Protein 5L22 (pdb70)

B-factor: mean 130.04, std 51.18, range [44.3, 351.81]

InterPro domains:
  IPR003439 ABC transporter-like, ATP-binding domain [PF00005] (349-496)
  IPR003439 ABC transporter-like, ATP-binding domain [PS50893] (332-563)
  IPR003593 AAA+ ATPase domain [SM00382] (358-544)
  IPR010128 ATPase, type I secretion system, PrtD-like [TIGR01842] (15-558)
  IPR011527 ABC transporter type 1, transmembrane domain [PF00664] (22-283)
  IPR011527 ABC transporter type 1, transmembrane domain [PS50929] (23-300)
  IPR017871 ABC transporter-like, conserved site [PS00211] (469-483)
  IPR027417 P-loop containing nucleoside triphosphate hydrolase [G3DSA:3.40.50.300] (331-564)
  IPR027417 P-loop containing nucleoside triphosphate hydrolase [SSF52540] (325-556)
  IPR036640 ABC transporter type 1, transmembrane domain superfamily [G3DSA:1.20.1560.10] (11-314)
  IPR036640 ABC transporter type 1, transmembrane domain superfamily [SSF90123] (11-312)
  IPR039421 Type 1 protein exporter [PTHR24221] (59-552)
  IPR047957 Alkaline protease secretion ATP-binding protein AprD-like, 6TM domain [cd18586] (19-308)

Foldseek 3Di:
DCLCVLLVVDPCLVVLLVLLLVLLVLVCLVLVLLVQVLVCVVVVVPPPPNVVSVVVSVVSVVVSVVSVVVSLVVLLVSLVSSCVVVVVLLVVLQVLVCQLPVVDGDCLLVVLSVLQSCLSNPPLNSLVSNQVNLVVLLVVLPVLHPVQCVLVVVLCVVLVVLLVVLCVQQVVLLLLLLVLVVVLVVLCVVVVVVVPVCVVVVCPVVVVVVSCVSNVSNVVSVVSNCVSLVVSLVVLQVSLVVSLVVSLVVLVVCVVPVSHDPSVSNSSSVSSSSNSVSSSVCSNPVVSVVSSVSSSVVSSVSSVSPPAFQAKKWWAQFWFAGNVRPDTLAGGDGDIFGFLAFEEEDEDPSQCVLVVVCVQLPSTDTPDTFIDGVNHTPPVDDPVVLQLQFFEQHPLRFFAWFFLQCRLQVNDPRDVVLLVVLLVLLVLQVVQVPAPVRRRHTAHGRRVVDQPQNSLSSSSSSRCGNNHQEYEYECSCVRHDPSSVVSNLSNVVVSSVVSRNYYYHDDPVVNLVRRQWYWYGDSNYTPDIHGSVVVVVVVD/DLVVLVVVDPCVVVVLVLLLVLLVLLLCVLVVLLVVVVCVVVVPDCVVVVVVVVVNVVSVVVSCVSVVVQLVVLLVSLVVSCVVCVVVLVVCLLLCCQQCVLLRDCLLVVLSVLQSCVSNDPLVSLVSNQVCLVVLLCVQCVQDPVLNVLLVVLLVPLVVLLVVLCVQQLVLLLLLVVLVVSLVVLCVVVVVVVVVCVVVVCPVVVVVVSCVRVVSNCVSVVSNCVSLVVSLVVLQVSLVVSLVVLLVVLVVVVVPPHPSPSSSNSSSSSSSSSSVSSSSCSNPVSSVSVSVSSVVVSVVSSVPPPAFQAKKWWAQFWFDGNPGPDTLAGGEGDIQDFLAFEEEDEDPSLQPVVVVCVLLPSTATPDTAIDGNHRCRPPDDCVVQVLQFFEQAPLLFAAWFFLQCRLQVNDPRDVPQLCVLLVLLVLNVVQVVPVVRRGDGQHGRRPVHDPQSSLSSSSSSRCGNNHQEGEYHCSPVNHDPVSVVSNLSNVVVSSVVSHRYYYHDDDDSVLVSRQKYWYGGSNYGPDIGGSVVVVVVVD

Solvent-accessible surface area: 44554 Å² total; per-residue (Å²): 136,51,66,56,112,31,52,132,167,17,117,48,69,108,110,4,14,106,39,0,26,101,0,1,75,39,21,21,3,22,9,88,2,10,58,24,4,27,107,10,34,111,74,65,56,19,133,74,43,4,101,99,35,11,49,65,2,39,98,59,0,127,36,2,13,123,52,18,25,72,5,4,105,41,5,17,98,16,4,59,124,12,1,71,92,8,5,98,70,1,0,14,6,2,0,25,30,9,13,50,27,43,55,129,28,23,1,38,14,1,47,2,0,32,34,24,0,19,17,32,4,0,69,16,13,14,13,60,39,26,49,83,82,18,93,59,6,67,23,63,0,53,125,70,26,97,121,4,0,58,33,0,81,110,6,54,66,65,0,50,39,30,24,90,95,0,53,142,53,0,90,117,42,13,101,75,2,14,98,20,16,23,136,0,18,30,12,0,32,56,5,13,95,17,4,27,0,1,5,1,6,4,1,57,46,45,1,36,142,59,0,52,81,59,4,46,118,1,24,60,6,3,52,69,1,4,30,77,2,7,105,12,8,5,69,0,35,14,35,74,13,25,1,39,7,46,0,7,3,61,0,4,97,18,13,58,134,169,84,6,73,84,0,4,14,5,2,0,10,50,5,0,4,55,2,0,11,15,13,13,65,24,1,30,17,37,27,44,28,10,19,0,94,12,1,67,76,58,4,14,98,16,6,106,84,97,146,115,5,162,0,38,1,27,4,30,98,0,17,0,39,27,30,87,27,207,88,43,40,0,93,97,0,90,10,117,0,86,65,24,29,0,0,0,1,18,31,54,15,49,1,11,22,16,8,0,0,53,1,4,15,25,4,34,103,35,80,117,33,54,9,14,2,38,36,45,58,24,178,143,38,77,122,35,156,15,0,134,62,1,0,0,0,0,27,76,7,8,0,5,27,3,22,0,10,29,0,0,3,11,13,25,159,97,57,81,133,90,7,83,98,3,0,124,22,0,19,0,31,90,15,0,94,163,12,92,107,24,43,112,16,125,0,3,24,33,0,124,83,18,38,4,2,31,50,1,19,0,0,4,0,0,0,4,24,30,56,1,94,5,0,0,0,1,21,1,5,5,30,9,20,107,108,0,50,67,11,3,40,82,0,0,58,69,1,64,144,102,159,2,1,0,0,0,3,6,84,48,139,144,9,18,108,18,0,51,30,0,0,13,0,78,111,6,48,35,119,22,52,19,113,8,83,66,1,70,123,145,98,182,104,28,39,152,58,42,135,154,35,164,47,97,123,88,11,13,94,56,0,51,96,0,0,89,21,22,18,28,18,1,76,11,3,41,19,8,42,102,10,78,131,80,68,51,61,47,90,43,6,86,94,55,15,53,105,6,36,105,55,3,134,37,0,12,123,58,8,20,46,10,3,97,46,9,17,98,23,1,38,136,12,4,82,61,3,4,92,76,0,0,17,8,1,1,50,24,8,17,77,13,38,50,119,23,12,2,31,6,1,46,3,0,32,35,10,2,23,30,35,2,7,43,24,15,13,10,56,46,18,54,83,62,4,87,46,5,38,17,42,2,108,112,31,11,112,114,0,9,77,33,0,100,120,4,43,63,55,2,51,46,24,24,98,98,0,50,143,42,0,87,124,50,19,103,62,6,26,83,19,9,18,122,0,22,16,5,1,32,39,8,14,100,11,5,29,0,0,18,7,5,9,0,44,50,35,0,35,140,58,0,50,70,33,0,42,116,0,16,57,1,12,50,78,1,9,43,86,14,16,97,14,7,11,66,1,50,21,32,55,38,22,2,34,6,58,0,10,5,62,0,0,66,10,28,75,133,185,76,145,0,108,5,32,7,2,0,0,8,49,4,0,5,55,0,1,13,13,12,19,66,21,2,42,16,30,44,41,33,6,20,6,123,15,3,55,64,46,0,22,98,10,14,124,119,123,162,126,9,145,0,33,0,47,4,29,90,0,23,0,35,32,30,110,30,203,86,45,41,0,93,99,0,85,12,97,0,74,63,17,22,0,0,2,0,15,21,64,29,41,6,9,26,16,7,0,0,54,1,6,9,14,4,36,37,31,89,122,28,42,16,44,12,40,34,75,30,96,106,143,50,76,44,30,138,15,0,114,49,1,0,0,0,0,31,81,10,4,1,10,30,4,33,0,5,24,1,0,5,16,16,23,153,99,59,88,127,93,6,58,102,6,0,138,29,0,10,0,36,91,24,0,99,175,23,103,106,10,42,97,14,144,1,2,29,29,0,112,76,22,40,4,4,30,48,2,18,1,0,5,0,0,0,3,28,28,110,2,62,4,0,0,0,1,28,2,7,8,20,11,22,124,122,0,38,70,12,3,37,77,0,0,57,59,5,79,137,122,149,6,0,0,0,2,0,7,102,57,147,120,12,19,106,29,1,66,32,0,0,26,0,78,105,4,55,32,133,34,54,25,130,8,94,84,15,51,136,161,89,194

Nearest PDB structures (foldseek):
  5l22-assembly1_A  TM=9.875E-01  e=7.783E-76  Aquifex aeolicus VF5
  5x7k-assembly1_A  TM=9.427E-01  e=2.397E-24  Serratia marcescens
  8jxq-assembly1_A  TM=7.006E-01  e=6.001E-23  Homo sapiens
  8jy4-assembly1_A  TM=6.703E-01  e=1.143E-22  Homo sapiens
  6baa-assembly1_E  TM=7.047E-01  e=1.145E-20  Cricetus cricetus

Radius of gyration: 36.22 Å; Cα contacts (8 Å, |Δi|>4): 1840; chains: 2; bounding box: 99×59×105 Å

Secondary structure (DSSP, 8-state):
--HHHHTT--THHHHHHHHHHHHHHTTHHHHHHHHHHHHHTTT--HHHHHHHHHHHHHHHHHHHHHHHHHHHHHHHHHHHHHHHHHHHHHHHHHHHHHH-STT-SSHHHHHHHHHHHHHHSHHHHHHTTGGGHHHHHHHHHHH-HHHHHHHHHHHHHHHHHHHHHHHTTTTHHHHHHHHHHHHHHHHHHHHTTHHHHHHHT-HHHHHHHHHHHHHHHHHHHHHHHHHHHHHHHHHHHHHHHHHHHHHHHHHHHHHSSSS-TTHHHHHHHHHHHHSHHHHHHHTTHHHHHHHHHHHHHHHHHGGG-----S-EEEEEEEE--TT-SS-SEEEEEEEE-TT--EEEE-STTSSHHHHHHHHTTSS--SEEEEEESB--SS-S-HHHHTTTEEEE-TT----SEEHHHHHTTTSS--HHHHHHHHHHHTHHHHHHHTTTGGG-EE-TTSTTS-HHHHHHHHHHHHHTT--SEEEEESTTTT--HHHHHHHHHHHHHHHHTT-EEEEE---TTHHHH-SEEEEEETTEEEEEEEHHHHHHH--/-HHHHHHHT-THHHHHHHHHHHHHHHTTHHHHHHHHHHHHHTTT-TTTHHHHHHHHHHHHHHHHHHHHHHHHHHHHHHHHHHHHHHHHHHHHHHHHHHHH-SSS--SHHHHHHHHHHHHHHSHHHHHHHTGGG-HHHHHHHHHH-HHHHHHHHHHHHHHHHHHHHHHHTTHHHHHHHHHHHHHHHHHHHHHHHTHHHHHHTTTHHHHHHHHHHHHHHHHHHHHHHHHHHHHHHHHHHHHHHHHHHHHHHHHHHTTTTTTS-TTHHHHHHHHHHHHSHHHHHHHHTHHHHHHHHHHHHHHHHHGGG-----S-EEEEEEEE--TT--S-SEEEEEEEEPTT-EEEEE--SSS-HHHHHHHHHTSSPEEEEEEEETTEETTSS-TTTGGGGEEEE-TT----SEEHHHHHTTTS---HHHHHHHHHHHSTHHHHHHSTTTTTPEEPGGGTTS-HHHHHHHHHHHHTTT--SEEEEESTTTT--HHHHHHHHHHHHHHHHTT-EEEEE---GGGGGGGSEEEEEETTEEEEEEEHHHHHHHT-

Organism: Aquifex aeolicus (strain VF5) (NCBI:txid224324)

Sequence (1079 aa):
VLRSYLAKYKKTLIIVGLFSLFINILFLLPSIYMLAVYDIVVPSTSVPTLLVITALAVVLYFALGLLQSVRAKVMQIISLKLDSELNKEVFTSSFEYAIRNPSKASAQPINDLYQLKQFLTSPVLFAIFDLPWVPIYFGVLFVFHVYYGVMAILSMAVIVALAILNEYITKKKLKESNELLVRSTNFLNRALLNAEVVEALGMRNNLYKKWMNFYSKHLSAFEEATDRNNFLSNLTRIFRIMAQSLMLGLGGYLAIKHEITTGMIVAGSILLGRILGPIDTIVNGWRQIGNTKVAYTRLNEFLKFLPEPKGEIELSNVVVVPPEGKTPVLRNINMRILPGEFVAIIGPSGSGKSSLVRTILGIWLPVHGTVEIDGADLKQWDRDYFGKFVGYLPQDIELFEGTVAENIARFGELDSEKIIEAAKLSGAHDVIIKLPDGYDTYIGPGGITLSGGQRQRIALARALYGNPRIVILDEPDSNLDEQGEQALYNALIELKKRKVTTIIVSHRIRLLNLVDKIAIMQDGTLKAFGKADIIIQKLLLRSYLAKYKKTLIIVGLFSLFINILFLLPSIYMLAVYDIVVPSTSVPTLLVITALAVVLYFALGLLQSVRAKVMQIISLKLDSELNKEVFTSSFEYAIRNPSKASAQPINDLYQLKQFLTSPVLFAIFDLPWVPIYFGVLFVFHVYYGVMAILSMAVIVALAILNEYITKKKLKESNELLVRSTNFLNRALLNAEVVEALGMRNNLYKKWMNFYSKHLSAFEEATDRNNFLSNLTRIFRIMAQSLMLGLGGYLAIKHEITTGMIVAGSILLGRILGPIDTIVNGWRQIGNTKVAYTRLNEFLKFLPEPKGEIELSNVVVVPPEGKTPVLRNINMRILPGEFVAIIGPSGSGKSSLVRTILGIWLPVHGTVEIDGADLKQWDRDYFGKFVGYLPQDIELFEGTVAENIARFGELDSEKIIEAAKLSGAHDVIIKLPDGYDTYIGPGGITLSGGQRQRIALARALYGNPRIVILDEPDSNLDEQGEQALYNALIELKKRKVTTIIVSHRIRLLNLVDKIAIMQDGTLKAFGKADIIIQKLL

CATH classification: 3.40.50.300

Structure (mmCIF, N/CA/C/O backbone):
data_5L22
#
_entry.id   5L22
#
_cell.length_a   118.672
_cell.length_b   97.938
_cell.length_c   179.823
_cell.angle_alpha   90.00
_cell.angle_beta   100.47
_cell.angle_gamma   90.00
#
_symmetry.space_group_name_H-M   'C 1 2 1'
#
loop_
_entity.id
_entity.type
_entity.pdbx_description
1 polymer 'ABC transporter (HlyB subfamily)'
2 non-polymer "ADENOSINE-5'-DIPHOSPHATE"
3 non-polymer 'MAGNESIUM ION'
#
loop_
_atom_site.group_PDB
_atom_site.id
_atom_site.type_symbol
_atom_site.label_atom_id
_atom_site.label_alt_id
_atom_site.label_comp_id
_atom_site.label_asym_id
_atom_site.label_entity_id
_atom_site.label_seq_id
_atom_site.pdbx_PDB_ins_code
_atom_site.Cartn_x
_atom_site.Cartn_y
_atom_site.Cartn_z
_atom_site.occupancy
_atom_site.B_iso_or_equiv
_atom_site.auth_seq_id
_atom_site.auth_comp_id
_atom_site.auth_asym_id
_atom_site.auth_atom_id
_atom_site.pdbx_PDB_model_num
ATOM 1 N N . VAL A 1 10 ? 34.861 8.937 51.558 1.00 214.91 10 VAL B N 1
ATOM 2 C CA . VAL A 1 10 ? 34.830 9.814 52.722 1.00 216.03 10 VAL B CA 1
ATOM 3 C C . VAL A 1 10 ? 33.761 10.890 52.561 1.00 231.89 10 VAL B C 1
ATOM 4 O O . VAL A 1 10 ? 32.743 10.860 53.251 1.00 228.88 10 VAL B O 1
ATOM 8 N N . LEU A 1 11 ? 33.985 11.823 51.637 1.00 243.55 11 LEU B N 1
ATOM 9 C CA . LEU A 1 11 ? 33.086 12.963 51.440 1.00 241.36 11 LEU B CA 1
ATOM 10 C C . LEU A 1 11 ? 31.644 12.547 51.149 1.00 235.55 11 LEU B C 1
ATOM 11 O O . LEU A 1 11 ? 30.735 13.376 51.174 1.00 237.90 11 LEU B O 1
ATOM 16 N N . ARG A 1 12 ? 31.453 11.264 50.860 1.00 229.29 12 ARG B N 1
ATOM 17 C CA . ARG A 1 12 ? 30.151 10.708 50.513 1.00 215.91 12 ARG B CA 1
ATOM 18 C C . ARG A 1 12 ? 29.038 11.149 51.462 1.00 191.78 12 ARG B C 1
ATOM 19 O O . ARG A 1 12 ? 27.925 11.442 51.028 1.00 172.62 12 ARG B O 1
ATOM 27 N N . SER A 1 13 ? 29.348 11.204 52.754 1.00 198.13 13 SER B N 1
ATOM 28 C CA . SER A 1 13 ? 28.376 11.613 53.765 1.00 195.76 13 SER B CA 1
ATOM 29 C C . SER A 1 13 ? 28.549 13.079 54.150 1.00 187.23 13 SER B C 1
ATOM 30 O O . SER A 1 13 ? 27.582 13.756 54.500 1.00 182.53 13 SER B O 1
ATOM 33 N N . TYR A 1 14 ? 29.785 13.564 54.080 1.00 180.61 14 TYR B N 1
ATOM 34 C CA . TYR A 1 14 ? 30.118 14.896 54.573 1.00 169.02 14 TYR B CA 1
ATOM 35 C C . TYR A 1 14 ? 29.492 16.022 53.751 1.00 149.16 14 TYR B C 1
ATOM 36 O O . TYR A 1 14 ? 29.305 17.127 54.257 1.00 160.90 14 TYR B O 1
ATOM 45 N N . LEU A 1 15 ? 29.165 15.750 52.491 1.00 130.76 15 LEU B N 1
ATOM 46 C CA . LEU A 1 15 ? 28.572 16.773 51.635 1.00 139.82 15 LEU B CA 1
ATOM 47 C C . LEU A 1 15 ? 27.128 17.062 52.044 1.00 160.06 15 LEU B C 1
ATOM 48 O O . LEU A 1 15 ? 26.602 18.142 51.771 1.00 166.84 15 LEU B O 1
ATOM 53 N N . ALA A 1 16 ? 26.496 16.092 52.699 1.00 155.20 16 ALA B N 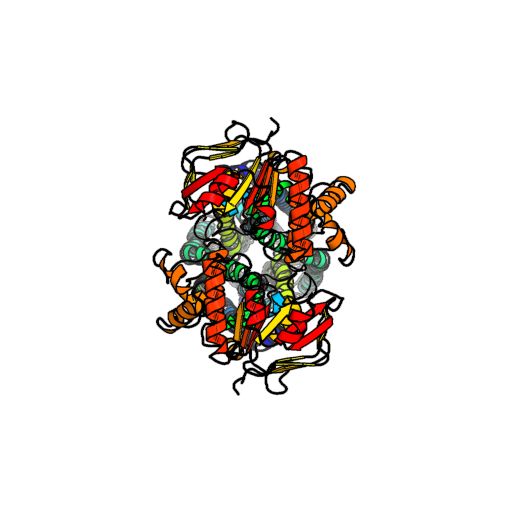1
ATOM 54 C CA . ALA A 1 16 ? 25.162 16.277 53.263 1.00 145.62 16 ALA B CA 1
ATOM 55 C C . ALA A 1 16 ? 25.264 16.675 54.734 1.00 145.50 16 ALA B C 1
ATOM 56 O O . ALA A 1 16 ? 24.322 17.222 55.309 1.00 154.95 16 ALA B O 1
ATOM 58 N N . LYS A 1 17 ? 26.418 16.397 55.333 1.00 149.52 17 LYS B N 1
ATOM 59 C CA . LYS A 1 17 ? 26.649 16.663 56.748 1.00 149.41 17 LYS B CA 1
ATOM 60 C C . LYS A 1 17 ? 26.951 18.139 57.005 1.00 167.75 17 LYS B C 1
ATOM 61 O O . LYS A 1 17 ? 26.891 18.602 58.144 1.00 159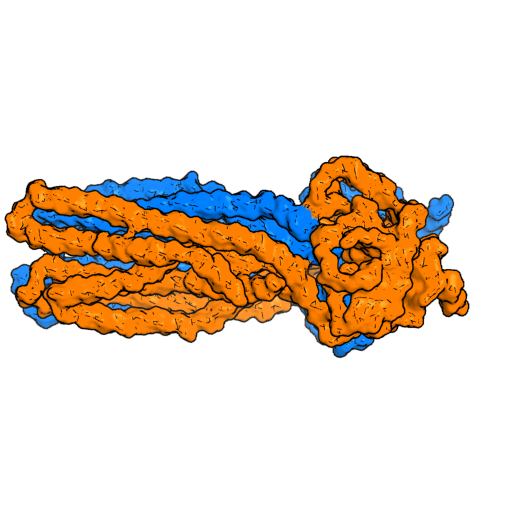.43 17 LYS B O 1
ATOM 67 N N . TYR A 1 18 ? 27.277 18.872 55.943 1.00 188.66 18 TYR B N 1
ATOM 68 C CA . TYR A 1 18 ? 27.570 20.299 56.055 1.00 202.18 18 TYR B CA 1
ATOM 69 C C . TYR A 1 18 ? 26.349 21.090 56.516 1.00 195.15 18 TYR B C 1
ATOM 70 O O . TYR A 1 18 ? 26.482 22.150 57.129 1.00 206.96 18 TYR B O 1
ATOM 79 N N . LYS A 1 19 ? 25.164 20.570 56.216 1.00 180.20 19 LYS B N 1
ATOM 80 C CA . LYS A 1 19 ? 23.918 21.240 56.568 1.00 166.00 19 LYS B CA 1
ATOM 81 C C . LYS A 1 19 ? 23.484 20.852 57.979 1.00 174.27 19 LYS B C 1
ATOM 82 O O . LYS A 1 19 ? 22.948 19.763 58.196 1.00 173.72 19 LYS B O 1
ATOM 88 N N . LYS A 1 20 ? 23.715 21.750 58.932 1.00 174.21 20 LYS B N 1
ATOM 89 C CA . LYS A 1 20 ? 23.428 21.477 60.337 1.00 166.43 20 LYS B CA 1
ATOM 90 C C . LYS A 1 20 ? 22.029 21.938 60.735 1.00 158.79 20 LYS B C 1
ATOM 91 O O . LYS A 1 20 ? 21.679 21.933 61.915 1.00 150.80 20 LYS B O 1
ATOM 97 N N . THR A 1 21 ? 21.230 22.335 59.749 1.00 151.33 21 THR B N 1
ATOM 98 C CA . THR A 1 21 ? 19.870 22.789 60.011 1.00 142.73 21 THR B CA 1
ATOM 99 C C . THR A 1 21 ? 18.960 21.621 60.381 1.00 158.08 21 THR B C 1
ATOM 100 O O . THR A 1 21 ? 17.820 21.826 60.797 1.00 154.26 21 THR B O 1
ATOM 104 N N . LEU A 1 22 ? 19.463 20.399 60.231 1.00 156.83 22 LEU B N 1
ATOM 105 C CA . LEU A 1 22 ? 18.690 19.209 60.571 1.00 160.54 22 LEU B CA 1
ATOM 106 C C . LEU A 1 22 ? 18.290 19.239 62.042 1.00 155.83 22 LEU B C 1
ATOM 107 O O . LEU A 1 22 ? 17.236 18.725 62.419 1.00 152.77 22 LEU B O 1
ATOM 112 N N . ILE A 1 23 ? 19.135 19.846 62.870 1.00 163.42 23 ILE B N 1
ATOM 113 C CA . ILE A 1 23 ? 18.793 20.080 64.266 1.00 159.06 23 ILE B CA 1
ATOM 114 C C . ILE A 1 23 ? 17.810 21.238 64.341 1.00 140.27 23 ILE B C 1
ATOM 115 O O . ILE A 1 23 ? 16.889 21.233 65.156 1.00 129.75 23 ILE B O 1
ATOM 120 N N . ILE A 1 24 ? 18.012 22.232 63.483 1.00 147.35 24 ILE B N 1
ATOM 121 C CA . ILE A 1 24 ? 17.122 23.381 63.434 1.00 148.25 24 ILE B CA 1
ATOM 122 C C . ILE A 1 24 ? 15.753 22.941 62.930 1.00 137.93 24 ILE B C 1
ATOM 123 O O . ILE A 1 24 ? 14.746 23.555 63.263 1.00 158.19 24 ILE B O 1
ATOM 128 N N . VAL A 1 25 ? 15.722 21.875 62.132 1.00 129.08 25 VAL B N 1
ATOM 129 C CA . VAL A 1 25 ? 14.461 21.279 61.698 1.00 110.50 25 VAL B CA 1
ATOM 130 C C . VAL A 1 25 ? 14.021 20.209 62.698 1.00 125.40 25 VAL B C 1
ATOM 131 O O . VAL A 1 25 ? 12.830 19.944 62.853 1.00 136.06 25 VAL B O 1
ATOM 135 N N . GLY A 1 26 ? 14.991 19.595 63.371 1.00 131.38 26 GLY B N 1
ATOM 136 C CA . GLY A 1 26 ? 14.703 18.621 64.412 1.00 134.42 26 GLY B CA 1
ATOM 137 C C . GLY A 1 26 ? 14.019 19.280 65.592 1.00 134.96 26 GLY B C 1
ATOM 138 O O . GLY A 1 26 ? 12.943 18.854 66.013 1.00 137.06 26 GLY B O 1
ATOM 139 N N . LEU A 1 27 ? 14.658 20.317 66.128 1.00 151.41 27 LEU B N 1
ATOM 140 C CA . LEU A 1 27 ? 14.040 21.185 67.123 1.00 159.39 27 LEU B CA 1
ATOM 141 C C . LEU A 1 27 ? 12.676 21.631 66.633 1.00 154.12 27 LEU B C 1
ATOM 142 O O . LEU A 1 27 ? 11.721 21.738 67.397 1.00 144.94 27 LEU B O 1
ATOM 147 N N . PHE A 1 28 ? 12.608 21.898 65.337 1.00 147.25 28 PHE B N 1
ATOM 148 C CA . PHE A 1 28 ? 11.417 22.457 64.729 1.00 146.09 28 PHE B CA 1
ATOM 149 C C . PHE A 1 28 ? 10.319 21.413 64.602 1.00 132.31 28 PHE B C 1
ATOM 150 O O . PHE A 1 28 ? 9.158 21.697 64.882 1.00 126.65 28 PHE B O 1
ATOM 158 N N . SER A 1 29 ? 10.694 20.207 64.184 1.00 140.28 29 SER B N 1
ATOM 159 C CA . SER A 1 29 ? 9.745 19.108 64.054 1.00 149.19 29 SER B CA 1
ATOM 160 C C . SER A 1 29 ? 9.005 18.884 65.364 1.00 153.25 29 SER B C 1
ATOM 161 O O . SER A 1 29 ? 7.817 18.570 65.373 1.00 165.87 29 SER B O 1
ATOM 164 N N . LEU A 1 30 ? 9.723 19.057 66.468 1.00 152.75 30 LEU B N 1
ATOM 165 C CA . LEU A 1 30 ? 9.148 18.908 67.796 1.00 149.87 30 LEU B CA 1
ATOM 166 C C . LEU A 1 30 ? 7.974 19.860 67.987 1.00 138.95 30 LEU B C 1
ATOM 167 O O . LEU A 1 30 ? 6.875 19.437 68.347 1.00 125.22 30 LEU B O 1
ATOM 172 N N . PHE A 1 31 ? 8.211 21.144 67.731 1.00 155.10 31 PHE B N 1
ATOM 173 C CA . PHE A 1 31 ? 7.183 22.169 67.897 1.00 167.55 31 PHE B CA 1
ATOM 174 C C . PHE A 1 31 ? 5.943 21.866 67.064 1.00 165.41 31 PHE B C 1
ATOM 175 O O . PHE A 1 31 ? 4.825 22.179 67.470 1.00 164.90 31 PHE B O 1
ATOM 183 N N . ILE A 1 32 ? 6.144 21.258 65.900 1.00 157.34 32 ILE B N 1
ATOM 184 C CA . ILE A 1 32 ? 5.025 20.835 65.067 1.00 158.40 32 ILE B CA 1
ATOM 185 C C . ILE A 1 32 ? 4.225 19.778 65.805 1.00 159.89 32 ILE B C 1
ATOM 186 O O . ILE A 1 32 ? 3.005 19.875 65.940 1.00 170.40 32 ILE B O 1
ATOM 191 N N . ASN A 1 33 ? 4.940 18.767 66.285 1.00 157.37 33 ASN B N 1
ATOM 192 C CA . ASN A 1 33 ? 4.328 17.603 66.903 1.00 164.35 33 ASN B CA 1
ATOM 193 C C . ASN A 1 33 ? 3.554 17.937 68.176 1.00 163.53 33 ASN B C 1
ATOM 194 O O . ASN A 1 33 ? 2.666 17.193 68.578 1.00 171.78 33 ASN B O 1
ATOM 199 N N . ILE A 1 34 ? 3.883 19.054 68.811 1.00 157.70 34 ILE B N 1
ATOM 200 C CA . ILE A 1 34 ? 3.158 19.464 70.005 1.00 161.43 34 ILE B CA 1
ATOM 201 C C . ILE A 1 34 ? 1.779 20.012 69.630 1.00 153.32 34 ILE B C 1
ATOM 202 O O . ILE A 1 34 ? 0.791 19.737 70.310 1.00 148.59 34 ILE B O 1
ATOM 207 N N . LEU A 1 35 ? 1.717 20.778 68.544 1.00 150.27 35 LEU B N 1
ATOM 208 C CA . LEU A 1 35 ? 0.463 21.383 68.100 1.00 154.95 35 LEU B CA 1
ATOM 209 C C . LEU A 1 35 ? -0.488 20.343 67.511 1.00 160.61 35 LEU B C 1
ATOM 210 O O . LEU A 1 35 ? -1.692 20.582 67.398 1.00 174.60 35 LEU B O 1
ATOM 215 N N . PHE A 1 36 ? 0.062 19.193 67.133 1.00 154.14 36 PHE B N 1
ATOM 216 C CA . PHE A 1 36 ? -0.731 18.078 66.630 1.00 156.03 36 PHE B CA 1
ATOM 217 C C . PHE A 1 36 ? -1.720 17.557 67.679 1.00 152.23 36 PHE B C 1
ATOM 218 O O . PHE A 1 36 ? -2.640 16.809 67.351 1.00 155.55 36 PHE B O 1
ATOM 226 N N . LEU A 1 37 ? -1.506 17.919 68.941 1.00 150.32 37 LEU B N 1
ATOM 227 C CA . LEU A 1 37 ? -2.386 17.480 70.021 1.00 168.04 37 LEU B CA 1
ATOM 228 C C . LEU A 1 37 ? -3.712 18.234 69.991 1.00 180.40 37 LEU B C 1
ATOM 229 O O . LEU A 1 37 ? -4.679 17.833 70.638 1.00 187.18 37 LEU B O 1
ATOM 234 N N . LEU A 1 38 ? -3.747 19.320 69.226 1.00 173.67 38 LEU B N 1
ATOM 235 C CA . LEU A 1 38 ? -4.910 20.200 69.173 1.00 166.13 38 LEU B CA 1
ATOM 236 C C . LEU A 1 38 ? -6.212 19.485 68.797 1.00 170.20 38 LEU B C 1
ATOM 237 O O . LEU A 1 38 ? -7.225 19.676 69.466 1.00 180.30 38 LEU B O 1
ATOM 242 N N . PRO A 1 39 ? -6.200 18.673 67.724 1.00 162.56 39 PRO B N 1
ATOM 243 C CA . PRO A 1 39 ? -7.407 17.896 67.418 1.00 162.24 39 PRO B CA 1
ATOM 244 C C . PRO A 1 39 ? -7.844 17.002 68.576 1.00 177.14 39 PRO B C 1
ATOM 245 O O . PRO A 1 39 ? -9.024 16.666 68.677 1.00 192.54 39 PRO B O 1
ATOM 249 N N . SER A 1 40 ? -6.900 16.632 69.435 1.00 184.24 40 SER B N 1
ATOM 250 C CA . SER A 1 40 ? -7.202 15.816 70.606 1.00 189.72 40 SER B CA 1
ATOM 251 C C . SER A 1 40 ? -7.498 16.707 71.810 1.00 192.87 40 SER B C 1
ATOM 252 O O . SER A 1 40 ? -8.246 16.323 72.709 1.00 187.76 40 SER B O 1
ATOM 255 N N . ILE A 1 41 ? -6.904 17.896 71.823 1.00 188.39 41 ILE B N 1
ATOM 256 C CA . ILE A 1 41 ? -7.216 18.891 72.841 1.00 186.88 41 ILE B CA 1
ATOM 257 C C . ILE A 1 41 ? -8.619 19.429 72.594 1.00 189.39 41 ILE B C 1
ATOM 258 O O . ILE A 1 41 ? -9.392 19.628 73.528 1.00 200.76 41 ILE B O 1
ATOM 263 N N . TYR A 1 42 ? -8.939 19.660 71.325 1.00 192.69 42 TYR B N 1
ATOM 264 C CA . TYR A 1 42 ? -10.264 20.127 70.933 1.00 199.19 42 TYR B CA 1
ATOM 265 C C . TYR A 1 42 ? -11.293 19.000 71.042 1.00 196.93 42 TYR B C 1
ATOM 266 O O . TYR A 1 42 ? -12.485 19.217 70.829 1.00 200.09 42 TYR B O 1
ATOM 275 N N . MET A 1 43 ? -10.828 17.798 71.368 1.00 207.87 43 MET B N 1
ATOM 276 C CA . MET A 1 43 ? -11.726 16.675 71.615 1.00 218.06 43 MET B CA 1
ATOM 277 C C . MET A 1 43 ? -12.173 16.665 73.070 1.00 227.72 43 MET B C 1
ATOM 278 O O . MET A 1 43 ? -13.367 16.595 73.362 1.00 248.57 43 MET B O 1
ATOM 283 N N . LEU A 1 44 ? -11.209 16.735 73.982 1.00 215.73 44 LEU B N 1
ATOM 284 C CA . LEU A 1 44 ? -11.506 16.743 75.409 1.00 202.78 44 LEU B CA 1
ATOM 285 C C . LEU A 1 44 ? -12.071 18.088 75.850 1.00 200.59 44 LEU B C 1
ATOM 286 O O . LEU A 1 44 ? -12.909 18.151 76.750 1.00 207.15 44 LEU B O 1
ATOM 291 N N . ALA A 1 45 ? -11.608 19.160 75.217 1.00 199.07 45 ALA B N 1
ATOM 292 C CA . ALA A 1 45 ? -12.042 20.502 75.582 1.00 196.98 45 ALA B CA 1
ATOM 293 C C . ALA A 1 45 ? -13.530 20.691 75.303 1.00 204.19 45 ALA B C 1
ATOM 294 O O . ALA A 1 45 ? -14.191 21.465 75.984 1.00 228.43 45 ALA B O 1
ATOM 296 N N . VAL A 1 46 ? -14.056 19.975 74.313 1.00 202.82 46 VAL B N 1
ATOM 297 C CA . VAL A 1 46 ? -15.469 20.090 73.959 1.00 213.50 46 VAL B CA 1
ATOM 298 C C . VAL A 1 46 ? -16.349 19.312 74.937 1.00 232.97 46 VAL B C 1
ATOM 299 O O . VAL A 1 46 ? -17.339 19.840 75.437 1.00 243.00 46 VAL B O 1
ATOM 303 N N . TYR A 1 47 ? -15.994 18.060 75.206 1.00 238.28 47 TYR B N 1
ATOM 304 C CA . TYR A 1 47 ? -16.771 17.241 76.131 1.00 239.14 47 TYR B CA 1
ATOM 305 C C . TYR A 1 47 ? -16.626 17.739 77.573 1.00 225.99 47 TYR B C 1
ATOM 306 O O . TYR A 1 47 ? -17.327 17.272 78.471 1.00 233.06 47 TYR B O 1
ATOM 315 N N . ASP A 1 48 ? -15.714 18.686 77.782 1.00 228.51 48 ASP B N 1
ATOM 316 C CA . ASP A 1 48 ? -15.673 19.458 79.018 1.00 237.42 48 ASP B CA 1
ATOM 317 C C . ASP A 1 48 ? -16.389 20.788 78.782 1.00 252.35 48 ASP B C 1
ATOM 318 O O . ASP A 1 48 ? -16.176 21.761 79.508 1.00 257.38 48 ASP B O 1
ATOM 323 N N . ILE A 1 49 ? -17.226 20.822 77.744 1.00 265.38 49 ILE B N 1
ATOM 324 C CA . ILE A 1 49 ? -18.076 21.978 77.464 1.00 273.14 49 ILE B CA 1
ATOM 325 C C . ILE A 1 49 ? -19.503 21.529 77.128 1.00 273.57 49 ILE B C 1
ATOM 326 O O . ILE A 1 49 ? -20.456 22.275 77.347 1.00 288.90 49 ILE B O 1
ATOM 331 N N . VAL A 1 50 ? -19.647 20.305 76.627 1.00 273.67 50 VAL B N 1
ATOM 332 C CA . VAL A 1 50 ? -20.963 19.743 76.331 1.00 250.62 50 VAL B CA 1
ATOM 333 C C . VAL A 1 50 ? -21.756 19.479 77.609 1.00 271.52 50 VAL B C 1
ATOM 334 O O . VAL A 1 50 ? -22.916 19.876 77.723 1.00 272.89 50 VAL B O 1
ATOM 338 N N . VAL A 1 51 ? -21.134 18.777 78.552 1.00 270.28 51 VAL B N 1
ATOM 339 C CA . VAL A 1 51 ? -21.761 18.503 79.842 1.00 285.76 51 VAL B CA 1
ATOM 340 C C . VAL A 1 51 ? -22.089 19.800 80.609 1.00 304.26 51 VAL B C 1
ATOM 341 O O . VAL A 1 51 ? -23.200 19.940 81.122 1.00 314.24 51 VAL B O 1
ATOM 345 N N . PRO A 1 52 ? -21.133 20.749 80.700 1.00 300.98 52 PRO B N 1
ATOM 346 C CA . PRO A 1 52 ? -21.455 22.018 81.374 1.00 310.43 52 PRO B CA 1
ATOM 347 C C . PRO A 1 52 ? -22.348 22.945 80.538 1.00 311.39 52 PRO B C 1
ATOM 348 O O . PRO A 1 52 ? -22.840 23.951 81.054 1.00 323.72 52 PRO B O 1
ATOM 352 N N . SER A 1 53 ? -22.507 22.620 79.256 1.00 302.64 53 SER B N 1
ATOM 353 C CA . SER A 1 53 ? -23.549 23.197 78.394 1.00 302.59 53 SER B CA 1
ATOM 354 C C . SER A 1 53 ? -23.334 24.658 78.027 1.00 304.25 53 SER B C 1
ATOM 355 O O . SER A 1 53 ? -24.265 25.347 77.606 1.00 309.23 53 SER B O 1
ATOM 358 N N . THR A 1 54 ? -22.110 25.131 78.189 1.00 298.32 54 THR B N 1
ATOM 359 C CA . THR A 1 54 ? -21.768 26.488 77.811 1.00 310.09 54 THR B CA 1
ATOM 360 C C . THR A 1 54 ? -21.454 26.522 76.303 1.00 310.83 54 THR B C 1
ATOM 361 O O . THR A 1 54 ? -20.299 26.639 75.901 1.00 307.55 54 THR B O 1
ATOM 365 N N . SER A 1 55 ? -22.484 26.402 75.465 1.00 313.74 55 SER B N 1
ATOM 366 C CA . SER A 1 55 ? -22.280 26.328 74.013 1.00 303.82 55 SER B CA 1
ATOM 367 C C . SER A 1 55 ? -21.921 27.670 73.379 1.00 294.90 55 SER B C 1
ATOM 368 O O . SER A 1 55 ? -21.015 27.750 72.548 1.00 297.14 55 SER B O 1
ATOM 371 N N . VAL A 1 56 ? -22.640 28.719 73.762 1.00 295.48 56 VAL B N 1
ATOM 372 C CA . VAL A 1 56 ? -22.542 30.001 73.072 1.00 289.43 56 VAL B CA 1
ATOM 373 C C . VAL A 1 56 ? -21.144 30.652 73.138 1.00 294.07 56 VAL B C 1
ATOM 374 O O . VAL A 1 56 ? -20.638 31.096 72.106 1.00 275.95 56 VAL B O 1
ATOM 378 N N . PRO A 1 57 ? -20.519 30.715 74.334 1.00 306.65 57 PRO B N 1
ATOM 379 C CA . PRO A 1 57 ? -19.249 31.438 74.464 1.00 316.22 57 PRO B CA 1
ATOM 380 C C . PRO A 1 57 ? -17.979 30.561 74.465 1.00 318.32 57 PRO B C 1
ATOM 381 O O . PRO A 1 57 ? -17.125 30.814 73.619 1.00 311.67 57 PRO B O 1
ATOM 385 N N . THR A 1 58 ? -17.842 29.570 75.352 1.00 228.46 58 THR B N 1
ATOM 386 C CA . THR A 1 58 ? -16.536 28.917 75.531 1.00 231.58 58 THR B CA 1
ATOM 387 C C . THR A 1 58 ? -16.126 28.068 74.316 1.00 229.44 58 THR B C 1
ATOM 388 O O . THR A 1 58 ? -14.958 28.079 73.936 1.00 233.50 58 THR B O 1
ATOM 392 N N . LEU A 1 59 ? -17.071 27.359 73.698 1.00 217.59 59 LEU B N 1
ATOM 393 C CA . LEU A 1 59 ? -16.765 26.551 72.513 1.00 205.71 59 LEU B CA 1
ATOM 394 C C . LEU A 1 59 ? -16.115 27.396 71.435 1.00 200.90 59 LEU B C 1
ATOM 395 O O . LEU A 1 59 ? -15.115 27.001 70.835 1.00 206.79 59 LEU B O 1
ATOM 400 N N . LEU A 1 60 ? -16.690 28.567 71.198 1.00 194.36 60 LEU B N 1
ATOM 401 C CA . LEU A 1 60 ? -16.273 29.402 70.084 1.00 184.68 60 LEU B CA 1
ATOM 402 C C . LEU A 1 60 ? -14.896 30.016 70.332 1.00 188.31 60 LEU B C 1
ATOM 403 O O . LEU A 1 60 ? -14.145 30.260 69.388 1.00 196.11 60 LEU B O 1
ATOM 408 N N . VAL A 1 61 ? -14.563 30.261 71.596 1.00 180.10 61 VAL B N 1
ATOM 409 C CA . VAL A 1 61 ? -13.213 30.683 71.954 1.00 176.76 61 VAL B CA 1
ATOM 410 C C . VAL A 1 61 ? -12.250 29.522 71.740 1.00 171.06 61 VAL B C 1
ATOM 411 O O . VAL A 1 61 ? -11.150 29.702 71.218 1.00 164.13 61 VAL B O 1
ATOM 415 N N . ILE A 1 62 ? -12.669 28.332 72.160 1.00 169.15 62 ILE B N 1
ATOM 416 C CA . ILE A 1 62 ? -11.878 27.127 71.953 1.00 171.62 62 ILE B CA 1
ATOM 417 C C . ILE A 1 62 ? -11.894 26.747 70.470 1.00 168.62 62 ILE B C 1
ATOM 418 O O . ILE A 1 62 ? -10.962 26.111 69.974 1.00 165.75 62 ILE B O 1
ATOM 423 N N . THR A 1 63 ? -12.953 27.141 69.767 1.00 171.94 63 THR B N 1
ATOM 424 C CA . THR A 1 63 ? -13.010 26.981 68.316 1.00 165.78 63 THR B CA 1
ATOM 425 C C . THR A 1 63 ? -12.020 27.940 67.668 1.00 164.03 63 THR B C 1
ATOM 426 O O . THR A 1 63 ? -11.212 27.543 66.830 1.00 159.54 63 THR B O 1
ATOM 430 N N . ALA A 1 64 ? -12.098 29.209 68.060 1.00 161.71 64 ALA B N 1
ATOM 431 C CA . ALA A 1 64 ? -11.144 30.213 67.609 1.00 164.93 64 ALA B CA 1
ATOM 432 C C . ALA A 1 64 ? -9.735 29.783 67.986 1.00 160.22 64 ALA B C 1
ATOM 433 O O . ALA A 1 64 ? -8.802 29.926 67.200 1.00 150.57 64 ALA B O 1
ATOM 435 N N . LEU A 1 65 ? -9.593 29.252 69.196 1.00 167.01 65 LEU B N 1
ATOM 436 C CA . LEU A 1 65 ? -8.326 28.700 69.652 1.00 178.44 65 LEU B CA 1
ATOM 437 C C . LEU A 1 65 ? -7.876 27.586 68.720 1.00 185.24 65 LEU B C 1
ATOM 438 O O . LEU A 1 65 ? -6.708 27.511 68.348 1.00 177.50 65 LEU B O 1
ATOM 443 N N . ALA A 1 66 ? -8.816 26.726 68.343 1.00 184.17 66 ALA B N 1
ATOM 444 C CA . ALA A 1 66 ? -8.513 25.601 67.469 1.00 169.99 66 ALA B CA 1
ATOM 445 C C . ALA A 1 66 ? -8.127 26.073 66.070 1.00 157.53 66 ALA B C 1
ATOM 446 O O . ALA A 1 66 ? -7.078 25.697 65.551 1.00 163.60 66 ALA B O 1
ATOM 448 N N . VAL A 1 67 ? -8.973 26.900 65.466 1.00 152.18 67 VAL B N 1
ATOM 449 C CA . VAL A 1 67 ? -8.720 27.400 64.118 1.00 155.34 67 VAL B CA 1
ATOM 450 C C . VAL A 1 67 ? -7.424 28.209 64.063 1.00 167.03 67 VAL B C 1
ATOM 451 O O . VAL A 1 67 ? -6.603 28.011 63.168 1.00 168.12 67 VAL B O 1
ATOM 455 N N . VAL A 1 68 ? -7.246 29.118 65.017 1.00 157.40 68 VAL B N 1
ATOM 456 C CA . VAL A 1 68 ? -6.041 29.942 65.071 1.00 150.72 68 VAL B CA 1
ATOM 457 C C . VAL A 1 68 ? -4.798 29.078 65.260 1.00 149.62 68 VAL B C 1
ATOM 458 O O . VAL A 1 68 ? -3.804 29.254 64.555 1.00 146.59 68 VAL B O 1
ATOM 462 N N . LEU A 1 69 ? -4.852 28.156 66.216 1.00 150.67 69 LEU B N 1
ATOM 463 C CA . LEU A 1 69 ? -3.721 27.272 66.469 1.00 154.05 69 LEU B CA 1
ATOM 464 C C . LEU A 1 69 ? -3.457 26.377 65.263 1.00 158.54 69 LEU B C 1
ATOM 465 O O . LEU A 1 69 ? -2.313 26.020 65.000 1.00 168.70 69 LEU B O 1
ATOM 470 N N . TYR A 1 70 ? -4.511 26.022 64.532 1.00 150.17 70 TYR B N 1
ATOM 471 C CA . TYR A 1 70 ? -4.359 25.206 63.330 1.00 132.33 70 TYR B CA 1
ATOM 472 C C . TYR A 1 70 ? -3.608 25.971 62.244 1.00 137.86 70 TYR B C 1
ATOM 473 O O . TYR A 1 70 ? -2.799 25.396 61.516 1.00 140.09 70 TYR B O 1
ATOM 482 N N . PHE A 1 71 ? -3.883 27.266 62.133 1.00 146.53 71 PHE B N 1
ATOM 483 C CA . PHE A 1 71 ? -3.135 28.120 61.221 1.00 156.05 71 PHE B CA 1
ATOM 484 C C . PHE A 1 71 ? -1.690 28.222 61.688 1.00 142.50 71 PHE B C 1
ATOM 485 O O . PHE A 1 71 ? -0.767 28.264 60.877 1.00 121.37 71 PHE B O 1
ATOM 493 N N . ALA A 1 72 ? -1.501 28.258 63.003 1.00 146.13 72 ALA B N 1
ATOM 494 C CA . ALA A 1 72 ? -0.165 28.229 63.583 1.00 134.76 72 ALA B CA 1
ATOM 495 C C . ALA A 1 72 ? 0.425 26.831 63.429 1.00 132.77 72 ALA B C 1
ATOM 496 O O . ALA A 1 72 ? 1.630 26.672 63.243 1.00 136.47 72 ALA B O 1
ATOM 498 N N . LEU A 1 73 ? -0.440 25.824 63.502 1.00 130.38 73 LEU B N 1
ATOM 499 C CA . LEU A 1 73 ? -0.034 24.438 63.306 1.00 142.86 73 LEU B CA 1
ATOM 500 C C . LEU A 1 73 ? 0.461 24.267 61.877 1.00 145.25 73 LEU B C 1
ATOM 501 O O . LEU A 1 73 ? 1.562 23.770 61.642 1.00 145.47 73 LEU B O 1
ATOM 506 N N . GLY A 1 74 ? -0.363 24.698 60.928 1.00 143.01 74 GLY B N 1
ATOM 507 C CA . GLY A 1 74 ? -0.021 24.619 59.521 1.00 134.09 74 GLY B CA 1
ATOM 508 C C . GLY A 1 74 ? 1.179 25.477 59.173 1.00 128.16 74 GLY B C 1
ATOM 509 O O . GLY A 1 74 ? 1.995 25.095 58.337 1.00 123.42 74 GLY B O 1
ATOM 510 N N . LEU A 1 75 ? 1.289 26.641 59.807 1.00 150.21 75 LEU B N 1
ATOM 511 C CA . LEU A 1 75 ? 2.425 27.525 59.569 1.00 157.01 75 LEU B CA 1
ATOM 512 C C . LEU A 1 75 ? 3.729 26.876 60.026 1.00 151.19 75 LEU B C 1
ATOM 513 O O . LEU A 1 75 ? 4.715 26.868 59.290 1.00 142.39 75 LEU B O 1
ATOM 518 N N . LEU A 1 76 ? 3.729 26.325 61.237 1.00 147.05 76 LEU B N 1
ATOM 519 C CA . LEU A 1 76 ? 4.906 25.642 61.760 1.00 152.41 76 LEU B CA 1
ATOM 520 C C . LEU A 1 76 ? 5.161 24.335 61.032 1.00 162.01 76 LEU B C 1
ATOM 521 O O . LEU A 1 76 ? 6.146 23.670 61.288 1.00 165.41 76 LEU B O 1
ATOM 526 N N . GLN A 1 77 ? 4.262 23.949 60.137 1.00 159.54 77 GLN B N 1
ATOM 527 C CA . GLN A 1 77 ? 4.420 22.700 59.406 1.00 153.60 77 GLN B CA 1
ATOM 528 C C . GLN A 1 77 ? 4.735 22.968 57.927 1.00 156.33 77 GLN B C 1
ATOM 529 O O . GLN A 1 77 ? 5.340 22.128 57.257 1.00 159.84 77 GLN B O 1
ATOM 535 N N . SER A 1 78 ? 4.354 24.143 57.425 1.00 169.72 78 SER B N 1
ATOM 536 C CA . SER A 1 78 ? 4.573 24.485 56.018 1.00 175.07 78 SER B CA 1
ATOM 537 C C . SER A 1 78 ? 6.011 24.919 55.741 1.00 169.86 78 SER B C 1
ATOM 538 O O . SER A 1 78 ? 6.556 24.635 54.674 1.00 175.35 78 SER B O 1
ATOM 541 N N . VAL A 1 79 ? 6.619 25.608 56.700 1.00 162.93 79 VAL B N 1
ATOM 542 C CA . VAL A 1 79 ? 7.967 26.137 56.519 1.00 145.37 79 VAL B CA 1
ATOM 543 C C . VAL A 1 79 ? 9.024 25.037 56.650 1.00 144.26 79 VAL B C 1
ATOM 544 O O . VAL A 1 79 ? 10.135 25.184 56.147 1.00 161.71 79 VAL B O 1
ATOM 548 N N . ARG A 1 80 ? 8.681 23.937 57.319 1.00 134.66 80 ARG B N 1
ATOM 549 C CA . ARG A 1 80 ? 9.579 22.784 57.389 1.00 136.04 80 ARG B CA 1
ATOM 550 C C . ARG A 1 80 ? 9.897 22.258 55.993 1.00 133.14 80 ARG B C 1
ATOM 551 O O . ARG A 1 80 ? 11.012 21.808 55.725 1.00 132.90 80 ARG B O 1
ATOM 559 N N . ALA A 1 81 ? 8.903 22.314 55.112 1.00 134.70 81 ALA B N 1
ATOM 560 C CA . ALA A 1 81 ? 9.038 21.801 53.754 1.00 141.70 81 ALA B CA 1
ATOM 561 C C . ALA A 1 81 ? 10.050 22.611 52.949 1.00 158.06 81 ALA B C 1
ATOM 562 O O . ALA A 1 81 ? 10.907 22.046 52.271 1.00 169.26 81 ALA B O 1
ATOM 564 N N . LYS A 1 82 ? 9.952 23.934 53.036 1.00 172.60 82 LYS B N 1
ATOM 565 C CA . LYS A 1 82 ? 10.800 24.816 52.239 1.00 165.89 82 LYS B CA 1
ATOM 566 C C . LYS A 1 82 ? 12.248 24.831 52.725 1.00 158.83 82 LYS B C 1
ATOM 567 O O . LYS A 1 82 ? 13.123 25.373 52.050 1.00 166.46 82 LYS B O 1
ATOM 573 N N . VAL A 1 83 ? 12.502 24.238 53.888 1.00 143.44 83 VAL B N 1
ATOM 574 C CA . VAL A 1 83 ? 13.872 24.077 54.366 1.00 143.61 83 VAL B CA 1
ATOM 575 C C . VAL A 1 83 ? 14.529 22.896 53.652 1.00 130.38 83 VAL B C 1
ATOM 576 O O . VAL A 1 83 ? 15.625 23.023 53.107 1.00 122.37 83 VAL B O 1
ATOM 580 N N . MET A 1 84 ? 13.850 21.752 53.660 1.00 119.20 84 MET B N 1
ATOM 581 C CA . MET A 1 84 ? 14.347 20.553 52.994 1.00 117.91 84 MET B CA 1
ATOM 582 C C . MET A 1 84 ? 14.582 20.813 51.508 1.00 129.19 84 MET B C 1
ATOM 583 O O . MET A 1 84 ? 15.474 20.222 50.897 1.00 158.05 84 MET B O 1
ATOM 588 N N . GLN A 1 85 ? 13.775 21.698 50.933 1.00 118.53 85 GLN B N 1
ATOM 589 C CA . GLN A 1 85 ? 13.934 22.095 49.540 1.00 130.66 85 GLN B CA 1
ATOM 590 C C . GLN A 1 85 ? 15.264 22.809 49.333 1.00 145.54 85 GLN B C 1
ATOM 591 O O . GLN A 1 85 ? 15.983 22.538 48.372 1.00 153.73 85 GLN B O 1
ATOM 597 N N . ILE A 1 86 ? 15.585 23.723 50.242 1.00 154.12 86 ILE B N 1
ATOM 598 C CA . ILE A 1 86 ? 16.846 24.451 50.179 1.00 151.13 86 ILE B CA 1
ATOM 599 C C . ILE A 1 86 ? 18.007 23.513 50.499 1.00 156.09 86 ILE B C 1
ATOM 600 O O . ILE A 1 86 ? 19.092 23.645 49.933 1.00 163.81 86 ILE B O 1
ATOM 605 N N . ILE A 1 87 ? 17.775 22.572 51.410 1.00 148.57 87 ILE B N 1
ATOM 606 C CA . ILE A 1 87 ? 18.770 21.552 51.720 1.00 136.81 87 ILE B CA 1
ATOM 607 C C . ILE A 1 87 ? 19.083 20.740 50.466 1.00 136.49 87 ILE B C 1
ATOM 608 O O . ILE A 1 87 ? 20.225 20.338 50.252 1.00 142.13 87 ILE B O 1
ATOM 613 N N . SER A 1 88 ? 18.066 20.504 49.642 1.00 121.79 88 SER B N 1
ATOM 614 C CA . SER A 1 88 ? 18.235 19.735 48.413 1.00 118.09 88 SER B CA 1
ATOM 615 C C . SER A 1 88 ? 18.968 20.532 47.338 1.00 131.47 88 SER B C 1
ATOM 616 O O . SER A 1 88 ? 19.580 19.951 46.441 1.00 147.60 88 SER B O 1
ATOM 619 N N . LEU A 1 89 ? 18.897 21.857 47.420 1.00 123.83 89 LEU B N 1
ATOM 620 C CA . LEU A 1 89 ? 19.571 22.714 46.448 1.00 130.42 89 LEU B CA 1
ATOM 621 C C . LEU A 1 89 ? 21.048 22.887 46.787 1.00 137.14 89 LEU B C 1
ATOM 622 O O . LEU A 1 89 ? 21.906 22.733 45.919 1.00 141.37 89 LEU B O 1
ATOM 627 N N . LYS A 1 90 ? 21.344 23.214 48.043 1.00 154.65 90 LYS B N 1
ATOM 628 C CA . LYS A 1 90 ? 22.729 23.276 48.499 1.00 159.40 90 LYS B CA 1
ATOM 629 C C . LYS A 1 90 ? 23.383 21.913 48.302 1.00 165.95 90 LYS B C 1
ATOM 630 O O . LYS A 1 90 ? 24.590 21.814 48.076 1.00 169.33 90 LYS B O 1
ATOM 636 N N . LEU A 1 91 ? 22.570 20.866 48.384 1.00 157.18 91 LEU B N 1
ATOM 637 C CA . LEU A 1 91 ? 23.020 19.517 48.078 1.00 133.94 91 LEU B CA 1
ATOM 638 C C . LEU A 1 91 ? 23.290 19.404 46.581 1.00 137.76 91 LEU B C 1
ATOM 639 O O . LEU A 1 91 ? 24.335 18.905 46.164 1.00 150.77 91 LEU B O 1
ATOM 644 N N . ASP A 1 92 ? 22.345 19.888 45.781 1.00 134.67 92 ASP B N 1
ATOM 645 C CA . ASP A 1 92 ? 22.435 19.805 44.326 1.00 128.19 92 ASP B CA 1
ATOM 646 C C . ASP A 1 92 ? 23.618 20.590 43.779 1.00 120.42 92 ASP B C 1
ATOM 647 O O . ASP A 1 92 ? 24.502 20.027 43.137 1.00 122.03 92 ASP B O 1
ATOM 652 N N . SER A 1 93 ? 23.617 21.894 44.039 1.00 117.69 93 SER B N 1
ATOM 653 C CA . SER A 1 93 ? 24.598 22.810 43.465 1.00 112.31 93 SER B CA 1
ATOM 654 C C . SER A 1 93 ? 26.034 22.355 43.698 1.00 136.87 93 SER B C 1
ATOM 655 O O . SER A 1 93 ? 26.863 22.410 42.790 1.00 162.75 93 SER B O 1
ATOM 658 N N . GLU A 1 94 ? 26.326 21.903 44.912 1.00 128.66 94 GLU B N 1
ATOM 659 C CA . GLU A 1 94 ? 27.673 21.462 45.246 1.00 138.66 94 GLU B CA 1
ATOM 660 C C . GLU A 1 94 ? 28.021 20.156 44.540 1.00 132.00 94 GLU B C 1
ATOM 661 O O . GLU A 1 94 ? 29.162 19.954 44.121 1.00 134.16 94 GLU B O 1
ATOM 667 N N . LEU A 1 95 ? 27.035 19.275 44.403 1.00 119.16 95 LEU B N 1
ATOM 668 C CA . LEU A 1 95 ? 27.249 17.975 43.774 1.00 117.10 95 LEU B CA 1
ATOM 669 C C . LEU A 1 95 ? 27.052 18.016 42.263 1.00 122.96 95 LEU B C 1
ATOM 670 O O . LEU A 1 95 ? 27.598 17.183 41.543 1.00 125.03 95 LEU B O 1
ATOM 675 N N . ASN A 1 96 ? 26.272 18.981 41.788 1.00 123.31 96 ASN B N 1
ATOM 676 C CA . ASN A 1 96 ? 25.927 19.062 40.373 1.00 112.59 96 ASN B CA 1
ATOM 677 C C . ASN A 1 96 ? 27.152 19.086 39.463 1.00 116.23 96 ASN B C 1
ATOM 678 O O . ASN A 1 96 ? 27.249 18.298 38.524 1.00 103.18 96 ASN B O 1
ATOM 683 N N . LYS A 1 97 ? 28.090 19.983 39.749 1.00 139.35 97 LYS B N 1
ATOM 684 C CA . LYS A 1 97 ? 29.273 20.126 38.912 1.00 141.84 97 LYS B CA 1
ATOM 685 C C . LYS A 1 97 ? 30.193 18.918 39.049 1.00 132.22 97 LYS B C 1
ATOM 686 O O . LYS A 1 97 ? 30.687 18.392 38.053 1.00 104.80 97 LYS B O 1
ATOM 692 N N . GLU A 1 98 ? 30.414 18.480 40.285 1.00 154.88 98 GLU B N 1
ATOM 693 C CA . GLU A 1 98 ? 31.336 17.383 40.556 1.00 160.77 98 GLU B CA 1
ATOM 694 C C . GLU A 1 98 ? 30.881 16.079 39.907 1.00 140.20 98 GLU B C 1
ATOM 695 O O . GLU A 1 98 ? 31.704 15.230 39.566 1.00 144.05 98 GLU B O 1
ATOM 701 N N . VAL A 1 99 ? 29.572 15.922 39.736 1.00 116.99 99 VAL B N 1
ATOM 702 C CA . VAL A 1 99 ? 29.031 14.721 39.107 1.00 93.93 99 VAL B CA 1
ATOM 703 C C . VAL A 1 99 ? 29.318 14.721 37.608 1.00 88.10 99 VAL B C 1
ATOM 704 O O . VAL A 1 99 ? 29.682 13.693 37.037 1.00 112.34 99 VAL B O 1
ATOM 708 N N . PHE A 1 100 ? 29.152 15.879 36.979 1.00 67.84 100 PHE B N 1
ATOM 709 C CA . PHE A 1 100 ? 29.313 16.005 35.534 1.00 66.29 100 PHE B CA 1
ATOM 710 C C . PHE A 1 100 ? 30.782 15.973 35.112 1.00 89.59 100 PHE B C 1
ATOM 711 O O . PHE A 1 100 ? 31.112 15.487 34.031 1.00 87.36 100 PHE B O 1
ATOM 719 N N . THR A 1 101 ? 31.660 16.495 35.963 1.00 90.89 101 THR B N 1
ATOM 720 C CA . THR A 1 101 ? 33.086 16.539 35.660 1.00 100.12 101 THR B CA 1
ATOM 721 C C . THR A 1 101 ? 33.746 15.192 35.932 1.00 103.15 101 THR B C 1
ATOM 722 O O . THR A 1 101 ? 34.551 14.710 35.135 1.00 90.80 101 THR B O 1
ATOM 726 N N . SER A 1 102 ? 33.400 14.588 37.063 1.00 104.22 102 SER B N 1
ATOM 727 C CA . SER A 1 102 ? 34.002 13.324 37.467 1.00 116.92 102 SER B CA 1
ATOM 728 C C . SER A 1 102 ? 33.624 12.182 36.522 1.00 125.89 102 SER B C 1
ATOM 729 O O . SER A 1 102 ? 34.354 11.197 36.412 1.00 148.55 102 SER B O 1
ATOM 732 N N . SER A 1 103 ? 32.491 12.323 35.839 1.00 113.54 103 SER B N 1
ATOM 733 C CA . SER A 1 103 ? 31.970 11.260 34.980 1.00 111.97 103 SER B CA 1
ATOM 734 C C . SER A 1 103 ? 32.844 11.014 33.753 1.00 100.84 103 SER B C 1
ATOM 735 O O . SER A 1 103 ? 33.045 9.870 33.347 1.00 104.09 103 SER B O 1
ATOM 738 N N . PHE A 1 104 ? 33.353 12.087 33.159 1.00 87.54 104 PHE B N 1
ATOM 739 C CA . PHE A 1 104 ? 34.203 11.970 31.980 1.00 98.70 104 PHE B CA 1
ATOM 740 C C . PHE A 1 104 ? 35.536 11.314 32.326 1.00 102.38 104 PHE B C 1
ATOM 741 O O . PHE A 1 104 ? 36.021 10.449 31.595 1.00 83.99 104 PHE B O 1
ATOM 749 N N . GLU A 1 105 ? 36.124 11.727 33.443 1.00 126.79 105 GLU B N 1
ATOM 750 C CA . GLU A 1 105 ? 37.376 11.142 33.910 1.00 135.78 105 GLU B CA 1
ATOM 751 C C . GLU A 1 105 ? 37.138 9.694 34.327 1.00 117.49 105 GLU B C 1
ATOM 752 O O . GLU A 1 105 ? 38.003 8.836 34.156 1.00 121.16 105 GLU B O 1
ATOM 758 N N . TYR A 1 106 ? 35.949 9.431 34.858 1.00 102.93 106 TYR B N 1
ATOM 759 C CA . TYR A 1 106 ? 35.588 8.104 35.345 1.00 95.27 106 TYR B CA 1
ATOM 760 C C . TYR A 1 106 ? 35.274 7.131 34.209 1.00 91.86 106 TYR B C 1
ATOM 761 O O . TYR A 1 106 ? 35.652 5.961 34.263 1.00 123.41 106 TYR B O 1
ATOM 770 N N . ALA A 1 107 ? 34.585 7.621 33.183 1.00 82.12 107 ALA B N 1
ATOM 771 C CA . ALA A 1 107 ? 34.154 6.779 32.069 1.00 85.86 107 ALA B CA 1
ATOM 772 C C . ALA A 1 107 ? 35.315 6.335 31.178 1.00 92.19 107 ALA B C 1
ATOM 773 O O . ALA A 1 107 ? 35.112 5.590 30.218 1.00 92.09 107 ALA B O 1
ATOM 775 N N . ILE A 1 108 ? 36.522 6.799 31.488 1.00 88.81 108 ILE B N 1
ATOM 776 C CA . ILE A 1 108 ? 37.717 6.356 30.781 1.00 98.68 108 ILE B CA 1
ATOM 777 C C . ILE A 1 108 ? 38.402 5.242 31.567 1.00 104.60 108 ILE B C 1
ATOM 778 O O . ILE A 1 108 ? 38.920 4.295 30.982 1.00 132.02 108 ILE B O 1
ATOM 783 N N . ARG A 1 109 ? 38.406 5.363 32.890 1.00 93.32 109 ARG B N 1
ATOM 784 C CA . ARG A 1 109 ? 38.976 4.333 33.753 1.00 104.05 109 ARG B CA 1
ATOM 785 C C . ARG A 1 109 ? 38.048 3.127 33.822 1.00 94.73 109 ARG B C 1
ATOM 786 O O . ARG A 1 109 ? 38.490 2.000 34.045 1.00 109.50 109 ARG B O 1
ATOM 794 N N . ASN A 1 110 ? 36.755 3.383 33.640 1.00 75.88 110 ASN B N 1
ATOM 795 C CA . ASN A 1 110 ? 35.736 2.341 33.694 1.00 72.14 110 ASN B CA 1
ATOM 796 C C . ASN A 1 110 ? 34.716 2.505 32.569 1.00 72.89 110 ASN B C 1
ATOM 797 O O . ASN A 1 110 ? 33.554 2.817 32.824 1.00 82.25 110 ASN B O 1
ATOM 802 N N . PRO A 1 111 ? 35.152 2.295 31.316 1.00 90.37 111 PRO B N 1
ATOM 803 C CA . PRO A 1 111 ? 34.281 2.478 30.150 1.00 98.26 111 PRO B CA 1
ATOM 804 C C . PRO A 1 111 ? 33.121 1.490 30.114 1.00 112.69 111 PRO B C 1
ATOM 805 O O . PRO A 1 111 ? 32.092 1.779 29.503 1.00 115.89 111 PRO B O 1
ATOM 809 N N . SER A 1 112 ? 33.289 0.341 30.759 1.00 126.06 112 SER B N 1
ATOM 810 C CA . SER A 1 112 ? 32.231 -0.659 30.821 1.00 124.43 112 SER B CA 1
ATOM 811 C C . SER A 1 112 ? 30.996 -0.089 31.507 1.00 115.89 112 SER B C 1
ATOM 812 O O . SER A 1 112 ? 29.888 -0.179 30.981 1.00 114.19 112 SER B O 1
ATOM 815 N N . LYS A 1 113 ? 31.205 0.499 32.682 1.00 128.42 113 LYS B N 1
ATOM 816 C CA . LYS A 1 113 ? 30.125 1.101 33.459 1.00 131.63 113 LYS B CA 1
ATOM 817 C C . LYS A 1 113 ? 30.237 2.623 33.444 1.00 121.33 113 LYS B C 1
ATOM 818 O O . LYS A 1 113 ? 31.059 3.199 34.155 1.00 130.87 113 LYS B O 1
ATOM 824 N N . ALA A 1 114 ? 29.408 3.267 32.630 1.00 102.88 114 ALA B N 1
ATOM 825 C CA . ALA A 1 114 ? 29.420 4.722 32.521 1.00 92.31 114 ALA B CA 1
ATOM 826 C C . ALA A 1 114 ? 28.120 5.235 31.917 1.00 99.44 114 ALA B C 1
ATOM 827 O O . ALA A 1 114 ? 27.766 4.883 30.792 1.00 107.37 114 ALA B O 1
ATOM 829 N N . SER A 1 115 ? 27.414 6.071 32.670 1.00 92.56 115 SER B N 1
ATOM 830 C CA . SER A 1 115 ? 26.147 6.628 32.212 1.00 92.01 115 SER B CA 1
ATOM 831 C C . SER A 1 115 ? 25.764 7.858 33.026 1.00 102.15 115 SER B C 1
ATOM 832 O O . SER A 1 115 ? 26.521 8.307 33.888 1.00 107.56 115 SER B O 1
ATOM 835 N N . ALA A 1 116 ? 24.582 8.394 32.744 1.00 92.75 116 ALA B N 1
ATOM 836 C CA . ALA A 1 116 ? 24.080 9.579 33.428 1.00 93.97 116 ALA B CA 1
ATOM 837 C C . ALA A 1 116 ? 23.302 9.204 34.684 1.00 109.78 116 ALA B C 1
ATOM 838 O O . ALA A 1 116 ? 22.536 10.010 35.211 1.00 132.16 116 ALA B O 1
ATOM 840 N N . GLN A 1 117 ? 23.497 7.979 35.159 1.00 99.22 117 GLN B N 1
ATOM 841 C CA . GLN A 1 117 ? 22.756 7.484 36.312 1.00 99.09 117 GLN B CA 1
ATOM 842 C C . GLN A 1 117 ? 23.028 8.298 37.584 1.00 106.86 117 GLN B C 1
ATOM 843 O O . GLN A 1 117 ? 22.120 8.491 38.393 1.00 120.52 117 GLN B O 1
ATOM 849 N N . PRO A 1 118 ? 24.274 8.775 37.772 1.00 90.55 118 PRO B N 1
ATOM 850 C CA . PRO A 1 118 ? 24.542 9.633 38.934 1.00 92.14 118 PRO B CA 1
ATOM 851 C C . PRO A 1 118 ? 23.668 10.889 38.986 1.00 86.91 118 PRO B C 1
ATOM 852 O O . PRO A 1 118 ? 23.376 11.384 40.074 1.00 92.96 118 PRO B O 1
ATOM 856 N N . ILE A 1 119 ? 23.259 11.391 37.825 1.00 69.81 119 ILE B N 1
ATOM 857 C CA . ILE A 1 119 ? 22.351 12.531 37.763 1.00 85.04 119 ILE B CA 1
ATOM 858 C C . ILE A 1 119 ? 20.949 12.113 38.198 1.00 116.31 119 ILE B C 1
ATOM 859 O O . ILE A 1 119 ? 20.328 12.769 39.035 1.00 119.66 119 ILE B O 1
ATOM 864 N N . ASN A 1 120 ? 20.456 11.018 37.627 1.00 102.78 120 ASN B N 1
ATOM 865 C CA . ASN A 1 120 ? 19.130 10.507 37.962 1.00 99.14 120 ASN B CA 1
ATOM 866 C C . ASN A 1 120 ? 19.034 10.102 39.430 1.00 101.92 120 ASN B C 1
ATOM 867 O O . ASN A 1 120 ? 17.963 10.180 40.035 1.00 92.40 120 ASN B O 1
ATOM 872 N N . ASP A 1 121 ? 20.154 9.670 39.998 1.00 100.69 121 ASP B N 1
ATOM 873 C CA . ASP A 1 121 ? 20.197 9.311 41.410 1.00 107.40 121 ASP B CA 1
ATOM 874 C C . ASP A 1 121 ? 20.295 10.559 42.278 1.00 104.81 121 ASP B C 1
ATOM 875 O O . ASP A 1 121 ? 19.697 10.627 43.351 1.00 105.18 121 ASP B O 1
ATOM 880 N N . LEU A 1 122 ? 21.048 11.546 41.808 1.00 102.26 122 LEU B N 1
ATOM 881 C CA . LEU A 1 122 ? 21.099 12.837 42.475 1.00 99.10 122 LEU B CA 1
ATOM 882 C C . LEU A 1 122 ? 19.704 13.447 42.446 1.00 108.08 122 LEU B C 1
ATOM 883 O O . LEU A 1 122 ? 19.250 14.042 43.423 1.00 117.95 122 LEU B O 1
ATOM 888 N N . TYR A 1 123 ? 19.027 13.275 41.315 1.00 111.29 123 TYR B N 1
ATOM 889 C CA . TYR A 1 123 ? 17.643 13.701 41.165 1.00 104.07 123 TYR B CA 1
ATOM 890 C C . TYR A 1 123 ? 16.745 12.924 42.116 1.00 93.35 123 TYR B C 1
ATOM 891 O O . TYR A 1 123 ? 15.777 13.461 42.653 1.00 105.57 123 TYR B O 1
ATOM 900 N N . GLN A 1 124 ? 17.079 11.658 42.328 1.00 93.24 124 GLN B N 1
ATOM 901 C CA . GLN A 1 124 ? 16.277 10.797 43.184 1.00 111.09 124 GLN B CA 1
ATOM 902 C C . GLN A 1 124 ? 16.395 11.220 44.647 1.00 107.08 124 GLN B C 1
ATOM 903 O O . GLN A 1 124 ? 15.436 11.102 45.409 1.00 102.57 124 GLN B O 1
ATOM 909 N N . LEU A 1 125 ? 17.562 11.727 45.035 1.00 99.47 125 LEU B N 1
ATOM 910 C CA . LEU A 1 125 ? 17.772 12.179 46.407 1.00 80.77 125 LEU B CA 1
ATOM 911 C C . LEU A 1 125 ? 17.003 13.465 46.685 1.00 95.58 125 LEU B C 1
ATOM 912 O O . LEU A 1 125 ? 16.319 13.575 47.702 1.00 102.51 125 LEU B O 1
ATOM 917 N N . LYS A 1 126 ? 17.129 14.435 45.784 1.00 106.65 126 LYS B N 1
ATOM 918 C CA . LYS A 1 126 ? 16.413 15.701 45.909 1.00 107.65 126 LYS B CA 1
ATOM 919 C C . LYS A 1 126 ? 14.921 15.458 46.070 1.00 117.69 126 LYS B C 1
ATOM 920 O O . LYS A 1 126 ? 14.235 16.188 46.784 1.00 129.85 126 LYS B O 1
ATOM 926 N N . GLN A 1 127 ? 14.425 14.425 45.399 1.00 119.28 127 GLN B N 1
ATOM 927 C CA . GLN A 1 127 ? 13.027 14.043 45.522 1.00 118.15 127 GLN B CA 1
ATOM 928 C C . GLN A 1 127 ? 12.730 13.516 46.919 1.00 128.74 127 GLN B C 1
ATOM 929 O O . GLN A 1 127 ? 11.654 13.759 47.462 1.00 124.37 127 GLN B O 1
ATOM 935 N N . PHE A 1 128 ? 13.687 12.797 47.499 1.00 137.35 128 PHE B N 1
ATOM 936 C CA . PHE A 1 128 ? 13.499 12.222 48.826 1.00 130.15 128 PHE B CA 1
ATOM 937 C C . PHE A 1 128 ? 13.381 13.314 49.878 1.00 119.71 128 PHE B C 1
ATOM 938 O O . PHE A 1 128 ? 12.533 13.244 50.765 1.00 112.49 128 PHE B O 1
ATOM 946 N N . LEU A 1 129 ? 14.240 14.321 49.776 1.00 122.73 129 LEU B N 1
ATOM 947 C CA . LEU A 1 129 ? 14.241 15.421 50.728 1.00 127.90 129 LEU B CA 1
ATOM 948 C C . LEU A 1 129 ? 12.930 16.198 50.648 1.00 128.80 129 LEU B C 1
ATOM 949 O O . LEU A 1 129 ? 12.423 16.686 51.657 1.00 121.84 129 LEU B O 1
ATOM 954 N N . THR A 1 130 ? 12.382 16.296 49.441 1.00 142.97 130 THR B N 1
ATOM 955 C CA . THR A 1 130 ? 11.129 17.009 49.217 1.00 152.79 130 THR B CA 1
ATOM 956 C C . THR A 1 130 ? 9.913 16.120 49.470 1.00 148.81 130 THR B C 1
ATOM 957 O O . THR A 1 130 ? 8.811 16.620 49.692 1.00 156.66 130 THR B O 1
ATOM 961 N N . SER A 1 131 ? 10.115 14.806 49.432 1.00 146.30 131 SER B N 1
ATOM 962 C CA . SER A 1 131 ? 9.012 13.857 49.555 1.00 149.94 131 SER B CA 1
ATOM 963 C C . SER A 1 131 ? 8.327 13.950 50.917 1.00 150.47 131 SER B C 1
ATOM 964 O O . SER A 1 131 ? 8.965 14.299 51.911 1.00 152.12 131 SER B O 1
ATOM 967 N N . PRO A 1 132 ? 7.022 13.628 50.967 1.00 141.77 132 PRO B N 1
ATOM 968 C CA . PRO A 1 132 ? 6.273 13.664 52.228 1.00 129.86 132 PRO B CA 1
ATOM 969 C C . PRO A 1 132 ? 6.705 12.568 53.195 1.00 134.89 132 PRO B C 1
ATOM 970 O O . PRO A 1 132 ? 6.585 12.729 54.409 1.00 149.81 132 PRO B O 1
ATOM 974 N N . VAL A 1 133 ? 7.203 11.464 52.649 1.00 134.32 133 VAL B N 1
ATOM 975 C CA . VAL A 1 133 ? 7.624 10.326 53.456 1.00 137.12 133 VAL B CA 1
ATOM 976 C C . VAL A 1 133 ? 8.770 10.704 54.391 1.00 136.15 133 VAL B C 1
ATOM 977 O O . VAL A 1 133 ? 8.895 10.151 55.483 1.00 141.14 133 VAL B O 1
ATOM 981 N N . LEU A 1 134 ? 9.601 11.650 53.964 1.00 130.18 134 LEU B N 1
ATOM 982 C CA . LEU A 1 134 ? 10.759 12.056 54.751 1.00 138.84 134 LEU B CA 1
ATOM 983 C C . LEU A 1 134 ? 10.333 12.771 56.030 1.00 141.53 134 LEU B C 1
ATOM 984 O O . LEU A 1 134 ? 10.893 12.528 57.098 1.00 142.24 134 LEU B O 1
ATOM 989 N N . PHE A 1 135 ? 9.344 13.652 55.922 1.00 154.29 135 PHE B N 1
ATOM 990 C CA . PHE A 1 135 ? 8.853 14.380 57.087 1.00 152.71 135 PHE B CA 1
ATOM 991 C C . PHE A 1 135 ? 8.191 13.422 58.068 1.00 150.44 135 PHE B C 1
ATOM 992 O O . PHE A 1 135 ? 8.220 13.643 59.279 1.00 164.02 135 PHE B O 1
ATOM 1000 N N . ALA A 1 136 ? 7.597 12.358 57.538 1.00 135.30 136 ALA B N 1
ATOM 1001 C CA . ALA A 1 136 ? 6.969 11.339 58.371 1.00 125.42 136 ALA B CA 1
ATOM 1002 C C . ALA A 1 136 ? 8.010 10.650 59.245 1.00 127.12 136 ALA B C 1
ATOM 1003 O O . ALA A 1 136 ? 7.680 10.080 60.285 1.00 141.59 136 ALA B O 1
ATOM 1005 N N . ILE A 1 137 ? 9.267 10.704 58.816 1.00 121.76 137 ILE B N 1
ATOM 1006 C CA . ILE A 1 137 ? 10.368 10.175 59.609 1.00 126.38 137 ILE B CA 1
ATOM 1007 C C . ILE A 1 137 ? 10.769 11.198 60.668 1.00 132.08 137 ILE B C 1
ATOM 1008 O O . ILE A 1 137 ? 11.137 10.836 61.783 1.00 124.80 137 ILE B O 1
ATOM 1013 N N . PHE A 1 138 ? 10.691 12.477 60.311 1.00 134.45 138 PHE B N 1
ATOM 1014 C CA . PHE A 1 138 ? 11.083 13.555 61.216 1.00 149.40 138 PHE B CA 1
ATOM 1015 C C . PHE A 1 138 ? 10.079 13.754 62.350 1.00 158.16 138 PHE B C 1
ATOM 1016 O O . PHE A 1 138 ? 10.358 14.472 63.312 1.00 160.86 138 PHE B O 1
ATOM 1024 N N . ASP A 1 139 ? 8.917 13.119 62.234 1.00 161.14 139 ASP B N 1
ATOM 1025 C CA . ASP A 1 139 ? 7.884 13.212 63.262 1.00 163.33 139 ASP B CA 1
ATOM 1026 C C . ASP A 1 139 ? 8.023 12.093 64.291 1.00 171.59 139 ASP B C 1
ATOM 1027 O O . ASP A 1 139 ? 7.542 12.211 65.418 1.00 179.46 139 ASP B O 1
ATOM 1032 N N . LEU A 1 140 ? 8.687 11.011 63.897 1.00 156.58 140 LEU B N 1
ATOM 1033 C CA . LEU A 1 140 ? 8.840 9.840 64.755 1.00 153.18 140 LEU B CA 1
ATOM 1034 C C . LEU A 1 140 ? 9.692 10.064 66.013 1.00 156.89 140 LEU B C 1
ATOM 1035 O O . LEU A 1 140 ? 9.355 9.548 67.077 1.00 152.38 140 LEU B O 1
ATOM 1040 N N . PRO A 1 141 ? 10.800 10.823 65.908 1.00 160.57 141 PRO B N 1
ATOM 1041 C CA . PRO A 1 141 ? 11.629 10.942 67.116 1.00 166.95 141 PRO B CA 1
ATOM 1042 C C . PRO A 1 141 ? 10.985 11.751 68.241 1.00 171.47 141 PRO B C 1
ATOM 1043 O O . PRO A 1 141 ? 11.585 11.881 69.310 1.00 179.88 141 PRO B O 1
ATOM 1047 N N . TRP A 1 142 ? 9.787 12.279 68.003 1.00 163.11 142 TRP B N 1
ATOM 1048 C CA . TRP A 1 142 ? 9.057 13.026 69.021 1.00 158.59 142 TRP B CA 1
ATOM 1049 C C . TRP A 1 142 ? 7.697 12.388 69.294 1.00 161.79 142 TRP B C 1
ATOM 1050 O O . TRP A 1 142 ? 6.726 13.079 69.603 1.00 167.87 142 TRP B O 1
ATOM 1061 N N . VAL A 1 143 ? 7.638 11.066 69.171 1.00 162.07 143 VAL B N 1
ATOM 1062 C CA . VAL A 1 143 ? 6.435 10.301 69.492 1.00 165.10 143 VAL B CA 1
ATOM 1063 C C . VAL A 1 143 ? 6.270 10.023 70.996 1.00 167.71 143 VAL B C 1
ATOM 1064 O O . VAL A 1 143 ? 5.140 9.969 71.484 1.00 160.17 143 VAL B O 1
ATOM 1068 N N . PRO A 1 144 ? 7.383 9.826 71.734 1.00 167.69 144 PRO B N 1
ATOM 1069 C CA . PRO A 1 144 ? 7.270 9.594 73.181 1.00 165.93 144 PRO B CA 1
ATOM 1070 C C . PRO A 1 144 ? 6.418 10.629 73.920 1.00 181.21 144 PRO B C 1
ATOM 1071 O O . PRO A 1 144 ? 5.939 10.346 75.018 1.00 202.73 144 PRO B O 1
ATOM 1075 N N . ILE A 1 145 ? 6.237 11.805 73.327 1.00 176.41 145 ILE B N 1
ATOM 1076 C CA . ILE A 1 145 ? 5.336 12.810 73.882 1.00 169.98 145 ILE B CA 1
ATOM 1077 C C . ILE A 1 145 ? 3.901 12.298 73.837 1.00 157.98 145 ILE B C 1
ATOM 1078 O O . ILE A 1 145 ? 3.158 12.415 74.809 1.00 147.46 145 ILE B O 1
ATOM 1083 N N . TYR A 1 146 ? 3.518 11.729 72.700 1.00 170.98 146 TYR B N 1
ATOM 1084 C CA . TYR A 1 146 ? 2.186 11.160 72.538 1.00 180.56 146 TYR B CA 1
ATOM 1085 C C . TYR A 1 146 ? 2.034 9.918 73.394 1.00 207.21 146 TYR B C 1
ATOM 1086 O O . TYR A 1 146 ? 0.969 9.654 73.952 1.00 195.66 146 TYR B O 1
ATOM 1095 N N . PHE A 1 147 ? 3.116 9.157 73.487 1.00 241.34 147 PHE B N 1
ATOM 1096 C CA . PHE A 1 147 ? 3.145 7.951 74.293 1.00 246.32 147 PHE B CA 1
ATOM 1097 C C . PHE A 1 147 ? 2.844 8.260 75.758 1.00 241.91 147 PHE B C 1
ATOM 1098 O O . PHE A 1 147 ? 2.340 7.409 76.491 1.00 259.27 147 PHE B O 1
ATOM 1106 N N . GLY A 1 148 ? 3.149 9.487 76.170 1.00 212.90 148 GLY B N 1
ATOM 1107 C CA . GLY A 1 148 ? 2.952 9.911 77.544 1.00 194.13 148 GLY B CA 1
ATOM 1108 C C . GLY A 1 148 ? 1.562 10.458 77.817 1.00 188.29 148 GLY B C 1
ATOM 1109 O O . GLY A 1 148 ? 0.890 10.010 78.745 1.00 198.00 148 GLY B O 1
ATOM 1110 N N . VAL A 1 149 ? 1.135 11.425 77.008 1.00 182.98 149 VAL B N 1
ATOM 1111 C CA . VAL A 1 149 ? -0.160 12.081 77.190 1.00 168.93 149 VAL B CA 1
ATOM 1112 C C . VAL A 1 149 ? -1.303 11.066 77.208 1.00 172.52 149 VAL B C 1
ATOM 1113 O O . VAL A 1 149 ? -2.324 11.283 77.860 1.00 167.45 149 VAL B O 1
ATOM 1117 N N . LEU A 1 150 ? -1.125 9.964 76.488 1.00 188.65 150 LEU B N 1
ATOM 1118 C CA . LEU A 1 150 ? -2.118 8.897 76.462 1.00 197.68 150 LEU B CA 1
ATOM 1119 C C . LEU A 1 150 ? -2.051 8.061 77.734 1.00 196.09 150 LEU B C 1
ATOM 1120 O O . LEU A 1 150 ? -3.050 7.469 78.146 1.00 197.67 150 LEU B O 1
ATOM 1125 N N . PHE A 1 151 ? -0.877 8.022 78.357 1.00 202.64 151 PHE B N 1
ATOM 1126 C CA . PHE A 1 151 ? -0.667 7.189 79.535 1.00 205.81 151 PHE B CA 1
ATOM 1127 C C . PHE A 1 151 ? -0.964 7.944 80.830 1.00 214.88 151 PHE B C 1
ATOM 1128 O O . PHE A 1 151 ? -1.450 7.353 81.795 1.00 223.51 151 PHE B O 1
ATOM 1136 N N . VAL A 1 152 ? -0.677 9.242 80.853 1.00 212.47 152 VAL B N 1
ATOM 1137 C CA . VAL A 1 152 ? -0.913 10.050 82.046 1.00 215.94 152 VAL B CA 1
ATOM 1138 C C . VAL A 1 152 ? -2.390 10.051 82.429 1.00 220.00 152 VAL B C 1
ATOM 1139 O O . VAL A 1 152 ? -2.736 10.190 83.603 1.00 233.41 152 VAL B O 1
ATOM 1143 N N . PHE A 1 153 ? -3.257 9.887 81.436 1.00 229.45 153 PHE B N 1
ATOM 1144 C CA . PHE A 1 153 ? -4.689 9.838 81.689 1.00 232.11 153 PHE B CA 1
ATOM 1145 C C . PHE A 1 153 ? -5.076 8.484 82.274 1.00 231.44 153 PHE B C 1
ATOM 1146 O O . PHE A 1 153 ? -5.880 8.409 83.203 1.00 251.05 153 PHE B O 1
ATOM 1154 N N . HIS A 1 154 ? -4.501 7.417 81.727 1.00 210.26 154 HIS B N 1
ATOM 1155 C CA . HIS A 1 154 ? -4.779 6.069 82.213 1.00 203.07 154 HIS B CA 1
ATOM 1156 C C . HIS A 1 154 ? -3.701 5.076 81.785 1.00 202.45 154 HIS B C 1
ATOM 1157 O O . HIS A 1 154 ? -3.062 5.248 80.748 1.00 209.99 154 HIS B O 1
ATOM 1164 N N . VAL A 1 155 ? -3.518 4.033 82.589 1.00 198.84 155 VAL B N 1
ATOM 1165 C CA . VAL A 1 155 ? -2.482 3.035 82.344 1.00 191.27 155 VAL B CA 1
ATOM 1166 C C . VAL A 1 155 ? -2.933 1.937 81.381 1.00 196.81 155 VAL B C 1
ATOM 1167 O O . VAL A 1 155 ? -2.125 1.403 80.633 1.00 192.00 155 VAL B O 1
ATOM 1171 N N . TYR A 1 156 ? -4.215 1.590 81.405 1.00 199.47 156 TYR B N 1
ATOM 1172 C CA . TYR A 1 156 ? -4.717 0.521 80.547 1.00 203.46 156 TYR B CA 1
ATOM 1173 C C . TYR A 1 156 ? -4.709 0.921 79.074 1.00 182.64 156 TYR B C 1
ATOM 1174 O O . TYR A 1 156 ? -4.710 0.059 78.194 1.00 181.71 156 TYR B O 1
ATOM 1183 N N . TYR A 1 157 ? -4.702 2.224 78.805 1.00 169.88 157 TYR B N 1
ATOM 1184 C CA . TYR A 1 157 ? -4.692 2.704 77.427 1.00 170.62 157 TYR B CA 1
ATOM 1185 C C . TYR A 1 157 ? -3.372 2.370 76.743 1.00 182.40 157 TYR B C 1
ATOM 1186 O O . TYR A 1 157 ? -3.309 1.465 75.915 1.00 192.61 157 TYR B O 1
ATOM 1195 N N . GLY A 1 158 ? -2.312 3.090 77.096 1.00 179.41 158 GLY B N 1
ATOM 1196 C CA . GLY A 1 158 ? -1.050 2.955 76.394 1.00 168.50 158 GLY B CA 1
ATOM 1197 C C . GLY A 1 158 ? -0.417 1.578 76.474 1.00 161.83 158 GLY B C 1
ATOM 1198 O O . GLY A 1 158 ? 0.583 1.327 75.805 1.00 179.37 158 GLY B O 1
ATOM 1199 N N . VAL A 1 159 ? -0.973 0.686 77.289 1.00 156.69 159 VAL B N 1
ATOM 1200 C CA . VAL A 1 159 ? -0.571 -0.713 77.232 1.00 157.98 159 VAL B CA 1
ATOM 1201 C C . VAL A 1 159 ? -0.835 -1.194 75.813 1.00 171.38 159 VAL B C 1
ATOM 1202 O O . VAL A 1 159 ? -0.023 -1.907 75.228 1.00 158.90 159 VAL B O 1
ATOM 1206 N N . MET A 1 160 ? -1.975 -0.788 75.263 1.00 185.36 160 MET B N 1
ATOM 1207 C CA . MET A 1 160 ? -2.266 -1.034 73.859 1.00 187.47 160 MET B CA 1
ATOM 1208 C C . MET A 1 160 ? -1.245 -0.319 72.983 1.00 178.34 160 MET B C 1
ATOM 1209 O O . MET A 1 160 ? -0.772 -0.878 72.000 1.00 172.32 160 MET B O 1
ATOM 1214 N N . ALA A 1 161 ? -0.904 0.915 73.346 1.00 173.36 161 ALA B N 1
ATOM 1215 C CA . ALA A 1 161 ? 0.057 1.699 72.572 1.00 161.00 161 ALA B CA 1
ATOM 1216 C C . ALA A 1 161 ? 1.420 1.014 72.510 1.00 145.84 161 ALA B C 1
ATOM 1217 O O . ALA A 1 161 ? 2.049 0.983 71.455 1.00 152.22 161 ALA B O 1
ATOM 1219 N N . ILE A 1 162 ? 1.878 0.473 73.636 1.00 153.55 162 ILE B N 1
ATOM 1220 C CA . ILE A 1 162 ? 3.120 -0.294 73.653 1.00 166.90 162 ILE B CA 1
ATOM 1221 C C . ILE A 1 162 ? 2.940 -1.596 72.881 1.00 170.04 162 ILE B C 1
ATOM 1222 O O . ILE A 1 162 ? 3.729 -1.919 71.993 1.00 181.25 162 ILE B O 1
ATOM 1227 N N . LEU A 1 163 ? 1.896 -2.339 73.234 1.00 170.15 163 LEU B N 1
ATOM 1228 C CA . LEU A 1 163 ? 1.668 -3.665 72.673 1.00 166.20 163 LEU B CA 1
ATOM 1229 C C . LEU A 1 163 ? 1.217 -3.612 71.213 1.00 169.85 163 LEU B C 1
ATOM 1230 O O . LEU A 1 163 ? 1.316 -4.609 70.500 1.00 169.91 163 LEU B O 1
ATOM 1235 N N . SER A 1 164 ? 0.720 -2.460 70.769 1.00 175.55 164 SER B N 1
ATOM 1236 C CA . SER A 1 164 ? 0.376 -2.276 69.360 1.00 188.43 164 SER B CA 1
ATOM 1237 C C . SER A 1 164 ? 1.613 -1.845 68.581 1.00 182.97 164 SER B C 1
ATOM 1238 O O . SER A 1 164 ? 1.801 -2.238 67.430 1.00 181.57 164 SER B O 1
ATOM 1241 N N . MET A 1 165 ? 2.454 -1.033 69.216 1.00 177.91 165 MET B N 1
ATOM 1242 C CA . MET A 1 165 ? 3.720 -0.621 68.619 1.00 165.63 165 MET B CA 1
ATOM 1243 C C . MET A 1 165 ? 4.608 -1.832 68.376 1.00 151.85 165 MET B C 1
ATOM 1244 O O . MET A 1 165 ? 5.252 -1.943 67.335 1.00 159.21 165 MET B O 1
ATOM 1249 N N . ALA A 1 166 ? 4.632 -2.742 69.344 1.00 154.24 166 ALA B N 1
ATOM 1250 C CA . ALA A 1 166 ? 5.405 -3.970 69.222 1.00 158.60 166 ALA B CA 1
ATOM 1251 C C . ALA A 1 166 ? 4.877 -4.839 68.081 1.00 161.37 166 ALA B C 1
ATOM 1252 O O . ALA A 1 166 ? 5.573 -5.734 67.604 1.00 163.69 166 ALA B O 1
ATOM 1254 N N . VAL A 1 167 ? 3.645 -4.568 67.652 1.00 159.22 167 VAL B N 1
ATOM 1255 C CA . VAL A 1 167 ? 3.032 -5.283 66.536 1.00 154.45 167 VAL B CA 1
ATOM 1256 C C . VAL A 1 167 ? 3.178 -4.489 65.237 1.00 152.81 167 VAL B C 1
ATOM 1257 O O . VAL A 1 167 ? 3.404 -5.067 64.175 1.00 141.74 167 VAL B O 1
ATOM 1261 N N . ILE A 1 168 ? 3.043 -3.169 65.323 1.00 160.52 168 ILE B N 1
ATOM 1262 C CA . ILE A 1 168 ? 3.176 -2.311 64.149 1.00 160.07 168 ILE B CA 1
ATOM 1263 C C . ILE A 1 168 ? 4.632 -2.217 63.706 1.00 151.30 168 ILE B C 1
ATOM 1264 O O . ILE A 1 168 ? 4.937 -2.364 62.522 1.00 142.40 168 ILE B O 1
ATOM 1269 N N . VAL A 1 169 ? 5.526 -1.960 64.655 1.00 150.92 169 VAL B N 1
ATOM 1270 C CA . VAL A 1 169 ? 6.953 -1.908 64.361 1.00 148.77 169 VAL B CA 1
ATOM 1271 C C . VAL A 1 169 ? 7.424 -3.249 63.805 1.00 149.65 169 VAL B C 1
ATOM 1272 O O . VAL A 1 169 ? 8.315 -3.299 62.961 1.00 154.09 169 VAL B O 1
ATOM 1276 N N . ALA A 1 170 ? 6.820 -4.332 64.284 1.00 154.81 170 ALA B N 1
ATOM 1277 C CA . ALA A 1 170 ? 7.155 -5.668 63.806 1.00 145.44 170 ALA B CA 1
ATOM 1278 C C . ALA A 1 170 ? 6.849 -5.813 62.318 1.00 146.90 170 ALA B C 1
ATOM 1279 O O . ALA A 1 170 ? 7.676 -6.311 61.554 1.00 130.18 170 ALA B O 1
ATOM 1281 N N . LEU A 1 171 ? 5.660 -5.379 61.910 1.00 147.32 171 LEU B N 1
ATOM 1282 C CA . LEU A 1 171 ? 5.255 -5.465 60.510 1.00 143.11 171 LEU B CA 1
ATOM 1283 C C . LEU A 1 171 ? 6.152 -4.606 59.624 1.00 149.18 171 LEU B C 1
ATOM 1284 O O . LEU A 1 171 ? 6.469 -4.985 58.496 1.00 151.25 171 LEU B O 1
ATOM 1289 N N . ALA A 1 172 ? 6.559 -3.450 60.139 1.00 161.32 172 ALA B N 1
ATOM 1290 C CA . ALA A 1 172 ? 7.412 -2.534 59.389 1.00 158.70 172 ALA B CA 1
ATOM 1291 C C . ALA A 1 172 ? 8.800 -3.130 59.184 1.00 157.58 172 ALA B C 1
ATOM 1292 O O . ALA A 1 172 ? 9.421 -2.935 58.139 1.00 159.84 172 ALA B O 1
ATOM 1294 N N . ILE A 1 173 ? 9.281 -3.855 60.188 1.00 158.94 173 ILE B N 1
ATOM 1295 C CA . ILE A 1 173 ? 10.568 -4.531 60.095 1.00 150.65 173 ILE B CA 1
ATOM 1296 C C . ILE A 1 173 ? 10.477 -5.696 59.116 1.00 153.41 173 ILE B C 1
ATOM 1297 O O . ILE A 1 173 ? 11.389 -5.923 58.322 1.00 169.74 173 ILE B O 1
ATOM 1302 N N . LEU A 1 174 ? 9.373 -6.435 59.183 1.00 154.54 174 LEU B N 1
ATOM 1303 C CA . LEU A 1 174 ? 9.151 -7.566 58.291 1.00 154.99 174 LEU B CA 1
ATOM 1304 C C . LEU A 1 174 ? 9.135 -7.121 56.833 1.00 160.24 174 LEU B C 1
ATOM 1305 O O . LEU A 1 174 ? 9.624 -7.834 55.959 1.00 167.13 174 LEU B O 1
ATOM 1310 N N . ASN A 1 175 ? 8.577 -5.942 56.580 1.00 152.70 175 ASN B N 1
ATOM 1311 C CA . ASN A 1 175 ? 8.469 -5.415 55.223 1.00 157.52 175 ASN B CA 1
ATOM 1312 C C . ASN A 1 175 ? 9.830 -5.234 54.563 1.00 162.93 175 ASN B C 1
ATOM 1313 O O . ASN A 1 175 ? 9.950 -5.304 53.339 1.00 166.26 175 ASN B O 1
ATOM 1318 N N . GLU A 1 176 ? 10.854 -5.004 55.377 1.00 163.72 176 GLU B N 1
ATOM 1319 C CA . GLU A 1 176 ? 12.199 -4.788 54.862 1.00 166.22 176 GLU B CA 1
ATOM 1320 C C . GLU A 1 176 ? 12.834 -6.091 54.387 1.00 172.44 176 GLU B C 1
ATOM 1321 O O . GLU A 1 176 ? 13.213 -6.223 53.224 1.00 191.96 176 GLU B O 1
ATOM 1327 N N . TYR A 1 177 ? 12.929 -7.054 55.296 1.00 160.02 177 TYR B N 1
ATOM 1328 C CA . TYR A 1 177 ? 13.745 -8.244 55.082 1.00 164.02 177 TYR B CA 1
ATOM 1329 C C . TYR A 1 177 ? 13.215 -9.174 53.989 1.00 174.56 177 TYR B C 1
ATOM 1330 O O . TYR A 1 177 ? 13.917 -10.095 53.570 1.00 189.53 177 TYR B O 1
ATOM 1339 N N . ILE A 1 178 ? 11.988 -8.936 53.530 1.00 151.42 178 ILE B N 1
ATOM 1340 C CA . ILE A 1 178 ? 11.413 -9.726 52.440 1.00 146.40 178 ILE B CA 1
ATOM 1341 C C . ILE A 1 178 ? 11.350 -8.928 51.136 1.00 148.98 178 ILE B C 1
ATOM 1342 O O . ILE A 1 178 ? 10.859 -9.426 50.123 1.00 148.92 178 ILE B O 1
ATOM 1347 N N . THR A 1 179 ? 11.841 -7.692 51.170 1.00 143.37 179 THR B N 1
ATOM 1348 C CA . THR A 1 179 ? 11.881 -6.842 49.982 1.00 136.21 179 THR B CA 1
ATOM 1349 C C . THR A 1 179 ? 13.198 -6.073 49.862 1.00 144.26 179 THR B C 1
ATOM 1350 O O . THR A 1 179 ? 13.435 -5.388 48.867 1.00 149.68 179 THR B O 1
ATOM 1354 N N . LYS A 1 180 ? 14.052 -6.186 50.875 1.00 165.21 180 LYS B N 1
ATOM 1355 C CA . LYS A 1 180 ? 15.363 -5.547 50.846 1.00 165.85 180 LYS B CA 1
ATOM 1356 C C . LYS A 1 180 ? 16.253 -6.217 49.802 1.00 166.45 180 LYS B C 1
ATOM 1357 O O . LYS A 1 180 ? 17.085 -5.569 49.166 1.00 149.73 180 LYS B O 1
ATOM 1363 N N . LYS A 1 181 ? 16.055 -7.519 49.628 1.00 180.39 181 LYS B N 1
ATOM 1364 C CA . LYS A 1 181 ? 16.874 -8.319 48.724 1.00 170.09 181 LYS B CA 1
ATOM 1365 C C . LYS A 1 181 ? 16.337 -8.298 47.294 1.00 155.65 181 LYS B C 1
ATOM 1366 O O . LYS A 1 181 ? 17.059 -8.629 46.354 1.00 166.30 181 LYS B O 1
ATOM 1372 N N . LYS A 1 182 ? 15.076 -7.906 47.134 1.00 134.43 182 LYS B N 1
ATOM 1373 C CA . LYS A 1 182 ? 14.439 -7.892 45.820 1.00 110.40 182 LYS B CA 1
ATOM 1374 C C . LYS A 1 182 ? 14.505 -6.510 45.171 1.00 120.99 182 LYS B C 1
ATOM 1375 O O . LYS A 1 182 ? 14.831 -6.393 43.990 1.00 128.56 182 LYS B O 1
ATOM 1381 N N . LEU A 1 183 ? 14.193 -5.467 45.937 1.00 126.71 183 LEU B N 1
ATOM 1382 C CA . LEU A 1 183 ? 14.165 -4.108 45.399 1.00 124.22 183 LEU B CA 1
ATOM 1383 C C . LEU A 1 183 ? 15.546 -3.644 44.956 1.00 126.77 183 LEU B C 1
ATOM 1384 O O . LEU A 1 183 ? 15.702 -3.097 43.864 1.00 128.38 183 LEU B O 1
ATOM 1389 N N . LYS A 1 184 ? 16.544 -3.856 45.809 1.00 143.12 184 LYS B N 1
ATOM 1390 C CA . LYS A 1 184 ? 17.916 -3.481 45.486 1.00 147.58 184 LYS B CA 1
ATOM 1391 C C . LYS A 1 184 ? 18.360 -4.165 44.199 1.00 140.62 184 LYS B C 1
ATOM 1392 O O . LYS A 1 184 ? 19.201 -3.646 43.465 1.00 141.33 184 LYS B O 1
ATOM 1398 N N . GLU A 1 185 ? 17.780 -5.330 43.932 1.00 137.31 185 GLU B N 1
ATOM 1399 C CA . GLU A 1 185 ? 18.063 -6.075 42.713 1.00 126.56 185 GLU B CA 1
ATOM 1400 C C . GLU A 1 185 ? 17.198 -5.569 41.562 1.00 103.04 185 GLU B C 1
ATOM 1401 O O . GLU A 1 185 ? 17.679 -5.394 40.443 1.00 99.47 185 GLU B O 1
ATOM 1407 N N . SER A 1 186 ? 15.922 -5.327 41.846 1.00 100.63 186 SER B N 1
ATOM 1408 C CA . SER A 1 186 ? 14.977 -4.890 40.824 1.00 97.71 186 SER B CA 1
ATOM 1409 C C . SER A 1 186 ? 15.327 -3.508 40.286 1.00 97.65 186 SER B C 1
ATOM 1410 O O . SER A 1 186 ? 15.131 -3.226 39.104 1.00 120.37 186 SER B O 1
ATOM 1413 N N . ASN A 1 187 ? 15.838 -2.647 41.160 1.00 96.88 187 ASN B N 1
ATOM 1414 C CA . ASN A 1 187 ? 16.240 -1.304 40.764 1.00 98.16 187 ASN B CA 1
ATOM 1415 C C . ASN A 1 187 ? 17.471 -1.360 39.868 1.00 91.79 187 ASN B C 1
ATOM 1416 O O . ASN A 1 187 ? 17.531 -0.684 38.842 1.00 84.15 187 ASN B O 1
ATOM 1421 N N . GLU A 1 188 ? 18.443 -2.181 40.254 1.00 93.61 188 GLU B N 1
ATOM 1422 C CA . GLU A 1 188 ? 19.693 -2.295 39.511 1.00 90.58 188 GLU B CA 1
ATOM 1423 C C . GLU A 1 188 ? 19.492 -2.883 38.119 1.00 93.59 188 GLU B C 1
ATOM 1424 O O . GLU A 1 188 ? 19.953 -2.313 37.130 1.00 92.37 188 GLU B O 1
ATOM 1430 N N . LEU A 1 189 ? 18.808 -4.019 38.039 1.00 97.33 189 LEU B N 1
ATOM 1431 C CA . LEU A 1 189 ? 18.618 -4.692 36.759 1.00 98.81 189 LEU B CA 1
ATOM 1432 C C . LEU A 1 189 ? 17.827 -3.830 35.779 1.00 107.25 189 LEU B C 1
ATOM 1433 O O . LEU A 1 189 ? 17.920 -4.019 34.566 1.00 109.70 189 LEU B O 1
ATOM 1438 N N . LEU A 1 190 ? 17.051 -2.888 36.303 1.00 105.21 190 LEU B N 1
ATOM 1439 C CA . LEU A 1 190 ? 16.331 -1.949 35.451 1.00 90.22 190 LEU B CA 1
ATOM 1440 C C . LEU A 1 190 ? 17.325 -1.027 34.759 1.00 103.25 190 LEU B C 1
ATOM 1441 O O . LEU A 1 190 ? 17.148 -0.667 33.596 1.00 110.14 190 LEU B O 1
ATOM 1446 N N . VAL A 1 191 ? 18.373 -0.650 35.485 1.00 105.69 191 VAL B N 1
ATOM 1447 C CA . VAL A 1 191 ? 19.410 0.216 34.940 1.00 93.59 191 VAL B CA 1
ATOM 1448 C C . VAL A 1 191 ? 20.213 -0.530 33.879 1.00 99.67 191 VAL B C 1
ATOM 1449 O O . VAL A 1 191 ? 20.558 0.038 32.844 1.00 100.48 191 VAL B O 1
ATOM 1453 N N . ARG A 1 192 ? 20.505 -1.801 34.142 1.00 100.84 192 ARG B N 1
ATOM 1454 C CA . ARG A 1 192 ? 21.220 -2.637 33.181 1.00 94.80 192 ARG B CA 1
ATOM 1455 C C . ARG A 1 192 ? 20.435 -2.771 31.879 1.00 88.89 192 ARG B C 1
ATOM 1456 O O . ARG A 1 192 ? 21.012 -2.763 30.792 1.00 102.89 192 ARG B O 1
ATOM 1464 N N . SER A 1 193 ? 19.117 -2.893 31.999 1.00 73.40 193 SER B N 1
ATOM 1465 C CA . SER A 1 193 ? 18.245 -2.990 30.833 1.00 80.47 193 SER B CA 1
ATOM 1466 C C . SER A 1 193 ? 18.199 -1.664 30.084 1.00 92.65 193 SER B C 1
ATOM 1467 O O . SER A 1 193 ? 18.139 -1.639 28.855 1.00 96.37 193 SER B O 1
ATOM 1470 N N . THR A 1 194 ? 18.221 -0.566 30.835 1.00 103.88 194 THR B N 1
ATOM 1471 C CA . THR A 1 194 ? 18.246 0.769 30.249 1.00 106.57 194 THR B CA 1
ATOM 1472 C C . THR A 1 194 ? 19.526 0.991 29.446 1.00 107.60 194 THR B C 1
ATOM 1473 O O . THR A 1 194 ? 19.481 1.431 28.295 1.00 100.51 194 THR B O 1
ATOM 1477 N N . ASN A 1 195 ? 20.666 0.694 30.063 1.00 96.28 195 ASN B N 1
ATOM 1478 C CA . ASN A 1 195 ? 21.958 0.873 29.412 1.00 89.34 195 ASN B CA 1
ATOM 1479 C C . ASN A 1 195 ? 22.102 0.005 28.169 1.00 98.48 195 ASN B C 1
ATOM 1480 O O . ASN A 1 195 ? 22.529 0.483 27.117 1.00 104.81 195 ASN B O 1
ATOM 1485 N N . PHE A 1 196 ? 21.750 -1.271 28.299 1.00 74.48 196 PHE B N 1
ATOM 1486 C CA . PHE A 1 196 ? 21.847 -2.215 27.190 1.00 68.50 196 PHE B CA 1
ATOM 1487 C C . PHE A 1 196 ? 21.107 -1.694 25.961 1.00 79.78 196 PHE B C 1
ATOM 1488 O O . PHE A 1 196 ? 21.611 -1.776 24.840 1.00 83.83 196 PHE B O 1
ATOM 1496 N N . LEU A 1 197 ? 19.913 -1.152 26.181 1.00 72.35 197 LEU B N 1
ATOM 1497 C CA . LEU A 1 197 ? 19.112 -0.601 25.094 1.00 81.10 197 LEU B CA 1
ATOM 1498 C C . LEU A 1 197 ? 19.760 0.659 24.535 1.00 88.34 197 LEU B C 1
ATOM 1499 O O . LEU A 1 197 ? 19.768 0.875 23.325 1.00 93.48 197 LEU B O 1
ATOM 1504 N N . ASN A 1 198 ? 20.307 1.488 25.420 1.00 76.77 198 ASN B N 1
ATOM 1505 C CA . ASN A 1 198 ? 20.985 2.710 24.998 1.00 86.65 198 ASN B CA 1
ATOM 1506 C C . ASN A 1 198 ? 22.172 2.424 24.085 1.00 75.00 198 ASN B C 1
ATOM 1507 O O . ASN A 1 198 ? 22.300 3.027 23.017 1.00 87.49 198 ASN B O 1
ATOM 1512 N N . ARG A 1 199 ? 23.038 1.508 24.509 1.00 63.37 199 ARG B N 1
ATOM 1513 C CA . ARG A 1 199 ? 24.196 1.125 23.707 1.00 77.95 199 ARG B CA 1
ATOM 1514 C C . ARG A 1 199 ? 23.769 0.523 22.372 1.00 79.15 199 ARG B C 1
ATOM 1515 O O . ARG A 1 199 ? 24.361 0.811 21.331 1.00 77.82 199 ARG B O 1
ATOM 1523 N N . ALA A 1 200 ? 22.738 -0.313 22.411 1.00 55.06 200 ALA B N 1
ATOM 1524 C CA . ALA A 1 200 ? 22.258 -0.991 21.214 1.00 58.64 200 ALA B CA 1
ATOM 1525 C C . ALA A 1 200 ? 21.649 0.003 20.234 1.00 70.55 200 ALA B C 1
ATOM 1526 O O . ALA A 1 200 ? 21.836 -0.111 19.021 1.00 90.34 200 ALA B O 1
ATOM 1528 N N . LEU A 1 201 ? 20.929 0.983 20.768 1.00 62.69 201 LEU B N 1
ATOM 1529 C CA . LEU A 1 201 ? 20.222 1.953 19.942 1.00 66.79 201 LEU B CA 1
ATOM 1530 C C . LEU A 1 201 ? 21.177 2.793 19.105 1.00 91.69 201 LEU B C 1
ATOM 1531 O O . LEU A 1 201 ? 20.776 3.379 18.101 1.00 98.22 201 LEU B O 1
ATOM 1536 N N . LEU A 1 202 ? 22.437 2.858 19.520 1.00 84.93 202 LEU B N 1
ATOM 1537 C CA . LEU A 1 202 ? 23.455 3.519 18.716 1.00 70.01 202 LEU B CA 1
ATOM 1538 C C . LEU A 1 202 ? 23.616 2.786 17.391 1.00 79.95 202 LEU B C 1
ATOM 1539 O O . LEU A 1 202 ? 23.797 3.404 16.342 1.00 82.37 202 LEU B O 1
ATOM 1544 N N . ASN A 1 203 ? 23.539 1.460 17.455 1.00 91.52 203 ASN B N 1
ATOM 1545 C CA . ASN A 1 203 ? 23.727 0.611 16.286 1.00 79.58 203 ASN B CA 1
ATOM 1546 C C . ASN A 1 203 ? 22.401 0.269 15.616 1.00 65.22 203 ASN B C 1
ATOM 1547 O O . ASN A 1 203 ? 22.286 -0.750 14.936 1.00 78.46 203 ASN B O 1
ATOM 1552 N N . ALA A 1 204 ? 21.406 1.130 15.804 1.00 58.40 204 ALA B N 1
ATOM 1553 C CA . ALA A 1 204 ? 20.066 0.888 15.277 1.00 49.05 204 ALA B CA 1
ATOM 1554 C C . ALA A 1 204 ? 20.075 0.676 13.768 1.00 48.75 204 ALA B C 1
ATOM 1555 O O . ALA A 1 204 ? 19.216 -0.022 13.231 1.00 65.05 204 ALA B O 1
ATOM 1557 N N . GLU A 1 205 ? 21.053 1.264 13.089 1.00 77.93 205 GLU B N 1
ATOM 1558 C CA . GLU A 1 205 ? 21.109 1.204 11.634 1.00 76.06 205 GLU B CA 1
ATOM 1559 C C . GLU A 1 205 ? 21.261 -0.233 11.126 1.00 71.84 205 GLU B C 1
ATOM 1560 O O . GLU A 1 205 ? 20.517 -0.663 10.245 1.00 62.95 205 GLU B O 1
ATOM 1566 N N . VAL A 1 206 ? 22.212 -0.976 11.682 1.00 58.99 206 VAL B N 1
ATOM 1567 C CA . VAL A 1 206 ? 22.455 -2.343 11.234 1.00 52.15 206 VAL B CA 1
ATOM 1568 C C . VAL A 1 206 ? 21.348 -3.267 11.729 1.00 75.05 206 VAL B C 1
ATOM 1569 O O . VAL A 1 206 ? 20.942 -4.191 11.022 1.00 93.52 206 VAL B O 1
ATOM 1573 N N . VAL A 1 207 ? 20.876 -3.013 12.946 1.00 54.64 207 VAL B N 1
ATOM 1574 C CA . VAL A 1 207 ? 19.778 -3.771 13.537 1.00 49.85 207 VAL B CA 1
ATOM 1575 C C . VAL A 1 207 ? 18.592 -3.831 12.583 1.00 84.00 207 VAL B C 1
ATOM 1576 O O . VAL A 1 207 ? 17.951 -4.871 12.431 1.00 103.21 207 VAL B O 1
ATOM 1580 N N . GLU A 1 208 ? 18.311 -2.699 11.948 1.00 52.26 208 GLU B N 1
ATOM 1581 C CA . GLU A 1 208 ? 17.226 -2.598 10.983 1.00 54.68 208 GLU B CA 1
ATOM 1582 C C . GLU A 1 208 ? 17.632 -3.226 9.656 1.00 60.70 208 GLU B C 1
ATOM 1583 O O . GLU A 1 208 ? 16.816 -3.849 8.976 1.00 94.38 208 GLU B O 1
ATOM 1589 N N . ALA A 1 209 ? 18.898 -3.056 9.294 1.00 68.59 209 ALA B N 1
ATOM 1590 C CA . ALA A 1 209 ? 19.412 -3.587 8.039 1.00 76.64 209 ALA B CA 1
ATOM 1591 C C . ALA A 1 209 ? 19.343 -5.111 8.022 1.00 70.67 209 ALA B C 1
ATOM 1592 O O . ALA A 1 209 ? 18.765 -5.706 7.112 1.00 66.21 209 ALA B O 1
ATOM 1594 N N . LEU A 1 210 ? 19.926 -5.731 9.044 1.00 80.85 210 LEU B N 1
ATOM 1595 C CA . LEU A 1 210 ? 20.006 -7.186 9.136 1.00 88.84 210 LEU B CA 1
ATOM 1596 C C . LEU A 1 210 ? 18.853 -7.772 9.957 1.00 79.50 210 LEU B C 1
ATOM 1597 O O . LEU A 1 210 ? 18.828 -8.970 10.240 1.00 83.98 210 LEU B O 1
ATOM 1602 N N . GLY A 1 211 ? 17.901 -6.919 10.332 1.00 87.63 211 GLY B N 1
ATOM 1603 C CA . GLY A 1 211 ? 16.700 -7.347 11.030 1.00 93.33 211 GLY B CA 1
ATOM 1604 C C . GLY A 1 211 ? 16.952 -8.173 12.277 1.00 91.29 211 GLY B C 1
ATOM 1605 O O . GLY A 1 211 ? 16.157 -9.055 12.611 1.00 61.16 211 GLY B O 1
ATOM 1606 N N . MET A 1 212 ? 18.049 -7.888 12.969 1.00 58.07 212 MET B N 1
ATOM 1607 C CA . MET A 1 212 ? 18.435 -8.673 14.135 1.00 83.67 212 MET B CA 1
ATOM 1608 C C . MET A 1 212 ? 17.849 -8.104 15.425 1.00 84.66 212 MET B C 1
ATOM 1609 O O . MET A 1 212 ? 18.467 -8.182 16.486 1.00 79.46 212 MET B O 1
ATOM 1614 N N . ARG A 1 213 ? 16.647 -7.547 15.339 1.00 85.55 213 ARG B N 1
ATOM 1615 C CA . ARG A 1 213 ? 16.021 -6.937 16.505 1.00 86.22 213 ARG B CA 1
ATOM 1616 C C . ARG A 1 213 ? 15.502 -8.010 17.453 1.00 92.74 213 ARG B C 1
ATOM 1617 O O . ARG A 1 213 ? 15.634 -7.893 18.671 1.00 90.16 213 ARG B O 1
ATOM 1625 N N . ASN A 1 214 ? 14.918 -9.060 16.886 1.00 101.88 214 ASN B N 1
ATOM 1626 C CA . ASN A 1 214 ? 14.392 -10.163 17.679 1.00 102.42 214 ASN B CA 1
ATOM 1627 C C . ASN A 1 214 ? 15.517 -10.966 18.317 1.00 106.55 214 ASN B C 1
ATOM 1628 O O . ASN A 1 214 ? 15.370 -11.498 19.416 1.00 104.40 214 ASN B O 1
ATOM 1633 N N . ASN A 1 215 ? 16.644 -11.045 17.619 1.00 111.26 215 ASN B N 1
ATOM 1634 C CA . ASN A 1 215 ? 17.806 -11.750 18.133 1.00 91.10 215 ASN B CA 1
ATOM 1635 C C . ASN A 1 215 ? 18.377 -11.044 19.356 1.00 88.05 215 ASN B C 1
ATOM 1636 O O . ASN A 1 215 ? 18.810 -11.689 20.312 1.00 82.65 215 ASN B O 1
ATOM 1641 N N . LEU A 1 216 ? 18.372 -9.715 19.316 1.00 75.16 216 LEU B N 1
ATOM 1642 C CA . LEU A 1 216 ? 18.844 -8.907 20.434 1.00 90.71 216 LEU B CA 1
ATOM 1643 C C . LEU A 1 216 ? 17.853 -8.952 21.591 1.00 92.76 216 LEU B C 1
ATOM 1644 O O . LEU A 1 216 ? 18.236 -8.801 22.752 1.00 87.62 216 LEU B O 1
ATOM 1649 N N . TYR A 1 217 ? 16.579 -9.154 21.271 1.00 93.93 217 TYR B N 1
ATOM 1650 C CA . TYR A 1 217 ? 15.541 -9.212 22.292 1.00 93.34 217 TYR B CA 1
ATOM 1651 C C . TYR A 1 217 ? 15.789 -10.366 23.255 1.00 96.95 217 TYR B C 1
ATOM 1652 O O . TYR A 1 217 ? 15.605 -10.221 24.462 1.00 81.09 217 TYR B O 1
ATOM 1661 N N . LYS A 1 218 ? 16.204 -11.511 22.720 1.00 107.00 218 LYS B N 1
ATOM 1662 C CA . LYS A 1 218 ? 16.577 -12.642 23.560 1.00 104.11 218 LYS B CA 1
ATOM 1663 C C . LYS A 1 218 ? 17.692 -12.225 24.511 1.00 104.37 218 LYS B C 1
ATOM 1664 O O . LYS A 1 218 ? 17.614 -12.453 25.719 1.00 98.53 218 LYS B O 1
ATOM 1670 N N . LYS A 1 219 ? 18.725 -11.604 23.949 1.00 101.53 219 LYS B N 1
ATOM 1671 C CA . LYS A 1 219 ? 19.879 -11.154 24.716 1.00 92.42 219 LYS B CA 1
ATOM 1672 C C . LYS A 1 219 ? 19.464 -10.154 25.790 1.00 95.42 219 LYS B C 1
ATOM 1673 O O . LYS A 1 219 ? 19.993 -10.164 26.902 1.00 103.70 219 LYS B O 1
ATOM 1679 N N . TRP A 1 220 ? 18.515 -9.289 25.447 1.00 87.45 220 TRP B N 1
ATOM 1680 C CA . TRP A 1 220 ? 18.036 -8.267 26.369 1.00 84.80 220 TRP B CA 1
ATOM 1681 C C . TRP A 1 220 ? 17.229 -8.883 27.509 1.00 94.12 220 TRP B C 1
ATOM 1682 O O . TRP A 1 220 ? 17.180 -8.337 28.611 1.00 87.62 220 TRP B O 1
ATOM 1693 N N . MET A 1 221 ? 16.609 -10.029 27.244 1.00 90.09 221 MET B N 1
ATOM 1694 C CA . MET A 1 221 ? 15.709 -10.652 28.208 1.00 104.98 221 MET B CA 1
ATOM 1695 C C . MET A 1 221 ? 16.462 -11.278 29.379 1.00 104.14 221 MET B C 1
ATOM 1696 O O . MET A 1 221 ? 15.867 -11.587 30.411 1.00 86.92 221 MET B O 1
ATOM 1701 N N . ASN A 1 222 ? 17.767 -11.473 29.218 1.00 119.94 222 ASN B N 1
ATOM 1702 C CA . ASN A 1 222 ? 18.586 -12.035 30.286 1.00 128.75 222 ASN B CA 1
ATOM 1703 C C . ASN A 1 222 ? 18.717 -11.072 31.462 1.00 110.75 222 ASN B C 1
ATOM 1704 O O . ASN A 1 222 ? 19.088 -11.476 32.563 1.00 102.78 222 ASN B O 1
ATOM 1709 N N . PHE A 1 223 ? 18.416 -9.799 31.217 1.00 103.90 223 PHE B N 1
ATOM 1710 C CA . PHE A 1 223 ? 18.475 -8.771 32.252 1.00 99.95 223 PHE B CA 1
ATOM 1711 C C . PHE A 1 223 ? 17.080 -8.341 32.706 1.00 102.77 223 PHE B C 1
ATOM 1712 O O . PHE A 1 223 ? 16.842 -8.128 33.896 1.00 114.42 223 PHE B O 1
ATOM 1720 N N . TYR A 1 224 ? 16.163 -8.215 31.752 1.00 83.87 224 TYR B N 1
ATOM 1721 C CA . TYR A 1 224 ? 14.839 -7.668 32.029 1.00 79.82 224 TYR B CA 1
ATOM 1722 C C . TYR A 1 224 ? 13.924 -8.672 32.728 1.00 107.61 224 TYR B C 1
ATOM 1723 O O . TYR A 1 224 ? 13.186 -8.311 33.644 1.00 127.34 224 TYR B O 1
ATOM 1732 N N . SER A 1 225 ? 13.964 -9.927 32.292 1.00 118.43 225 SER B N 1
ATOM 1733 C CA . SER A 1 225 ? 13.141 -10.966 32.904 1.00 106.82 225 SER B CA 1
ATOM 1734 C C . SER A 1 225 ? 13.548 -11.184 34.356 1.00 103.65 225 SER B C 1
ATOM 1735 O O . SER A 1 225 ? 12.728 -11.573 35.188 1.00 105.60 225 SER B O 1
ATOM 1738 N N . LYS A 1 226 ? 14.819 -10.930 34.654 1.00 120.31 226 LYS B N 1
ATOM 1739 C CA . LYS A 1 226 ? 15.324 -11.036 36.017 1.00 128.25 226 LYS B CA 1
ATOM 1740 C C . LYS A 1 226 ? 14.934 -9.808 36.833 1.00 126.38 226 LYS B C 1
ATOM 1741 O O . LYS A 1 226 ? 14.854 -9.868 38.059 1.00 133.51 226 LYS B O 1
ATOM 1747 N N . HIS A 1 227 ? 14.695 -8.696 36.146 1.00 111.63 227 HIS B N 1
ATOM 1748 C CA . HIS A 1 227 ? 14.242 -7.478 36.806 1.00 104.71 227 HIS B CA 1
ATOM 1749 C C . HIS A 1 227 ? 12.787 -7.607 37.243 1.00 110.30 227 HIS B C 1
ATOM 1750 O O . HIS A 1 227 ? 12.447 -7.302 38.388 1.00 120.37 227 HIS B O 1
ATOM 1757 N N . LEU A 1 228 ? 11.932 -8.057 36.329 1.00 106.11 228 LEU B N 1
ATOM 1758 C CA . LEU A 1 228 ? 10.512 -8.220 36.622 1.00 109.91 228 LEU B CA 1
ATOM 1759 C C . LEU A 1 228 ? 10.300 -9.195 37.772 1.00 120.47 228 LEU B C 1
ATOM 1760 O O . LEU A 1 228 ? 9.535 -8.919 38.694 1.00 136.41 228 LEU B O 1
ATOM 1765 N N . SER A 1 229 ? 10.986 -10.332 37.713 1.00 117.05 229 SER B N 1
ATOM 1766 C CA . SER A 1 229 ? 10.861 -11.360 38.739 1.00 123.37 229 SER B CA 1
ATOM 1767 C C . SER A 1 229 ? 11.173 -10.801 40.125 1.00 127.89 229 SER B C 1
ATOM 1768 O O . SER A 1 229 ? 10.686 -11.313 41.134 1.00 133.27 229 SER B O 1
ATOM 1771 N N . ALA A 1 230 ? 11.981 -9.746 40.163 1.00 127.56 230 ALA B N 1
ATOM 1772 C CA . ALA A 1 230 ? 12.329 -9.082 41.414 1.00 126.59 230 ALA B CA 1
ATOM 1773 C C . ALA A 1 230 ? 11.338 -7.964 41.727 1.00 112.22 230 ALA B C 1
ATOM 1774 O O . ALA A 1 230 ? 11.021 -7.709 42.889 1.00 107.12 230 ALA B O 1
ATOM 1776 N N . PHE A 1 231 ? 10.853 -7.300 40.683 1.00 98.74 231 PHE B N 1
ATOM 1777 C CA . PHE A 1 231 ? 9.897 -6.210 40.841 1.00 93.27 231 PHE B CA 1
ATOM 1778 C C . PHE A 1 231 ? 8.538 -6.734 41.295 1.00 101.00 231 PHE B C 1
ATOM 1779 O O . PHE A 1 231 ? 7.863 -6.106 42.110 1.00 110.84 231 PHE B O 1
ATOM 1787 N N . GLU A 1 232 ? 8.145 -7.885 40.761 1.00 104.74 232 GLU B N 1
ATOM 1788 C CA . GLU A 1 232 ? 6.864 -8.496 41.097 1.00 115.29 232 GLU B CA 1
ATOM 1789 C C . GLU A 1 232 ? 6.799 -8.869 42.571 1.00 124.67 232 GLU B C 1
ATOM 1790 O O . GLU A 1 232 ? 5.856 -8.502 43.271 1.00 142.12 232 GLU B O 1
ATOM 1796 N N . GLU A 1 233 ? 7.805 -9.600 43.037 1.00 122.41 233 GLU B N 1
ATOM 1797 C CA . GLU A 1 233 ? 7.859 -10.021 44.431 1.00 132.13 233 GLU B CA 1
ATOM 1798 C C . GLU A 1 233 ? 7.966 -8.816 45.360 1.00 120.71 233 GLU B C 1
ATOM 1799 O O . GLU A 1 233 ? 7.339 -8.776 46.417 1.00 123.29 233 GLU B O 1
ATOM 1805 N N . ALA A 1 234 ? 8.764 -7.835 44.955 1.00 103.02 234 ALA B N 1
ATOM 1806 C CA . ALA A 1 234 ? 8.983 -6.638 45.757 1.00 107.70 234 ALA B CA 1
ATOM 1807 C C . ALA A 1 234 ? 7.682 -5.884 46.011 1.00 118.18 234 ALA B C 1
ATOM 1808 O O . ALA A 1 234 ? 7.307 -5.649 47.159 1.00 137.60 234 ALA B O 1
ATOM 1810 N N . THR A 1 235 ? 6.999 -5.508 44.935 1.00 127.21 235 THR B N 1
ATOM 1811 C CA . THR A 1 235 ? 5.767 -4.734 45.040 1.00 133.23 235 THR B CA 1
ATOM 1812 C C . THR A 1 235 ? 4.653 -5.544 45.696 1.00 139.93 235 THR B C 1
ATOM 1813 O O . THR A 1 235 ? 3.869 -5.008 46.479 1.00 149.28 235 THR B O 1
ATOM 1817 N N . ASP A 1 236 ? 4.587 -6.833 45.376 1.00 145.07 236 ASP B N 1
ATOM 1818 C CA . ASP A 1 236 ? 3.560 -7.709 45.931 1.00 146.16 236 ASP B CA 1
ATOM 1819 C C . ASP A 1 236 ? 3.711 -7.838 47.442 1.00 147.27 236 ASP B C 1
ATOM 1820 O O . ASP A 1 236 ? 2.753 -7.637 48.189 1.00 150.39 236 ASP B O 1
ATOM 1825 N N . ARG A 1 237 ? 4.916 -8.178 47.886 1.00 129.80 237 ARG B N 1
ATOM 1826 C CA . ARG A 1 237 ? 5.191 -8.316 49.309 1.00 113.47 237 ARG B CA 1
ATOM 1827 C C . ARG A 1 237 ? 5.054 -6.975 50.025 1.00 121.25 237 ARG B C 1
ATOM 1828 O O . ARG A 1 237 ? 4.557 -6.913 51.149 1.00 139.42 237 ARG B O 1
ATOM 1836 N N . ASN A 1 238 ? 5.498 -5.905 49.372 1.00 124.15 238 ASN B N 1
ATOM 1837 C CA . ASN A 1 238 ? 5.382 -4.566 49.940 1.00 128.21 238 ASN B CA 1
ATOM 1838 C C . ASN A 1 238 ? 3.921 -4.152 50.066 1.00 132.19 238 ASN B C 1
ATOM 1839 O O . ASN A 1 238 ? 3.509 -3.605 51.088 1.00 141.62 238 ASN B O 1
ATOM 1844 N N . ASN A 1 239 ? 3.145 -4.425 49.020 1.00 131.52 239 ASN B N 1
ATOM 1845 C CA . ASN A 1 239 ? 1.716 -4.133 49.018 1.00 130.98 239 ASN B CA 1
ATOM 1846 C C . ASN A 1 239 ? 0.965 -4.986 50.032 1.00 138.10 239 ASN B C 1
ATOM 1847 O O . ASN A 1 239 ? 0.034 -4.518 50.667 1.00 131.86 239 ASN B O 1
ATOM 1852 N N . PHE A 1 240 ? 1.366 -6.245 50.165 1.00 149.05 240 PHE B N 1
ATOM 1853 C CA . PHE A 1 240 ? 0.758 -7.147 51.138 1.00 140.48 240 PHE B CA 1
ATOM 1854 C C . PHE A 1 240 ? 0.837 -6.575 52.552 1.00 146.81 240 PHE B C 1
ATOM 1855 O O . PHE A 1 240 ? -0.135 -6.623 53.306 1.00 154.85 240 PHE B O 1
ATOM 1863 N N . LEU A 1 241 ? 1.996 -6.023 52.898 1.00 126.56 241 LEU B N 1
ATOM 1864 C CA . LEU A 1 241 ? 2.246 -5.546 54.254 1.00 122.33 241 LEU B CA 1
ATOM 1865 C C . LEU A 1 241 ? 1.969 -4.049 54.417 1.00 115.68 241 LEU B C 1
ATOM 1866 O O . LEU A 1 241 ? 1.704 -3.587 55.526 1.00 131.85 241 LEU B O 1
ATOM 1871 N N . SER A 1 242 ? 2.027 -3.291 53.325 1.00 110.12 242 SER B N 1
ATOM 1872 C CA . SER A 1 242 ? 1.662 -1.877 53.379 1.00 135.67 242 SER B CA 1
ATOM 1873 C C . SER A 1 242 ? 0.179 -1.767 53.690 1.00 148.86 242 SER B C 1
ATOM 1874 O O . SER A 1 242 ? -0.286 -0.760 54.232 1.00 147.03 242 SER B O 1
ATOM 1877 N N . ASN A 1 243 ? -0.552 -2.819 53.337 1.00 178.23 243 ASN B N 1
ATOM 1878 C CA . ASN A 1 243 ? -1.976 -2.904 53.615 1.00 174.53 243 ASN B CA 1
ATOM 1879 C C . ASN A 1 243 ? -2.239 -3.328 55.050 1.00 162.92 243 ASN B C 1
ATOM 1880 O O . ASN A 1 243 ? -3.182 -2.863 55.676 1.00 173.63 243 ASN B O 1
ATOM 1885 N N . LEU A 1 244 ? -1.400 -4.213 55.573 1.00 147.95 244 LEU B N 1
ATOM 1886 C CA . LEU A 1 244 ? -1.557 -4.669 56.948 1.00 149.10 244 LEU B CA 1
ATOM 1887 C C . LEU A 1 244 ? -1.272 -3.548 57.944 1.00 153.70 244 LEU B C 1
ATOM 1888 O O . LEU A 1 244 ? -1.823 -3.537 59.041 1.00 153.86 244 LEU B O 1
ATOM 1893 N N . THR A 1 245 ? -0.424 -2.599 57.560 1.00 157.42 245 THR B N 1
ATOM 1894 C CA . THR A 1 245 ? -0.076 -1.493 58.449 1.00 168.90 245 THR B CA 1
ATOM 1895 C C . THR A 1 245 ? -1.110 -0.366 58.409 1.00 173.12 245 THR B C 1
ATOM 1896 O O . THR A 1 245 ? -1.299 0.334 59.403 1.00 172.15 245 THR B O 1
ATOM 1900 N N . ARG A 1 246 ? -1.778 -0.187 57.271 1.00 183.22 246 ARG B N 1
ATOM 1901 C CA . ARG A 1 246 ? -2.789 0.863 57.144 1.00 187.66 246 ARG B CA 1
ATOM 1902 C C . ARG A 1 246 ? -4.114 0.425 57.764 1.00 185.12 246 ARG B C 1
ATOM 1903 O O . ARG A 1 246 ? -4.856 1.248 58.300 1.00 186.56 246 ARG B O 1
ATOM 1911 N N . ILE A 1 247 ? -4.405 -0.871 57.690 1.00 171.61 247 ILE B N 1
ATOM 1912 C CA . ILE A 1 247 ? -5.650 -1.403 58.234 1.00 153.29 247 ILE B CA 1
ATOM 1913 C C . ILE A 1 247 ? -5.519 -1.670 59.732 1.00 153.87 247 ILE B C 1
ATOM 1914 O O . ILE A 1 247 ? -6.482 -1.507 60.481 1.00 164.60 247 ILE B O 1
ATOM 1919 N N . PHE A 1 248 ? -4.334 -2.081 60.170 1.00 143.60 248 PHE B N 1
ATOM 1920 C CA . PHE A 1 248 ? -4.095 -2.283 61.594 1.00 136.17 248 PHE B CA 1
ATOM 1921 C C . PHE A 1 248 ? -4.189 -0.944 62.320 1.00 139.84 248 PHE B C 1
ATOM 1922 O O . PHE A 1 248 ? -4.447 -0.897 63.521 1.00 140.74 248 PHE B O 1
ATOM 1930 N N . ARG A 1 249 ? -3.983 0.144 61.581 1.00 149.32 249 ARG B N 1
ATOM 1931 C CA . ARG A 1 249 ? -4.170 1.482 62.130 1.00 152.34 249 ARG B CA 1
ATOM 1932 C C . ARG A 1 249 ? -5.642 1.697 62.464 1.00 154.04 249 ARG B C 1
ATOM 1933 O O . ARG A 1 249 ? -5.973 2.419 63.400 1.00 171.58 249 ARG B O 1
ATOM 1941 N N . ILE A 1 250 ? -6.520 1.060 61.695 1.00 140.77 250 ILE B N 1
ATOM 1942 C CA . ILE A 1 250 ? -7.959 1.195 61.896 1.00 151.06 250 ILE B CA 1
ATOM 1943 C C . ILE A 1 250 ? -8.451 0.251 62.991 1.00 159.57 250 ILE B C 1
ATOM 1944 O O . ILE A 1 250 ? -9.255 0.642 63.838 1.00 160.53 250 ILE B O 1
ATOM 1949 N N . MET A 1 251 ? -7.975 -0.991 62.966 1.00 160.31 251 MET B N 1
ATOM 1950 C CA . MET A 1 251 ? -8.401 -1.989 63.942 1.00 147.69 251 MET B CA 1
ATOM 1951 C C . MET A 1 251 ? -7.899 -1.633 65.336 1.00 156.08 251 MET B C 1
ATOM 1952 O O . MET A 1 251 ? -8.668 -1.620 66.297 1.00 163.21 251 MET B O 1
ATOM 1957 N N . ALA A 1 252 ? -6.604 -1.349 65.439 1.00 165.45 252 ALA B N 1
ATOM 1958 C CA . ALA A 1 252 ? -5.993 -1.001 66.716 1.00 173.17 252 ALA B CA 1
ATOM 1959 C C . ALA A 1 252 ? -6.660 0.233 67.316 1.00 171.89 252 ALA B C 1
ATOM 1960 O O . ALA A 1 252 ? -6.827 0.329 68.532 1.00 174.49 252 ALA B O 1
ATOM 1962 N N . GLN A 1 253 ? -7.037 1.175 66.457 1.00 160.75 253 GLN B N 1
ATOM 1963 C CA . GLN A 1 253 ? -7.781 2.355 66.887 1.00 164.53 253 GLN B CA 1
ATOM 1964 C C . GLN A 1 253 ? -9.162 1.965 67.402 1.00 178.45 253 GLN B C 1
ATOM 1965 O O . GLN A 1 253 ? -9.654 2.532 68.377 1.00 189.32 253 GLN B O 1
ATOM 1971 N N . SER A 1 254 ? -9.787 0.999 66.735 1.00 179.28 254 SER B N 1
ATOM 1972 C CA . SER A 1 254 ? -11.109 0.530 67.133 1.00 180.76 254 SER B CA 1
ATOM 1973 C C . SER A 1 254 ? -11.022 -0.325 68.392 1.00 169.88 254 SER B C 1
ATOM 1974 O O . SER A 1 254 ? -11.950 -0.346 69.201 1.00 166.72 254 SER B O 1
ATOM 1977 N N . LEU A 1 255 ? -9.905 -1.028 68.555 1.00 165.00 255 LEU B N 1
ATOM 1978 C CA . LEU A 1 255 ? -9.691 -1.855 69.738 1.00 162.45 255 LEU B CA 1
ATOM 1979 C C . LEU A 1 255 ? -9.425 -0.991 70.967 1.00 164.67 255 LEU B C 1
ATOM 1980 O O . LEU A 1 255 ? -9.631 -1.431 72.099 1.00 171.12 255 LEU B O 1
ATOM 1985 N N . MET A 1 256 ? -8.964 0.236 70.745 1.00 165.19 256 MET B N 1
ATOM 1986 C CA . MET A 1 256 ? -8.786 1.182 71.839 1.00 172.10 256 MET B CA 1
ATOM 1987 C C . MET A 1 256 ? -10.141 1.566 72.408 1.00 179.06 256 MET B C 1
ATOM 1988 O O . MET A 1 256 ? -10.274 1.772 73.610 1.00 197.51 256 MET B O 1
ATOM 1993 N N . LEU A 1 257 ? -11.143 1.658 71.539 1.00 181.70 257 LEU B N 1
ATOM 1994 C CA . LEU A 1 257 ? -12.512 1.901 71.976 1.00 183.52 257 LEU B CA 1
ATOM 1995 C C . LEU A 1 257 ? -13.050 0.664 72.683 1.00 179.75 257 LEU B C 1
ATOM 1996 O O . LEU A 1 257 ? -13.875 0.765 73.591 1.00 146.55 257 LEU B O 1
ATOM 2001 N N . GLY A 1 258 ? -12.577 -0.503 72.255 1.00 206.51 258 GLY B N 1
ATOM 2002 C CA . GLY A 1 258 ? -12.945 -1.758 72.882 1.00 221.54 258 GLY B CA 1
ATOM 2003 C C . GLY A 1 258 ? -12.554 -1.767 74.346 1.00 227.26 258 GLY B C 1
ATOM 2004 O O . GLY A 1 258 ? -13.347 -2.150 75.206 1.00 235.71 258 GLY B O 1
ATOM 2005 N N . LEU A 1 259 ? -11.324 -1.344 74.627 1.00 226.74 259 LEU B N 1
ATOM 2006 C CA . LEU A 1 259 ? -10.867 -1.162 76.000 1.00 217.22 259 LEU B CA 1
ATOM 2007 C C . LEU A 1 259 ? -11.181 0.254 76.474 1.00 209.69 259 LEU B C 1
ATOM 2008 O O . LEU A 1 259 ? -11.156 0.537 77.670 1.00 227.33 259 LEU B O 1
ATOM 2013 N N . GLY A 1 260 ? -11.472 1.141 75.527 1.00 193.18 260 GLY B N 1
ATOM 2014 C CA . GLY A 1 260 ? -11.910 2.489 75.845 1.00 183.46 260 GLY B CA 1
ATOM 2015 C C . GLY A 1 260 ? -13.396 2.535 76.140 1.00 183.57 260 GLY B C 1
ATOM 2016 O O . GLY A 1 260 ? -13.963 3.609 76.340 1.00 167.72 260 GLY B O 1
ATOM 2017 N N . GLY A 1 261 ? -14.027 1.364 76.146 1.00 193.56 261 GLY B N 1
ATOM 2018 C CA . GLY A 1 261 ? -15.414 1.221 76.553 1.00 203.08 261 GLY B CA 1
ATOM 2019 C C . GLY A 1 261 ? -15.514 0.195 77.665 1.00 211.25 261 GLY B C 1
ATOM 2020 O O . GLY A 1 261 ? -16.290 0.350 78.606 1.00 212.33 261 GLY B O 1
ATOM 2021 N N . TYR A 1 262 ? -14.713 -0.859 77.549 1.00 226.96 262 TYR B N 1
ATOM 2022 C CA . TYR A 1 262 ? -14.633 -1.895 78.571 1.00 240.05 262 TYR B CA 1
ATOM 2023 C C . TYR A 1 262 ? -14.132 -1.319 79.894 1.00 231.06 262 TYR B C 1
ATOM 2024 O O . TYR A 1 262 ? -14.380 -1.884 80.960 1.00 225.10 262 TYR B O 1
ATOM 2033 N N . LEU A 1 263 ? -13.431 -0.190 79.813 1.00 297.29 263 LEU B N 1
ATOM 2034 C CA . LEU A 1 263 ? -12.874 0.471 80.991 1.00 277.35 263 LEU B CA 1
ATOM 2035 C C . LEU A 1 263 ? -13.420 1.889 81.171 1.00 264.94 263 LEU B C 1
ATOM 2036 O O . LEU A 1 263 ? -12.997 2.609 82.076 1.00 271.10 263 LEU B O 1
ATOM 2041 N N . ALA A 1 264 ? -14.356 2.285 80.311 1.00 258.34 264 ALA B N 1
ATOM 2042 C CA . ALA A 1 264 ? -14.951 3.618 80.383 1.00 253.66 264 ALA B CA 1
ATOM 2043 C C . ALA A 1 264 ? -16.367 3.564 80.942 1.00 258.72 264 ALA B C 1
ATOM 2044 O O . ALA A 1 264 ? -16.890 4.572 81.418 1.00 275.58 264 ALA B O 1
ATOM 2046 N N . ILE A 1 265 ? -16.991 2.392 80.876 1.00 265.80 265 ILE B N 1
ATOM 2047 C CA . ILE A 1 265 ? -18.266 2.181 81.549 1.00 272.50 265 ILE B CA 1
ATOM 2048 C C . ILE A 1 265 ? -18.027 2.384 83.043 1.00 270.84 265 ILE B C 1
ATOM 2049 O O . ILE A 1 265 ? -18.916 2.824 83.773 1.00 276.01 265 ILE B O 1
ATOM 2054 N N . LYS A 1 266 ? -16.814 2.059 83.481 1.00 274.33 266 LYS B N 1
ATOM 2055 C CA . LYS A 1 266 ? -16.315 2.493 84.781 1.00 284.39 266 LYS B CA 1
ATOM 2056 C C . LYS A 1 266 ? -15.756 3.904 84.632 1.00 291.63 266 LYS B C 1
ATOM 2057 O O . LYS A 1 266 ? -15.105 4.213 83.633 1.00 294.56 266 LYS B O 1
ATOM 2063 N N . HIS A 1 267 ? -15.993 4.757 85.624 1.00 294.95 267 HIS B N 1
ATOM 2064 C CA . HIS A 1 267 ? -15.629 6.167 85.516 1.00 286.69 267 HIS B CA 1
ATOM 2065 C C . HIS A 1 267 ? -14.146 6.431 85.790 1.00 284.17 267 HIS B C 1
ATOM 2066 O O . HIS A 1 267 ? -13.788 7.478 86.329 1.00 285.87 267 HIS B O 1
ATOM 2073 N N . GLU A 1 268 ? -13.287 5.484 85.419 1.00 280.92 268 GLU B N 1
ATOM 2074 C CA . GLU A 1 268 ? -11.846 5.710 85.452 1.00 281.35 268 GLU B CA 1
ATOM 2075 C C . GLU A 1 268 ? -11.463 6.673 84.334 1.00 282.51 268 GLU B C 1
ATOM 2076 O O . GLU A 1 268 ? -10.423 7.332 84.391 1.00 283.43 268 GLU B O 1
ATOM 2082 N N . ILE A 1 269 ? -12.325 6.743 83.323 1.00 282.96 269 ILE B N 1
ATOM 2083 C CA . ILE A 1 269 ? -12.093 7.556 82.137 1.00 276.60 269 ILE B CA 1
ATOM 2084 C C . ILE A 1 269 ? -13.216 8.573 81.959 1.00 279.57 269 ILE B C 1
ATOM 2085 O O . ILE A 1 269 ? -14.390 8.254 82.155 1.00 285.98 269 ILE B O 1
ATOM 2090 N N . THR A 1 270 ? -12.851 9.796 81.590 1.00 279.84 270 THR B N 1
ATOM 2091 C CA . THR A 1 270 ? -13.833 10.843 81.334 1.00 277.27 270 THR B CA 1
ATOM 2092 C C . THR A 1 270 ? -14.686 10.465 80.127 1.00 270.12 270 THR B C 1
ATOM 2093 O O . THR A 1 270 ? -14.198 9.842 79.184 1.00 260.76 270 THR B O 1
ATOM 2097 N N . THR A 1 271 ? -15.959 10.848 80.161 1.00 271.06 271 THR B N 1
ATOM 2098 C CA . THR A 1 271 ? -16.910 10.474 79.117 1.00 270.10 271 THR B CA 1
ATOM 2099 C C . THR A 1 271 ? -16.444 10.869 77.716 1.00 264.34 271 THR B C 1
ATOM 2100 O O . THR A 1 271 ? -16.895 10.295 76.724 1.00 263.95 271 THR B O 1
ATOM 2104 N N . GLY A 1 272 ? -15.537 11.839 77.640 1.00 263.70 272 GLY B N 1
ATOM 2105 C CA . GLY A 1 272 ? -15.036 12.321 76.366 1.00 255.85 272 GLY B CA 1
ATOM 2106 C C . GLY A 1 272 ? -13.729 11.675 75.945 1.00 256.62 272 GLY B C 1
ATOM 2107 O O . GLY A 1 272 ? -13.397 11.643 74.761 1.00 245.04 272 GLY B O 1
ATOM 2108 N N . MET A 1 273 ? -12.986 11.157 76.917 1.00 261.22 273 MET B N 1
ATOM 2109 C CA . MET A 1 273 ? -11.690 10.541 76.651 1.00 260.53 273 MET B CA 1
ATOM 2110 C C . MET A 1 273 ? -11.854 9.172 75.981 1.00 258.18 273 MET B C 1
ATOM 2111 O O . MET A 1 273 ? -10.879 8.574 75.526 1.00 273.86 273 MET B O 1
ATOM 2116 N N . ILE A 1 274 ? -13.093 8.690 75.909 1.00 250.95 274 ILE B N 1
ATOM 2117 C CA . ILE A 1 274 ? -13.399 7.426 75.243 1.00 235.18 274 ILE B CA 1
ATOM 2118 C C . ILE A 1 274 ? -12.856 7.402 73.817 1.00 229.43 274 ILE B C 1
ATOM 2119 O O . ILE A 1 274 ? -12.376 6.372 73.342 1.00 227.42 274 ILE B O 1
ATOM 2124 N N . VAL A 1 275 ? -12.938 8.545 73.144 1.00 230.08 275 VAL B N 1
ATOM 2125 C CA . VAL A 1 275 ? -12.555 8.651 71.741 1.00 221.21 275 VAL B CA 1
ATOM 2126 C C . VAL A 1 275 ? -11.144 9.205 71.574 1.00 218.83 275 VAL B C 1
ATOM 2127 O O . VAL A 1 275 ? -10.391 8.748 70.714 1.00 209.02 275 VAL B O 1
ATOM 2131 N N . ALA A 1 276 ? -10.797 10.194 72.392 1.00 226.62 276 ALA B N 1
ATOM 2132 C CA . ALA A 1 276 ? -9.512 10.877 72.275 1.00 214.94 276 ALA B CA 1
ATOM 2133 C C . ALA A 1 276 ? -8.345 9.900 72.380 1.00 212.72 276 ALA B C 1
ATOM 2134 O O . ALA A 1 276 ? -7.292 10.115 71.783 1.00 208.90 276 ALA B O 1
ATOM 2136 N N . GLY A 1 277 ? -8.542 8.825 73.136 1.00 224.67 277 GLY B N 1
ATOM 2137 C CA . GLY A 1 277 ? -7.513 7.816 73.311 1.00 229.43 277 GLY B CA 1
ATOM 2138 C C . GLY A 1 277 ? -7.189 7.090 72.021 1.00 229.17 277 GLY B C 1
ATOM 2139 O O . GLY A 1 277 ? -6.030 6.771 71.751 1.00 223.24 277 GLY B O 1
ATOM 2140 N N . SER A 1 278 ? -8.216 6.826 71.220 1.00 234.51 278 SER B N 1
ATOM 2141 C CA . SER A 1 278 ? -8.039 6.122 69.956 1.00 224.69 278 SER B CA 1
ATOM 2142 C C . SER A 1 278 ? -7.313 6.999 68.943 1.00 214.84 278 SER B C 1
ATOM 2143 O O . SER A 1 278 ? -6.500 6.509 68.162 1.00 219.88 278 SER B O 1
ATOM 2146 N N . ILE A 1 279 ? -7.612 8.293 68.962 1.00 225.74 279 ILE B N 1
ATOM 2147 C CA . ILE A 1 279 ? -7.001 9.238 68.031 1.00 193.90 279 ILE B CA 1
ATOM 2148 C C . ILE A 1 279 ? -5.482 9.235 68.160 1.00 192.01 279 ILE B C 1
ATOM 2149 O O . ILE A 1 279 ? -4.766 9.201 67.159 1.00 210.32 279 ILE B O 1
ATOM 2154 N N . LEU A 1 280 ? -4.999 9.273 69.398 1.00 195.83 280 LEU B N 1
ATOM 2155 C CA . LEU A 1 280 ? -3.567 9.339 69.660 1.00 194.75 280 LEU B CA 1
ATOM 2156 C C . LEU A 1 280 ? -2.846 8.090 69.164 1.00 210.96 280 LEU B C 1
ATOM 2157 O O . LEU A 1 280 ? -1.656 8.135 68.857 1.00 216.08 280 LEU B O 1
ATOM 2162 N N . LEU A 1 281 ? -3.568 6.978 69.083 1.00 200.76 281 LEU B N 1
ATOM 2163 C CA . LEU A 1 281 ? -2.986 5.739 68.588 1.00 199.07 281 LEU B CA 1
ATOM 2164 C C . LEU A 1 281 ? -2.757 5.819 67.083 1.00 216.91 281 LEU B C 1
ATOM 2165 O O . LEU A 1 281 ? -1.769 5.297 66.568 1.00 208.00 281 LEU B O 1
ATOM 2170 N N . GLY A 1 282 ? -3.677 6.475 66.382 1.00 238.75 282 GLY B N 1
ATOM 2171 C CA . GLY A 1 282 ? -3.567 6.643 64.945 1.00 237.97 282 GLY B CA 1
ATOM 2172 C C . GLY A 1 282 ? -2.399 7.518 64.543 1.00 233.68 282 GLY B C 1
ATOM 2173 O O . GLY A 1 282 ? -2.041 7.586 63.367 1.00 243.95 282 GLY B O 1
ATOM 2174 N N . ARG A 1 283 ? -1.812 8.196 65.522 1.00 223.35 283 ARG B N 1
ATOM 2175 C CA . ARG A 1 283 ? -0.682 9.073 65.268 1.00 213.21 283 ARG B CA 1
ATOM 2176 C C . ARG A 1 283 ? 0.627 8.465 65.760 1.00 216.26 283 ARG B C 1
ATOM 2177 O O . ARG A 1 283 ? 1.695 8.772 65.236 1.00 225.59 283 ARG B O 1
ATOM 2185 N N . ILE A 1 284 ? 0.542 7.614 66.776 1.00 224.99 284 ILE B N 1
ATOM 2186 C CA . ILE A 1 284 ? 1.700 6.848 67.215 1.00 219.83 284 ILE B CA 1
ATOM 2187 C C . ILE A 1 284 ? 2.031 5.825 66.133 1.00 209.55 284 ILE B C 1
ATOM 2188 O O . ILE A 1 284 ? 3.199 5.550 65.859 1.00 206.83 284 ILE B O 1
ATOM 2193 N N . LEU A 1 285 ? 0.986 5.275 65.520 1.00 209.27 285 LEU B N 1
ATOM 2194 C CA . LEU A 1 285 ? 1.130 4.298 64.447 1.00 202.50 285 LEU B CA 1
ATOM 2195 C C . LEU A 1 285 ? 0.957 4.968 63.081 1.00 199.83 285 LEU B C 1
ATOM 2196 O O . LEU A 1 285 ? 0.985 4.304 62.044 1.00 206.43 285 LEU B O 1
ATOM 2201 N N . GLY A 1 286 ? 0.787 6.286 63.094 1.00 192.66 286 GLY B N 1
ATOM 2202 C CA . GLY A 1 286 ? 0.545 7.052 61.884 1.00 188.38 286 GLY B CA 1
ATOM 2203 C C . GLY A 1 286 ? 1.715 7.093 60.916 1.00 174.90 286 GLY B C 1
ATOM 2204 O O . GLY A 1 286 ? 1.579 6.672 59.768 1.00 152.59 286 GLY B O 1
ATOM 2205 N N . PRO A 1 287 ? 2.870 7.612 61.364 1.00 156.50 287 PRO B N 1
ATOM 2206 C CA . PRO A 1 287 ? 4.023 7.720 60.463 1.00 152.32 287 PRO B CA 1
ATOM 2207 C C . PRO A 1 287 ? 4.476 6.372 59.908 1.00 196.88 287 PRO B C 1
ATOM 2208 O O . PRO A 1 287 ? 4.837 6.289 58.735 1.00 191.20 287 PRO B O 1
ATOM 2212 N N . ILE A 1 288 ? 4.449 5.335 60.738 1.00 167.74 288 ILE B N 1
ATOM 2213 C CA . ILE A 1 288 ? 4.852 4.003 60.303 1.00 164.21 288 ILE B CA 1
ATOM 2214 C C . ILE A 1 288 ? 3.944 3.511 59.176 1.00 171.40 288 ILE B C 1
ATOM 2215 O O . ILE A 1 288 ? 4.407 2.863 58.240 1.00 143.18 288 ILE B O 1
ATOM 2220 N N . ASP A 1 289 ? 2.654 3.824 59.265 1.00 172.09 289 ASP B N 1
ATOM 2221 C CA . ASP A 1 289 ? 1.706 3.464 58.214 1.00 173.56 289 ASP B CA 1
ATOM 2222 C C . ASP A 1 289 ? 2.086 4.146 56.905 1.00 175.60 289 ASP B C 1
ATOM 2223 O O . ASP A 1 289 ? 2.216 3.493 55.870 1.00 172.76 289 ASP B O 1
ATOM 2228 N N . THR A 1 290 ? 2.272 5.460 56.960 1.00 180.36 290 THR B N 1
ATOM 2229 C CA . THR A 1 290 ? 2.608 6.236 55.775 1.00 169.38 290 THR B CA 1
ATOM 2230 C C . THR A 1 290 ? 3.976 5.836 55.231 1.00 153.60 290 THR B C 1
ATOM 2231 O O . THR A 1 290 ? 4.217 5.900 54.025 1.00 158.56 290 THR B O 1
ATOM 2235 N N . ILE A 1 291 ? 4.867 5.420 56.125 1.00 144.70 291 ILE B N 1
ATOM 2236 C CA . ILE A 1 291 ? 6.200 4.983 55.728 1.00 139.08 291 ILE B CA 1
ATOM 2237 C C . ILE A 1 291 ? 6.129 3.736 54.854 1.00 131.63 291 ILE B C 1
ATOM 2238 O O . ILE A 1 291 ? 6.700 3.702 53.766 1.00 127.99 291 ILE B O 1
ATOM 2243 N N . VAL A 1 292 ? 5.434 2.710 55.335 1.00 148.44 292 VAL B N 1
ATOM 2244 C CA . VAL A 1 292 ? 5.346 1.450 54.606 1.00 150.35 292 VAL B CA 1
ATOM 2245 C C . VAL A 1 292 ? 4.536 1.615 53.318 1.00 156.21 292 VAL B C 1
ATOM 2246 O O . VAL A 1 292 ? 4.847 0.986 52.305 1.00 144.31 292 VAL B O 1
ATOM 2250 N N . ASN A 1 293 ? 3.503 2.455 53.357 1.00 165.00 293 ASN B N 1
ATOM 2251 C CA . ASN A 1 293 ? 2.706 2.748 52.166 1.00 162.90 293 ASN B CA 1
ATOM 2252 C C . ASN A 1 293 ? 3.586 3.248 51.029 1.00 158.16 293 ASN B C 1
ATOM 2253 O O . ASN A 1 293 ? 3.497 2.766 49.899 1.00 169.04 293 ASN B O 1
ATOM 2258 N N . GLY A 1 294 ? 4.436 4.221 51.343 1.00 140.95 294 GLY B N 1
ATOM 2259 C CA . GLY A 1 294 ? 5.416 4.727 50.402 1.00 141.57 294 GLY B CA 1
ATOM 2260 C C . GLY A 1 294 ? 6.820 4.352 50.835 1.00 147.08 294 GLY B C 1
ATOM 2261 O O . GLY A 1 294 ? 7.667 5.220 51.041 1.00 145.96 294 GLY B O 1
ATOM 2262 N N . TRP A 1 295 ? 7.063 3.054 50.986 1.00 142.01 295 TRP B N 1
ATOM 2263 C CA . TRP A 1 295 ? 8.376 2.566 51.391 1.00 145.49 295 TRP B CA 1
ATOM 2264 C C . TRP A 1 295 ? 9.313 2.447 50.193 1.00 145.63 295 TRP B C 1
ATOM 2265 O O . TRP A 1 295 ? 10.527 2.320 50.353 1.00 157.78 295 TRP B O 1
ATOM 2276 N N . ARG A 1 296 ? 8.743 2.493 48.994 1.00 149.10 296 ARG B N 1
ATOM 2277 C CA . ARG A 1 296 ? 9.520 2.345 47.772 1.00 150.78 296 ARG B CA 1
ATOM 2278 C C . ARG A 1 296 ? 10.376 3.585 47.560 1.00 150.53 296 ARG B C 1
ATOM 2279 O O . ARG A 1 296 ? 11.497 3.499 47.058 1.00 164.46 296 ARG B O 1
ATOM 2287 N N . GLN A 1 297 ? 9.834 4.739 47.941 1.00 145.79 297 GLN B N 1
ATOM 2288 C CA . GLN A 1 297 ? 10.590 5.983 47.912 1.00 143.86 297 GLN B CA 1
ATOM 2289 C C . GLN A 1 297 ? 11.820 5.807 48.788 1.00 145.22 297 GLN B C 1
ATOM 2290 O O . GLN A 1 297 ? 12.936 6.099 48.369 1.00 160.11 297 GLN B O 1
ATOM 2296 N N . ILE A 1 298 ? 11.612 5.299 49.998 1.00 139.97 298 ILE B N 1
ATOM 2297 C CA . ILE A 1 298 ? 12.719 5.026 50.904 1.00 114.93 298 ILE B CA 1
ATOM 2298 C C . ILE A 1 298 ? 13.620 3.957 50.295 1.00 112.29 298 ILE B C 1
ATOM 2299 O O . ILE A 1 298 ? 14.831 3.959 50.503 1.00 128.45 298 ILE B O 1
ATOM 2304 N N . GLY A 1 299 ? 13.024 3.051 49.529 1.00 110.64 299 GLY B N 1
ATOM 2305 C CA . GLY A 1 299 ? 13.780 2.004 48.870 1.00 125.62 299 GLY B CA 1
ATOM 2306 C C . GLY A 1 299 ? 14.672 2.566 47.780 1.00 132.48 299 GLY B C 1
ATOM 2307 O O . GLY A 1 299 ? 15.896 2.517 47.882 1.00 104.24 299 GLY B O 1
ATOM 2308 N N . ASN A 1 300 ? 14.052 3.118 46.742 1.00 126.81 300 ASN B N 1
ATOM 2309 C CA . ASN A 1 300 ? 14.782 3.588 45.570 1.00 121.50 300 ASN B CA 1
ATOM 2310 C C . ASN A 1 300 ? 15.688 4.783 45.847 1.00 129.61 300 ASN B C 1
ATOM 2311 O O . ASN A 1 300 ? 16.680 4.980 45.146 1.00 134.18 300 ASN B O 1
ATOM 2316 N N . THR A 1 301 ? 15.352 5.584 46.855 1.00 131.95 301 THR B N 1
ATOM 2317 C CA . THR A 1 301 ? 16.183 6.734 47.202 1.00 133.60 301 THR B CA 1
ATOM 2318 C C . THR A 1 301 ? 17.392 6.303 48.028 1.00 130.33 301 THR B C 1
ATOM 2319 O O . THR A 1 301 ? 18.401 7.007 48.067 1.00 138.52 301 THR B O 1
ATOM 2323 N N . LYS A 1 302 ? 17.287 5.154 48.691 1.00 119.93 302 LYS B N 1
ATOM 2324 C CA . LYS A 1 302 ? 18.428 4.577 49.400 1.00 122.71 302 LYS B CA 1
ATOM 2325 C C . LYS A 1 302 ? 19.277 3.742 48.448 1.00 128.30 302 LYS B C 1
ATOM 2326 O O . LYS A 1 302 ? 20.489 3.623 48.627 1.00 115.16 302 LYS B O 1
ATOM 2332 N N . VAL A 1 303 ? 18.636 3.155 47.443 1.00 143.51 303 VAL B N 1
ATOM 2333 C CA . VAL A 1 303 ? 19.363 2.468 46.384 1.00 130.97 303 VAL B CA 1
ATOM 2334 C C . VAL A 1 303 ? 20.072 3.501 45.519 1.00 133.08 303 VAL B C 1
ATOM 2335 O O . VAL A 1 303 ? 21.247 3.346 45.191 1.00 138.25 303 VAL B O 1
ATOM 2339 N N . ALA A 1 304 ? 19.346 4.552 45.151 1.00 131.99 304 ALA B N 1
ATOM 2340 C CA . ALA A 1 304 ? 19.912 5.634 44.357 1.00 123.69 304 ALA B CA 1
ATOM 2341 C C . ALA A 1 304 ? 21.009 6.349 45.139 1.00 108.74 304 ALA B C 1
ATOM 2342 O O . ALA A 1 304 ? 21.972 6.846 44.557 1.00 103.38 304 ALA B O 1
ATOM 2344 N N . TYR A 1 305 ? 20.860 6.397 46.460 1.00 102.93 305 TYR B N 1
ATOM 2345 C CA . TYR A 1 305 ? 21.872 7.003 47.318 1.00 102.85 305 TYR B CA 1
ATOM 2346 C C . TYR A 1 305 ? 23.213 6.298 47.171 1.00 114.97 305 TYR B C 1
ATOM 2347 O O . TYR A 1 305 ? 24.205 6.913 46.785 1.00 127.97 305 TYR B O 1
ATOM 2356 N N . THR A 1 306 ? 23.230 5.005 47.481 1.00 113.32 306 THR B N 1
ATOM 2357 C CA . THR A 1 306 ? 24.455 4.212 47.449 1.00 118.23 306 THR B CA 1
ATOM 2358 C C . THR A 1 306 ? 25.091 4.186 46.062 1.00 122.92 306 THR B C 1
ATOM 2359 O O . THR A 1 306 ? 26.304 4.025 45.931 1.00 119.27 306 THR B O 1
ATOM 2363 N N . ARG A 1 307 ? 24.269 4.351 45.031 1.00 125.13 307 ARG B N 1
ATOM 2364 C CA . ARG A 1 307 ? 24.744 4.303 43.652 1.00 112.41 307 ARG B CA 1
ATOM 2365 C C . ARG A 1 307 ? 25.495 5.583 43.306 1.00 121.12 307 ARG B C 1
ATOM 2366 O O . ARG A 1 307 ? 26.602 5.540 42.771 1.00 120.48 307 ARG B O 1
ATOM 2374 N N . LEU A 1 308 ? 24.883 6.722 43.617 1.00 128.96 308 LEU B N 1
ATOM 2375 C CA . LEU A 1 308 ? 25.538 8.015 43.462 1.00 116.02 308 LEU B CA 1
ATOM 2376 C C . LEU A 1 308 ? 26.718 8.125 44.428 1.00 109.80 308 LEU B C 1
ATOM 2377 O O . LEU A 1 308 ? 27.635 8.919 44.220 1.00 119.19 308 LEU B O 1
ATOM 2382 N N . ASN A 1 309 ? 26.688 7.308 45.476 1.00 107.93 309 ASN B N 1
ATOM 2383 C CA . ASN A 1 309 ? 27.722 7.304 46.507 1.00 124.20 309 ASN B CA 1
ATOM 2384 C C . ASN A 1 309 ? 29.092 6.920 45.960 1.00 137.39 309 ASN B C 1
ATOM 2385 O O . ASN A 1 309 ? 30.051 7.685 46.058 1.00 132.56 309 ASN B O 1
ATOM 2390 N N . GLU A 1 310 ? 29.171 5.726 45.383 1.00 161.16 310 GLU B N 1
ATOM 2391 C CA . GLU A 1 310 ? 30.430 5.182 44.889 1.00 165.99 310 GLU B CA 1
ATOM 2392 C C . GLU A 1 310 ? 31.057 6.052 43.806 1.00 153.42 310 GLU B C 1
ATOM 2393 O O . GLU A 1 310 ? 32.277 6.216 43.759 1.00 158.53 310 GLU B O 1
ATOM 2399 N N . PHE A 1 311 ? 30.217 6.606 42.941 1.00 101.19 311 PHE B N 1
ATOM 2400 C CA . PHE A 1 311 ? 30.688 7.378 41.797 1.00 95.00 311 PHE B CA 1
ATOM 2401 C C . PHE A 1 311 ? 31.552 8.574 42.209 1.00 110.63 311 PHE B C 1
ATOM 2402 O O . PHE A 1 311 ? 32.414 9.015 41.447 1.00 127.00 311 PHE B O 1
ATOM 2410 N N . LEU A 1 312 ? 31.336 9.078 43.421 1.00 104.74 312 LEU B N 1
ATOM 2411 C CA . LEU A 1 312 ? 32.021 10.281 43.890 1.00 104.54 312 LEU B CA 1
ATOM 2412 C C . LEU A 1 312 ? 33.338 9.984 44.607 1.00 117.57 312 LEU B C 1
ATOM 2413 O O . LEU A 1 312 ? 33.948 10.884 45.187 1.00 131.94 312 LEU B O 1
ATOM 2418 N N . LYS A 1 313 ? 33.775 8.730 44.569 1.00 125.31 313 LYS B N 1
ATOM 2419 C CA . LYS A 1 313 ? 35.043 8.351 45.187 1.00 135.77 313 LYS B CA 1
ATOM 2420 C C . LYS A 1 313 ? 36.229 8.630 44.266 1.00 131.04 313 LYS B C 1
ATOM 2421 O O . LYS A 1 313 ? 37.382 8.579 44.697 1.00 140.53 313 LYS B O 1
ATOM 2427 N N . PHE A 1 314 ? 35.946 8.929 43.003 1.00 126.03 314 PHE B N 1
ATOM 2428 C CA . PHE A 1 314 ? 36.996 9.244 42.040 1.00 134.94 314 PHE B CA 1
ATOM 2429 C C . PHE A 1 314 ? 37.514 10.672 42.208 1.00 145.75 314 PHE B C 1
ATOM 2430 O O . PHE A 1 314 ? 38.441 11.089 41.513 1.00 150.66 314 PHE B O 1
ATOM 2438 N N . LEU A 1 315 ? 36.919 11.411 43.139 1.00 152.32 315 LEU B N 1
ATOM 2439 C CA . LEU A 1 315 ? 37.358 12.770 43.432 1.00 159.60 315 LEU B CA 1
ATOM 2440 C C . LEU A 1 315 ? 38.585 12.754 44.339 1.00 156.85 315 LEU B C 1
ATOM 2441 O O . LEU A 1 315 ? 39.523 11.988 44.117 1.00 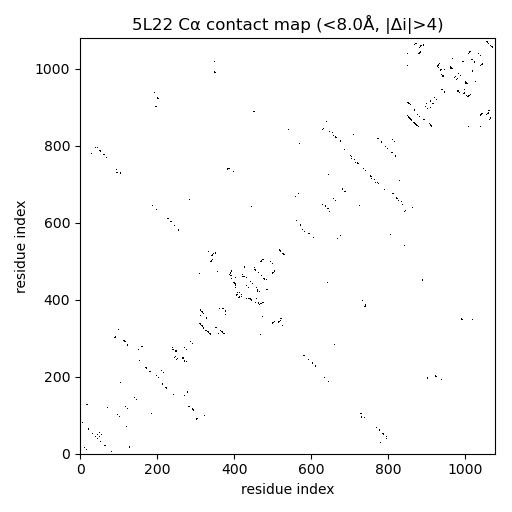149.32 315 LEU B O 1
ATOM 2446 N N . PRO A 1 326 ? 54.539 25.430 33.253 1.00 157.14 326 PRO B N 1
ATOM 2447 C CA . PRO A 1 326 ? 55.238 26.053 32.122 1.00 153.60 326 PRO B CA 1
ATOM 2448 C C . PRO A 1 326 ? 54.410 26.008 30.843 1.00 163.55 326 PRO B C 1
ATOM 2449 O O . PRO A 1 326 ? 53.236 25.639 30.890 1.00 170.43 326 PRO B O 1
ATOM 2453 N N . GLU A 1 327 ? 55.019 26.388 29.723 1.00 162.00 327 GLU B N 1
ATOM 2454 C CA . GLU A 1 327 ? 54.394 26.240 28.413 1.00 161.69 327 GLU B CA 1
ATOM 2455 C C . GLU A 1 327 ? 55.122 25.163 27.617 1.00 155.47 327 GLU B C 1
ATOM 2456 O O . GLU A 1 327 ? 56.351 25.100 27.643 1.00 156.18 327 GLU B O 1
ATOM 2462 N N . PRO A 1 328 ? 54.368 24.312 26.903 1.00 160.14 328 PRO B N 1
ATOM 2463 C CA . PRO A 1 328 ? 55.013 23.246 26.131 1.00 158.79 328 PRO B CA 1
ATOM 2464 C C . PRO A 1 328 ? 55.839 23.798 24.978 1.00 157.25 328 PRO B C 1
ATOM 2465 O O . PRO A 1 328 ? 55.513 24.854 24.434 1.00 156.40 328 PRO B O 1
ATOM 2469 N N . LYS A 1 329 ? 56.898 23.081 24.620 1.00 139.40 329 LYS B N 1
ATOM 2470 C CA . LYS A 1 329 ? 57.792 23.497 23.548 1.00 123.69 329 LYS B CA 1
ATOM 2471 C C . LYS A 1 329 ? 57.784 22.453 22.436 1.00 115.69 329 LYS B C 1
ATOM 2472 O O . LYS A 1 329 ? 57.984 22.784 21.267 1.00 122.48 329 LYS B O 1
ATOM 2478 N N . GLY A 1 330 ? 57.545 21.196 22.805 1.00 105.33 330 GLY B N 1
ATOM 2479 C CA . GLY A 1 330 ? 57.295 20.146 21.831 1.00 101.89 330 GLY B CA 1
ATOM 2480 C C . GLY A 1 330 ? 57.958 18.807 22.110 1.00 94.78 330 GLY B C 1
ATOM 2481 O O . GLY A 1 330 ? 57.685 17.823 21.420 1.00 71.63 330 GLY B O 1
ATOM 2482 N N . GLU A 1 331 ? 58.827 18.753 23.112 1.00 91.11 331 GLU B N 1
ATOM 2483 C CA . GLU A 1 331 ? 59.530 17.512 23.417 1.00 100.18 331 GLU B CA 1
ATOM 2484 C C . GLU A 1 331 ? 58.591 16.515 24.086 1.00 97.73 331 GLU B C 1
ATOM 2485 O O . GLU A 1 331 ? 57.919 16.838 25.065 1.00 107.99 331 GLU B O 1
ATOM 2491 N N . ILE A 1 332 ? 58.545 15.308 23.533 1.00 105.09 332 ILE B N 1
ATOM 2492 C CA . ILE A 1 332 ? 57.821 14.199 24.138 1.00 90.91 332 ILE B CA 1
ATOM 2493 C C . ILE A 1 332 ? 58.821 13.095 24.449 1.00 87.36 332 ILE B C 1
ATOM 2494 O O . ILE A 1 332 ? 59.814 12.935 23.738 1.00 92.08 332 ILE B O 1
ATOM 2499 N N . GLU A 1 333 ? 58.564 12.336 25.508 1.00 80.17 333 GLU B N 1
ATOM 2500 C CA . GLU A 1 333 ? 59.450 11.244 25.887 1.00 85.71 333 GLU B CA 1
ATOM 2501 C C . GLU A 1 333 ? 58.696 10.123 26.592 1.00 105.50 333 GLU B C 1
ATOM 2502 O O . GLU A 1 333 ? 57.790 10.366 27.389 1.00 115.15 333 GLU B O 1
ATOM 2508 N N . LEU A 1 334 ? 59.091 8.894 26.279 1.00 103.78 334 LEU B N 1
ATOM 2509 C CA . LEU A 1 334 ? 58.557 7.703 26.921 1.00 103.67 334 LEU B CA 1
ATOM 2510 C C . LEU A 1 334 ? 59.725 6.856 27.403 1.00 106.63 334 LEU B C 1
ATOM 2511 O O . LEU A 1 334 ? 60.629 6.542 26.629 1.00 116.78 334 LEU B O 1
ATOM 2516 N N . SER A 1 335 ? 59.705 6.498 28.683 1.00 98.86 335 SER B N 1
ATOM 2517 C CA . SER A 1 335 ? 60.797 5.746 29.289 1.00 105.46 335 SER B CA 1
ATOM 2518 C C . SER A 1 335 ? 60.282 4.545 30.076 1.00 103.28 335 SER B C 1
ATOM 2519 O O . SER A 1 335 ? 59.572 4.701 31.069 1.00 105.27 335 SER B O 1
ATOM 2522 N N . ASN A 1 336 ? 60.651 3.350 29.620 1.00 110.02 336 ASN B N 1
ATOM 2523 C CA . ASN A 1 336 ? 60.280 2.105 30.286 1.00 122.15 336 ASN B CA 1
ATOM 2524 C C . ASN A 1 336 ? 58.772 1.984 30.443 1.00 111.01 336 ASN B C 1
ATOM 2525 O O . ASN A 1 336 ? 58.279 1.489 31.456 1.00 112.74 336 ASN B O 1
ATOM 2530 N N . VAL A 1 337 ? 58.045 2.433 29.427 1.00 100.59 337 VAL B N 1
ATOM 2531 C CA . VAL A 1 337 ? 56.597 2.543 29.512 1.00 98.51 337 VAL B CA 1
ATOM 2532 C C . VAL A 1 337 ? 55.887 1.225 29.212 1.00 101.10 337 VAL B C 1
ATOM 2533 O O . VAL A 1 337 ? 56.079 0.627 28.152 1.00 105.37 337 VAL B O 1
ATOM 2537 N N . VAL A 1 338 ? 55.071 0.788 30.168 1.00 91.80 338 VAL B N 1
ATOM 2538 C CA . VAL A 1 338 ? 54.144 -0.321 29.974 1.00 90.21 338 VAL B CA 1
ATOM 2539 C C . VAL A 1 338 ? 52.740 0.192 30.255 1.00 98.88 338 VAL B C 1
ATOM 2540 O O . VAL A 1 338 ? 52.493 0.782 31.308 1.00 122.95 338 VAL B O 1
ATOM 2544 N N . VAL A 1 339 ? 51.832 -0.020 29.308 1.00 67.70 339 VAL B N 1
ATOM 2545 C CA . VAL A 1 339 ? 50.457 0.446 29.447 1.00 82.88 339 VAL B CA 1
ATOM 2546 C C . VAL A 1 339 ? 49.477 -0.717 29.456 1.00 84.43 339 VAL B C 1
ATOM 2547 O O . VAL A 1 339 ? 49.544 -1.609 28.610 1.00 92.67 339 VAL B O 1
ATOM 2551 N N . VAL A 1 340 ? 48.569 -0.691 30.425 1.00 93.47 340 VAL B N 1
ATOM 2552 C CA . VAL A 1 340 ? 47.454 -1.626 30.475 1.00 100.06 340 VAL B CA 1
ATOM 2553 C C . VAL A 1 340 ? 46.173 -0.826 30.300 1.00 93.69 340 VAL B C 1
ATOM 2554 O O . VAL A 1 340 ? 45.893 0.069 31.100 1.00 110.09 340 VAL B O 1
ATOM 2558 N N . PRO A 1 341 ? 45.388 -1.136 29.255 1.00 84.70 341 PRO B N 1
ATOM 2559 C CA . PRO A 1 341 ? 44.186 -0.326 29.046 1.00 91.99 341 PRO B CA 1
ATOM 2560 C C . PRO A 1 341 ? 43.180 -0.506 30.180 1.00 115.84 341 PRO B C 1
ATOM 2561 O O . PRO A 1 341 ? 43.178 -1.563 30.811 1.00 121.79 341 PRO B O 1
ATOM 2565 N N . PRO A 1 342 ? 42.355 0.519 30.450 1.00 113.46 342 PRO B N 1
ATOM 2566 C CA . PRO A 1 342 ? 41.332 0.417 31.496 1.00 108.44 342 PRO B CA 1
ATOM 2567 C C . PRO A 1 342 ? 40.469 -0.830 31.326 1.00 122.42 342 PRO B C 1
ATOM 2568 O O . PRO A 1 342 ? 39.881 -1.021 30.261 1.00 122.10 342 PRO B O 1
ATOM 2572 N N . GLU A 1 343 ? 40.413 -1.664 32.360 1.00 120.44 343 GLU B N 1
ATOM 2573 C CA . GLU A 1 343 ? 39.686 -2.929 32.303 1.00 122.66 343 GLU B CA 1
ATOM 2574 C C . GLU A 1 343 ? 40.271 -3.824 31.216 1.00 129.62 343 GLU B C 1
ATOM 2575 O O . GLU A 1 343 ? 39.538 -4.369 30.388 1.00 135.58 343 GLU B O 1
ATOM 2581 N N . GLY A 1 344 ? 41.593 -3.973 31.231 1.00 134.58 344 GLY B N 1
ATOM 2582 C CA . GLY A 1 344 ? 42.308 -4.638 30.154 1.00 139.92 344 GLY B CA 1
ATOM 2583 C C . GLY A 1 344 ? 43.021 -5.922 30.537 1.00 134.67 344 GLY B C 1
ATOM 2584 O O . GLY A 1 344 ? 43.281 -6.763 29.676 1.00 145.78 344 GLY B O 1
ATOM 2585 N N . LYS A 1 345 ? 43.350 -6.063 31.818 1.00 108.69 345 LYS B N 1
ATOM 2586 C CA . LYS A 1 345 ? 44.066 -7.235 32.329 1.00 116.61 345 LYS B CA 1
ATOM 2587 C C . LYS A 1 345 ? 45.456 -7.389 31.698 1.00 105.41 345 LYS B C 1
ATOM 2588 O O . LYS A 1 345 ? 46.467 -7.336 32.398 1.00 93.29 345 LYS B O 1
ATOM 2594 N N . THR A 1 346 ? 45.500 -7.584 30.382 1.00 104.68 346 THR B N 1
ATOM 2595 C CA . THR A 1 346 ? 46.759 -7.776 29.665 1.00 95.57 346 THR B CA 1
ATOM 2596 C C . THR A 1 346 ? 47.384 -6.437 29.256 1.00 95.55 346 THR B C 1
ATOM 2597 O O . THR A 1 346 ? 46.665 -5.487 28.945 1.00 98.13 346 THR B O 1
ATOM 2601 N N . PRO A 1 347 ? 48.729 -6.358 29.254 1.00 97.33 347 PRO B N 1
ATOM 2602 C CA . PRO A 1 347 ? 49.395 -5.136 28.786 1.00 95.32 347 PRO B CA 1
ATOM 2603 C C . PRO A 1 347 ? 49.302 -4.962 27.271 1.00 99.81 347 PRO B C 1
ATOM 2604 O O . PRO A 1 347 ? 49.531 -5.919 26.531 1.00 115.26 347 PRO B O 1
ATOM 2608 N N . VAL A 1 348 ? 48.976 -3.751 26.826 1.00 83.93 348 VAL B N 1
ATOM 2609 C CA . VAL A 1 348 ? 48.811 -3.469 25.402 1.00 67.53 348 VAL B CA 1
ATOM 2610 C C . VAL A 1 348 ? 50.056 -2.777 24.840 1.00 78.61 348 VAL B C 1
ATOM 2611 O O . VAL A 1 348 ? 50.305 -2.812 23.634 1.00 71.32 348 VAL B O 1
ATOM 2615 N N . LEU A 1 349 ? 50.822 -2.136 25.720 1.00 89.41 349 LEU B N 1
ATOM 2616 C CA . LEU A 1 349 ? 52.127 -1.586 25.360 1.00 102.91 349 LEU B CA 1
ATOM 2617 C C . LEU A 1 349 ? 53.184 -2.138 26.304 1.00 109.16 349 LEU B C 1
ATOM 2618 O O . LEU A 1 349 ? 52.996 -2.126 27.519 1.00 115.64 349 LEU B O 1
ATOM 2623 N N . ARG A 1 350 ? 54.293 -2.617 25.743 1.00 94.50 350 ARG B N 1
ATOM 2624 C CA . ARG A 1 350 ? 55.295 -3.336 26.522 1.00 99.89 350 ARG B CA 1
ATOM 2625 C C . ARG A 1 350 ? 56.697 -2.767 26.320 1.00 104.91 350 ARG B C 1
ATOM 2626 O O . ARG A 1 350 ? 57.315 -2.957 25.272 1.00 96.10 350 ARG B O 1
ATOM 2634 N N . ASN A 1 351 ? 57.181 -2.059 27.337 1.00 115.93 351 ASN B N 1
ATOM 2635 C CA . ASN A 1 351 ? 58.543 -1.537 27.360 1.00 123.35 351 ASN B CA 1
ATOM 2636 C C . ASN A 1 351 ? 58.812 -0.547 26.232 1.00 117.69 351 ASN B C 1
ATOM 2637 O O . ASN A 1 351 ? 59.788 -0.681 25.495 1.00 111.61 351 ASN B O 1
ATOM 2642 N N . ILE A 1 352 ? 57.940 0.447 26.102 1.00 121.72 352 ILE B N 1
ATOM 2643 C CA . ILE A 1 352 ? 58.104 1.473 25.083 1.00 100.19 352 ILE B CA 1
ATOM 2644 C C . ILE A 1 352 ? 59.139 2.508 25.519 1.00 112.07 352 ILE B C 1
ATOM 2645 O O . ILE A 1 352 ? 58.995 3.143 26.565 1.00 106.58 352 ILE B O 1
ATOM 2650 N N . ASN A 1 353 ? 60.179 2.661 24.704 1.00 116.68 353 ASN B N 1
ATOM 2651 C CA . ASN A 1 353 ? 61.202 3.684 24.905 1.00 112.86 353 ASN B CA 1
ATOM 2652 C C . ASN A 1 353 ? 61.332 4.570 23.672 1.00 98.17 353 ASN B C 1
ATOM 2653 O O . ASN A 1 353 ? 61.802 4.122 22.626 1.00 102.26 353 ASN B O 1
ATOM 2658 N N . MET A 1 354 ? 60.919 5.826 23.800 1.00 96.97 354 MET B N 1
ATOM 2659 C CA . MET A 1 354 ? 60.914 6.745 22.668 1.00 114.41 354 MET B CA 1
ATOM 2660 C C . MET A 1 354 ? 61.068 8.190 23.127 1.00 112.95 354 MET B C 1
ATOM 2661 O O . MET A 1 354 ? 60.572 8.569 24.187 1.00 102.83 354 MET B O 1
ATOM 2666 N N . ARG A 1 355 ? 61.765 8.987 22.321 1.00 99.77 355 ARG B N 1
ATOM 2667 C CA . ARG A 1 355 ? 61.945 10.404 22.608 1.00 106.21 355 ARG B CA 1
ATOM 2668 C C . ARG A 1 355 ? 61.741 11.238 21.351 1.00 98.97 355 ARG B C 1
ATOM 2669 O O . ARG A 1 355 ? 62.635 11.346 20.511 1.00 84.17 355 ARG B O 1
ATOM 2677 N N . ILE A 1 356 ? 60.553 11.819 21.226 1.00 106.82 356 ILE B N 1
ATOM 2678 C CA . ILE A 1 356 ? 60.238 12.686 20.101 1.00 90.73 356 ILE B CA 1
ATOM 2679 C C . ILE A 1 356 ? 60.641 14.116 20.434 1.00 97.63 356 ILE B C 1
ATOM 2680 O O . ILE A 1 356 ? 60.099 14.730 21.354 1.00 106.76 356 ILE B O 1
ATOM 2685 N N . LEU A 1 357 ? 61.598 14.638 19.678 1.00 85.53 357 LEU B N 1
ATOM 2686 C CA . LEU A 1 357 ? 62.105 15.984 19.898 1.00 106.68 357 LEU B CA 1
ATOM 2687 C C . LEU A 1 357 ? 61.063 17.018 19.474 1.00 106.11 357 LEU B C 1
ATOM 2688 O O . LEU A 1 357 ? 60.084 16.678 18.812 1.00 110.47 357 LEU B O 1
ATOM 2693 N N . PRO A 1 358 ? 61.257 18.284 19.875 1.00 106.83 358 PRO B N 1
ATOM 2694 C CA . PRO A 1 358 ? 60.316 19.341 19.488 1.00 106.90 358 PRO B CA 1
ATOM 2695 C C . PRO A 1 358 ? 60.265 19.577 17.982 1.00 105.11 358 PRO B C 1
ATOM 2696 O O . PRO A 1 358 ? 61.251 19.336 17.288 1.00 85.70 358 PRO B O 1
ATOM 2700 N N . GLY A 1 359 ? 59.120 20.045 17.493 1.00 99.47 359 GLY B N 1
ATOM 2701 C CA . GLY A 1 359 ? 58.945 20.367 16.087 1.00 95.60 359 GLY B CA 1
ATOM 2702 C C . GLY A 1 359 ? 59.176 19.199 15.146 1.00 94.48 359 GLY B C 1
ATOM 2703 O O . GLY A 1 359 ? 59.343 19.390 13.941 1.00 100.11 359 GLY B O 1
ATOM 2704 N N . GLU A 1 360 ? 59.175 17.988 15.693 1.00 87.60 360 GLU B N 1
ATOM 2705 C CA . GLU A 1 360 ? 59.480 16.795 14.911 1.00 73.42 360 GLU B CA 1
ATOM 2706 C C . GLU A 1 360 ? 58.204 16.139 14.395 1.00 76.16 360 GLU B C 1
ATOM 2707 O O . GLU A 1 360 ? 57.165 16.174 15.056 1.00 64.85 360 GLU B O 1
ATOM 2713 N N . PHE A 1 361 ? 58.289 15.555 13.204 1.00 90.89 361 PHE B N 1
ATOM 2714 C CA . PHE A 1 361 ? 57.183 14.798 12.630 1.00 73.08 361 PHE B CA 1
ATOM 2715 C C . PHE A 1 361 ? 57.380 13.314 12.916 1.00 77.61 361 PHE B C 1
ATOM 2716 O O . PHE A 1 361 ? 58.513 12.836 12.995 1.00 96.93 361 PHE B O 1
ATOM 2724 N N . VAL A 1 362 ? 56.278 12.591 13.087 1.00 82.36 362 VAL B N 1
ATOM 2725 C CA . VAL A 1 362 ? 56.345 11.170 13.405 1.00 59.40 362 VAL B CA 1
ATOM 2726 C C . VAL A 1 362 ? 55.204 10.402 12.751 1.00 84.02 362 VAL B C 1
ATOM 2727 O O . VAL A 1 362 ? 54.037 10.604 13.084 1.00 77.46 362 VAL B O 1
ATOM 2731 N N . ALA A 1 363 ? 55.552 9.519 11.819 1.00 78.31 363 ALA B N 1
ATOM 2732 C CA . ALA A 1 363 ? 54.581 8.600 11.245 1.00 67.56 363 ALA B CA 1
ATOM 2733 C C . ALA A 1 363 ? 54.629 7.301 12.030 1.00 67.52 363 ALA B C 1
ATOM 2734 O O . ALA A 1 363 ? 55.709 6.757 12.270 1.00 75.54 363 ALA B O 1
ATOM 2736 N N . ILE A 1 364 ? 53.461 6.818 12.437 1.00 61.17 364 ILE B N 1
ATOM 2737 C CA . ILE A 1 364 ? 53.359 5.571 13.182 1.00 71.63 364 ILE B CA 1
ATOM 2738 C C . ILE A 1 364 ? 52.663 4.527 12.315 1.00 69.49 364 ILE B C 1
ATOM 2739 O O . ILE A 1 364 ? 51.434 4.488 12.229 1.00 79.46 364 ILE B O 1
ATOM 2744 N N . ILE A 1 365 ? 53.471 3.689 11.669 1.00 54.06 365 ILE B N 1
ATOM 2745 C CA . ILE A 1 365 ? 52.974 2.661 10.763 1.00 75.85 365 ILE B CA 1
ATOM 2746 C C . ILE A 1 365 ? 52.977 1.302 11.451 1.00 90.12 365 ILE B C 1
ATOM 2747 O O . ILE A 1 365 ? 53.539 1.154 12.538 1.00 70.84 365 ILE B O 1
ATOM 2752 N N . GLY A 1 366 ? 52.333 0.321 10.823 1.00 108.03 366 GLY B N 1
ATOM 2753 C CA . GLY A 1 366 ? 52.281 -1.034 11.348 1.00 115.18 366 GLY B CA 1
ATOM 2754 C C . GLY A 1 366 ? 50.898 -1.643 11.217 1.00 114.18 366 GLY B C 1
ATOM 2755 O O . GLY A 1 366 ? 49.972 -0.986 10.743 1.00 141.38 366 GLY B O 1
ATOM 2756 N N . PRO A 1 367 ? 50.750 -2.912 11.630 1.00 68.03 367 PRO B N 1
ATOM 2757 C CA . PRO A 1 367 ? 49.460 -3.612 11.547 1.00 52.54 367 PRO B CA 1
ATOM 2758 C C . PRO A 1 367 ? 48.436 -3.099 12.564 1.00 73.82 367 PRO B C 1
ATOM 2759 O O . PRO A 1 367 ? 48.731 -2.151 13.289 1.00 108.55 367 PRO B O 1
ATOM 2763 N N . SER A 1 368 ? 47.257 -3.715 12.615 1.00 51.91 368 SER B N 1
ATOM 2764 C CA . SER A 1 368 ? 46.178 -3.235 13.482 1.00 54.53 368 SER B CA 1
ATOM 2765 C C . SER A 1 368 ? 46.310 -3.741 14.915 1.00 66.73 368 SER B C 1
ATOM 2766 O O . SER A 1 368 ? 45.841 -3.098 15.853 1.00 109.59 368 SER B O 1
ATOM 2769 N N . GLY A 1 369 ? 46.944 -4.894 15.083 1.00 69.01 369 GLY B N 1
ATOM 2770 C CA . GLY A 1 369 ? 47.176 -5.442 16.405 1.00 101.90 369 GLY B CA 1
ATOM 2771 C C . GLY A 1 369 ? 48.340 -4.770 17.107 1.00 123.04 369 GLY B C 1
ATOM 2772 O O . GLY A 1 369 ? 48.595 -5.031 18.284 1.00 149.92 369 GLY B O 1
ATOM 2773 N N . SER A 1 370 ? 49.044 -3.902 16.385 1.00 115.80 370 SER B N 1
ATOM 2774 C CA . SER A 1 370 ? 50.265 -3.282 16.890 1.00 100.90 370 SER B CA 1
ATOM 2775 C C . SER A 1 370 ? 50.045 -2.553 18.208 1.00 85.82 370 SER B C 1
ATOM 2776 O O . SER A 1 370 ? 50.798 -2.741 19.163 1.00 78.59 370 SER B O 1
ATOM 2779 N N . GLY A 1 371 ? 49.011 -1.722 18.254 1.00 115.56 371 GLY B N 1
ATOM 2780 C CA . GLY A 1 371 ? 48.745 -0.902 19.421 1.00 129.62 371 GLY B CA 1
ATOM 2781 C C . GLY A 1 371 ? 49.285 0.504 19.244 1.00 121.97 371 GLY B C 1
ATOM 2782 O O . GLY A 1 371 ? 49.885 1.071 20.156 1.00 114.67 371 GLY B O 1
ATOM 2783 N N . LYS A 1 372 ? 49.096 1.032 18.041 1.00 94.42 372 LYS B N 1
ATOM 2784 C CA . LYS A 1 372 ? 49.581 2.372 17.728 1.00 95.67 372 LYS B CA 1
ATOM 2785 C C . LYS A 1 372 ? 48.649 3.453 18.271 1.00 86.95 372 LYS B C 1
ATOM 2786 O O . LYS A 1 372 ? 49.107 4.520 18.685 1.00 97.52 372 LYS B O 1
ATOM 2792 N N . SER A 1 373 ? 47.322 3.219 18.288 1.00 79.67 373 SER B N 1
ATOM 2793 C CA . SER A 1 373 ? 46.368 4.145 18.890 1.00 71.69 373 SER B CA 1
ATOM 2794 C C . SER A 1 373 ? 46.582 4.175 20.400 1.00 79.39 373 SER B C 1
ATOM 2795 O O . SER A 1 373 ? 46.330 5.185 21.053 1.00 99.30 373 SER B O 1
ATOM 2798 N N . SER A 1 374 ? 47.049 3.059 20.950 1.00 82.52 374 SER B N 1
ATOM 2799 C CA . SER A 1 374 ? 47.348 2.978 22.375 1.00 76.56 374 SER B CA 1
ATOM 2800 C C . SER A 1 374 ? 48.552 3.850 22.708 1.00 91.33 374 SER B C 1
ATOM 2801 O O . SER A 1 374 ? 48.579 4.519 23.742 1.00 93.22 374 SER B O 1
ATOM 2804 N N . LEU A 1 375 ? 49.550 3.831 21.827 1.00 96.49 375 LEU B N 1
ATOM 2805 C CA . LEU A 1 375 ? 50.715 4.697 21.967 1.00 89.49 375 LEU B CA 1
ATOM 2806 C C . LEU A 1 375 ? 50.287 6.153 21.878 1.00 89.45 375 LEU B C 1
ATOM 2807 O O . LEU A 1 375 ? 50.854 7.020 22.536 1.00 89.43 375 LEU B O 1
ATOM 2812 N N . VAL A 1 376 ? 49.283 6.411 21.051 1.00 88.31 376 VAL B N 1
ATOM 2813 C CA . VAL A 1 376 ? 48.722 7.746 20.922 1.00 76.32 376 VAL B CA 1
ATOM 2814 C C . VAL A 1 376 ? 48.020 8.145 22.215 1.00 69.23 376 VAL B C 1
ATOM 2815 O O . VAL A 1 376 ? 48.272 9.215 22.766 1.00 79.39 376 VAL B O 1
ATOM 2819 N N . ARG A 1 377 ? 47.144 7.271 22.697 1.00 72.17 377 ARG B N 1
ATOM 2820 C CA . ARG A 1 377 ? 46.339 7.557 23.878 1.00 73.23 377 ARG B CA 1
ATOM 2821 C C . ARG A 1 377 ? 47.184 7.715 25.141 1.00 79.29 377 ARG B C 1
ATOM 2822 O O . ARG A 1 377 ? 46.787 8.423 26.065 1.00 80.25 377 ARG B O 1
ATOM 2830 N N . THR A 1 378 ? 48.342 7.060 25.184 1.00 87.55 378 THR B N 1
ATOM 2831 C CA . THR A 1 378 ? 49.192 7.112 26.371 1.00 100.73 378 THR B CA 1
ATOM 2832 C C . THR A 1 378 ? 50.137 8.312 26.315 1.00 108.10 378 THR B C 1
ATOM 2833 O O . THR A 1 378 ? 50.535 8.842 27.350 1.00 107.16 378 THR B O 1
ATOM 2837 N N . ILE A 1 379 ? 50.497 8.732 25.107 1.00 97.96 379 ILE B N 1
ATOM 2838 C CA . ILE A 1 379 ? 51.305 9.933 24.936 1.00 92.53 379 ILE B CA 1
ATOM 2839 C C . ILE A 1 379 ? 50.506 11.160 25.377 1.00 92.92 379 ILE B C 1
ATOM 2840 O O . ILE A 1 379 ? 51.039 12.060 26.025 1.00 81.20 379 ILE B O 1
ATOM 2845 N N . LEU A 1 380 ? 49.228 11.189 25.014 1.00 98.71 380 LEU B N 1
ATOM 2846 C CA . LEU A 1 380 ? 48.332 12.267 25.419 1.00 81.53 380 LEU B CA 1
ATOM 2847 C C . LEU A 1 380 ? 48.105 12.275 26.928 1.00 88.63 380 LEU B C 1
ATOM 2848 O O . LEU A 1 380 ? 48.177 13.323 27.569 1.00 107.63 380 LEU B O 1
ATOM 2853 N N . GLY A 1 381 ? 47.829 11.098 27.483 1.00 89.34 381 GLY B N 1
ATOM 2854 C CA . GLY A 1 381 ? 47.581 10.947 28.907 1.00 91.74 381 GLY B CA 1
ATOM 2855 C C . GLY A 1 381 ? 46.188 10.420 29.209 1.00 98.22 381 GLY B C 1
ATOM 2856 O O . GLY A 1 381 ? 45.756 10.410 30.363 1.00 102.89 381 GLY B O 1
ATOM 2857 N N . ILE A 1 382 ? 45.483 9.984 28.169 1.00 93.65 382 ILE B N 1
ATOM 2858 C CA . ILE A 1 382 ? 44.159 9.398 28.335 1.00 71.63 382 ILE B CA 1
ATOM 2859 C C . ILE A 1 382 ? 44.287 8.113 29.144 1.00 85.49 382 ILE B C 1
ATOM 2860 O O . ILE A 1 382 ? 43.561 7.902 30.116 1.00 102.57 382 ILE B O 1
ATOM 2865 N N . TRP A 1 383 ? 45.220 7.261 28.728 1.00 83.85 383 TRP B N 1
ATOM 2866 C CA . TRP A 1 383 ? 45.554 6.048 29.465 1.00 81.07 383 TRP B CA 1
ATOM 2867 C C . TRP A 1 383 ? 46.807 6.268 30.301 1.00 88.31 383 TRP B C 1
ATOM 2868 O O . TRP A 1 383 ? 47.766 6.891 29.843 1.00 89.96 383 TRP B O 1
ATOM 2879 N N . LEU A 1 384 ? 46.795 5.753 31.526 1.00 96.19 384 LEU B N 1
ATOM 2880 C CA . LEU A 1 384 ? 47.950 5.858 32.409 1.00 107.42 384 LEU B CA 1
ATOM 2881 C C . LEU A 1 384 ? 48.843 4.625 32.288 1.00 109.31 384 LEU B C 1
ATOM 2882 O O . LEU A 1 384 ? 48.343 3.500 32.255 1.00 116.36 384 LEU B O 1
ATOM 2887 N N . PRO A 1 385 ? 50.170 4.832 32.216 1.00 96.04 385 PRO B N 1
ATOM 2888 C CA . PRO A 1 385 ? 51.089 3.691 32.167 1.00 106.86 385 PRO B CA 1
ATOM 2889 C C . PRO A 1 385 ? 51.277 3.056 33.539 1.00 117.66 385 PRO B C 1
ATOM 2890 O O . PRO A 1 385 ? 51.458 3.774 34.525 1.00 106.17 385 PRO B O 1
ATOM 2894 N N . VAL A 1 386 ? 51.232 1.730 33.601 1.00 124.70 386 VAL B N 1
ATOM 2895 C CA . VAL A 1 386 ? 51.393 1.026 34.868 1.00 128.17 386 VAL B CA 1
ATOM 2896 C C . VAL A 1 386 ? 52.864 0.987 35.278 1.00 135.77 386 VAL B C 1
ATOM 2897 O O . VAL A 1 386 ? 53.182 0.893 36.463 1.00 147.89 386 VAL B O 1
ATOM 2901 N N . HIS A 1 387 ? 53.752 1.059 34.289 1.00 126.88 387 HIS B N 1
ATOM 2902 C CA . HIS A 1 387 ? 55.187 1.178 34.538 1.00 128.27 387 HIS B CA 1
ATOM 2903 C C . HIS A 1 387 ? 55.770 2.290 33.677 1.00 122.14 387 HIS B C 1
ATOM 2904 O O . HIS A 1 387 ? 55.219 2.629 32.631 1.00 107.87 387 HIS B O 1
ATOM 2911 N N . GLY A 1 388 ? 56.887 2.856 34.123 1.00 122.06 388 GLY B N 1
ATOM 2912 C CA . GLY A 1 388 ? 57.553 3.915 33.386 1.00 121.25 388 GLY B CA 1
ATOM 2913 C C . GLY A 1 388 ? 56.881 5.261 33.568 1.00 124.06 388 GLY B C 1
ATOM 2914 O O . GLY A 1 388 ? 56.016 5.421 34.430 1.00 122.65 388 GLY B O 1
ATOM 2915 N N . THR A 1 389 ? 57.285 6.231 32.752 1.00 135.02 389 THR B N 1
ATOM 2916 C CA . THR A 1 389 ? 56.735 7.580 32.823 1.00 134.14 389 THR B CA 1
ATOM 2917 C C . THR A 1 389 ? 56.640 8.223 31.442 1.00 124.38 389 THR B C 1
ATOM 2918 O O . THR A 1 389 ? 57.417 7.905 30.540 1.00 132.17 389 THR B O 1
ATOM 2922 N N . VAL A 1 390 ? 55.672 9.124 31.293 1.00 106.66 390 VAL B N 1
ATOM 2923 C CA . VAL A 1 390 ? 55.509 9.914 30.078 1.00 89.60 390 VAL B CA 1
ATOM 2924 C C . VAL A 1 390 ? 55.918 11.355 30.359 1.00 108.06 390 VAL B C 1
ATOM 2925 O O . VAL A 1 390 ? 55.271 12.042 31.148 1.00 130.15 390 VAL B O 1
ATOM 2929 N N . GLU A 1 391 ? 56.992 11.809 29.717 1.00 109.06 391 GLU B N 1
ATOM 2930 C CA . GLU A 1 391 ? 57.509 13.156 29.948 1.00 113.06 391 GLU B CA 1
ATOM 2931 C C . GLU A 1 391 ? 57.260 14.071 28.753 1.00 116.27 391 GLU B C 1
ATOM 2932 O O . GLU A 1 391 ? 57.678 13.775 27.632 1.00 120.65 391 GLU B O 1
ATOM 2938 N N . ILE A 1 392 ? 56.570 15.179 29.010 1.00 119.84 392 ILE B N 1
ATOM 2939 C CA . ILE A 1 392 ? 56.395 16.243 28.026 1.00 117.97 392 ILE B CA 1
ATOM 2940 C C . ILE A 1 392 ? 57.307 17.406 28.403 1.00 121.88 392 ILE B C 1
ATOM 2941 O O . ILE A 1 392 ? 57.216 17.939 29.509 1.00 111.33 392 ILE B O 1
ATOM 2946 N N . ASP A 1 393 ? 58.175 17.796 27.473 1.00 126.66 393 ASP B N 1
ATOM 2947 C CA . ASP A 1 393 ? 59.186 18.823 27.720 1.00 120.74 393 ASP B CA 1
ATOM 2948 C C . ASP A 1 393 ? 60.084 18.435 28.893 1.00 140.70 393 ASP B C 1
ATOM 2949 O O . ASP A 1 393 ? 60.506 19.290 29.672 1.00 138.11 393 ASP B O 1
ATOM 2954 N N . GLY A 1 394 ? 60.370 17.142 29.015 1.00 176.85 394 GLY B N 1
ATOM 2955 C CA . GLY A 1 394 ? 61.218 16.643 30.084 1.00 184.10 394 GLY B CA 1
ATOM 2956 C C . GLY A 1 394 ? 60.459 16.466 31.386 1.00 179.29 394 GLY B C 1
ATOM 2957 O O . GLY A 1 394 ? 60.703 15.518 32.133 1.00 197.90 394 GLY B O 1
ATOM 2958 N N . ALA A 1 395 ? 59.539 17.385 31.659 1.00 140.72 395 ALA B N 1
ATOM 2959 C CA . ALA A 1 395 ? 58.724 17.326 32.865 1.00 134.82 395 ALA B CA 1
ATOM 2960 C C . ALA A 1 395 ? 57.769 16.142 32.812 1.00 162.98 395 ALA B C 1
ATOM 2961 O O . ALA A 1 395 ? 57.105 15.912 31.800 1.00 156.31 395 ALA B O 1
ATOM 2963 N N . ASP A 1 396 ? 57.707 15.393 33.908 1.00 168.43 396 ASP B N 1
ATOM 2964 C CA . ASP A 1 396 ? 56.805 14.254 34.007 1.00 163.39 396 ASP B CA 1
ATOM 2965 C C . ASP A 1 396 ? 55.359 14.700 33.842 1.00 140.28 396 ASP B C 1
ATOM 2966 O O . ASP A 1 396 ? 54.909 15.628 34.513 1.00 132.56 396 ASP B O 1
ATOM 2971 N N . LEU A 1 397 ? 54.639 14.038 32.942 1.00 138.33 397 LEU B N 1
ATOM 2972 C CA . LEU A 1 397 ? 53.218 14.304 32.750 1.00 118.20 397 LEU B CA 1
ATOM 2973 C C . LEU A 1 397 ? 52.467 13.926 34.022 1.00 126.46 397 LEU B C 1
ATOM 2974 O O . LEU A 1 397 ? 53.060 13.368 34.945 1.00 135.75 397 LEU B O 1
ATOM 2979 N N . LYS A 1 398 ? 51.174 14.247 34.058 1.00 129.55 398 LYS B N 1
ATOM 2980 C CA . LYS A 1 398 ? 50.298 14.024 35.215 1.00 143.50 398 LYS B CA 1
ATOM 2981 C C . LYS A 1 398 ? 50.486 15.137 36.248 1.00 145.67 398 LYS B C 1
ATOM 2982 O O . LYS A 1 398 ? 49.758 15.199 37.239 1.00 147.52 398 LYS B O 1
ATOM 2988 N N . GLN A 1 399 ? 51.461 16.011 36.009 1.00 146.32 399 GLN B N 1
ATOM 2989 C CA . GLN A 1 399 ? 51.645 17.209 36.822 1.00 152.37 399 GLN B CA 1
ATOM 2990 C C . GLN A 1 399 ? 51.036 18.414 36.110 1.00 152.19 399 GLN B C 1
ATOM 2991 O O . GLN A 1 399 ? 50.803 19.458 36.719 1.00 162.60 399 GLN B O 1
ATOM 2997 N N . TRP A 1 400 ? 50.786 18.258 34.813 1.00 141.74 400 TRP B N 1
ATOM 2998 C CA . TRP A 1 400 ? 50.088 19.273 34.031 1.00 132.42 400 TRP B CA 1
ATOM 2999 C C . TRP A 1 400 ? 48.606 19.286 34.382 1.00 129.75 400 TRP B C 1
ATOM 3000 O O . TRP A 1 400 ? 48.019 18.240 34.659 1.00 130.68 400 TRP B O 1
ATOM 3011 N N . ASP A 1 401 ? 48.004 20.471 34.371 1.00 140.25 401 ASP B N 1
ATOM 3012 C CA . ASP A 1 401 ? 46.568 20.592 34.586 1.00 150.24 401 ASP B CA 1
ATOM 3013 C C . ASP A 1 401 ? 45.833 20.174 33.317 1.00 141.24 401 ASP B C 1
ATOM 3014 O O . ASP A 1 401 ? 46.146 20.643 32.224 1.00 144.63 401 ASP B O 1
ATOM 3019 N N . ARG A 1 402 ? 44.860 19.284 33.474 1.00 143.34 402 ARG B N 1
ATOM 3020 C CA . ARG A 1 402 ? 44.143 18.710 32.340 1.00 151.43 402 ARG B CA 1
ATOM 3021 C C . ARG A 1 402 ? 43.383 19.760 31.531 1.00 135.00 402 ARG B C 1
ATOM 3022 O O . ARG A 1 402 ? 43.220 19.621 30.319 1.00 104.00 402 ARG B O 1
ATOM 3030 N N . ASP A 1 403 ? 42.926 20.812 32.205 1.00 154.84 403 ASP B N 1
ATOM 3031 C CA . ASP A 1 403 ? 42.086 21.826 31.573 1.00 161.09 403 ASP B CA 1
ATOM 3032 C C . ASP A 1 403 ? 42.899 22.850 30.780 1.00 160.44 403 ASP B C 1
ATOM 3033 O O . ASP A 1 403 ? 42.455 23.324 29.734 1.00 146.91 403 ASP B O 1
ATOM 3038 N N . TYR A 1 404 ? 44.083 23.192 31.282 1.00 183.08 404 TYR B N 1
ATOM 3039 C CA . TYR A 1 404 ? 44.949 24.164 30.618 1.00 189.67 404 TYR B CA 1
ATOM 3040 C C . TYR A 1 404 ? 45.803 23.508 29.535 1.00 165.39 404 TYR B C 1
ATOM 3041 O O . TYR A 1 404 ? 46.071 24.108 28.494 1.00 171.53 404 TYR B O 1
ATOM 3050 N N . PHE A 1 405 ? 46.221 22.272 29.789 1.00 124.78 405 PHE B N 1
ATOM 3051 C CA . PHE A 1 405 ? 47.091 21.539 28.874 1.00 111.40 405 PHE B CA 1
ATOM 3052 C C . PHE A 1 405 ? 46.407 21.261 27.535 1.00 100.79 405 PHE B C 1
ATOM 3053 O O . PHE A 1 405 ? 47.069 21.006 26.528 1.00 98.05 405 PHE B O 1
ATOM 3061 N N . GLY A 1 406 ? 45.080 21.324 27.529 1.00 89.49 406 GLY B N 1
ATOM 3062 C CA . GLY A 1 406 ? 44.304 21.023 26.341 1.00 72.50 406 GLY B CA 1
ATOM 3063 C C . GLY A 1 406 ? 44.402 22.078 25.257 1.00 96.87 406 GLY B C 1
ATOM 3064 O O . GLY A 1 406 ? 44.292 21.770 24.071 1.00 88.56 406 GLY B O 1
ATOM 3065 N N . LYS A 1 407 ? 44.603 23.327 25.663 1.00 102.40 407 LYS B N 1
ATOM 3066 C CA . LYS A 1 407 ? 44.661 24.439 24.719 1.00 75.26 407 LYS B CA 1
ATOM 3067 C C . LYS A 1 407 ? 45.947 24.431 23.895 1.00 105.72 407 LYS B C 1
ATOM 3068 O O . LYS A 1 407 ? 46.050 25.140 22.892 1.00 112.29 407 LYS B O 1
ATOM 3074 N N . PHE A 1 408 ? 46.918 23.625 24.318 1.00 87.79 408 PHE B N 1
ATOM 3075 C CA . PHE A 1 408 ? 48.221 23.560 23.658 1.00 85.07 408 PHE B CA 1
ATOM 3076 C C . PHE A 1 408 ? 48.395 22.286 22.837 1.00 91.56 408 PHE B C 1
ATOM 3077 O O . PHE A 1 408 ? 49.393 22.131 22.130 1.00 101.50 408 PHE B O 1
ATOM 3085 N N . VAL A 1 409 ? 47.429 21.376 22.936 1.00 88.87 409 VAL B N 1
ATOM 3086 C CA . VAL A 1 409 ? 47.476 20.123 22.190 1.00 89.28 409 VAL B CA 1
ATOM 3087 C C . VAL A 1 409 ? 46.310 19.990 21.219 1.00 80.32 409 VAL B C 1
ATOM 3088 O O . VAL A 1 409 ? 45.220 20.510 21.459 1.00 70.59 409 VAL B O 1
ATOM 3092 N N . GLY A 1 410 ? 46.560 19.279 20.124 1.00 90.86 410 GLY B N 1
ATOM 3093 C CA . GLY A 1 410 ? 45.539 18.967 19.142 1.00 102.03 410 GLY B CA 1
ATOM 3094 C C . GLY A 1 410 ? 45.357 17.465 19.052 1.00 96.31 410 GLY B C 1
ATOM 3095 O O . GLY A 1 410 ? 46.328 16.716 19.165 1.00 124.48 410 GLY B O 1
ATOM 3096 N N . TYR A 1 411 ? 44.119 17.023 18.857 1.00 66.22 411 TYR B N 1
ATOM 3097 C CA . TYR A 1 411 ? 43.831 15.597 18.773 1.00 59.21 411 TYR B CA 1
ATOM 3098 C C . TYR A 1 411 ? 42.694 15.306 17.798 1.00 78.76 411 TYR B C 1
ATOM 3099 O O . TYR A 1 411 ? 41.634 15.932 17.853 1.00 58.39 411 TYR B O 1
ATOM 3108 N N . LEU A 1 412 ? 42.939 14.356 16.897 1.00 88.20 412 LEU B N 1
ATOM 3109 C CA . LEU A 1 412 ? 41.914 13.841 15.998 1.00 73.98 412 LEU B CA 1
ATOM 3110 C C . LEU A 1 412 ? 41.903 12.316 16.107 1.00 73.78 412 LEU B C 1
ATOM 3111 O O . LEU A 1 412 ? 42.695 11.639 15.450 1.00 101.93 412 LEU B O 1
ATOM 3116 N N . PRO A 1 413 ? 41.011 11.766 16.951 1.00 74.49 413 PRO B N 1
ATOM 3117 C CA . PRO A 1 413 ? 41.023 10.321 17.209 1.00 81.57 413 PRO B CA 1
ATOM 3118 C C . PRO A 1 413 ? 40.621 9.484 16.002 1.00 78.28 413 PRO B C 1
ATOM 3119 O O . PRO A 1 413 ? 40.302 10.021 14.941 1.00 86.43 413 PRO B O 1
ATOM 3123 N N . GLN A 1 414 ? 40.632 8.167 16.184 1.00 52.22 414 GLN B N 1
ATOM 3124 C CA . GLN A 1 414 ? 40.253 7.237 15.127 1.00 62.04 414 GLN B CA 1
ATOM 3125 C C . GLN A 1 414 ? 38.745 7.282 14.886 1.00 56.55 414 GLN B C 1
ATOM 3126 O O . GLN A 1 414 ? 38.282 7.104 13.757 1.00 50.68 414 GLN B O 1
ATOM 3132 N N . ASP A 1 415 ? 37.991 7.533 15.956 1.00 51.70 415 ASP B N 1
ATOM 3133 C CA . ASP A 1 415 ? 36.529 7.573 15.900 1.00 54.96 415 ASP B CA 1
ATOM 3134 C C . ASP A 1 415 ? 36.009 9.012 15.852 1.00 80.83 415 ASP B C 1
ATOM 3135 O O . ASP A 1 415 ? 34.808 9.245 15.993 1.00 114.72 415 ASP B O 1
ATOM 3140 N N . ILE A 1 416 ? 36.923 9.964 15.663 1.00 66.01 416 ILE B N 1
ATOM 3141 C CA . ILE A 1 416 ? 36.573 11.357 15.369 1.00 64.97 416 ILE B CA 1
ATOM 3142 C C . ILE A 1 416 ? 35.926 12.061 16.564 1.00 82.05 416 ILE B C 1
ATOM 3143 O O . ILE A 1 416 ? 36.460 13.050 17.067 1.00 92.03 416 ILE B O 1
ATOM 3148 N N . GLU A 1 417 ? 34.778 11.559 17.004 1.00 75.85 417 GLU B N 1
ATOM 3149 C CA . GLU A 1 417 ? 34.139 12.037 18.229 1.00 76.59 417 GLU B CA 1
ATOM 3150 C C . GLU A 1 417 ? 33.785 13.534 18.187 1.00 73.10 417 GLU B C 1
ATOM 3151 O O . GLU A 1 417 ? 34.369 14.337 18.916 1.00 67.27 417 GLU B O 1
ATOM 3157 N N . LEU A 1 418 ? 32.833 13.909 17.336 1.00 62.05 418 LEU B N 1
ATOM 3158 C CA . LEU A 1 418 ? 32.276 15.261 17.376 1.00 68.83 418 LEU B CA 1
ATOM 3159 C C . LEU A 1 418 ? 31.129 15.294 18.387 1.00 79.31 418 LEU B C 1
ATOM 3160 O O . LEU A 1 418 ? 30.644 14.247 18.815 1.00 95.05 418 LEU B O 1
ATOM 3165 N N . PHE A 1 419 ? 30.703 16.497 18.764 1.00 68.60 419 PHE B N 1
ATOM 3166 C CA . PHE A 1 419 ? 29.726 16.672 19.834 1.00 61.32 419 PHE B CA 1
ATOM 3167 C C . PHE A 1 419 ? 28.431 17.302 19.344 1.00 74.71 419 PHE B C 1
ATOM 3168 O O . PHE A 1 419 ? 28.355 17.814 18.228 1.00 68.25 419 PHE B O 1
ATOM 3176 N N . GLU A 1 420 ? 27.413 17.250 20.195 1.00 82.53 420 GLU B N 1
ATOM 3177 C CA . GLU A 1 420 ? 26.152 17.928 19.931 1.00 95.92 420 GLU B CA 1
ATOM 3178 C C . GLU A 1 420 ? 26.327 19.439 20.043 1.00 83.71 420 GLU B C 1
ATOM 3179 O O . GLU A 1 420 ? 26.642 19.961 21.113 1.00 96.82 420 GLU B O 1
ATOM 3185 N N . GLY A 1 421 ? 26.120 20.136 18.930 1.00 72.74 421 GLY B N 1
ATOM 3186 C CA . GLY A 1 421 ? 26.267 21.579 18.889 1.00 102.42 421 GLY B CA 1
ATOM 3187 C C . GLY A 1 421 ? 26.453 22.064 17.466 1.00 107.70 421 GLY B C 1
ATOM 3188 O O . GLY A 1 421 ? 26.256 21.306 16.517 1.00 98.94 421 GLY B O 1
ATOM 3189 N N . THR A 1 422 ? 26.831 23.330 17.318 1.00 113.10 422 THR B N 1
ATOM 3190 C CA . THR A 1 422 ? 27.072 23.906 16.002 1.00 99.25 422 THR B CA 1
ATOM 3191 C C . THR A 1 422 ? 28.531 23.678 15.612 1.00 92.68 422 THR B C 1
ATOM 3192 O O . THR A 1 422 ? 29.347 23.286 16.445 1.00 91.05 422 THR B O 1
ATOM 3196 N N . VAL A 1 423 ? 28.854 23.931 14.348 1.00 76.97 423 VAL B N 1
ATOM 3197 C CA . VAL A 1 423 ? 30.194 23.675 13.833 1.00 67.84 423 VAL B CA 1
ATOM 3198 C C . VAL A 1 423 ? 31.236 24.539 14.539 1.00 93.67 423 VAL B C 1
ATOM 3199 O O . VAL A 1 423 ? 32.312 24.060 14.899 1.00 78.44 423 VAL B O 1
ATOM 3203 N N . ALA A 1 424 ? 30.910 25.814 14.726 1.00 103.69 424 ALA B N 1
ATOM 3204 C CA . ALA A 1 424 ? 31.812 26.760 15.374 1.00 80.50 424 ALA B CA 1
ATOM 3205 C C . ALA A 1 424 ? 32.124 26.338 16.811 1.00 76.04 424 ALA B C 1
ATOM 3206 O O . ALA A 1 424 ? 33.273 26.398 17.252 1.00 86.06 424 ALA B O 1
ATOM 3208 N N . GLU A 1 425 ? 31.091 25.912 17.532 1.00 70.69 425 GLU B N 1
ATOM 3209 C CA . GLU A 1 425 ? 31.237 25.441 18.905 1.00 101.76 425 GLU B CA 1
ATOM 3210 C C . GLU A 1 425 ? 32.204 24.265 18.983 1.00 87.08 425 GLU B C 1
ATOM 3211 O O . GLU A 1 425 ? 33.093 24.237 19.835 1.00 75.02 425 GLU B O 1
ATOM 3217 N N . ASN A 1 426 ? 32.023 23.301 18.085 1.00 76.97 426 ASN B N 1
ATOM 3218 C CA . ASN A 1 426 ? 32.858 22.105 18.050 1.00 65.31 426 ASN B CA 1
ATOM 3219 C C . ASN A 1 426 ? 34.327 22.439 17.825 1.00 75.37 426 ASN B C 1
ATOM 3220 O O . ASN A 1 426 ? 35.190 22.020 18.596 1.00 92.25 426 ASN B O 1
ATOM 3225 N N . ILE A 1 427 ? 34.602 23.194 16.765 1.00 65.68 427 ILE B N 1
ATOM 3226 C CA . ILE A 1 427 ? 35.968 23.573 16.422 1.00 65.85 427 ILE B CA 1
ATOM 3227 C C . ILE A 1 427 ? 36.612 24.352 17.564 1.00 85.43 427 ILE B C 1
ATOM 3228 O O . ILE A 1 427 ? 37.811 24.221 17.815 1.00 67.51 427 ILE B O 1
ATOM 3233 N N . ALA A 1 428 ? 35.808 25.150 18.260 1.00 72.09 428 ALA B N 1
ATOM 3234 C CA . ALA A 1 428 ? 36.297 25.956 19.373 1.00 71.14 428 ALA B CA 1
ATOM 3235 C C . ALA A 1 428 ? 36.348 25.162 20.677 1.00 92.11 428 ALA B C 1
ATOM 3236 O O . ALA A 1 428 ? 36.548 25.738 21.747 1.00 72.90 428 ALA B O 1
ATOM 3238 N N . ARG A 1 429 ? 36.178 23.843 20.582 1.00 100.50 429 ARG B N 1
ATOM 3239 C CA . ARG A 1 429 ? 36.108 22.976 21.757 1.00 84.55 429 ARG B CA 1
ATOM 3240 C C . ARG A 1 429 ? 35.061 23.497 22.739 1.00 86.10 429 ARG B C 1
ATOM 3241 O O . ARG A 1 429 ? 35.207 23.358 23.953 1.00 79.05 429 ARG B O 1
ATOM 3249 N N . PHE A 1 430 ? 34.011 24.103 22.192 1.00 86.02 430 PHE B N 1
ATOM 3250 C CA . PHE A 1 430 ? 32.926 24.676 22.983 1.00 84.74 430 PHE B CA 1
ATOM 3251 C C . PHE A 1 430 ? 33.434 25.710 23.985 1.00 93.33 430 PHE B C 1
ATOM 3252 O O . PHE A 1 430 ? 32.844 25.906 25.048 1.00 78.31 430 PHE B O 1
ATOM 3260 N N . GLY A 1 431 ? 34.533 26.372 23.635 1.00 115.64 431 GLY B N 1
ATOM 3261 C CA . GLY A 1 431 ? 35.000 27.524 24.383 1.00 127.22 431 GLY B CA 1
ATOM 3262 C C . GLY A 1 431 ? 34.245 28.751 23.913 1.00 118.27 431 GLY B C 1
ATOM 3263 O O . GLY A 1 431 ? 33.174 28.632 23.316 1.00 103.35 431 GLY B O 1
ATOM 3264 N N . GLU A 1 432 ? 34.794 29.933 24.175 1.00 96.92 432 GLU B N 1
ATOM 3265 C CA . GLU A 1 432 ? 34.203 31.167 23.672 1.00 113.21 432 GLU B CA 1
ATOM 3266 C C . GLU A 1 432 ? 34.449 31.281 22.170 1.00 115.93 432 GLU B C 1
ATOM 3267 O O . GLU A 1 432 ? 35.578 31.128 21.705 1.00 104.98 432 GLU B O 1
ATOM 3273 N N . LEU A 1 433 ? 33.386 31.544 21.415 1.00 121.30 433 LEU B N 1
ATOM 3274 C CA . LEU A 1 433 ? 33.468 31.541 19.959 1.00 124.87 433 LEU B CA 1
ATOM 3275 C C . LEU A 1 433 ? 34.186 32.770 19.422 1.00 112.01 433 LEU B C 1
ATOM 3276 O O . LEU A 1 433 ? 33.613 33.856 19.342 1.00 92.59 433 LEU B O 1
ATOM 3281 N N . ASP A 1 434 ? 35.445 32.577 19.049 1.00 94.89 434 ASP B N 1
ATOM 3282 C CA . ASP A 1 434 ? 36.269 33.638 18.490 1.00 83.87 434 ASP B CA 1
ATOM 3283 C C . ASP A 1 434 ? 36.236 33.561 16.966 1.00 82.71 434 ASP B C 1
ATOM 3284 O O . ASP A 1 434 ? 36.956 32.768 16.363 1.00 80.78 434 ASP B O 1
ATOM 3289 N N . SER A 1 435 ? 35.409 34.403 16.352 1.00 100.26 435 SER B N 1
ATOM 3290 C CA . SER A 1 435 ? 35.201 34.387 14.904 1.00 104.63 435 SER B CA 1
ATOM 3291 C C . SER A 1 435 ? 36.502 34.423 14.103 1.00 128.58 435 SER B C 1
ATOM 3292 O O . SER A 1 435 ? 36.530 34.013 12.947 1.00 143.43 435 SER B O 1
ATOM 3295 N N . GLU A 1 436 ? 37.572 34.916 14.715 1.00 143.09 436 GLU B N 1
ATOM 3296 C CA . GLU A 1 436 ? 38.875 34.966 14.058 1.00 135.36 436 GLU B CA 1
ATOM 3297 C C . GLU A 1 436 ? 39.600 33.631 14.192 1.00 114.55 436 GLU B C 1
ATOM 3298 O O . GLU A 1 436 ? 39.985 33.020 13.196 1.00 118.54 436 GLU B O 1
ATOM 3304 N N . LYS A 1 437 ? 39.777 33.193 15.436 1.00 104.13 437 LYS B N 1
ATOM 3305 C CA . LYS A 1 437 ? 40.460 31.939 15.750 1.00 106.37 437 LYS B CA 1
ATOM 3306 C C . LYS A 1 437 ? 39.849 30.766 14.998 1.00 113.47 437 LYS B C 1
ATOM 3307 O O . LYS A 1 437 ? 40.560 29.877 14.533 1.00 90.06 437 LYS B O 1
ATOM 3313 N N . ILE A 1 438 ? 38.527 30.773 14.878 1.00 115.03 438 ILE B N 1
ATOM 3314 C CA . ILE A 1 438 ? 37.816 29.674 14.242 1.00 74.07 438 ILE B CA 1
ATOM 3315 C C . ILE A 1 438 ? 38.103 29.610 12.744 1.00 73.38 438 ILE B C 1
ATOM 3316 O O . ILE A 1 438 ? 38.298 28.527 12.197 1.00 108.42 438 ILE B O 1
ATOM 3321 N N . ILE A 1 439 ? 38.124 30.762 12.082 1.00 75.18 439 ILE B N 1
ATOM 3322 C CA . ILE A 1 439 ? 38.332 30.799 10.637 1.00 92.56 439 ILE B CA 1
ATOM 3323 C C . ILE A 1 439 ? 39.694 30.224 10.250 1.00 92.83 439 ILE B C 1
ATOM 3324 O O . ILE A 1 439 ? 39.784 29.379 9.359 1.00 100.52 439 ILE B O 1
ATOM 3329 N N . GLU A 1 440 ? 40.749 30.686 10.916 1.00 74.84 440 GLU B N 1
ATOM 3330 C CA . GLU A 1 440 ? 42.103 30.247 10.590 1.00 84.19 440 GLU B CA 1
ATOM 3331 C C . GLU A 1 440 ? 42.282 28.764 10.895 1.00 84.65 440 GLU B C 1
ATOM 3332 O O . GLU A 1 440 ? 43.039 28.073 10.215 1.00 88.53 440 GLU B O 1
ATOM 3338 N N . ALA A 1 441 ? 41.581 28.278 11.914 1.00 94.70 441 ALA B N 1
ATOM 3339 C CA . ALA A 1 441 ? 41.602 26.857 12.235 1.00 95.06 441 ALA B CA 1
ATOM 3340 C C . ALA A 1 441 ? 40.975 26.055 11.098 1.00 67.36 441 ALA B C 1
ATOM 3341 O O . ALA A 1 441 ? 41.450 24.974 10.753 1.00 98.04 441 ALA B O 1
ATOM 3343 N N . ALA A 1 442 ? 39.909 26.600 10.519 1.00 67.98 442 ALA B N 1
ATOM 3344 C CA . ALA A 1 442 ? 39.213 25.962 9.404 1.00 66.83 442 ALA B CA 1
ATOM 3345 C C . ALA A 1 442 ? 39.955 26.201 8.092 1.00 67.11 442 ALA B C 1
ATOM 3346 O O . ALA A 1 442 ? 39.868 25.396 7.164 1.00 93.21 442 ALA B O 1
ATOM 3348 N N . LYS A 1 443 ? 40.678 27.313 8.016 1.00 91.20 443 LYS B N 1
ATOM 3349 C CA . LYS A 1 443 ? 41.472 27.625 6.834 1.00 82.41 443 LYS B CA 1
ATOM 3350 C C . LYS A 1 443 ? 42.712 26.747 6.775 1.00 77.32 443 LYS B C 1
ATOM 3351 O O . LYS A 1 443 ? 43.158 26.367 5.694 1.00 67.76 443 LYS B O 1
ATOM 3357 N N . LEU A 1 444 ? 43.268 26.434 7.941 1.00 68.80 444 LEU B N 1
ATOM 3358 C CA . LEU A 1 444 ? 44.457 25.596 8.017 1.00 84.74 444 LEU B CA 1
ATOM 3359 C C . LEU A 1 444 ? 44.098 24.144 7.751 1.00 87.17 444 LEU B C 1
ATOM 3360 O O . LEU A 1 444 ? 44.710 23.484 6.913 1.00 88.37 444 LEU B O 1
ATOM 3365 N N . SER A 1 445 ? 43.094 23.654 8.471 1.00 79.62 445 SER B N 1
ATOM 3366 C CA . SER A 1 445 ? 42.638 22.279 8.318 1.00 72.13 445 SER B CA 1
ATOM 3367 C C . SER A 1 445 ? 41.998 22.052 6.952 1.00 69.18 445 SER B C 1
ATOM 3368 O O . SER A 1 445 ? 41.807 20.913 6.528 1.00 92.38 445 SER B O 1
ATOM 3371 N N . GLY A 1 446 ? 41.666 23.142 6.270 1.00 63.03 446 GLY B N 1
ATOM 3372 C CA . GLY A 1 446 ? 40.994 23.066 4.987 1.00 63.05 446 GLY B CA 1
ATOM 3373 C C . GLY A 1 446 ? 39.511 22.796 5.157 1.00 70.22 446 GLY B C 1
ATOM 3374 O O . GLY A 1 446 ? 38.770 22.703 4.177 1.00 66.16 446 GLY B O 1
ATOM 3375 N N . ALA A 1 447 ? 39.076 22.681 6.409 1.00 62.32 447 ALA B N 1
ATOM 3376 C CA . ALA A 1 447 ? 37.684 22.380 6.722 1.00 61.97 447 ALA B CA 1
ATOM 3377 C C . ALA A 1 447 ? 36.756 23.490 6.257 1.00 95.63 447 ALA B C 1
ATOM 3378 O O . ALA A 1 447 ? 35.553 23.280 6.104 1.00 88.14 447 ALA B O 1
ATOM 3380 N N . HIS A 1 448 ? 37.322 24.669 6.033 1.00 105.05 448 HIS B N 1
ATOM 3381 C CA . HIS A 1 448 ? 36.538 25.832 5.659 1.00 104.23 448 HIS B CA 1
ATOM 3382 C C . HIS A 1 448 ? 35.677 25.596 4.422 1.00 84.13 448 HIS B C 1
ATOM 3383 O O . HIS A 1 448 ? 34.503 25.961 4.402 1.00 77.27 448 HIS B O 1
ATOM 3390 N N . ASP A 1 449 ? 36.255 24.989 3.391 1.00 79.15 449 ASP B N 1
ATOM 3391 C CA . ASP A 1 449 ? 35.537 24.803 2.133 1.00 79.26 449 ASP B CA 1
ATOM 3392 C C . ASP A 1 449 ? 34.412 23.778 2.238 1.00 78.58 449 ASP B C 1
ATOM 3393 O O . ASP A 1 449 ? 33.544 23.721 1.369 1.00 71.13 449 ASP B O 1
ATOM 3398 N N . VAL A 1 450 ? 34.431 22.967 3.291 1.00 65.85 450 VAL B N 1
ATOM 3399 C CA . VAL A 1 450 ? 33.339 22.036 3.552 1.00 62.96 450 VAL B CA 1
ATOM 3400 C C . VAL A 1 450 ? 32.247 22.724 4.360 1.00 84.55 450 VAL B C 1
ATOM 3401 O O . VAL A 1 450 ? 31.057 22.570 4.083 1.00 93.25 450 VAL B O 1
ATOM 3405 N N . ILE A 1 451 ? 32.674 23.480 5.366 1.00 64.48 451 ILE B N 1
ATOM 3406 C CA . ILE A 1 451 ? 31.762 24.157 6.278 1.00 88.64 451 ILE B CA 1
ATOM 3407 C C . ILE A 1 451 ? 30.908 25.187 5.538 1.00 87.02 451 ILE B C 1
ATOM 3408 O O . ILE A 1 451 ? 29.804 25.508 5.971 1.00 78.27 451 ILE B O 1
ATOM 3413 N N . ILE A 1 452 ? 31.412 25.696 4.420 1.00 97.73 452 ILE B N 1
ATOM 3414 C CA . ILE A 1 452 ? 30.641 26.622 3.596 1.00 70.05 452 ILE B CA 1
ATOM 3415 C C . ILE A 1 452 ? 29.390 25.959 3.027 1.00 89.02 452 ILE B C 1
ATOM 3416 O O . ILE A 1 452 ? 28.304 26.530 3.078 1.00 84.61 452 ILE B O 1
ATOM 3421 N N . LYS A 1 453 ? 29.554 24.764 2.470 1.00 110.56 453 LYS B N 1
ATOM 3422 C CA . LYS A 1 453 ? 28.460 24.069 1.796 1.00 98.42 453 LYS B CA 1
ATOM 3423 C C . LYS A 1 453 ? 27.288 23.725 2.717 1.00 82.17 453 LYS B C 1
ATOM 3424 O O . LYS A 1 453 ? 26.159 23.576 2.250 1.00 68.53 453 LYS B O 1
ATOM 3430 N N . LEU A 1 454 ? 27.551 23.600 4.015 1.00 67.10 454 LEU B N 1
ATOM 3431 C CA . LEU A 1 454 ? 26.512 23.217 4.965 1.00 93.80 454 LEU B CA 1
ATOM 3432 C C . LEU A 1 454 ? 25.350 24.199 4.914 1.00 108.68 454 LEU B C 1
ATOM 3433 O O . LEU A 1 454 ? 25.560 25.400 4.737 1.00 118.00 454 LEU B O 1
ATOM 3438 N N . PRO A 1 455 ? 24.116 23.694 5.061 1.00 109.00 455 PRO B N 1
ATOM 3439 C CA . PRO A 1 455 ? 23.002 24.637 5.167 1.00 126.24 455 PRO B CA 1
ATOM 3440 C C . PRO A 1 455 ? 23.175 25.467 6.429 1.00 128.99 455 PRO B C 1
ATOM 3441 O O . PRO A 1 455 ? 23.084 24.923 7.529 1.00 151.88 455 PRO B O 1
ATOM 3445 N N . ASP A 1 456 ? 23.446 26.757 6.251 1.00 99.14 456 ASP B N 1
ATOM 3446 C CA . ASP A 1 456 ? 23.858 27.649 7.333 1.00 111.56 456 ASP B CA 1
ATOM 3447 C C . ASP A 1 456 ? 25.263 27.277 7.796 1.00 108.41 456 ASP B C 1
ATOM 3448 O O . ASP A 1 456 ? 25.446 26.783 8.908 1.00 113.71 456 ASP B O 1
ATOM 3453 N N . GLY A 1 457 ? 26.250 27.511 6.935 1.00 93.80 457 GLY B N 1
ATOM 3454 C CA . GLY A 1 457 ? 27.632 27.180 7.239 1.00 71.45 457 GLY B CA 1
ATOM 3455 C C . GLY A 1 457 ? 28.080 27.772 8.560 1.00 96.63 457 GLY B C 1
ATOM 3456 O O . GLY A 1 457 ? 27.576 28.812 8.977 1.00 130.79 457 GLY B O 1
ATOM 3457 N N . TYR A 1 458 ? 28.987 27.077 9.244 1.00 81.17 458 TYR B N 1
ATOM 3458 C CA . TYR A 1 458 ? 29.512 27.484 10.556 1.00 71.12 458 TYR B CA 1
ATOM 3459 C C . TYR A 1 458 ? 28.439 27.527 11.653 1.00 79.53 458 TYR B C 1
ATOM 3460 O O . TYR A 1 458 ? 28.742 27.269 12.818 1.00 80.51 458 TYR B O 1
ATOM 3469 N N . ASP A 1 459 ? 27.199 27.845 11.283 1.00 82.29 459 ASP B N 1
ATOM 3470 C CA . ASP A 1 459 ? 26.082 27.886 12.220 1.00 86.02 459 ASP B CA 1
ATOM 3471 C C . ASP A 1 459 ? 25.199 26.646 12.079 1.00 89.48 459 ASP B C 1
ATOM 3472 O O . ASP A 1 459 ? 24.155 26.546 12.726 1.00 101.07 459 ASP B O 1
ATOM 3477 N N . THR A 1 460 ? 25.619 25.702 11.238 1.00 83.52 460 THR B N 1
ATOM 3478 C CA . THR A 1 460 ? 24.860 24.472 11.032 1.00 70.62 460 THR B CA 1
ATOM 3479 C C . THR A 1 460 ? 24.868 23.619 12.293 1.00 86.82 460 THR B C 1
ATOM 3480 O O . THR A 1 460 ? 25.917 23.403 12.896 1.00 82.74 460 THR B O 1
ATOM 3484 N N . TYR A 1 461 ? 23.695 23.128 12.683 1.00 83.68 461 TYR B N 1
ATOM 3485 C CA . TYR A 1 461 ? 23.579 22.296 13.874 1.00 85.30 461 TYR B CA 1
ATOM 3486 C C . TYR A 1 461 ? 24.034 20.870 13.586 1.00 100.85 461 TYR B C 1
ATOM 3487 O O . TYR A 1 461 ? 23.559 20.236 12.643 1.00 113.54 461 TYR B O 1
ATOM 3496 N N . ILE A 1 462 ? 24.959 20.378 14.404 1.00 113.85 462 ILE B N 1
ATOM 3497 C CA . ILE A 1 462 ? 25.438 19.005 14.300 1.00 99.02 462 ILE B CA 1
ATOM 3498 C C . ILE A 1 462 ? 24.802 18.153 15.394 1.00 102.52 462 ILE B C 1
ATOM 3499 O O . ILE A 1 462 ? 24.894 18.480 16.578 1.00 86.04 462 ILE B O 1
ATOM 3504 N N . GLY A 1 463 ? 24.171 17.054 14.994 1.00 129.60 463 GLY B N 1
ATOM 3505 C CA . GLY A 1 463 ? 23.510 16.169 15.936 1.00 132.62 463 GLY B CA 1
ATOM 3506 C C . GLY A 1 463 ? 24.517 15.455 16.818 1.00 119.59 463 GLY B C 1
ATOM 3507 O O . GLY A 1 463 ? 25.717 15.530 16.566 1.00 119.88 463 GLY B O 1
ATOM 3508 N N . PRO A 1 464 ? 24.036 14.755 17.859 1.00 100.46 464 PRO B N 1
ATOM 3509 C CA . PRO A 1 464 ? 24.922 14.053 18.797 1.00 84.66 464 PRO B CA 1
ATOM 3510 C C . PRO A 1 464 ? 25.898 13.103 18.108 1.00 88.90 464 PRO B C 1
ATOM 3511 O O . PRO A 1 464 ? 25.469 12.255 17.329 1.00 88.96 464 PRO B O 1
ATOM 3515 N N . GLY A 1 465 ? 27.189 13.243 18.393 1.00 88.02 465 GLY B N 1
ATOM 3516 C CA . GLY A 1 465 ? 28.201 12.405 17.774 1.00 82.41 465 GLY B CA 1
ATOM 3517 C C . GLY A 1 465 ? 28.586 12.857 16.375 1.00 89.82 465 GLY B C 1
ATOM 3518 O O . GLY A 1 465 ? 29.713 12.625 15.933 1.00 110.49 465 GLY B O 1
ATOM 3519 N N . GLY A 1 466 ? 27.648 13.498 15.680 1.00 74.52 466 GLY B N 1
ATOM 3520 C CA . GLY A 1 466 ? 27.869 13.980 14.327 1.00 72.90 466 GLY B CA 1
ATOM 3521 C C . GLY A 1 466 ? 26.998 13.263 13.314 1.00 84.34 466 GLY B C 1
ATOM 3522 O O . GLY A 1 466 ? 27.253 13.319 12.112 1.00 94.73 466 GLY B O 1
ATOM 3523 N N . ILE A 1 467 ? 25.958 12.600 13.809 1.00 94.19 467 ILE B N 1
ATOM 3524 C CA . ILE A 1 467 ? 25.064 11.806 12.972 1.00 99.49 467 ILE B CA 1
ATOM 3525 C C . ILE A 1 467 ? 24.529 12.592 11.771 1.00 104.56 467 ILE B C 1
ATOM 3526 O O . ILE A 1 467 ? 24.283 12.019 10.709 1.00 123.34 467 ILE B O 1
ATOM 3531 N N . THR A 1 468 ? 24.360 13.900 11.936 1.00 69.33 468 THR B N 1
ATOM 3532 C CA . THR A 1 468 ? 23.792 14.738 10.884 1.00 86.49 468 THR B CA 1
ATOM 3533 C C . THR A 1 468 ? 24.810 15.094 9.802 1.00 91.38 468 THR B C 1
ATOM 3534 O O . THR A 1 468 ? 24.481 15.796 8.845 1.00 125.10 468 THR B O 1
ATOM 3538 N N . LEU A 1 469 ? 26.037 14.603 9.956 1.00 76.53 469 LEU B N 1
ATOM 3539 C CA . LEU A 1 469 ? 27.115 14.901 9.016 1.00 81.77 469 LEU B CA 1
ATOM 3540 C C . LEU A 1 469 ? 27.746 13.649 8.432 1.00 79.17 469 LEU B C 1
ATOM 3541 O O . LEU A 1 469 ? 27.814 12.606 9.081 1.00 103.25 469 LEU B O 1
ATOM 3546 N N . SER A 1 470 ? 28.217 13.776 7.198 1.00 56.05 470 SER B N 1
ATOM 3547 C CA . SER A 1 470 ? 29.020 12.741 6.570 1.00 55.07 470 SER B CA 1
ATOM 3548 C C . SER A 1 470 ? 30.306 12.518 7.356 1.00 81.27 470 SER B C 1
ATOM 3549 O O . SER A 1 470 ? 30.906 13.467 7.858 1.00 102.60 470 SER B O 1
ATOM 3552 N N . GLY A 1 471 ? 30.722 11.261 7.458 1.00 53.34 471 GLY B N 1
ATOM 3553 C CA . GLY A 1 471 ? 31.928 10.912 8.185 1.00 65.17 471 GLY B CA 1
ATOM 3554 C C . GLY A 1 471 ? 33.145 11.620 7.627 1.00 65.59 471 GLY B C 1
ATOM 3555 O O . GLY A 1 471 ? 34.053 11.996 8.370 1.00 72.04 471 GLY B O 1
ATOM 3556 N N . GLY A 1 472 ? 33.165 11.806 6.312 1.00 53.05 472 GLY B N 1
ATOM 3557 C CA . GLY A 1 472 ? 34.255 12.513 5.670 1.00 69.85 472 GLY B CA 1
ATOM 3558 C C . GLY A 1 472 ? 34.240 13.978 6.057 1.00 73.20 472 GLY B C 1
ATOM 3559 O O . GLY A 1 472 ? 35.280 14.566 6.349 1.00 105.26 472 GLY B O 1
ATOM 3560 N N . GLN A 1 473 ? 33.045 14.564 6.058 1.00 65.60 473 GLN B N 1
ATOM 3561 C CA . GLN A 1 473 ? 32.848 15.940 6.498 1.00 56.10 473 GLN B CA 1
ATOM 3562 C C . GLN A 1 473 ? 33.221 16.087 7.969 1.00 60.27 473 GLN B C 1
ATOM 3563 O O . GLN A 1 473 ? 33.896 17.040 8.358 1.00 100.39 473 GLN B O 1
ATOM 3569 N N . ARG A 1 474 ? 32.765 15.134 8.776 1.00 55.26 474 ARG B N 1
ATOM 3570 C CA . ARG A 1 474 ? 33.026 15.131 10.211 1.00 61.11 474 ARG B CA 1
ATOM 3571 C C . ARG A 1 474 ? 34.515 15.198 10.509 1.00 74.17 474 ARG B C 1
ATOM 3572 O O . ARG A 1 474 ? 34.941 15.892 11.431 1.00 93.94 474 ARG B O 1
ATOM 3580 N N . GLN A 1 475 ? 35.305 14.472 9.728 1.00 54.22 475 GLN B N 1
ATOM 3581 C CA . GLN A 1 475 ? 36.734 14.390 9.989 1.00 74.63 475 GLN B CA 1
ATOM 3582 C C . GLN A 1 475 ? 37.424 15.705 9.637 1.00 84.34 475 GLN B C 1
ATOM 3583 O O . GLN A 1 475 ? 38.362 16.119 10.319 1.00 98.36 475 GLN B O 1
ATOM 3589 N N . ARG A 1 476 ? 36.956 16.355 8.575 1.00 55.54 476 ARG B N 1
ATOM 3590 C CA . ARG A 1 476 ? 37.447 17.679 8.210 1.00 56.72 476 ARG B CA 1
ATOM 3591 C C . ARG A 1 476 ? 37.224 18.643 9.369 1.00 65.08 476 ARG B C 1
ATOM 3592 O O . ARG A 1 476 ? 38.145 19.327 9.808 1.00 64.65 476 ARG B O 1
ATOM 3600 N N . ILE A 1 477 ? 35.992 18.681 9.866 1.00 65.55 477 ILE B N 1
ATOM 3601 C CA . ILE A 1 477 ? 35.649 19.506 11.015 1.00 59.00 477 ILE B CA 1
ATOM 3602 C C . ILE A 1 477 ? 36.403 19.045 12.255 1.00 89.37 477 ILE B C 1
ATOM 3603 O O . ILE A 1 477 ? 36.767 19.854 13.104 1.00 59.78 477 ILE B O 1
ATOM 3608 N N . ALA A 1 478 ? 36.629 17.742 12.362 1.00 78.67 478 ALA B N 1
ATOM 3609 C CA . ALA A 1 478 ? 37.352 17.195 13.501 1.00 66.98 478 ALA B CA 1
ATOM 3610 C C . ALA A 1 478 ? 38.819 17.598 13.459 1.00 70.31 478 ALA B C 1
ATOM 3611 O O . ALA A 1 478 ? 39.490 17.635 14.489 1.00 57.95 478 ALA B O 1
ATOM 3613 N N . LEU A 1 479 ? 39.312 17.891 12.261 1.00 57.43 479 LEU B N 1
ATOM 3614 C CA . LEU A 1 479 ? 40.687 18.336 12.089 1.00 67.58 479 LEU B CA 1
ATOM 3615 C C . LEU A 1 479 ? 40.838 19.789 12.530 1.00 71.57 479 LEU B C 1
ATOM 3616 O O . LEU A 1 479 ? 41.782 20.132 13.242 1.00 65.27 479 LEU B O 1
ATOM 3621 N N . ALA A 1 480 ? 39.905 20.635 12.097 1.00 68.34 480 ALA B N 1
ATOM 3622 C CA . ALA A 1 480 ? 39.897 22.043 12.477 1.00 80.80 480 ALA B CA 1
ATOM 3623 C C . ALA A 1 480 ? 39.959 22.182 13.993 1.00 86.57 480 ALA B C 1
ATOM 3624 O O . ALA A 1 480 ? 40.691 23.019 14.522 1.00 91.42 480 ALA B O 1
ATOM 3626 N N . ARG A 1 481 ? 39.187 21.347 14.681 1.00 62.09 481 ARG B N 1
ATOM 3627 C CA . ARG A 1 481 ? 39.164 21.331 16.138 1.00 64.75 481 ARG B CA 1
ATOM 3628 C C . ARG A 1 481 ? 40.532 20.972 16.700 1.00 62.79 481 ARG B C 1
ATOM 3629 O O . ARG A 1 481 ? 40.941 21.486 17.741 1.00 81.45 481 ARG B O 1
ATOM 3637 N N . ALA A 1 482 ? 41.236 20.082 16.014 1.00 61.45 482 ALA B N 1
ATOM 3638 C CA . ALA A 1 482 ? 42.552 19.665 16.469 1.00 70.50 482 ALA B CA 1
ATOM 3639 C C . ALA A 1 482 ? 43.550 20.802 16.308 1.00 69.68 482 ALA B C 1
ATOM 3640 O O . ALA A 1 482 ? 44.396 21.015 17.172 1.00 71.22 482 ALA B O 1
ATOM 3642 N N . LEU A 1 483 ? 43.436 21.544 15.210 1.00 84.51 483 LEU B N 1
ATOM 3643 C CA . LEU A 1 483 ? 44.376 22.621 14.921 1.00 74.59 483 LEU B CA 1
ATOM 3644 C C . LEU A 1 483 ? 43.865 23.972 15.418 1.00 69.93 483 LEU B C 1
ATOM 3645 O O . LEU A 1 483 ? 44.371 25.019 15.020 1.00 76.67 483 LEU B O 1
ATOM 3650 N N . TYR A 1 484 ? 42.866 23.944 16.291 1.00 80.22 484 TYR B N 1
ATOM 3651 C CA . TYR A 1 484 ? 42.321 25.167 16.863 1.00 68.72 484 TYR B CA 1
ATOM 3652 C C . TYR A 1 484 ? 43.274 25.750 17.899 1.00 89.15 484 TYR B C 1
ATOM 3653 O O . TYR A 1 484 ? 43.770 25.034 18.770 1.00 87.50 484 TYR B O 1
ATOM 3662 N N . GLY A 1 485 ? 43.530 27.050 17.794 1.00 98.32 485 GLY B N 1
ATOM 3663 C CA . GLY A 1 485 ? 44.371 27.745 18.752 1.00 106.66 485 GLY B CA 1
ATOM 3664 C C . GLY A 1 485 ? 45.858 27.469 18.598 1.00 106.57 485 GLY B C 1
ATOM 3665 O O . GLY A 1 485 ? 46.636 27.752 19.509 1.00 95.58 485 GLY B O 1
ATOM 3666 N N . ASN A 1 486 ? 46.249 26.923 17.448 1.00 124.89 486 ASN B N 1
ATOM 3667 C CA . ASN A 1 486 ? 47.649 26.600 17.161 1.00 138.91 486 ASN B CA 1
ATOM 3668 C C . ASN A 1 486 ? 48.326 25.852 18.310 1.00 115.42 486 ASN B C 1
ATOM 3669 O O . ASN A 1 486 ? 49.083 26.443 19.082 1.00 115.29 486 ASN B O 1
ATOM 3674 N N . PRO A 1 487 ? 48.052 24.545 18.428 1.00 87.24 487 PRO B N 1
ATOM 3675 C CA . PRO A 1 487 ? 48.636 23.738 19.503 1.00 80.87 487 PRO B CA 1
ATOM 3676 C C . PRO A 1 487 ? 50.110 23.434 19.277 1.00 77.08 487 PRO B C 1
ATOM 3677 O O . PRO A 1 487 ? 50.561 23.413 18.131 1.00 75.81 487 PRO B O 1
ATOM 3681 N N . ARG A 1 488 ? 50.842 23.193 20.359 1.00 86.18 488 ARG B N 1
ATOM 3682 C CA . ARG A 1 488 ? 52.258 22.866 20.264 1.00 95.00 488 ARG B CA 1
ATOM 3683 C C . ARG A 1 488 ? 52.455 21.408 19.867 1.00 102.44 488 ARG B C 1
ATOM 3684 O O . ARG A 1 488 ? 53.402 21.078 19.155 1.00 93.11 488 ARG B O 1
ATOM 3692 N N . ILE A 1 489 ? 51.554 20.544 20.326 1.00 98.82 489 ILE B N 1
ATOM 3693 C CA . ILE A 1 489 ? 51.579 19.133 19.953 1.00 67.08 489 ILE B CA 1
ATOM 3694 C C . ILE A 1 489 ? 50.314 18.775 19.178 1.00 86.75 489 ILE B C 1
ATOM 3695 O O . ILE A 1 489 ? 49.214 19.203 19.529 1.00 108.70 489 ILE B O 1
ATOM 3700 N N . VAL A 1 490 ? 50.486 17.986 18.121 1.00 63.76 490 VAL B N 1
ATOM 3701 C CA . VAL A 1 490 ? 49.372 17.524 17.302 1.00 62.13 490 VAL B CA 1
ATOM 3702 C C . VAL A 1 490 ? 49.469 16.024 17.076 1.00 60.62 490 VAL B C 1
ATOM 3703 O O . VAL A 1 490 ? 50.460 15.526 16.543 1.00 96.88 490 VAL B O 1
ATOM 3707 N N . ILE A 1 491 ? 48.421 15.314 17.477 1.00 73.07 491 ILE B N 1
ATOM 3708 C CA . ILE A 1 491 ? 48.354 13.870 17.316 1.00 71.19 491 ILE B CA 1
ATOM 3709 C C . ILE A 1 491 ? 47.140 13.485 16.477 1.00 57.12 491 ILE B C 1
ATOM 3710 O O . ILE A 1 491 ? 46.020 13.439 16.979 1.00 56.96 491 ILE B O 1
ATOM 3715 N N . LEU A 1 492 ? 47.374 13.214 15.197 1.00 56.32 492 LEU B N 1
ATOM 3716 C CA . LEU A 1 492 ? 46.316 12.803 14.280 1.00 67.03 492 LEU B CA 1
ATOM 3717 C C . LEU A 1 492 ? 46.300 11.285 14.150 1.00 75.16 492 LEU B C 1
ATOM 3718 O O . LEU A 1 492 ? 47.242 10.691 13.627 1.00 98.74 492 LEU B O 1
ATOM 3723 N N . ASP A 1 493 ? 45.226 10.664 14.624 1.00 53.66 493 ASP B N 1
ATOM 3724 C CA . ASP A 1 493 ? 45.102 9.211 14.594 1.00 72.33 493 ASP B CA 1
ATOM 3725 C C . ASP A 1 493 ? 44.243 8.759 13.414 1.00 64.05 493 ASP B C 1
ATOM 3726 O O . ASP A 1 493 ? 43.017 8.708 13.509 1.00 59.51 493 ASP B O 1
ATOM 3731 N N . GLU A 1 494 ? 44.902 8.439 12.304 1.00 61.65 494 GLU B N 1
ATOM 3732 C CA . GLU A 1 494 ? 44.224 8.001 11.086 1.00 51.13 494 GLU B CA 1
ATOM 3733 C C . GLU A 1 494 ? 43.172 9.014 10.632 1.00 71.84 494 GLU B C 1
ATOM 3734 O O . GLU A 1 494 ? 41.979 8.709 10.599 1.00 82.08 494 GLU B O 1
ATOM 3740 N N . PRO A 1 495 ? 43.621 10.229 10.278 1.00 74.27 495 PRO B N 1
ATOM 3741 C CA . PRO A 1 495 ? 42.768 11.327 9.814 1.00 76.30 495 PRO B CA 1
ATOM 3742 C C . PRO A 1 495 ? 42.346 11.211 8.348 1.00 77.24 495 PRO B C 1
ATOM 3743 O O . PRO A 1 495 ? 41.699 12.128 7.843 1.00 86.99 495 PRO B O 1
ATOM 3747 N N . ASP A 1 496 ? 42.697 10.110 7.686 1.00 51.38 496 ASP B N 1
ATOM 3748 C CA . ASP A 1 496 ? 42.420 9.947 6.255 1.00 71.68 496 ASP B CA 1
ATOM 3749 C C . ASP A 1 496 ? 41.312 8.931 6.014 1.00 79.48 496 ASP B C 1
ATOM 3750 O O . ASP A 1 496 ? 40.806 8.799 4.899 1.00 92.61 496 ASP B O 1
ATOM 3755 N N . SER A 1 497 ? 40.943 8.210 7.063 1.00 61.76 497 SER B N 1
ATOM 3756 C CA . SER A 1 497 ? 39.797 7.325 7.002 1.00 50.03 497 SER B CA 1
ATOM 3757 C C . SER A 1 497 ? 38.546 8.144 6.742 1.00 105.10 497 SER B C 1
ATOM 3758 O O . SER A 1 497 ? 38.253 9.086 7.476 1.00 145.13 497 SER B O 1
ATOM 3761 N N . ASN A 1 498 ? 37.834 7.768 5.682 1.00 93.09 498 ASN B N 1
ATOM 3762 C CA . ASN A 1 498 ? 36.591 8.407 5.236 1.00 101.64 498 ASN B CA 1
ATOM 3763 C C . ASN A 1 498 ? 36.820 9.659 4.388 1.00 78.34 498 ASN B C 1
ATOM 3764 O O . ASN A 1 498 ? 35.894 10.130 3.729 1.00 68.29 498 ASN B O 1
ATOM 3769 N N . LEU A 1 499 ? 38.037 10.197 4.387 1.00 53.35 499 LEU B N 1
ATOM 3770 C CA . LEU A 1 499 ? 38.326 11.373 3.569 1.00 55.14 499 LEU B CA 1
ATOM 3771 C C . LEU A 1 499 ? 38.299 11.036 2.080 1.00 57.60 499 LEU B C 1
ATOM 3772 O O . LEU A 1 499 ? 38.604 9.912 1.677 1.00 82.64 499 LEU B O 1
ATOM 3777 N N . ASP A 1 500 ? 37.925 12.026 1.275 1.00 69.49 500 ASP B N 1
ATOM 3778 C CA . ASP A 1 500 ? 37.973 11.926 -0.182 1.00 70.42 500 ASP B CA 1
ATOM 3779 C C . ASP A 1 500 ? 39.254 12.575 -0.701 1.00 76.87 500 ASP B C 1
ATOM 3780 O O . ASP A 1 500 ? 40.128 12.946 0.083 1.00 85.34 500 ASP B O 1
ATOM 3785 N N . GLU A 1 501 ? 39.356 12.712 -2.020 1.00 78.71 501 GLU B N 1
ATOM 3786 C CA . GLU A 1 501 ? 40.525 13.318 -2.651 1.00 73.24 501 GLU B CA 1
ATOM 3787 C C . GLU A 1 501 ? 40.787 14.717 -2.106 1.00 82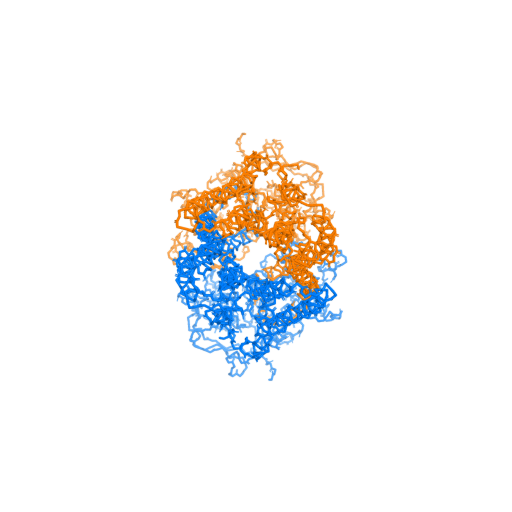.27 501 GLU B C 1
ATOM 3788 O O . GLU A 1 501 ? 41.906 15.039 -1.710 1.00 77.28 501 GLU B O 1
ATOM 3794 N N . GLN A 1 502 ? 39.749 15.545 -2.091 1.00 90.20 502 GLN B N 1
ATOM 3795 C CA . GLN A 1 502 ? 39.880 16.915 -1.621 1.00 59.07 502 GLN B CA 1
ATOM 3796 C C . GLN A 1 502 ? 40.252 16.951 -0.141 1.00 58.22 502 GLN B C 1
ATOM 3797 O O . GLN A 1 502 ? 41.191 17.641 0.254 1.00 71.46 502 GLN B O 1
ATOM 3803 N N . GLY A 1 503 ? 39.513 16.202 0.670 1.00 57.17 503 GLY B N 1
ATOM 3804 C CA . GLY A 1 503 ? 39.761 16.145 2.100 1.00 63.44 503 GLY B CA 1
ATOM 3805 C C . GLY A 1 503 ? 41.182 15.742 2.430 1.00 70.37 503 GLY B C 1
ATOM 3806 O O . GLY A 1 503 ? 41.771 16.231 3.392 1.00 56.16 503 GLY B O 1
ATOM 3807 N N . GLU A 1 504 ? 41.734 14.843 1.626 1.00 74.75 504 GLU B N 1
ATOM 3808 C CA . GLU A 1 504 ? 43.101 14.396 1.826 1.00 77.06 504 GLU B CA 1
ATOM 3809 C C . GLU A 1 504 ? 44.071 15.505 1.438 1.00 67.95 504 GLU B C 1
ATOM 3810 O O . GLU A 1 504 ? 45.056 15.744 2.136 1.00 66.67 504 GLU B O 1
ATOM 3816 N N . GLN A 1 505 ? 43.780 16.194 0.337 1.00 60.53 505 GLN B N 1
ATOM 3817 C CA . GLN A 1 505 ? 44.608 17.316 -0.094 1.00 75.52 505 GLN B CA 1
ATOM 3818 C C . GLN A 1 505 ? 44.639 18.380 0.996 1.00 71.45 505 GLN B C 1
ATOM 3819 O O . GLN A 1 505 ? 45.665 19.015 1.226 1.00 66.68 505 GLN B O 1
ATOM 3825 N N . ALA A 1 506 ? 43.509 18.555 1.674 1.00 59.11 506 ALA B N 1
ATOM 3826 C CA . ALA A 1 506 ? 43.399 19.522 2.757 1.00 59.70 506 ALA B CA 1
ATOM 3827 C C . ALA A 1 506 ? 44.284 19.118 3.931 1.00 72.45 506 ALA B C 1
ATOM 3828 O O . ALA A 1 506 ? 45.011 19.942 4.484 1.00 66.25 506 ALA B O 1
ATOM 3830 N N . LEU A 1 507 ? 44.208 17.844 4.308 1.00 83.73 507 LEU B N 1
ATOM 3831 C CA . LEU A 1 507 ? 45.027 17.312 5.389 1.00 72.17 507 LEU B CA 1
ATOM 3832 C C . LEU A 1 507 ? 46.504 17.429 5.046 1.00 71.24 507 LEU B C 1
ATOM 3833 O O . LEU A 1 507 ? 47.329 17.731 5.906 1.00 70.06 507 LEU B O 1
ATOM 3838 N N . TYR A 1 508 ? 46.834 17.176 3.785 1.00 57.87 508 TYR B N 1
ATOM 3839 C CA . TYR A 1 508 ? 48.217 17.242 3.334 1.00 58.50 508 TYR B CA 1
ATOM 3840 C C . TYR A 1 508 ? 48.751 18.656 3.494 1.00 81.94 508 TYR B C 1
ATOM 3841 O O . TYR A 1 508 ? 49.847 18.862 4.013 1.00 60.57 508 TYR B O 1
ATOM 3850 N N . ASN A 1 509 ? 47.961 19.631 3.061 1.00 96.74 509 ASN B N 1
ATOM 3851 C CA . ASN A 1 509 ? 48.355 21.027 3.164 1.00 62.52 509 ASN B CA 1
ATOM 3852 C C . ASN A 1 509 ? 48.549 21.451 4.616 1.00 62.79 509 ASN B C 1
ATOM 3853 O O . ASN A 1 509 ? 49.499 22.163 4.938 1.00 70.66 509 ASN B O 1
ATOM 3858 N N . ALA A 1 510 ? 47.654 21.003 5.491 1.00 61.82 510 ALA B N 1
ATOM 3859 C CA . ALA A 1 510 ? 47.734 21.338 6.908 1.00 62.16 510 ALA B CA 1
ATOM 3860 C C . ALA A 1 510 ? 49.046 20.844 7.512 1.00 69.37 510 ALA B C 1
ATOM 3861 O O . ALA A 1 510 ? 49.694 21.555 8.279 1.00 67.85 510 ALA B O 1
ATOM 3863 N N . LEU A 1 511 ? 49.432 19.625 7.154 1.00 62.89 511 LEU B N 1
ATOM 3864 C CA . LEU A 1 511 ? 50.673 19.030 7.637 1.00 74.74 511 LEU B CA 1
ATOM 3865 C C . LEU A 1 511 ? 51.893 19.825 7.177 1.00 87.33 511 LEU B C 1
ATOM 3866 O O . LEU A 1 511 ? 52.800 20.093 7.966 1.00 114.28 511 LEU B O 1
ATOM 3871 N N . ILE A 1 512 ? 51.908 20.195 5.900 1.00 76.37 512 ILE B N 1
ATOM 3872 C CA . ILE A 1 512 ? 52.990 21.001 5.344 1.00 65.85 512 ILE B CA 1
ATOM 3873 C C . ILE A 1 512 ? 53.155 22.304 6.117 1.00 73.83 512 ILE B C 1
ATOM 3874 O O . ILE A 1 512 ? 54.241 22.606 6.612 1.00 75.47 512 ILE B O 1
ATOM 3879 N N . GLU A 1 513 ? 52.075 23.077 6.200 1.00 77.67 513 GLU B N 1
ATOM 3880 C CA . GLU A 1 513 ? 52.096 24.342 6.922 1.00 85.25 513 GLU B CA 1
ATOM 3881 C C . GLU A 1 513 ? 52.493 24.111 8.373 1.00 88.40 513 GLU B C 1
ATOM 3882 O O . GLU A 1 513 ? 53.291 24.861 8.927 1.00 100.67 513 GLU B O 1
ATOM 3888 N N . LEU A 1 514 ? 51.946 23.061 8.977 1.00 81.99 514 LEU B N 1
ATOM 3889 C CA . LEU A 1 514 ? 52.271 22.718 10.358 1.00 93.82 514 LEU B CA 1
ATOM 3890 C C . LEU A 1 514 ? 53.753 22.423 10.561 1.00 105.86 514 LEU B C 1
ATOM 3891 O O . LEU A 1 514 ? 54.303 22.702 11.626 1.00 68.06 514 LEU B O 1
ATOM 3896 N N . LYS A 1 515 ? 54.391 21.837 9.553 1.00 94.44 515 LYS B N 1
ATOM 3897 C CA . LYS A 1 515 ? 55.804 21.498 9.659 1.00 100.46 515 LYS B CA 1
ATOM 3898 C C . LYS A 1 515 ? 56.671 22.748 9.576 1.00 104.71 515 LYS B C 1
ATOM 3899 O O . LYS A 1 515 ? 57.719 22.831 10.217 1.00 104.49 515 LYS B O 1
ATOM 3905 N N . LYS A 1 516 ? 56.231 23.717 8.780 1.00 104.73 516 LYS B N 1
ATOM 3906 C CA . LYS A 1 516 ? 56.946 24.979 8.649 1.00 92.24 516 LYS B CA 1
ATOM 3907 C C . LYS A 1 516 ? 56.741 25.847 9.889 1.00 74.40 516 LYS B C 1
ATOM 3908 O O . LYS A 1 516 ? 57.568 26.705 10.194 1.00 109.35 516 LYS B O 1
ATOM 3914 N N . ARG A 1 517 ? 55.644 25.617 10.607 1.00 92.70 517 ARG B N 1
ATOM 3915 C CA . ARG A 1 517 ? 55.418 26.288 11.884 1.00 91.86 517 ARG B CA 1
ATOM 3916 C C . ARG A 1 517 ? 56.209 25.618 13.005 1.00 103.22 517 ARG B C 1
ATOM 3917 O O . ARG A 1 517 ? 56.185 26.077 14.147 1.00 107.06 517 ARG B O 1
ATOM 3925 N N . LYS A 1 518 ? 56.899 24.530 12.671 1.00 93.16 518 LYS B N 1
ATOM 3926 C CA . LYS A 1 518 ? 57.693 23.772 13.637 1.00 93.19 518 LYS B CA 1
ATOM 3927 C C . LYS A 1 518 ? 56.833 23.244 14.786 1.00 92.40 518 LYS B C 1
ATOM 3928 O O . LYS A 1 518 ? 57.141 23.464 15.959 1.00 89.16 518 LYS B O 1
ATOM 3934 N N . VAL A 1 519 ? 55.755 22.550 14.432 1.00 80.12 519 VAL B N 1
ATOM 3935 C CA . VAL A 1 519 ? 54.873 21.915 15.406 1.00 75.46 519 VAL B CA 1
ATOM 3936 C C . VAL A 1 519 ? 55.167 20.423 15.491 1.00 75.15 519 VAL B C 1
ATOM 3937 O O . VAL A 1 519 ? 55.028 19.705 14.499 1.00 91.75 519 VAL B O 1
ATOM 3941 N N . THR A 1 520 ? 55.566 19.957 16.671 1.00 77.29 520 THR B N 1
ATOM 3942 C CA . THR A 1 520 ? 55.809 18.534 16.872 1.00 75.95 520 THR B CA 1
ATOM 3943 C C . THR A 1 520 ? 54.518 17.764 16.599 1.00 80.12 520 THR B C 1
ATOM 3944 O O . THR A 1 520 ? 53.519 17.937 17.297 1.00 65.00 520 THR B O 1
ATOM 3948 N N . THR A 1 521 ? 54.540 16.934 15.561 1.00 76.22 521 THR B N 1
ATOM 3949 C CA . THR A 1 521 ? 53.341 16.231 15.123 1.00 83.20 521 THR B CA 1
ATOM 3950 C C . THR A 1 521 ? 53.561 14.730 15.058 1.00 93.28 521 THR B C 1
ATOM 3951 O O . THR A 1 521 ? 54.641 14.262 14.698 1.00 103.82 521 THR B O 1
ATOM 3955 N N . ILE A 1 522 ? 52.522 13.984 15.419 1.00 78.82 522 ILE B N 1
ATOM 3956 C CA . ILE A 1 522 ? 52.510 12.541 15.256 1.00 58.50 522 ILE B CA 1
ATOM 3957 C C . ILE A 1 522 ? 51.283 12.157 14.446 1.00 57.11 522 ILE B C 1
ATOM 3958 O O . ILE A 1 522 ? 50.157 12.462 14.833 1.00 56.89 522 ILE B O 1
ATOM 3963 N N . ILE A 1 523 ? 51.512 11.503 13.313 1.00 66.41 523 ILE B N 1
ATOM 3964 C CA . ILE A 1 523 ? 50.434 11.071 12.435 1.00 62.90 523 ILE B CA 1
ATOM 3965 C C . ILE A 1 523 ? 50.425 9.546 12.373 1.00 58.15 523 ILE B C 1
ATOM 3966 O O . ILE A 1 523 ? 51.407 8.927 11.971 1.00 72.41 523 ILE B O 1
ATOM 3971 N N . VAL A 1 524 ? 49.321 8.944 12.804 1.00 59.01 524 VAL B N 1
ATOM 3972 C CA . VAL A 1 524 ? 49.117 7.516 12.601 1.00 53.22 524 VAL B CA 1
ATOM 3973 C C . VAL A 1 524 ? 48.518 7.320 11.220 1.00 52.20 524 VAL B C 1
ATOM 3974 O O . VAL A 1 524 ? 47.305 7.403 11.041 1.00 78.52 524 VAL B O 1
ATOM 3978 N N . SER A 1 525 ? 49.379 7.066 10.242 1.00 105.37 525 SER B N 1
ATOM 3979 C CA . SER A 1 525 ? 48.944 6.928 8.862 1.00 95.75 525 SER B CA 1
ATOM 3980 C C . SER A 1 525 ? 49.978 6.160 8.055 1.00 86.66 525 SER B C 1
ATOM 3981 O O . SER A 1 525 ? 51.176 6.243 8.326 1.00 89.09 525 SER B O 1
ATOM 3984 N N . HIS A 1 526 ? 49.500 5.409 7.069 1.00 94.18 526 HIS B N 1
ATOM 3985 C CA . HIS A 1 526 ? 50.371 4.636 6.192 1.00 108.21 526 HIS B CA 1
ATOM 3986 C C . HIS A 1 526 ? 50.312 5.160 4.758 1.00 121.86 526 HIS B C 1
ATOM 3987 O O . HIS A 1 526 ? 50.947 4.603 3.861 1.00 144.55 526 HIS B O 1
ATOM 3994 N N . ARG A 1 527 ? 49.553 6.233 4.546 1.00 105.84 527 ARG B N 1
ATOM 3995 C CA . ARG A 1 527 ? 49.439 6.833 3.220 1.00 105.58 527 ARG B CA 1
ATOM 3996 C C . ARG A 1 527 ? 50.794 7.416 2.827 1.00 101.40 527 ARG B C 1
ATOM 3997 O O . ARG A 1 527 ? 51.350 8.246 3.541 1.00 119.79 527 ARG B O 1
ATOM 4005 N N . ILE A 1 528 ? 51.318 6.974 1.689 1.00 101.43 528 ILE B N 1
ATOM 4006 C CA . ILE A 1 528 ? 52.703 7.251 1.314 1.00 99.14 528 ILE B CA 1
ATOM 4007 C C . ILE A 1 528 ? 52.961 8.700 0.893 1.00 93.89 528 ILE B C 1
ATOM 4008 O O . ILE A 1 528 ? 54.082 9.193 1.027 1.00 105.40 528 ILE B O 1
ATOM 4013 N N . ARG A 1 529 ? 51.939 9.379 0.381 1.00 110.16 529 ARG B N 1
ATOM 4014 C CA . ARG A 1 529 ? 52.103 10.758 -0.075 1.00 119.62 529 ARG B CA 1
ATOM 4015 C C . ARG A 1 529 ? 52.634 11.671 1.030 1.00 112.96 529 ARG B C 1
ATOM 4016 O O . ARG A 1 529 ? 53.387 12.606 0.754 1.00 118.20 529 ARG B O 1
ATOM 4024 N N . LEU A 1 530 ? 52.247 11.396 2.274 1.00 94.13 530 LEU B N 1
ATOM 4025 C CA . LEU A 1 530 ? 52.680 12.210 3.408 1.00 96.84 530 LEU B CA 1
ATOM 4026 C C . LEU A 1 530 ? 53.854 11.585 4.154 1.00 109.31 530 LEU B C 1
ATOM 4027 O O . LEU A 1 530 ? 54.365 12.176 5.102 1.00 107.99 530 LEU B O 1
ATOM 4032 N N . LEU A 1 531 ? 54.278 10.393 3.741 1.00 143.30 531 LEU B N 1
ATOM 4033 C CA . LEU A 1 531 ? 55.374 9.709 4.425 1.00 154.27 531 LEU B CA 1
ATOM 4034 C C . LEU A 1 531 ? 56.726 10.378 4.173 1.00 145.27 531 LEU B C 1
ATOM 4035 O O . LEU A 1 531 ? 57.690 10.120 4.893 1.00 162.06 531 LEU B O 1
ATOM 4040 N N . ASN A 1 532 ? 56.795 11.239 3.161 1.00 129.85 532 ASN B N 1
ATOM 4041 C CA . ASN A 1 532 ? 58.051 11.893 2.800 1.00 141.16 532 ASN B CA 1
ATOM 4042 C C . ASN A 1 532 ? 58.427 13.011 3.769 1.00 142.12 532 ASN B C 1
ATOM 4043 O O . ASN A 1 532 ? 59.607 13.229 4.047 1.00 165.61 532 ASN B O 1
ATOM 4048 N N . LEU A 1 533 ? 57.420 13.717 4.276 1.00 102.79 533 LEU B N 1
ATOM 4049 C CA . LEU A 1 533 ? 57.648 14.842 5.180 1.00 66.44 533 LEU B CA 1
ATOM 4050 C C . LEU A 1 533 ? 57.625 14.405 6.645 1.00 76.13 533 LEU B C 1
ATOM 4051 O O . LEU A 1 533 ? 57.357 15.205 7.540 1.00 72.74 533 LEU B O 1
ATOM 4056 N N . VAL A 1 534 ? 57.948 13.140 6.884 1.00 89.86 534 VAL B N 1
ATOM 4057 C CA . VAL A 1 534 ? 57.799 12.540 8.206 1.00 93.62 534 VAL B CA 1
ATOM 4058 C C . VAL A 1 534 ? 59.036 12.658 9.106 1.00 100.10 534 VAL B C 1
ATOM 4059 O O . VAL A 1 534 ? 58.911 12.632 10.327 1.00 126.09 534 VAL B O 1
ATOM 4063 N N . ASP A 1 535 ? 60.218 12.771 8.509 1.00 78.51 535 ASP B N 1
ATOM 4064 C CA . ASP A 1 535 ? 61.481 12.806 9.260 1.00 107.23 535 ASP B CA 1
ATOM 4065 C C . ASP A 1 535 ? 61.769 11.492 9.995 1.00 107.24 535 ASP B C 1
ATOM 4066 O O . ASP A 1 535 ? 62.827 10.897 9.802 1.00 122.56 535 ASP B O 1
ATOM 4071 N N . LYS A 1 536 ? 60.835 11.060 10.844 1.00 91.02 536 LYS B N 1
ATOM 4072 C CA . LYS A 1 536 ? 60.997 9.851 11.657 1.00 76.28 536 LYS B CA 1
ATOM 4073 C C . LYS A 1 536 ? 59.772 8.944 11.619 1.00 72.22 536 LYS B C 1
ATOM 4074 O O . LYS A 1 536 ? 58.666 9.383 11.927 1.00 64.45 536 LYS B O 1
ATOM 4080 N N . ILE A 1 537 ? 59.974 7.677 11.260 1.00 77.65 537 ILE B N 1
ATOM 4081 C CA . ILE A 1 537 ? 58.895 6.693 11.261 1.00 75.89 537 ILE B CA 1
ATOM 4082 C C . ILE A 1 537 ? 59.019 5.798 12.489 1.00 72.83 537 ILE B C 1
ATOM 4083 O O . ILE A 1 537 ? 60.125 5.459 12.906 1.00 60.02 537 ILE B O 1
ATOM 4088 N N . ALA A 1 538 ? 57.877 5.433 13.066 1.00 85.34 538 ALA B N 1
ATOM 4089 C CA . ALA A 1 538 ? 57.828 4.484 14.173 1.00 62.28 538 ALA B CA 1
ATOM 4090 C C . ALA A 1 538 ? 57.024 3.261 13.767 1.00 99.22 538 ALA B C 1
ATOM 4091 O O . ALA A 1 538 ? 55.864 3.380 13.376 1.00 100.43 538 ALA B O 1
ATOM 4093 N N . ILE A 1 539 ? 57.639 2.088 13.859 1.00 111.48 539 ILE B N 1
ATOM 4094 C CA . ILE A 1 539 ? 56.956 0.844 13.532 1.00 91.74 539 ILE B CA 1
ATOM 4095 C C . ILE A 1 539 ? 56.572 0.108 14.811 1.00 77.66 539 ILE B C 1
ATOM 4096 O O . ILE A 1 539 ? 57.407 -0.100 15.691 1.00 74.48 539 ILE B O 1
ATOM 4101 N N . MET A 1 540 ? 55.303 -0.279 14.900 1.00 65.42 540 MET B N 1
ATOM 4102 C CA . MET A 1 540 ? 54.789 -1.030 16.041 1.00 95.81 540 MET B CA 1
ATOM 4103 C C . MET A 1 540 ? 54.493 -2.473 15.637 1.00 103.81 540 MET B C 1
ATOM 4104 O O . MET A 1 540 ? 54.180 -2.746 14.479 1.00 92.10 540 MET B O 1
ATOM 4109 N N . GLN A 1 541 ? 54.593 -3.393 16.593 1.00 97.74 541 GLN B N 1
ATOM 4110 C CA . GLN A 1 541 ? 54.233 -4.787 16.350 1.00 91.96 541 GLN B CA 1
ATOM 4111 C C . GLN A 1 541 ? 54.072 -5.544 17.663 1.00 87.57 541 GLN B C 1
ATOM 4112 O O . GLN A 1 541 ? 54.995 -5.598 18.476 1.00 81.57 541 GLN B O 1
ATOM 4118 N N . ASP A 1 542 ? 52.890 -6.123 17.858 1.00 97.42 542 ASP B N 1
ATOM 4119 C CA . ASP A 1 542 ? 52.588 -6.915 19.049 1.00 101.15 542 ASP B CA 1
ATOM 4120 C C . ASP A 1 542 ? 52.801 -6.116 20.335 1.00 89.66 542 ASP B C 1
ATOM 4121 O O . ASP A 1 542 ? 53.361 -6.625 21.307 1.00 108.39 542 ASP B O 1
ATOM 4126 N N . GLY A 1 543 ? 52.354 -4.864 20.332 1.00 64.67 543 GLY B N 1
ATOM 4127 C CA . GLY A 1 543 ? 52.401 -4.028 21.519 1.00 64.97 543 GLY B CA 1
ATOM 4128 C C . GLY A 1 543 ? 53.797 -3.589 21.911 1.00 94.17 543 GLY B C 1
ATOM 4129 O O . GLY A 1 543 ? 54.023 -3.163 23.045 1.00 101.38 543 GLY B O 1
ATOM 4130 N N . THR A 1 544 ? 54.733 -3.690 20.974 1.00 84.11 544 THR B N 1
ATOM 4131 C CA . THR A 1 544 ? 56.111 -3.278 21.216 1.00 78.28 544 THR B CA 1
ATOM 4132 C C . THR A 1 544 ? 56.601 -2.391 20.082 1.00 84.13 544 THR B C 1
ATOM 4133 O O . THR A 1 544 ? 56.195 -2.554 18.931 1.00 85.99 544 THR B O 1
ATOM 4137 N N . LEU A 1 545 ? 57.467 -1.443 20.418 1.00 111.97 545 LEU B N 1
ATOM 4138 C CA . LEU A 1 545 ? 58.035 -0.536 19.431 1.00 91.00 545 LEU B CA 1
ATOM 4139 C C . LEU A 1 545 ? 59.148 -1.241 18.659 1.00 86.32 545 LEU B C 1
ATOM 4140 O O . LEU A 1 545 ? 60.289 -1.300 19.115 1.00 66.60 545 LEU B O 1
ATOM 4145 N N . LYS A 1 546 ? 58.812 -1.778 17.490 1.00 96.09 546 LYS B N 1
ATOM 4146 C CA . LYS A 1 546 ? 59.749 -2.596 16.723 1.00 77.36 546 LYS B CA 1
ATOM 4147 C C . LYS A 1 546 ? 60.892 -1.768 16.144 1.00 64.20 546 LYS B C 1
ATOM 4148 O O . LYS A 1 546 ? 62.041 -2.207 16.137 1.00 77.68 546 LYS B O 1
ATOM 4154 N N . ALA A 1 547 ? 60.574 -0.572 15.660 1.00 88.74 547 ALA B N 1
ATOM 4155 C CA . ALA A 1 547 ? 61.576 0.294 15.048 1.00 99.84 547 ALA B CA 1
ATOM 4156 C C . ALA A 1 547 ? 61.181 1.759 15.161 1.00 107.33 547 ALA B C 1
ATOM 4157 O O . ALA A 1 547 ? 60.002 2.104 15.081 1.00 122.10 547 ALA B O 1
ATOM 4159 N N . PHE A 1 548 ? 62.179 2.617 15.345 1.00 93.72 548 PHE B N 1
ATOM 4160 C CA . PHE A 1 548 ? 61.954 4.055 15.392 1.00 79.53 548 PHE B CA 1
ATOM 4161 C C . PHE A 1 548 ? 63.227 4.812 15.046 1.00 71.94 548 PHE B C 1
ATOM 4162 O O . PHE A 1 548 ? 64.138 4.927 15.865 1.00 95.70 548 PHE B O 1
ATOM 4170 N N . GLY A 1 549 ? 63.281 5.328 13.824 1.00 63.57 549 GLY B N 1
ATOM 4171 C CA . GLY A 1 549 ? 64.435 6.074 13.362 1.00 64.80 549 GLY B CA 1
ATOM 4172 C C . GLY A 1 549 ? 64.063 7.011 12.234 1.00 76.85 549 GLY B C 1
ATOM 4173 O O . GLY A 1 549 ? 62.882 7.237 11.970 1.00 77.10 549 GLY B O 1
ATOM 4174 N N . LYS A 1 550 ? 65.073 7.557 11.568 1.00 85.88 550 LYS B N 1
ATOM 4175 C CA . LYS A 1 550 ? 64.850 8.476 10.461 1.00 83.90 550 LYS B CA 1
ATOM 4176 C C . LYS A 1 550 ? 64.020 7.807 9.370 1.00 74.82 550 LYS B C 1
ATOM 4177 O O . LYS A 1 550 ? 64.212 6.629 9.070 1.00 71.05 550 LYS B O 1
ATOM 4183 N N . ALA A 1 551 ? 63.100 8.569 8.783 1.00 77.98 551 ALA B N 1
ATOM 4184 C CA . ALA A 1 551 ? 62.143 8.036 7.814 1.00 89.82 551 ALA B CA 1
ATOM 4185 C C . ALA A 1 551 ? 62.840 7.383 6.629 1.00 94.43 551 ALA B C 1
ATOM 4186 O O . ALA A 1 551 ? 62.462 6.294 6.197 1.00 94.07 551 ALA B O 1
ATOM 4188 N N . ASP A 1 552 ? 63.858 8.057 6.106 1.00 103.09 552 ASP B N 1
ATOM 4189 C CA . ASP A 1 552 ? 64.608 7.545 4.968 1.00 109.75 552 ASP B CA 1
ATOM 4190 C C . ASP A 1 552 ? 65.278 6.210 5.298 1.00 91.05 552 ASP B C 1
ATOM 4191 O O . ASP A 1 552 ? 65.473 5.376 4.416 1.00 85.60 552 ASP B O 1
ATOM 4196 N N . ILE A 1 553 ? 65.613 6.002 6.570 1.00 98.46 553 ILE B N 1
ATOM 4197 C CA . ILE A 1 553 ? 66.269 4.767 6.995 1.00 105.82 553 ILE B CA 1
ATOM 4198 C C . ILE A 1 553 ? 65.254 3.639 7.157 1.00 92.42 553 ILE B C 1
ATOM 4199 O O . ILE A 1 553 ? 65.535 2.493 6.814 1.00 84.37 553 ILE B O 1
ATOM 4204 N N . ILE A 1 554 ? 64.080 3.962 7.689 1.00 79.92 554 ILE B N 1
ATOM 4205 C CA . ILE A 1 554 ? 63.036 2.961 7.874 1.00 63.67 554 ILE B CA 1
ATOM 4206 C C . ILE A 1 554 ? 62.568 2.440 6.516 1.00 66.81 554 ILE B C 1
ATOM 4207 O O . ILE A 1 554 ? 62.426 1.234 6.324 1.00 83.80 554 ILE B O 1
ATOM 4212 N N . ILE A 1 555 ? 62.354 3.354 5.575 1.00 76.45 555 ILE B N 1
ATOM 4213 C CA . ILE A 1 555 ? 61.859 2.997 4.247 1.00 73.84 555 ILE B CA 1
ATOM 4214 C C . ILE A 1 555 ? 62.851 2.095 3.508 1.00 77.46 555 ILE B C 1
ATOM 4215 O O . ILE A 1 555 ? 62.452 1.280 2.674 1.00 103.84 555 ILE B O 1
ATOM 4220 N N . GLN A 1 556 ? 64.138 2.244 3.808 1.00 66.88 556 GLN B N 1
ATOM 4221 C CA . GLN A 1 556 ? 65.140 1.301 3.319 1.00 64.82 556 GLN B CA 1
ATOM 4222 C C . GLN A 1 556 ? 64.800 -0.099 3.820 1.00 80.57 556 GLN B C 1
ATOM 4223 O O . GLN A 1 556 ? 64.621 -1.030 3.034 1.00 87.08 556 GLN B O 1
ATOM 4229 N N . LYS A 1 557 ? 64.704 -0.225 5.141 1.00 82.10 557 LYS B N 1
ATOM 4230 C CA . LYS A 1 557 ? 64.451 -1.502 5.802 1.00 88.59 557 LYS B CA 1
ATOM 4231 C C . LYS A 1 557 ? 63.130 -2.138 5.363 1.00 103.03 557 LYS B C 1
ATOM 4232 O O . LYS A 1 557 ? 62.947 -3.349 5.494 1.00 120.70 557 LYS B O 1
ATOM 4238 N N . LEU A 1 558 ? 62.215 -1.321 4.843 1.00 93.42 558 LEU B N 1
ATOM 4239 C CA . LEU A 1 558 ? 60.918 -1.813 4.377 1.00 93.64 558 LEU B CA 1
ATOM 4240 C C . LEU A 1 558 ? 60.969 -2.271 2.918 1.00 94.49 558 LEU B C 1
ATOM 4241 O O . LEU A 1 558 ? 59.931 -2.524 2.305 1.00 104.37 558 LEU B O 1
ATOM 4246 N N . LEU A 1 559 ? 62.174 -2.371 2.365 1.00 85.79 559 LEU B N 1
ATOM 4247 C CA . LEU A 1 559 ? 62.364 -2.943 1.034 1.00 90.50 559 LEU B CA 1
ATOM 4248 C C . LEU A 1 559 ? 63.773 -3.506 0.902 1.00 101.69 559 LEU B C 1
ATOM 4249 O O . LEU A 1 559 ? 64.129 -4.466 1.586 1.00 64.35 559 LEU B O 1
ATOM 4254 N N . LEU B 1 11 ? -4.592 5.109 21.558 1.00 129.47 11 LEU A N 1
ATOM 4255 C CA . LEU B 1 11 ? -3.793 4.007 21.035 1.00 157.60 11 LEU A CA 1
ATOM 4256 C C . LEU B 1 11 ? -3.216 3.182 22.176 1.00 179.10 11 LEU A C 1
ATOM 4257 O O . LEU B 1 11 ? -3.369 1.961 22.213 1.00 181.90 11 LEU A O 1
ATOM 4262 N N . ARG B 1 12 ? -2.555 3.855 23.110 1.00 178.92 12 ARG A N 1
ATOM 4263 C CA . ARG B 1 12 ? -2.062 3.194 24.309 1.00 184.37 12 ARG A CA 1
ATOM 4264 C C . ARG B 1 12 ? -3.243 2.788 25.183 1.00 180.58 12 ARG A C 1
ATOM 4265 O O . ARG B 1 12 ? -3.196 1.774 25.880 1.00 166.11 12 ARG A O 1
ATOM 4273 N N . SER B 1 13 ? -4.306 3.584 25.131 1.00 185.48 13 SER A N 1
ATOM 4274 C CA . SER B 1 13 ? -5.487 3.339 25.949 1.00 185.77 13 SER A CA 1
ATOM 4275 C C . SER B 1 13 ? -6.260 2.112 25.476 1.00 181.43 13 SER A C 1
ATOM 4276 O O . SER B 1 13 ? -6.879 1.421 26.283 1.00 190.69 13 SER A O 1
ATOM 4279 N N . TYR B 1 14 ? -6.228 1.842 24.174 1.00 173.28 14 TYR A N 1
ATOM 4280 C CA . TYR B 1 14 ? -6.931 0.687 23.621 1.00 165.30 14 TYR A CA 1
ATOM 4281 C C . TYR B 1 14 ? -6.380 -0.621 24.187 1.00 157.61 14 TYR A C 1
ATOM 4282 O O . TYR B 1 14 ? -7.049 -1.653 24.146 1.00 170.09 14 TYR A O 1
ATOM 4291 N N . LEU B 1 15 ? -5.155 -0.570 24.704 1.00 150.15 15 LEU A N 1
ATOM 4292 C CA . LEU B 1 15 ? -4.546 -1.721 25.363 1.00 147.64 15 LEU A CA 1
ATOM 4293 C C . LEU B 1 15 ? -4.966 -1.784 26.829 1.00 162.37 15 LEU A C 1
ATOM 4294 O O . LEU B 1 15 ? -5.031 -2.862 27.422 1.00 166.55 15 LEU A O 1
ATOM 4299 N N . ALA B 1 16 ? -5.243 -0.620 27.409 1.00 170.19 16 ALA A N 1
ATOM 4300 C CA . ALA B 1 16 ? -5.770 -0.539 28.767 1.00 164.03 16 ALA A CA 1
ATOM 4301 C C . ALA B 1 16 ? -7.269 -0.831 28.762 1.00 170.32 16 ALA A C 1
ATOM 4302 O O . ALA B 1 16 ? -7.799 -1.437 29.694 1.00 162.04 16 ALA A O 1
ATOM 4304 N N . LYS B 1 17 ? -7.938 -0.393 27.700 1.00 172.24 17 LYS A N 1
ATOM 4305 C CA . LYS B 1 17 ? -9.373 -0.605 27.529 1.00 165.75 17 LYS A CA 1
ATOM 4306 C C . LYS B 1 17 ? -9.678 -2.076 27.279 1.00 173.94 17 LYS A C 1
ATOM 4307 O O . LYS B 1 17 ? -10.812 -2.524 27.454 1.00 173.48 17 LYS A O 1
ATOM 4313 N N . TYR B 1 18 ? -8.657 -2.817 26.859 1.00 184.53 18 TYR A N 1
ATOM 4314 C CA . TYR B 1 18 ? -8.767 -4.256 26.660 1.00 187.29 18 TYR A CA 1
ATOM 4315 C C . TYR B 1 18 ? -9.311 -4.905 27.928 1.00 184.10 18 TYR A C 1
ATOM 4316 O O . TYR B 1 18 ? -10.189 -5.766 27.876 1.00 184.31 18 TYR A O 1
ATOM 4325 N N . LYS B 1 19 ? -8.797 -4.463 29.071 1.00 187.61 19 LYS A N 1
ATOM 4326 C CA . LYS B 1 19 ? -9.225 -4.993 30.356 1.00 190.16 19 LYS A CA 1
ATOM 4327 C C . LYS B 1 19 ? -10.567 -4.400 30.778 1.00 190.23 19 LYS A C 1
ATOM 4328 O O . LYS B 1 19 ? -10.789 -3.196 30.657 1.00 199.55 19 LYS A O 1
ATOM 4334 N N . LYS B 1 20 ? -11.460 -5.265 31.251 1.00 177.14 20 LYS A N 1
ATOM 4335 C CA . LYS B 1 20 ? -12.753 -4.849 31.787 1.00 166.77 20 LYS A CA 1
ATOM 4336 C C . LYS B 1 20 ? -12.828 -5.181 33.271 1.00 152.84 20 LYS A C 1
ATOM 4337 O O . LYS B 1 20 ? -13.888 -5.091 33.890 1.00 141.14 20 LYS A O 1
ATOM 4343 N N . THR B 1 21 ? -11.689 -5.566 33.836 1.00 150.66 21 THR A N 1
ATOM 4344 C CA . THR B 1 21 ? -11.605 -5.889 35.251 1.00 146.39 21 THR A CA 1
ATOM 4345 C C . THR B 1 21 ? -11.853 -4.659 36.117 1.00 141.70 21 THR A C 1
ATOM 4346 O O . THR B 1 21 ? -12.095 -4.780 37.316 1.00 135.71 21 THR A O 1
ATOM 4350 N N . LEU B 1 22 ? -11.793 -3.477 35.510 1.00 157.98 22 LEU A N 1
ATOM 4351 C CA . LEU B 1 22 ? -12.012 -2.231 36.240 1.00 165.00 22 LEU A CA 1
ATOM 4352 C C . LEU B 1 22 ? -13.414 -2.182 36.841 1.00 162.54 22 LEU A C 1
ATOM 4353 O O . LEU B 1 22 ? -13.666 -1.429 37.781 1.00 171.84 22 LEU A O 1
ATOM 4358 N N . ILE B 1 23 ? -14.327 -2.975 36.287 1.00 137.91 23 ILE A N 1
ATOM 4359 C CA . ILE B 1 23 ? -15.661 -3.103 36.855 1.00 134.44 23 ILE A CA 1
ATOM 4360 C C . ILE B 1 23 ? -15.589 -3.977 38.104 1.00 149.61 23 ILE A C 1
ATOM 4361 O O . ILE B 1 23 ? -16.352 -3.780 39.049 1.00 145.68 23 ILE A O 1
ATOM 4366 N N . ILE B 1 24 ? -14.666 -4.936 38.106 1.00 144.97 24 ILE A N 1
ATOM 4367 C CA . ILE B 1 24 ? -14.421 -5.751 39.291 1.00 138.33 24 ILE A CA 1
ATOM 4368 C C . ILE B 1 24 ? -13.730 -4.888 40.341 1.00 128.82 24 ILE A C 1
ATOM 4369 O O . ILE B 1 24 ? -13.953 -5.052 41.540 1.00 142.81 24 ILE A O 1
ATOM 4374 N N . VAL B 1 25 ? -12.890 -3.967 39.881 1.00 117.01 25 VAL A N 1
ATOM 4375 C CA . VAL B 1 25 ? -12.308 -2.960 40.759 1.00 125.75 25 VAL A CA 1
ATOM 4376 C C . VAL B 1 25 ? -13.437 -2.096 41.302 1.00 131.67 25 VAL A C 1
ATOM 4377 O O . VAL B 1 25 ? -13.386 -1.622 42.434 1.00 152.31 25 VAL A O 1
ATOM 4381 N N . GLY B 1 26 ? -14.463 -1.906 40.477 1.00 134.28 26 GLY A N 1
ATOM 4382 C CA . GLY B 1 26 ? -15.628 -1.135 40.861 1.00 145.18 26 GLY A CA 1
ATOM 4383 C C . GLY B 1 26 ? -16.413 -1.795 41.978 1.00 146.75 26 GLY A C 1
ATOM 4384 O O . GLY B 1 26 ? -16.663 -1.177 43.012 1.00 152.19 26 GLY A O 1
ATOM 4385 N N . LEU B 1 27 ? -16.799 -3.051 41.769 1.00 140.92 27 LEU A N 1
ATOM 4386 C CA . LEU B 1 27 ? -17.590 -3.786 42.751 1.00 144.99 27 LEU A CA 1
ATOM 4387 C C . LEU B 1 27 ? -16.840 -3.949 44.069 1.00 156.97 27 LEU A C 1
ATOM 4388 O O . LEU B 1 27 ? -17.441 -3.908 45.143 1.00 174.98 27 LEU A O 1
ATOM 4393 N N . PHE B 1 28 ? -15.527 -4.135 43.985 1.00 149.73 28 PHE A N 1
ATOM 4394 C CA . PHE B 1 28 ? -14.707 -4.315 45.177 1.00 150.94 28 PHE A CA 1
ATOM 4395 C C . PHE B 1 28 ? -14.486 -2.993 45.900 1.00 152.61 28 PHE A C 1
ATOM 4396 O O . PHE B 1 28 ? -14.648 -2.912 47.115 1.00 165.41 28 PHE A O 1
ATOM 4404 N N . SER B 1 29 ? -14.120 -1.959 45.149 1.00 143.87 29 SER A N 1
ATOM 4405 C CA . SER B 1 29 ? -13.930 -0.635 45.727 1.00 148.95 29 SER A CA 1
ATOM 4406 C C . SER B 1 29 ? -15.230 -0.129 46.341 1.00 154.28 29 SER A C 1
ATOM 4407 O O . SER B 1 29 ? -15.210 0.650 47.290 1.00 157.10 29 SER A O 1
ATOM 4410 N N . LEU B 1 30 ? -16.358 -0.575 45.796 1.00 160.88 30 LEU A N 1
ATOM 4411 C CA . LEU B 1 30 ? -17.663 -0.227 46.348 1.00 179.51 30 LEU A CA 1
ATOM 4412 C C . LEU B 1 30 ? -17.823 -0.808 47.746 1.00 177.84 30 LEU A C 1
ATOM 4413 O O . LEU B 1 30 ? -18.231 -0.113 48.676 1.00 169.59 30 LEU A O 1
ATOM 4418 N N . PHE B 1 31 ? -17.499 -2.090 47.885 1.00 175.63 31 PHE A N 1
ATOM 4419 C CA . PHE B 1 31 ? -17.620 -2.777 49.163 1.00 162.44 31 PHE A CA 1
ATOM 4420 C C . PHE B 1 31 ? -16.657 -2.194 50.194 1.00 160.23 31 PHE A C 1
ATOM 4421 O O . PHE B 1 31 ? -16.941 -2.203 51.392 1.00 172.69 31 PHE A O 1
ATOM 4429 N N . ILE B 1 32 ? -15.519 -1.689 49.728 1.00 156.84 32 ILE A N 1
ATOM 4430 C CA . ILE B 1 32 ? -14.547 -1.058 50.613 1.00 150.88 32 ILE A CA 1
ATOM 4431 C C . ILE B 1 32 ? -15.155 0.182 51.261 1.00 158.11 32 ILE A C 1
ATOM 4432 O O . ILE B 1 32 ? -14.978 0.419 52.456 1.00 142.94 32 ILE A O 1
ATOM 4437 N N . ASN B 1 33 ? -15.865 0.972 50.460 1.00 169.92 33 ASN A N 1
ATOM 4438 C CA . ASN B 1 33 ? -16.499 2.193 50.947 1.00 187.50 33 ASN A CA 1
ATOM 4439 C C . ASN B 1 33 ? -17.602 1.886 51.954 1.00 188.45 33 ASN A C 1
ATOM 4440 O O . ASN B 1 33 ? -17.882 2.689 52.843 1.00 193.25 33 ASN A O 1
ATOM 4445 N N . ILE B 1 34 ? -18.225 0.720 51.808 1.00 183.46 34 ILE A N 1
ATOM 4446 C CA . ILE B 1 34 ? -19.232 0.267 52.758 1.00 160.86 34 ILE A CA 1
ATOM 4447 C C . ILE B 1 34 ? -18.552 -0.199 54.042 1.00 162.52 34 ILE A C 1
ATOM 4448 O O . ILE B 1 34 ? -19.041 0.056 55.143 1.00 169.93 34 ILE A O 1
ATOM 4453 N N . LEU B 1 35 ? -17.419 -0.877 53.889 1.00 161.81 35 LEU A N 1
ATOM 4454 C CA . LEU B 1 35 ? -16.676 -1.415 55.023 1.00 153.06 35 LEU A CA 1
ATOM 4455 C C . LEU B 1 35 ? -15.935 -0.324 55.794 1.00 166.23 35 LEU A C 1
ATOM 4456 O O . LEU B 1 35 ? -15.581 -0.511 56.958 1.00 166.52 35 LEU A O 1
ATOM 4461 N N . PHE B 1 36 ? -15.703 0.813 55.143 1.00 162.92 36 PHE A N 1
ATOM 4462 C CA . PHE B 1 36 ? -15.038 1.944 55.783 1.00 174.81 36 PHE A CA 1
ATOM 4463 C C . PHE B 1 36 ? -16.016 2.763 56.630 1.00 181.74 36 PHE A C 1
ATOM 4464 O O . PHE B 1 36 ? -15.659 3.818 57.156 1.00 192.06 36 PHE A O 1
ATOM 4472 N N . LEU B 1 37 ? -17.249 2.278 56.757 1.00 177.99 37 LEU A N 1
ATOM 4473 C CA . LEU B 1 37 ? -18.245 2.930 57.599 1.00 168.59 37 LEU A CA 1
ATOM 4474 C C . LEU B 1 37 ? -18.164 2.418 59.035 1.00 168.75 37 LEU A C 1
ATOM 4475 O O . LEU B 1 37 ? -18.677 3.049 59.960 1.00 184.50 37 LEU A O 1
ATOM 4480 N N . LEU B 1 38 ? -17.512 1.274 59.213 1.00 165.87 38 LEU A N 1
ATOM 4481 C CA . LEU B 1 38 ? -17.455 0.610 60.513 1.00 173.71 38 LEU A CA 1
ATOM 4482 C C . LEU B 1 38 ? -16.681 1.390 61.582 1.00 179.32 38 LEU A C 1
ATOM 4483 O O . LEU B 1 38 ? -17.086 1.396 62.742 1.00 197.98 38 LEU A O 1
ATOM 4488 N N . PRO B 1 39 ? -15.561 2.034 61.207 1.00 161.19 39 PRO A N 1
ATOM 4489 C CA . PRO B 1 39 ? -14.823 2.824 62.203 1.00 159.65 39 PRO A CA 1
ATOM 4490 C C . PRO B 1 39 ? -15.693 3.862 62.911 1.00 158.24 39 PRO A C 1
ATOM 4491 O O . PRO B 1 39 ? -15.477 4.139 64.092 1.00 163.74 39 PRO A O 1
ATOM 4495 N N . SER B 1 40 ? -16.668 4.412 62.195 1.00 166.63 40 SER A N 1
ATOM 4496 C CA . SER B 1 40 ? -17.571 5.411 62.757 1.00 172.48 40 SER A CA 1
ATOM 4497 C C . SER B 1 40 ? -18.856 4.764 63.272 1.00 174.45 40 SER A C 1
ATOM 4498 O O . SER B 1 40 ? -19.454 5.245 64.234 1.00 173.40 40 SER A O 1
ATOM 4501 N N . ILE B 1 41 ? -19.278 3.678 62.632 1.00 173.83 41 ILE A N 1
ATOM 4502 C CA . ILE B 1 41 ? -20.460 2.947 63.079 1.00 167.47 41 ILE A CA 1
ATOM 4503 C C . ILE B 1 41 ? -20.157 2.217 64.383 1.00 171.66 41 ILE A C 1
ATOM 4504 O O . ILE B 1 41 ? -21.000 2.153 65.276 1.00 201.64 41 ILE A O 1
ATOM 4509 N N . TYR B 1 42 ? -18.955 1.660 64.487 1.00 168.88 42 TYR A N 1
ATOM 4510 C CA . TYR B 1 42 ? -18.516 1.041 65.729 1.00 173.22 42 TYR A CA 1
ATOM 4511 C C . TYR B 1 42 ? -18.434 2.099 66.817 1.00 179.28 42 TYR A C 1
ATOM 4512 O O . TYR B 1 42 ? -18.690 1.824 67.986 1.00 198.94 42 TYR A O 1
ATOM 4521 N N . MET B 1 43 ? -18.073 3.314 66.417 1.00 178.03 43 MET A N 1
ATOM 4522 C CA . MET B 1 43 ? -18.042 4.447 67.331 1.00 184.08 43 MET A CA 1
ATOM 4523 C C . MET B 1 43 ? -19.445 4.741 67.849 1.00 201.82 43 MET A C 1
ATOM 4524 O O . MET B 1 43 ? -19.629 5.073 69.018 1.00 205.86 43 MET A O 1
ATOM 4529 N N . LEU B 1 44 ? -20.432 4.615 66.968 1.00 191.06 44 LEU A N 1
ATOM 4530 C CA . LEU B 1 44 ? -21.827 4.788 67.352 1.00 195.94 44 LEU A CA 1
ATOM 4531 C C . LEU B 1 44 ? -22.283 3.652 68.252 1.00 203.60 44 LEU A C 1
ATOM 4532 O O . LEU B 1 44 ? -22.990 3.872 69.235 1.00 206.62 44 LEU A O 1
ATOM 4537 N N . ALA B 1 45 ? -21.875 2.437 67.902 1.00 202.93 45 ALA A N 1
ATOM 4538 C CA . ALA B 1 45 ? -22.262 1.248 68.648 1.00 204.56 45 ALA A CA 1
ATOM 4539 C C . ALA B 1 45 ? -21.803 1.332 70.100 1.00 211.79 45 ALA A C 1
ATOM 4540 O O . ALA B 1 45 ? -22.390 0.701 70.977 1.00 221.65 45 ALA A O 1
ATOM 4542 N N . VAL B 1 46 ? -20.754 2.110 70.351 1.00 221.47 46 VAL A N 1
ATOM 4543 C CA . VAL B 1 46 ? -20.273 2.316 71.711 1.00 208.75 46 VAL A CA 1
ATOM 4544 C C . VAL B 1 46 ? -21.288 3.110 72.536 1.00 238.17 46 VAL A C 1
ATOM 4545 O O . VAL B 1 46 ? -21.617 2.725 73.654 1.00 257.90 46 VAL A O 1
ATOM 4549 N N . TYR B 1 47 ? -21.777 4.217 71.983 1.00 233.50 47 TYR A N 1
ATOM 4550 C CA . TYR B 1 47 ? -22.736 5.065 72.686 1.00 240.63 47 TYR A CA 1
ATOM 4551 C C . TYR B 1 47 ? -24.086 4.377 72.891 1.00 248.08 47 TYR A C 1
ATOM 4552 O O . TYR B 1 47 ? -24.898 4.845 73.681 1.00 233.54 47 TYR A O 1
ATOM 4561 N N . ASP B 1 48 ? -24.317 3.270 72.187 1.00 242.54 48 ASP A N 1
ATOM 4562 C CA . ASP B 1 48 ? -25.546 2.492 72.352 1.00 240.14 48 ASP A CA 1
ATOM 4563 C C . ASP B 1 48 ? -25.333 1.355 73.347 1.00 242.15 48 ASP A C 1
ATOM 4564 O O . ASP B 1 48 ? -26.280 0.662 73.721 1.00 261.45 48 ASP A O 1
ATOM 4569 N N . ILE B 1 49 ? -24.086 1.157 73.760 1.00 234.25 49 ILE 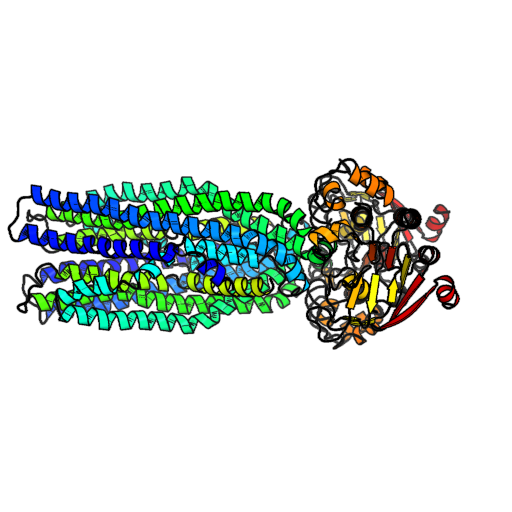A N 1
ATOM 4570 C CA . ILE B 1 49 ? -23.805 0.331 74.923 1.00 233.58 49 ILE A CA 1
ATOM 4571 C C . ILE B 1 49 ? -24.088 1.149 76.171 1.00 250.27 49 ILE A C 1
ATOM 4572 O O . ILE B 1 49 ? -24.578 0.626 77.163 1.00 275.68 49 ILE A O 1
ATOM 4577 N N . VAL B 1 50 ? -23.782 2.441 76.101 1.00 241.98 50 VAL A N 1
ATOM 4578 C CA . VAL B 1 50 ? -23.858 3.327 77.257 1.00 262.31 50 VAL A CA 1
ATOM 4579 C C . VAL B 1 50 ? -25.286 3.671 77.700 1.00 294.31 50 VAL A C 1
ATOM 4580 O O . VAL B 1 50 ? -25.574 3.650 78.896 1.00 264.89 50 VAL A O 1
ATOM 4584 N N . VAL B 1 51 ? -26.160 4.022 76.757 1.00 291.54 51 VAL A N 1
ATOM 4585 C CA . VAL B 1 51 ? -27.529 4.421 77.108 1.00 318.55 51 VAL A CA 1
ATOM 4586 C C . VAL B 1 51 ? -28.235 3.335 77.937 1.00 333.93 51 VAL A C 1
ATOM 4587 O O . VAL B 1 51 ? -28.793 3.634 78.990 1.00 348.51 51 VAL A O 1
ATOM 4591 N N . PRO B 1 52 ? -28.212 2.073 77.472 1.00 324.74 52 PRO A N 1
ATOM 4592 C CA . PRO B 1 52 ? -28.765 0.987 78.291 1.00 329.43 52 PRO A CA 1
ATOM 4593 C C . PRO B 1 52 ? -27.764 0.468 79.320 1.00 333.48 52 PRO A C 1
ATOM 4594 O O . PRO B 1 52 ? -28.135 -0.296 80.214 1.00 351.81 52 PRO A O 1
ATOM 4598 N N . SER B 1 53 ? -26.512 0.901 79.193 1.00 313.50 53 SER A N 1
ATOM 4599 C CA . SER B 1 53 ? -25.390 0.275 79.888 1.00 279.94 53 SER A CA 1
ATOM 4600 C C . SER B 1 53 ? -25.446 -1.212 79.598 1.00 275.17 53 SER A C 1
ATOM 4601 O O . SER B 1 53 ? -25.228 -2.032 80.492 1.00 271.33 53 SER A O 1
ATOM 4604 N N . THR B 1 54 ? -25.755 -1.550 78.344 1.00 279.41 54 THR A N 1
ATOM 4605 C CA . THR B 1 54 ? -25.951 -2.944 77.962 1.00 291.88 54 THR A CA 1
ATOM 4606 C C . THR B 1 54 ? -24.709 -3.686 78.385 1.00 298.57 54 THR A C 1
ATOM 4607 O O . THR B 1 54 ? -23.586 -3.204 78.210 1.00 300.37 54 THR A O 1
ATOM 4611 N N . SER B 1 55 ? -24.950 -4.837 78.999 1.00 300.89 55 SER A N 1
ATOM 4612 C CA . SER B 1 55 ? -23.924 -5.622 79.657 1.00 301.27 55 SER A CA 1
ATOM 4613 C C . SER B 1 55 ? -22.648 -5.724 78.816 1.00 290.20 55 SER A C 1
ATOM 4614 O O . SER B 1 55 ? -22.688 -5.703 77.584 1.00 280.81 55 SER A O 1
ATOM 4617 N N . VAL B 1 56 ? -21.512 -5.803 79.499 1.00 232.49 56 VAL A N 1
ATOM 4618 C CA . VAL B 1 56 ? -20.206 -5.849 78.841 1.00 215.97 56 VAL A CA 1
ATOM 4619 C C . VAL B 1 56 ? -19.918 -7.107 77.985 1.00 213.93 56 VAL A C 1
ATOM 4620 O O . VAL B 1 56 ? -19.054 -7.048 77.113 1.00 222.48 56 VAL A O 1
ATOM 4624 N N . PRO B 1 57 ? -20.609 -8.247 78.217 1.00 217.78 57 PRO A N 1
ATOM 4625 C CA . PRO B 1 57 ? -20.297 -9.292 77.229 1.00 224.82 57 PRO A CA 1
ATOM 4626 C C . PRO B 1 57 ? -20.748 -8.892 75.829 1.00 241.01 57 PRO A C 1
ATOM 4627 O O . PRO B 1 57 ? -20.126 -9.302 74.850 1.00 258.21 57 PRO A O 1
ATOM 4631 N N . THR B 1 58 ? -21.804 -8.087 75.744 1.00 236.86 58 THR A N 1
ATOM 4632 C CA . THR B 1 58 ? -22.250 -7.540 74.466 1.00 224.20 58 THR A CA 1
ATOM 4633 C C . THR B 1 58 ? -21.242 -6.529 73.930 1.00 221.19 58 THR A C 1
ATOM 4634 O O . THR B 1 58 ? -21.146 -6.313 72.721 1.00 209.75 58 THR A O 1
ATOM 4638 N N . LEU B 1 59 ? -20.519 -5.881 74.838 1.00 230.36 59 LEU A N 1
ATOM 4639 C CA . LEU B 1 59 ? -19.507 -4.912 74.439 1.00 224.65 59 LEU A CA 1
ATOM 4640 C C . LEU B 1 59 ? -18.403 -5.615 73.666 1.00 222.99 59 LEU A C 1
ATOM 4641 O O . LEU B 1 59 ? -17.913 -5.104 72.659 1.00 219.82 59 LEU A O 1
ATOM 4646 N N . LEU B 1 60 ? -18.018 -6.792 74.144 1.00 218.70 60 LEU A N 1
ATOM 4647 C CA . LEU B 1 60 ? -16.996 -7.585 73.481 1.00 219.22 60 LEU A CA 1
ATOM 4648 C C . LEU B 1 60 ? -17.572 -8.300 72.255 1.00 220.86 60 LEU A C 1
ATOM 4649 O O . LEU B 1 60 ? -16.822 -8.800 71.415 1.00 237.22 60 LEU A O 1
ATOM 4654 N N . VAL B 1 61 ? -18.899 -8.338 72.149 1.00 217.12 61 VAL A N 1
ATOM 4655 C CA . VAL B 1 61 ? -19.556 -8.940 70.989 1.00 210.74 61 VAL A CA 1
ATOM 4656 C C . VAL B 1 61 ? -19.450 -8.029 69.768 1.00 212.80 61 VAL A C 1
ATOM 4657 O O . VAL B 1 61 ? -18.997 -8.460 68.709 1.00 175.99 61 VAL A O 1
ATOM 4661 N N . ILE B 1 62 ? -19.879 -6.778 69.908 1.00 202.35 62 ILE A N 1
ATOM 4662 C CA . ILE B 1 62 ? -19.786 -5.826 68.806 1.00 199.12 62 ILE A CA 1
ATOM 4663 C C . ILE B 1 62 ? -18.320 -5.566 68.467 1.00 198.06 62 ILE A C 1
ATOM 4664 O O . ILE B 1 62 ? -17.981 -5.294 67.315 1.00 188.23 62 ILE A O 1
ATOM 4669 N N . THR B 1 63 ? -17.456 -5.652 69.474 1.00 194.78 63 THR A N 1
ATOM 4670 C CA . THR B 1 63 ? -16.018 -5.591 69.241 1.00 186.39 63 THR A CA 1
ATOM 4671 C C . THR B 1 63 ? -15.591 -6.791 68.400 1.00 176.47 63 THR A C 1
ATOM 4672 O O . THR B 1 63 ? -14.854 -6.646 67.427 1.00 173.99 63 THR A O 1
ATOM 4676 N N . ALA B 1 64 ? -16.065 -7.974 68.782 1.00 177.73 64 ALA A N 1
ATOM 4677 C CA . ALA B 1 64 ? -15.764 -9.198 68.048 1.00 175.20 64 ALA A CA 1
ATOM 4678 C C . ALA B 1 64 ? -16.292 -9.106 66.620 1.00 176.94 64 ALA A C 1
ATOM 4679 O O . ALA B 1 64 ? -15.683 -9.634 65.692 1.00 177.66 64 ALA A O 1
ATOM 4681 N N . LEU B 1 65 ? -17.425 -8.433 66.451 1.00 176.45 65 LEU A N 1
ATOM 4682 C CA . LEU B 1 65 ? -17.979 -8.199 65.123 1.00 177.73 65 LEU A CA 1
ATOM 4683 C C . LEU B 1 65 ? -17.056 -7.282 64.329 1.00 176.67 65 LEU A C 1
ATOM 4684 O O . LEU B 1 65 ? -16.778 -7.527 63.155 1.00 173.75 65 LEU A O 1
ATOM 4689 N N . ALA B 1 66 ? -16.580 -6.226 64.983 1.00 171.74 66 ALA A N 1
ATOM 4690 C CA . ALA B 1 66 ? -15.731 -5.233 64.334 1.00 164.17 66 ALA A CA 1
ATOM 4691 C C . ALA B 1 66 ? -14.415 -5.843 63.858 1.00 162.37 66 ALA A C 1
ATOM 4692 O O . ALA B 1 66 ? -13.988 -5.604 62.729 1.00 158.94 66 ALA A O 1
ATOM 4694 N N . VAL B 1 67 ? -13.779 -6.627 64.723 1.00 157.15 67 VAL A N 1
ATOM 4695 C CA . VAL B 1 67 ? -12.501 -7.251 64.397 1.00 162.18 67 VAL A CA 1
ATOM 4696 C C . VAL B 1 67 ? -12.632 -8.172 63.185 1.00 165.46 67 VAL A C 1
ATOM 4697 O O . VAL B 1 67 ? -11.881 -8.045 62.219 1.00 181.66 67 VAL A O 1
ATOM 4701 N N . VAL B 1 68 ? -13.589 -9.094 63.239 1.00 162.20 68 VAL A N 1
ATOM 4702 C CA . VAL B 1 68 ? -13.809 -10.034 62.145 1.00 158.93 68 VAL A CA 1
ATOM 4703 C C . VAL B 1 68 ? -14.181 -9.297 60.859 1.00 167.64 68 VAL A C 1
ATOM 4704 O O . VAL B 1 68 ? -13.879 -9.764 59.761 1.00 163.93 68 VAL A O 1
ATOM 4708 N N . LEU B 1 69 ? -14.835 -8.148 60.998 1.00 166.54 69 LEU A N 1
ATOM 4709 C CA . LEU B 1 69 ? -15.201 -7.335 59.842 1.00 172.58 69 LEU A CA 1
ATOM 4710 C C . LEU B 1 69 ? -13.983 -6.627 59.255 1.00 181.30 69 LEU A C 1
ATOM 4711 O O . LEU B 1 69 ? -13.908 -6.407 58.046 1.00 181.00 69 LEU A O 1
ATOM 4716 N N . TYR B 1 70 ? -13.033 -6.265 60.112 1.00 172.88 70 TYR A N 1
ATOM 4717 C CA . TYR B 1 70 ? -11.807 -5.615 59.661 1.00 156.52 70 TYR A CA 1
ATOM 4718 C C . TYR B 1 70 ? -10.870 -6.622 58.995 1.00 154.33 70 TYR A C 1
ATOM 4719 O O . TYR B 1 70 ? -10.167 -6.289 58.040 1.00 163.98 70 TYR A O 1
ATOM 4728 N N . PHE B 1 71 ? -10.861 -7.853 59.498 1.00 148.30 71 PHE A N 1
ATOM 4729 C CA . PHE B 1 71 ? -10.074 -8.918 58.885 1.00 151.39 71 PHE A CA 1
ATOM 4730 C C . PHE B 1 71 ? -10.596 -9.229 57.485 1.00 152.07 71 PHE A C 1
ATOM 4731 O O . PHE B 1 71 ? -9.890 -9.818 56.667 1.00 163.67 71 PHE A O 1
ATOM 4739 N N . ALA B 1 72 ? -11.836 -8.828 57.220 1.00 150.02 72 ALA A N 1
ATOM 4740 C CA . ALA B 1 72 ? -12.420 -8.939 55.888 1.00 146.46 72 ALA A CA 1
ATOM 4741 C C . ALA B 1 72 ? -12.192 -7.647 55.109 1.00 140.42 72 ALA A C 1
ATOM 4742 O O . ALA B 1 72 ? -12.126 -7.655 53.881 1.00 137.46 72 ALA A O 1
ATOM 4744 N N . LEU B 1 73 ? -12.073 -6.540 55.834 1.00 153.76 73 LEU A N 1
ATOM 4745 C CA . LEU B 1 73 ? -11.768 -5.250 55.226 1.00 167.73 73 LEU A CA 1
ATOM 4746 C C . LEU B 1 73 ? -10.386 -5.302 54.587 1.00 161.56 73 LEU A C 1
ATOM 4747 O O . LEU B 1 73 ? -10.203 -4.905 53.435 1.00 155.14 73 LEU A O 1
ATOM 4752 N N . GLY B 1 74 ? -9.417 -5.800 55.348 1.00 151.46 74 GLY A N 1
ATOM 4753 C CA . GLY B 1 74 ? -8.053 -5.939 54.872 1.00 136.33 74 GLY A CA 1
ATOM 4754 C C . GLY B 1 74 ? -7.937 -6.840 53.657 1.00 142.23 74 GLY A C 1
ATOM 4755 O O . GLY B 1 74 ? -7.148 -6.568 52.751 1.00 156.31 74 GLY A O 1
ATOM 4756 N N . LEU B 1 75 ? -8.722 -7.912 53.634 1.00 145.20 75 LEU A N 1
ATOM 4757 C CA . LEU B 1 75 ? -8.669 -8.872 52.537 1.00 131.66 75 LEU A CA 1
ATOM 4758 C C . LEU B 1 75 ? -9.216 -8.282 51.239 1.00 149.83 75 LEU A C 1
ATOM 4759 O O . LEU B 1 75 ? -8.525 -8.270 50.220 1.00 165.96 75 LEU A O 1
ATOM 4764 N N . LEU B 1 76 ? -10.450 -7.784 51.278 1.00 137.79 76 LEU A N 1
ATOM 4765 C CA . LEU B 1 76 ? -11.084 -7.197 50.098 1.00 141.92 76 LEU A CA 1
ATOM 4766 C C . LEU B 1 76 ? -10.335 -5.962 49.610 1.00 136.72 76 LEU A C 1
ATOM 4767 O O . LEU B 1 76 ? -10.575 -5.471 48.504 1.00 122.03 76 LEU A O 1
ATOM 4772 N N . GLN B 1 77 ? -9.428 -5.467 50.442 1.00 140.80 77 GLN A N 1
ATOM 4773 C CA . GLN B 1 77 ? -8.616 -4.314 50.103 1.00 151.87 77 GLN A CA 1
ATOM 4774 C C . GLN B 1 77 ? -7.220 -4.744 49.638 1.00 158.16 77 GLN A C 1
ATOM 4775 O O . GLN B 1 77 ? -6.574 -4.038 48.859 1.00 161.02 77 GLN A O 1
ATOM 4781 N N . SER B 1 78 ? -6.766 -5.908 50.101 1.00 165.13 78 SER A N 1
ATOM 4782 C CA . SER B 1 78 ? -5.464 -6.436 49.698 1.00 143.69 78 SER A CA 1
ATOM 4783 C C . SER B 1 78 ? -5.572 -7.231 48.400 1.00 131.99 78 SER A C 1
ATOM 4784 O O . SER B 1 78 ? -4.565 -7.485 47.736 1.00 130.97 78 SER A O 1
ATOM 4787 N N . VAL B 1 79 ? -6.788 -7.630 48.045 1.00 132.51 79 VAL A N 1
ATOM 4788 C CA . VAL B 1 79 ? -7.019 -8.295 46.768 1.00 128.72 79 VAL A CA 1
ATOM 4789 C C . VAL B 1 79 ? -6.858 -7.279 45.645 1.00 135.48 79 VAL A C 1
ATOM 4790 O O . VAL B 1 79 ? -6.342 -7.602 44.576 1.00 147.62 79 VAL A O 1
ATOM 4794 N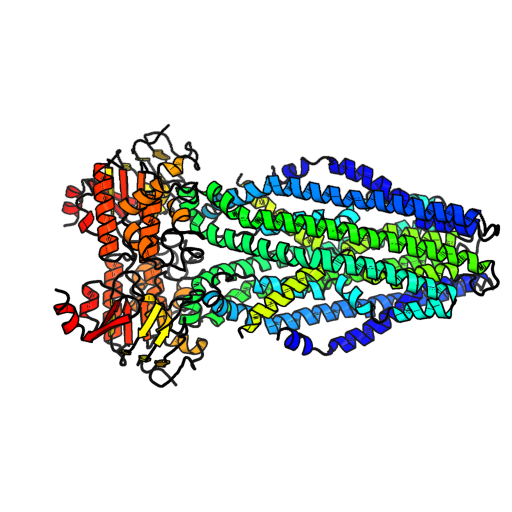 N . ARG B 1 80 ? -7.299 -6.050 45.897 1.00 127.03 80 ARG A N 1
ATOM 4795 C CA . ARG B 1 80 ? -7.087 -4.956 44.958 1.00 119.06 80 ARG A CA 1
ATOM 4796 C C . ARG B 1 80 ? -5.597 -4.816 44.679 1.00 131.29 80 ARG A C 1
ATOM 4797 O O . ARG B 1 80 ? -5.182 -4.614 43.539 1.00 128.74 80 ARG A O 1
ATOM 4805 N N . ALA B 1 81 ? -4.799 -4.937 45.734 1.00 153.33 81 ALA A N 1
ATOM 4806 C CA . ALA B 1 81 ? -3.351 -4.864 45.612 1.00 155.57 81 ALA A CA 1
ATOM 4807 C C . ALA B 1 81 ? -2.815 -6.088 44.878 1.00 145.39 81 ALA A C 1
ATOM 4808 O O . ALA B 1 81 ? -1.818 -6.006 44.165 1.00 139.20 81 ALA A O 1
ATOM 4810 N N . LYS B 1 82 ? -3.480 -7.224 45.061 1.00 150.56 82 LYS A N 1
ATOM 4811 C CA . LYS B 1 82 ? -3.100 -8.448 44.366 1.00 156.51 82 LYS A CA 1
ATOM 4812 C C . LYS B 1 82 ? -3.526 -8.390 42.903 1.00 152.64 82 LYS A C 1
ATOM 4813 O O . LYS B 1 82 ? -2.880 -8.986 42.045 1.00 153.12 82 LYS A O 1
ATOM 4819 N N . VAL B 1 83 ? -4.606 -7.670 42.621 1.00 144.89 83 VAL A N 1
ATOM 4820 C CA . VAL B 1 83 ? -5.114 -7.556 41.256 1.00 144.12 83 VAL A CA 1
ATOM 4821 C C . VAL B 1 83 ? -4.356 -6.495 40.462 1.00 149.32 83 VAL A C 1
ATOM 4822 O O . VAL B 1 83 ? -3.805 -6.787 39.400 1.00 155.32 83 VAL A O 1
ATOM 4826 N N . MET B 1 84 ? -4.349 -5.265 40.970 1.00 141.10 84 MET A N 1
ATOM 4827 C CA . MET B 1 84 ? -3.648 -4.166 40.314 1.00 133.17 84 MET A CA 1
ATOM 4828 C C . MET B 1 84 ? -2.192 -4.535 40.054 1.00 129.23 84 MET A C 1
ATOM 4829 O O . MET B 1 84 ? -1.604 -4.121 39.054 1.00 134.72 84 MET A O 1
ATOM 4834 N N . GLN B 1 85 ? -1.618 -5.316 40.962 1.00 139.17 85 GLN A N 1
ATOM 4835 C CA . GLN B 1 85 ? -0.276 -5.846 40.779 1.00 142.43 85 GLN A CA 1
ATOM 4836 C C . GLN B 1 85 ? -0.245 -6.755 39.555 1.00 127.30 85 GLN A C 1
ATOM 4837 O O . GLN B 1 85 ? 0.678 -6.684 38.747 1.00 129.51 85 GLN A O 1
ATOM 4843 N N . ILE B 1 86 ? -1.269 -7.591 39.414 1.00 120.78 86 ILE A N 1
ATOM 4844 C CA . ILE B 1 86 ? -1.353 -8.521 38.292 1.00 118.97 86 ILE A CA 1
ATOM 4845 C C . ILE B 1 86 ? -1.685 -7.781 36.998 1.00 123.90 86 ILE A C 1
ATOM 4846 O O . ILE B 1 86 ? -1.233 -8.170 35.921 1.00 119.42 86 ILE A O 1
ATOM 4851 N N . ILE B 1 87 ? -2.470 -6.713 37.105 1.00 145.07 87 ILE A N 1
ATOM 4852 C CA . ILE B 1 87 ? -2.840 -5.924 35.934 1.00 153.04 87 ILE A CA 1
ATOM 4853 C C . ILE B 1 87 ? -1.603 -5.283 35.303 1.00 155.61 87 ILE A C 1
ATOM 4854 O O . ILE B 1 87 ? -1.530 -5.136 34.083 1.00 170.08 87 ILE A O 1
ATOM 4859 N N . SER B 1 88 ? -0.632 -4.916 36.134 1.00 137.73 88 SER A N 1
ATOM 4860 C CA . SER B 1 88 ? 0.578 -4.260 35.650 1.00 115.67 88 SER A CA 1
ATOM 4861 C C . SER B 1 88 ? 1.470 -5.229 34.876 1.00 116.07 88 SER A C 1
ATOM 4862 O O . SER B 1 88 ? 2.216 -4.819 33.987 1.00 125.05 88 SER A O 1
ATOM 4865 N N . LEU B 1 89 ? 1.391 -6.512 35.214 1.00 108.51 89 LEU A N 1
ATOM 4866 C CA . LEU B 1 89 ? 2.235 -7.518 34.581 1.00 105.79 89 LEU A CA 1
ATOM 4867 C C . LEU B 1 89 ? 1.709 -7.908 33.204 1.00 111.01 89 LEU A C 1
ATOM 4868 O O . LEU B 1 89 ? 2.474 -7.976 32.241 1.00 128.01 89 LEU A O 1
ATOM 4873 N N . LYS B 1 90 ? 0.408 -8.166 33.106 1.00 125.23 90 LYS A N 1
ATOM 4874 C CA . LYS B 1 90 ? -0.186 -8.542 31.828 1.00 143.73 90 LYS A CA 1
ATOM 4875 C C . LYS B 1 90 ? -0.227 -7.338 30.889 1.00 155.03 90 LYS A C 1
ATOM 4876 O O . LYS B 1 90 ? -0.435 -7.487 29.685 1.00 167.29 90 LYS A O 1
ATOM 4882 N N . LEU B 1 91 ? -0.033 -6.148 31.452 1.00 146.56 91 LEU A N 1
ATOM 4883 C CA . LEU B 1 91 ? 0.097 -4.928 30.662 1.00 140.79 91 LEU A CA 1
ATOM 4884 C C . LEU B 1 91 ? 1.520 -4.832 30.124 1.00 136.19 91 LEU A C 1
ATOM 4885 O O . LEU B 1 91 ? 1.738 -4.471 28.966 1.00 146.68 91 LEU A O 1
ATOM 4890 N N . ASP B 1 92 ? 2.485 -5.160 30.978 1.00 122.84 92 ASP A N 1
ATOM 4891 C CA . ASP B 1 92 ? 3.893 -5.178 30.594 1.00 110.70 92 ASP A CA 1
ATOM 4892 C C . ASP B 1 92 ? 4.146 -6.168 29.463 1.00 118.41 92 ASP A C 1
ATOM 4893 O O . ASP B 1 92 ? 4.662 -5.797 28.412 1.00 112.83 92 ASP A O 1
ATOM 4898 N N . SER B 1 93 ? 3.777 -7.426 29.688 1.00 121.09 93 SER A N 1
ATOM 4899 C CA . SER B 1 93 ? 4.027 -8.495 28.724 1.00 130.18 93 SER A CA 1
ATOM 4900 C C . SER B 1 93 ? 3.362 -8.237 27.373 1.00 127.24 93 SER A C 1
ATOM 4901 O O . SER B 1 93 ? 3.774 -8.802 26.358 1.00 111.42 93 SER A O 1
ATOM 4904 N N . GLU B 1 94 ? 2.333 -7.394 27.363 1.00 129.63 94 GLU A N 1
ATOM 4905 C CA . GLU B 1 94 ? 1.660 -7.023 26.120 1.00 135.87 94 GLU A CA 1
ATOM 4906 C C . GLU B 1 94 ? 2.382 -5.881 25.410 1.00 127.09 94 GLU A C 1
ATOM 4907 O O . GLU B 1 94 ? 2.334 -5.776 24.184 1.00 128.83 94 GLU A O 1
ATOM 4913 N N . LEU B 1 95 ? 3.043 -5.026 26.188 1.00 118.34 95 LEU A N 1
ATOM 4914 C CA . LEU B 1 95 ? 3.745 -3.866 25.647 1.00 112.00 95 LEU A CA 1
ATOM 4915 C C . LEU B 1 95 ? 5.262 -4.027 25.658 1.00 118.36 95 LEU A C 1
ATOM 4916 O O . LEU B 1 95 ? 5.966 -3.290 24.973 1.00 128.14 95 LEU A O 1
ATOM 4921 N N . ASN B 1 96 ? 5.758 -4.989 26.429 1.00 122.77 96 ASN A N 1
ATOM 4922 C CA . ASN B 1 96 ? 7.194 -5.133 26.655 1.00 111.34 96 ASN A CA 1
ATOM 4923 C C . ASN B 1 96 ? 8.005 -5.218 25.366 1.00 112.79 96 ASN A C 1
ATOM 4924 O O . ASN B 1 96 ? 8.823 -4.343 25.082 1.00 98.47 96 ASN A O 1
ATOM 4929 N N . LYS B 1 97 ? 7.772 -6.269 24.587 1.00 109.94 97 LYS A N 1
ATOM 4930 C CA . LYS B 1 97 ? 8.525 -6.484 23.359 1.00 92.66 97 LYS A CA 1
ATOM 4931 C C . LYS B 1 97 ? 8.287 -5.351 22.363 1.00 92.73 97 LYS A C 1
ATOM 4932 O O . LYS B 1 97 ? 9.203 -4.940 21.648 1.00 95.62 97 LYS A O 1
ATOM 4938 N N . GLU B 1 98 ? 7.058 -4.847 22.328 1.00 98.97 98 GLU A N 1
ATOM 4939 C CA . GLU B 1 98 ? 6.676 -3.800 21.384 1.00 105.67 98 GLU A CA 1
ATOM 4940 C C . GLU B 1 98 ? 7.529 -2.547 21.553 1.00 98.48 98 GLU A C 1
ATOM 4941 O O . GLU B 1 98 ? 7.899 -1.906 20.570 1.00 109.11 98 GLU A O 1
ATOM 4947 N N . VAL B 1 99 ? 7.843 -2.203 22.797 1.00 87.62 99 VAL A N 1
ATOM 4948 C CA . VAL B 1 99 ? 8.646 -1.019 23.072 1.00 95.61 99 VAL A CA 1
ATOM 4949 C C . VAL B 1 99 ? 10.098 -1.241 22.654 1.00 99.56 99 VAL A C 1
ATOM 4950 O O . VAL B 1 99 ? 10.732 -0.348 22.099 1.00 104.64 99 VAL A O 1
ATOM 4954 N N . PHE B 1 100 ? 10.616 -2.435 22.922 1.00 95.80 100 PHE A N 1
ATOM 4955 C CA . PHE B 1 100 ? 12.014 -2.742 22.629 1.00 91.08 100 PHE A CA 1
ATOM 4956 C C . PHE B 1 100 ? 12.292 -2.798 21.127 1.00 105.82 100 PHE A C 1
ATOM 4957 O O . PHE B 1 100 ? 13.229 -2.164 20.641 1.00 114.32 100 PHE A O 1
ATOM 4965 N N . THR B 1 101 ? 11.479 -3.557 20.399 1.00 111.70 101 THR A N 1
ATOM 4966 C CA . THR B 1 101 ? 11.693 -3.767 18.968 1.00 116.97 101 THR A CA 1
ATOM 4967 C C . THR B 1 101 ? 11.471 -2.493 18.158 1.00 120.71 101 THR A C 1
ATOM 4968 O O . THR B 1 101 ? 12.076 -2.307 17.101 1.00 140.08 101 THR A O 1
ATOM 4972 N N . SER B 1 102 ? 10.598 -1.621 18.653 1.00 89.16 102 SER A N 1
ATOM 4973 C CA . SER B 1 102 ? 10.257 -0.393 17.942 1.00 94.65 102 SER A CA 1
ATOM 4974 C C . SER B 1 102 ? 11.276 0.716 18.198 1.00 96.51 102 SER A C 1
ATOM 4975 O O . SER B 1 102 ? 11.373 1.668 17.423 1.00 104.83 102 SER A O 1
ATOM 4978 N N . SER B 1 103 ? 12.032 0.591 19.286 1.00 111.31 103 SER A N 1
ATOM 4979 C CA . SER B 1 103 ? 13.007 1.610 19.666 1.00 102.35 103 SER A CA 1
ATOM 4980 C C . SER B 1 103 ? 14.071 1.800 18.589 1.00 94.60 103 SER A C 1
ATOM 4981 O O . SER B 1 103 ? 14.564 2.907 18.383 1.00 82.72 103 SER A O 1
ATOM 4984 N N . PHE B 1 104 ? 14.420 0.716 17.905 1.00 93.21 104 PHE A N 1
ATOM 4985 C CA . PHE B 1 104 ? 15.424 0.768 16.850 1.00 99.97 104 PHE A CA 1
ATOM 4986 C C . PHE B 1 104 ? 14.865 1.462 15.613 1.00 103.25 104 PHE A C 1
ATOM 4987 O O . PHE B 1 104 ? 15.546 2.269 14.982 1.00 98.61 104 PHE A O 1
ATOM 4995 N N . GLU B 1 105 ? 13.622 1.140 15.269 1.00 96.67 105 GLU A N 1
ATOM 4996 C CA . GLU B 1 105 ? 12.918 1.835 14.198 1.00 95.21 105 GLU A CA 1
ATOM 4997 C C . GLU B 1 105 ? 12.746 3.300 14.570 1.00 95.12 105 GLU A C 1
ATOM 4998 O O . GLU B 1 105 ? 12.958 4.194 13.750 1.00 104.73 105 GLU A O 1
ATOM 5004 N N . TYR B 1 106 ? 12.363 3.531 15.822 1.00 85.12 106 TYR A N 1
ATOM 5005 C CA . TYR B 1 106 ? 12.124 4.874 16.332 1.00 93.00 106 TYR A CA 1
ATOM 5006 C C . TYR B 1 106 ? 13.402 5.716 16.350 1.00 89.09 106 TYR A C 1
ATOM 5007 O O . TYR B 1 106 ? 13.382 6.889 15.980 1.00 100.05 106 TYR A O 1
ATOM 5016 N N . ALA B 1 107 ? 14.508 5.110 16.773 1.00 65.97 107 ALA A N 1
ATOM 5017 C CA . ALA B 1 107 ? 15.776 5.822 16.916 1.00 65.10 107 ALA A CA 1
ATOM 5018 C C . ALA B 1 107 ? 16.374 6.216 15.570 1.00 99.79 107 ALA A C 1
ATOM 5019 O O . ALA B 1 107 ? 17.250 7.078 15.505 1.00 111.47 107 ALA A O 1
ATOM 5021 N N . ILE B 1 108 ? 15.906 5.582 14.500 1.00 65.74 108 ILE A N 1
ATOM 5022 C CA . ILE B 1 108 ? 16.361 5.921 13.155 1.00 68.72 108 ILE A CA 1
ATOM 5023 C C . ILE B 1 108 ? 15.526 7.066 12.592 1.00 84.42 108 ILE A C 1
ATOM 5024 O O . ILE B 1 108 ? 16.028 7.904 11.843 1.00 95.69 108 ILE A O 1
ATOM 5029 N N . ARG B 1 109 ? 14.249 7.092 12.957 1.00 75.03 109 ARG A N 1
ATOM 5030 C CA . ARG B 1 109 ? 13.350 8.157 12.534 1.00 91.16 109 ARG A CA 1
ATOM 5031 C C . ARG B 1 109 ? 13.493 9.363 13.463 1.00 108.28 109 ARG A C 1
ATOM 5032 O O . ARG B 1 109 ? 13.378 10.511 13.032 1.00 116.62 109 ARG A O 1
ATOM 5040 N N . ASN B 1 110 ? 13.745 9.082 14.742 1.00 102.28 110 ASN A N 1
ATOM 5041 C CA . ASN B 1 110 ? 13.889 10.109 15.772 1.00 97.28 110 ASN A CA 1
ATOM 5042 C C . ASN B 1 110 ? 15.226 9.996 16.501 1.00 98.11 110 ASN A C 1
ATOM 5043 O O . ASN B 1 110 ? 15.260 9.712 17.698 1.00 111.16 110 ASN A O 1
ATOM 5048 N N . PRO B 1 111 ? 16.336 10.218 15.780 1.00 95.01 111 PRO A N 1
ATOM 5049 C CA . PRO B 1 111 ? 17.672 10.124 16.383 1.00 109.21 111 PRO A CA 1
ATOM 5050 C C . PRO B 1 111 ? 17.901 11.158 17.484 1.00 111.79 111 PRO A C 1
ATOM 5051 O O . PRO B 1 111 ? 18.740 10.953 18.363 1.00 109.00 111 PRO A O 1
ATOM 5055 N N . SER B 1 112 ? 17.159 12.259 17.430 1.00 103.46 112 SER A N 1
ATOM 5056 C CA . SER B 1 112 ? 17.256 13.303 18.443 1.00 105.31 112 SER A CA 1
ATOM 5057 C C . SER B 1 112 ? 16.675 12.829 19.771 1.00 95.50 112 SER A C 1
ATOM 5058 O O . SER B 1 112 ? 17.229 13.104 20.834 1.00 99.62 112 SER A O 1
ATOM 5061 N N . LYS B 1 113 ? 15.555 12.116 19.697 1.00 91.71 113 LYS A N 1
ATOM 5062 C CA . LYS B 1 113 ? 14.887 11.589 20.883 1.00 107.13 113 LYS A CA 1
ATOM 5063 C C . LYS B 1 113 ? 15.183 10.103 21.063 1.00 97.73 113 LYS A C 1
ATOM 5064 O O . LYS B 1 113 ? 14.458 9.395 21.762 1.00 90.48 113 LYS A O 1
ATOM 5070 N N . ALA B 1 114 ? 16.254 9.638 20.427 1.00 94.62 114 ALA A N 1
ATOM 5071 C CA . ALA B 1 114 ? 16.641 8.233 20.495 1.00 100.19 114 ALA A CA 1
ATOM 5072 C C . ALA B 1 114 ? 17.259 7.900 21.846 1.00 97.98 114 ALA A C 1
ATOM 5073 O O . ALA B 1 114 ? 18.363 8.343 22.162 1.00 121.30 114 ALA A O 1
ATOM 5075 N N . SER B 1 115 ? 16.540 7.114 22.638 1.00 83.76 115 SER A N 1
ATOM 5076 C CA . SER B 1 115 ? 17.023 6.708 23.951 1.00 88.59 115 SER A CA 1
ATOM 5077 C C . SER B 1 115 ? 16.237 5.510 24.467 1.00 83.45 115 SER A C 1
ATOM 5078 O O . SER B 1 115 ? 15.310 5.036 23.811 1.00 78.97 115 SER A O 1
ATOM 5081 N N . ALA B 1 116 ? 16.619 5.028 25.646 1.00 80.11 116 ALA A N 1
ATOM 5082 C CA . ALA B 1 116 ? 15.917 3.930 26.296 1.00 67.32 116 ALA A CA 1
ATOM 5083 C C . ALA B 1 116 ? 14.763 4.454 27.146 1.00 99.16 116 ALA A C 1
ATOM 5084 O O . ALA B 1 116 ? 14.163 3.711 27.921 1.00 99.01 116 ALA A O 1
ATOM 5086 N N . GLN B 1 117 ? 14.459 5.739 26.990 1.00 87.10 117 GLN A N 1
ATOM 5087 C CA . GLN B 1 117 ? 13.395 6.384 27.749 1.00 90.77 117 GLN A CA 1
ATOM 5088 C C . GLN B 1 117 ? 12.051 5.648 27.675 1.00 85.81 117 GLN A C 1
ATOM 5089 O O . GLN B 1 117 ? 11.391 5.484 28.702 1.00 89.26 117 GLN A O 1
ATOM 5095 N N . PRO B 1 118 ? 11.634 5.201 26.473 1.00 93.48 118 PRO A N 1
ATOM 5096 C CA . PRO B 1 118 ? 10.312 4.560 26.416 1.00 93.27 118 PRO A CA 1
ATOM 5097 C C . PRO B 1 118 ? 10.186 3.313 27.292 1.00 85.51 118 PRO A C 1
ATOM 5098 O O . PRO B 1 118 ? 9.068 2.919 27.623 1.00 88.61 118 PRO A O 1
ATOM 5102 N N . ILE B 1 119 ? 11.311 2.711 27.664 1.00 80.59 119 ILE A N 1
ATOM 5103 C CA . ILE B 1 119 ? 11.306 1.603 28.615 1.00 82.82 119 ILE A CA 1
ATOM 5104 C C . ILE B 1 119 ? 11.146 2.127 30.039 1.00 92.85 119 ILE A C 1
ATOM 5105 O O . ILE B 1 119 ? 10.530 1.479 30.886 1.00 94.39 119 ILE A O 1
ATOM 5110 N N . ASN B 1 120 ? 11.720 3.297 30.302 1.00 112.33 120 ASN A N 1
ATOM 5111 C CA . ASN B 1 120 ? 11.619 3.924 31.614 1.00 101.67 120 ASN A CA 1
ATOM 5112 C C . ASN B 1 120 ? 10.203 4.418 31.888 1.00 96.62 120 ASN A C 1
ATOM 5113 O O . ASN B 1 120 ? 9.729 4.364 33.022 1.00 89.57 120 ASN A O 1
ATOM 5118 N N . ASP B 1 121 ? 9.530 4.896 30.847 1.00 104.20 121 ASP A N 1
ATOM 5119 C CA . ASP B 1 121 ? 8.149 5.348 30.976 1.00 98.68 121 ASP A CA 1
ATOM 5120 C C . ASP B 1 121 ? 7.238 4.172 31.304 1.00 95.93 121 ASP A C 1
ATOM 5121 O O . ASP B 1 121 ? 6.234 4.329 31.999 1.00 96.00 121 ASP A O 1
ATOM 5126 N N . LEU B 1 122 ? 7.594 2.993 30.802 1.00 99.30 122 LEU A N 1
ATOM 5127 C CA . LEU B 1 122 ? 6.846 1.782 31.107 1.00 91.22 122 LEU A CA 1
ATOM 5128 C C . LEU B 1 122 ? 6.985 1.454 32.588 1.00 97.72 122 LEU A C 1
ATOM 5129 O O . LEU B 1 122 ? 6.015 1.075 33.242 1.00 88.18 122 LEU A O 1
ATOM 5134 N N . TYR B 1 123 ? 8.195 1.611 33.112 1.00 108.95 123 TYR A N 1
ATOM 5135 C CA . TYR B 1 123 ? 8.461 1.343 34.519 1.00 101.37 123 TYR A CA 1
ATOM 5136 C C . TYR B 1 123 ? 7.630 2.258 35.411 1.00 101.37 123 TYR A C 1
ATOM 5137 O O . TYR B 1 123 ? 7.114 1.833 36.442 1.00 113.40 123 TYR A O 1
ATOM 5146 N N . GLN B 1 124 ? 7.494 3.513 34.996 1.00 96.68 124 GLN A N 1
ATOM 5147 C CA . GLN B 1 124 ? 6.775 4.513 35.780 1.00 98.32 124 GLN A CA 1
ATOM 5148 C C . GLN B 1 124 ? 5.296 4.166 35.908 1.00 101.03 124 GLN A C 1
ATOM 5149 O O . GLN B 1 124 ? 4.677 4.412 36.944 1.00 113.86 124 GLN A O 1
ATOM 5155 N N . LEU B 1 125 ? 4.734 3.590 34.851 1.00 92.77 125 LEU A N 1
ATOM 5156 C CA . LEU B 1 125 ? 3.321 3.231 34.836 1.00 90.45 125 LEU A CA 1
ATOM 5157 C C . LEU B 1 125 ? 3.058 2.025 35.730 1.00 96.88 125 LEU A C 1
ATOM 5158 O O . LEU B 1 125 ? 2.119 2.029 36.525 1.00 121.56 125 LEU A O 1
ATOM 5163 N N . LYS B 1 126 ? 3.893 0.997 35.597 1.00 101.79 126 LYS A N 1
ATOM 5164 C CA . LYS B 1 126 ? 3.781 -0.201 36.421 1.00 108.76 126 LYS A CA 1
ATOM 5165 C C . LYS B 1 126 ? 3.854 0.157 37.899 1.00 110.30 126 LYS A C 1
ATOM 5166 O O . LYS B 1 126 ? 3.241 -0.503 38.737 1.00 128.13 126 LYS A O 1
ATOM 5172 N N . GLN B 1 127 ? 4.607 1.206 38.211 1.00 113.20 127 GLN A N 1
ATOM 5173 C CA . GLN B 1 127 ? 4.700 1.692 39.581 1.00 113.47 127 GLN A CA 1
ATOM 5174 C C . GLN B 1 127 ? 3.389 2.331 40.017 1.00 119.69 127 GLN A C 1
ATOM 5175 O O . GLN B 1 127 ? 2.977 2.199 41.169 1.00 131.63 127 GLN A O 1
ATOM 5181 N N . PHE B 1 128 ? 2.737 3.024 39.090 1.00 123.67 128 PHE A N 1
ATOM 5182 C CA . PHE B 1 128 ? 1.527 3.774 39.406 1.00 132.84 128 PHE A CA 1
ATOM 5183 C C . PHE B 1 128 ? 0.356 2.857 39.752 1.00 121.10 128 PHE A C 1
ATOM 5184 O O . PHE B 1 128 ? -0.495 3.210 40.569 1.00 132.58 128 PHE A O 1
ATOM 5192 N N . LEU B 1 129 ? 0.317 1.683 39.130 1.00 96.55 129 LEU A N 1
ATOM 5193 C CA . LEU B 1 129 ? -0.773 0.740 39.352 1.00 111.01 129 LEU A CA 1
ATOM 5194 C C . LEU B 1 129 ? -0.657 0.079 40.725 1.00 128.97 129 LEU A C 1
ATOM 5195 O O . LEU B 1 129 ? -1.659 -0.317 41.318 1.00 139.54 129 LEU A O 1
ATOM 5200 N N . THR B 1 130 ? 0.571 -0.022 41.226 1.00 125.39 130 THR A N 1
ATOM 5201 C CA . THR B 1 130 ? 0.839 -0.659 42.512 1.00 133.03 130 THR A CA 1
ATOM 5202 C C . THR B 1 130 ? 0.762 0.327 43.678 1.00 128.61 130 THR A C 1
ATOM 5203 O O . THR B 1 130 ? 0.533 -0.070 44.821 1.00 142.60 130 THR A O 1
ATOM 5207 N N . SER B 1 131 ? 0.952 1.610 43.382 1.00 155.66 131 SER A N 1
ATOM 5208 C CA . SER B 1 131 ? 1.051 2.638 44.414 1.00 171.92 131 SER A CA 1
ATOM 5209 C C . SER B 1 131 ? -0.239 2.788 45.223 1.00 178.06 131 SER A C 1
ATOM 5210 O O . SER B 1 131 ? -1.322 2.462 44.734 1.00 176.77 131 SER A O 1
ATOM 5213 N N . PRO B 1 132 ? -0.124 3.284 46.468 1.00 174.12 132 PRO A N 1
ATOM 5214 C CA . PRO B 1 132 ? -1.300 3.528 47.310 1.00 165.81 132 PRO A CA 1
ATOM 5215 C C . PRO B 1 132 ? -2.120 4.723 46.832 1.00 160.01 132 PRO A C 1
ATOM 5216 O O . PRO B 1 132 ? -3.299 4.838 47.161 1.00 165.33 132 PRO A O 1
ATOM 5220 N N . VAL B 1 133 ? -1.488 5.600 46.059 1.00 150.35 133 VAL A N 1
ATOM 5221 C CA . VAL B 1 133 ? -2.133 6.816 45.580 1.00 148.19 133 VAL A CA 1
ATOM 5222 C C . VAL B 1 133 ? -3.290 6.509 44.632 1.00 152.79 133 VAL A C 1
ATOM 5223 O O . VAL B 1 133 ? -4.279 7.241 44.592 1.00 164.17 133 VAL A O 1
ATOM 5227 N N . LEU B 1 134 ? -3.162 5.428 43.868 1.00 147.63 134 LEU A N 1
ATOM 5228 C CA . LEU B 1 134 ? -4.168 5.075 42.872 1.00 154.98 134 LEU A CA 1
ATOM 5229 C C . LEU B 1 134 ? -5.446 4.553 43.519 1.00 164.08 134 LEU A C 1
ATOM 5230 O O . LEU B 1 134 ? -6.539 4.748 42.989 1.00 175.43 134 LEU A O 1
ATOM 5235 N N . PHE B 1 135 ? -5.307 3.887 44.660 1.00 175.94 135 PHE A N 1
ATOM 5236 C CA . PHE B 1 135 ? -6.467 3.359 45.371 1.00 185.67 135 PHE A CA 1
ATOM 5237 C C . PHE B 1 135 ? -7.345 4.496 45.891 1.00 186.89 135 PHE A C 1
ATOM 5238 O O . PHE B 1 135 ? -8.555 4.334 46.048 1.00 202.89 135 PHE A O 1
ATOM 5246 N N . ALA B 1 136 ? -6.728 5.644 46.155 1.00 158.14 136 ALA A N 1
ATOM 5247 C CA . ALA B 1 136 ? -7.455 6.817 46.627 1.00 130.76 136 ALA A CA 1
ATOM 5248 C C . ALA B 1 136 ? -8.373 7.358 45.535 1.00 137.14 136 ALA A C 1
ATOM 5249 O O . ALA B 1 136 ? -9.449 7.883 45.816 1.00 157.24 136 ALA A O 1
ATOM 5251 N N . ILE B 1 137 ? -7.939 7.223 44.287 1.00 119.44 137 ILE A N 1
ATOM 5252 C CA . ILE B 1 137 ? -8.714 7.698 43.147 1.00 132.79 137 ILE A CA 1
ATOM 5253 C C . ILE B 1 137 ? -9.938 6.814 42.913 1.00 142.44 137 ILE A C 1
ATOM 5254 O O . ILE B 1 137 ? -10.988 7.296 42.487 1.00 158.68 137 ILE A O 1
ATOM 5259 N N . PHE B 1 138 ? -9.800 5.522 43.196 1.00 132.49 138 PHE A N 1
ATOM 5260 C CA . PHE B 1 138 ? -10.888 4.570 42.988 1.00 144.54 138 PHE A CA 1
ATOM 5261 C C . PHE B 1 138 ? -11.986 4.694 44.047 1.00 158.19 138 PHE A C 1
ATOM 5262 O O . PHE B 1 138 ? -13.036 4.060 43.930 1.00 160.19 138 PHE A O 1
ATOM 5270 N N . ASP B 1 139 ? -11.745 5.503 45.076 1.00 162.24 139 ASP A N 1
ATOM 5271 C CA . ASP B 1 139 ? -12.706 5.672 46.164 1.00 169.89 139 ASP A CA 1
ATOM 5272 C C . ASP B 1 139 ? -13.545 6.939 46.006 1.00 174.43 139 ASP A C 1
ATOM 5273 O O . ASP B 1 139 ? -14.559 7.110 46.683 1.00 194.39 139 ASP A O 1
ATOM 5278 N N . LEU B 1 140 ? -13.119 7.819 45.107 1.00 160.80 140 LEU A N 1
ATOM 5279 C CA . LEU B 1 140 ? -13.782 9.106 44.914 1.00 155.05 140 LEU A CA 1
ATOM 5280 C C . LEU B 1 140 ? -15.228 9.020 44.410 1.00 162.61 140 LEU A C 1
ATOM 5281 O O . LEU B 1 140 ? -16.093 9.731 44.921 1.00 168.34 140 LEU A O 1
ATOM 5286 N N . PRO B 1 141 ? -15.502 8.165 43.408 1.00 158.27 141 PRO A N 1
ATOM 5287 C CA . PRO B 1 141 ? -16.866 8.193 42.862 1.00 169.82 141 PRO A CA 1
ATOM 5288 C C . PRO B 1 141 ? -17.933 7.706 43.839 1.00 181.34 141 PRO A C 1
ATOM 5289 O O . PRO B 1 141 ? -19.123 7.845 43.551 1.00 181.03 141 PRO A O 1
ATOM 5293 N N . TRP B 1 142 ? -17.510 7.149 44.970 1.00 200.75 142 TRP A N 1
ATOM 5294 C CA . TRP B 1 142 ? -18.445 6.675 45.984 1.00 207.56 142 TRP A CA 1
ATOM 5295 C C . TRP B 1 142 ? -18.224 7.379 47.319 1.00 200.89 142 TRP A C 1
ATOM 5296 O O . TRP B 1 142 ? -18.586 6.865 48.376 1.00 213.65 142 TRP A O 1
ATOM 5307 N N . VAL B 1 143 ? -17.622 8.561 47.259 1.00 178.97 143 VAL A N 1
ATOM 5308 C CA . VAL B 1 143 ? -17.615 9.474 48.392 1.00 171.78 143 VAL A CA 1
ATOM 5309 C C . VAL B 1 143 ? -19.046 9.882 48.768 1.00 177.68 143 VAL A C 1
ATOM 5310 O O . VAL B 1 143 ? -19.332 10.102 49.946 1.00 177.91 143 VAL A O 1
ATOM 5314 N N . PRO B 1 144 ? -19.948 9.998 47.770 1.00 176.80 144 PRO A N 1
ATOM 5315 C CA . PRO B 1 144 ? -21.364 10.227 48.085 1.00 167.65 144 PRO A CA 1
ATOM 5316 C C . PRO B 1 144 ? -21.953 9.255 49.115 1.00 180.86 144 PRO A C 1
ATOM 5317 O O . PRO B 1 144 ? -22.970 9.577 49.729 1.00 199.65 144 PRO A O 1
ATOM 5321 N N . ILE B 1 145 ? -21.326 8.096 49.300 1.00 182.56 145 ILE A N 1
ATOM 5322 C CA . ILE B 1 145 ? -21.784 7.130 50.296 1.00 181.00 145 ILE A CA 1
ATOM 5323 C C . ILE B 1 145 ? -21.579 7.676 51.709 1.00 163.17 145 ILE A C 1
ATOM 5324 O O . ILE B 1 145 ? -22.522 7.731 52.497 1.00 163.64 145 ILE A O 1
ATOM 5329 N N . TYR B 1 146 ? -20.347 8.071 52.026 1.00 158.03 146 TYR A N 1
ATOM 5330 C CA . TYR B 1 146 ? -20.055 8.702 53.312 1.00 162.47 146 TYR A CA 1
ATOM 5331 C C . TYR B 1 146 ? -20.891 9.965 53.438 1.00 170.46 146 TYR A C 1
ATOM 5332 O O . TYR B 1 146 ? -21.460 10.258 54.490 1.00 162.62 146 TYR A O 1
ATOM 5341 N N . PHE B 1 147 ? -20.935 10.709 52.337 1.00 188.03 147 PHE A N 1
ATOM 5342 C CA . PHE B 1 147 ? -21.782 11.885 52.194 1.00 195.01 147 PHE A CA 1
ATOM 5343 C C . PHE B 1 147 ? -23.201 11.577 52.648 1.00 182.65 147 PHE A C 1
ATOM 5344 O O . PHE B 1 147 ? -23.834 12.377 53.335 1.00 192.21 147 PHE A O 1
ATOM 5352 N N . GLY B 1 148 ? -23.684 10.400 52.261 1.00 178.74 148 GLY A N 1
ATOM 5353 C CA . GLY B 1 148 ? -25.023 9.960 52.601 1.00 184.82 148 GLY A CA 1
ATOM 5354 C C . GLY B 1 148 ? -25.242 9.846 54.097 1.00 177.46 148 GLY A C 1
ATOM 5355 O O . GLY B 1 148 ? -26.032 10.595 54.671 1.00 168.38 148 GLY A O 1
ATOM 5356 N N . VAL B 1 149 ? -24.537 8.906 54.721 1.00 175.58 149 VAL A N 1
ATOM 5357 C CA . VAL B 1 149 ? -24.671 8.642 56.153 1.00 183.17 149 VAL A CA 1
ATOM 5358 C C . VAL B 1 149 ? -24.505 9.912 56.984 1.00 178.68 149 VAL A C 1
ATOM 5359 O O . VAL B 1 149 ? -25.093 10.046 58.056 1.00 164.57 149 VAL A O 1
ATOM 5363 N N . LEU B 1 150 ? -23.697 10.836 56.482 1.00 193.43 150 LEU A N 1
ATOM 5364 C CA . LEU B 1 150 ? -23.430 12.081 57.187 1.00 195.10 150 LEU A CA 1
ATOM 5365 C C . LEU B 1 150 ? -24.648 13.003 57.201 1.00 198.81 150 LEU A C 1
ATOM 5366 O O . LEU B 1 150 ? -24.995 13.556 58.244 1.00 203.13 150 LEU A O 1
ATOM 5371 N N . PHE B 1 151 ? -25.291 13.169 56.047 1.00 198.39 151 PHE A N 1
ATOM 5372 C CA . PHE B 1 151 ? -26.394 14.121 55.933 1.00 207.07 151 PHE A CA 1
ATOM 5373 C C . PHE B 1 151 ? -27.730 13.498 56.333 1.00 211.84 151 PHE A C 1
ATOM 5374 O O . PHE B 1 151 ? -28.577 14.177 56.913 1.00 218.19 151 PHE A O 1
ATOM 5382 N N . VAL B 1 152 ? -27.931 12.220 56.018 1.00 212.57 152 VAL A N 1
ATOM 5383 C CA . VAL B 1 152 ? -29.179 11.551 56.379 1.00 208.32 152 VAL A CA 1
ATOM 5384 C C . VAL B 1 152 ? -29.315 11.544 57.893 1.00 205.79 152 VAL A C 1
ATOM 5385 O O . VAL B 1 152 ? -30.419 11.616 58.434 1.00 225.62 152 VAL A O 1
ATOM 5389 N N . PHE B 1 153 ? -28.176 11.453 58.569 1.00 196.61 153 PHE A N 1
ATOM 5390 C CA . PHE B 1 153 ? -28.140 11.545 60.017 1.00 204.35 153 PHE A CA 1
ATOM 5391 C C . PHE B 1 153 ? -28.613 12.917 60.480 1.00 228.21 153 PHE A C 1
ATOM 5392 O O . PHE B 1 153 ? -29.498 13.025 61.329 1.00 246.09 153 PHE A O 1
ATOM 5400 N N . HIS B 1 154 ? -28.012 13.964 59.920 1.00 229.10 154 HIS A N 1
ATOM 5401 C CA . HIS B 1 154 ? -28.384 15.332 60.259 1.00 234.08 154 HIS A CA 1
ATOM 5402 C C . HIS B 1 154 ? -28.204 16.271 59.072 1.00 232.62 154 HIS A C 1
ATOM 5403 O O . HIS B 1 154 ? -27.195 16.222 58.371 1.00 228.15 154 HIS A O 1
ATOM 5410 N N . VAL B 1 155 ? -29.195 17.130 58.866 1.00 197.84 155 VAL A N 1
ATOM 5411 C CA . VAL B 1 155 ? -29.213 18.053 57.738 1.00 189.21 155 VAL A CA 1
ATOM 5412 C C . VAL B 1 155 ? -28.029 19.021 57.766 1.00 184.02 155 VAL A C 1
ATOM 5413 O O . VAL B 1 155 ? -27.322 19.174 56.769 1.00 149.04 155 VAL A O 1
ATOM 5417 N N . TYR B 1 156 ? -27.816 19.671 58.906 1.00 199.68 156 TYR A N 1
ATOM 5418 C CA . TYR B 1 156 ? -26.786 20.701 59.025 1.00 205.59 156 TYR A CA 1
ATOM 5419 C C . TYR B 1 156 ? -25.375 20.135 58.842 1.00 196.30 156 TYR A C 1
ATOM 5420 O O . TYR B 1 156 ? -24.431 20.883 58.589 1.00 203.90 156 TYR A O 1
ATOM 5429 N N . TYR B 1 157 ? -25.237 18.819 58.972 1.00 181.39 157 TYR A N 1
ATOM 5430 C CA . TYR B 1 157 ? -23.958 18.155 58.732 1.00 158.82 157 TYR A CA 1
ATOM 5431 C C . TYR B 1 157 ? -23.659 18.065 57.239 1.00 151.29 157 TYR A C 1
ATOM 5432 O O . TYR B 1 157 ? -22.523 18.274 56.810 1.00 158.00 157 TYR A O 1
ATOM 5441 N N . GLY B 1 158 ? -24.683 17.742 56.454 1.00 146.26 158 GLY A N 1
ATOM 5442 C CA . GLY B 1 158 ? -24.536 17.591 55.017 1.00 143.38 158 GLY A CA 1
ATOM 5443 C C . GLY B 1 158 ? -24.073 18.862 54.330 1.00 154.99 158 GLY A C 1
ATOM 5444 O O . GLY B 1 158 ? -23.436 18.814 53.278 1.00 151.79 158 GLY A O 1
ATOM 5445 N N . VAL B 1 159 ? -24.397 20.005 54.927 1.00 156.24 159 VAL A N 1
ATOM 5446 C CA . VAL B 1 159 ? -24.002 21.296 54.379 1.00 162.39 159 VAL A CA 1
ATOM 5447 C C . VAL B 1 159 ? -22.500 21.497 54.530 1.00 173.85 159 VAL A C 1
ATOM 5448 O O . VAL B 1 159 ? -21.833 21.974 53.611 1.00 177.52 159 VAL A O 1
ATOM 5452 N N . MET B 1 160 ? -21.979 21.145 55.702 1.00 179.98 160 MET A N 1
ATOM 5453 C CA . MET B 1 160 ? -20.545 21.209 55.959 1.00 166.98 160 MET A CA 1
ATOM 5454 C C . MET B 1 160 ? -19.772 20.403 54.924 1.00 158.90 160 MET A C 1
ATOM 5455 O O . MET B 1 160 ? -18.733 20.840 54.434 1.00 155.77 160 MET A O 1
ATOM 5460 N N . ALA B 1 161 ? -20.297 19.229 54.587 1.00 160.28 161 ALA A N 1
ATOM 5461 C CA . ALA B 1 161 ? -19.616 18.314 53.681 1.00 151.93 161 ALA A CA 1
ATOM 5462 C C . ALA B 1 161 ? -19.564 18.864 52.258 1.00 157.07 161 ALA A C 1
ATOM 5463 O O . ALA B 1 161 ? -18.598 18.627 51.537 1.00 156.00 161 ALA A O 1
ATOM 5465 N N . ILE B 1 162 ? -20.599 19.593 51.857 1.00 160.53 162 ILE A N 1
ATOM 5466 C CA . ILE B 1 162 ? -20.591 20.276 50.568 1.00 166.60 162 ILE A CA 1
ATOM 5467 C C . ILE B 1 162 ? -19.657 21.481 50.622 1.00 171.38 162 ILE A C 1
ATOM 5468 O O . ILE B 1 162 ? -18.770 21.631 49.783 1.00 166.44 162 ILE A O 1
ATOM 5473 N N . LEU B 1 163 ? -19.870 22.343 51.612 1.00 183.20 163 LEU A N 1
ATOM 5474 C CA . LEU B 1 163 ? -19.096 23.573 51.743 1.00 175.55 163 LEU A CA 1
ATOM 5475 C C . LEU B 1 163 ? -17.647 23.322 52.168 1.00 173.88 163 LEU A C 1
ATOM 5476 O O . LEU B 1 163 ? -16.849 24.258 52.225 1.00 184.32 163 LEU A O 1
ATOM 5481 N N . SER B 1 164 ? -17.314 22.070 52.475 1.00 156.66 164 SER A N 1
ATOM 5482 C CA . SER B 1 164 ? -15.930 21.688 52.748 1.00 163.63 164 SER A CA 1
ATOM 5483 C C . SER B 1 164 ? -15.285 21.102 51.498 1.00 154.49 164 SER A C 1
ATOM 5484 O O . SER B 1 164 ? -14.215 21.542 51.082 1.00 142.59 164 SER A O 1
ATOM 5487 N N . MET B 1 165 ? -15.945 20.104 50.912 1.00 153.44 165 MET A N 1
ATOM 5488 C CA . MET B 1 165 ? -15.493 19.481 49.669 1.00 140.26 165 MET A CA 1
ATOM 5489 C C . MET B 1 165 ? -15.134 20.516 48.613 1.00 144.65 165 MET A C 1
ATOM 5490 O O . MET B 1 165 ? -14.149 20.366 47.893 1.00 150.55 165 MET A O 1
ATOM 5495 N N . ALA B 1 166 ? -15.940 21.568 48.527 1.00 154.80 166 ALA A N 1
ATOM 5496 C CA . ALA B 1 166 ? -15.724 22.621 47.544 1.00 146.45 166 ALA A CA 1
ATOM 5497 C C . ALA B 1 166 ? -14.451 23.420 47.825 1.00 174.88 166 ALA A C 1
ATOM 5498 O O . ALA B 1 166 ? -14.015 24.208 46.986 1.00 185.54 166 ALA A O 1
ATOM 5500 N N . VAL B 1 167 ? -13.856 23.215 48.999 1.00 159.40 167 VAL A N 1
ATOM 5501 C CA . VAL B 1 167 ? -12.656 23.952 49.392 1.00 156.97 167 VAL A CA 1
ATOM 5502 C C . VAL B 1 167 ? -11.374 23.176 49.077 1.00 162.68 167 VAL A C 1
ATOM 5503 O O . VAL B 1 167 ? -10.385 23.764 48.640 1.00 172.32 167 VAL A O 1
ATOM 5507 N N . ILE B 1 168 ? -11.381 21.866 49.308 1.00 151.33 168 ILE A N 1
ATOM 5508 C CA . ILE B 1 168 ? -10.214 21.043 48.996 1.00 141.30 168 ILE A CA 1
ATOM 5509 C C . ILE B 1 168 ? -10.153 20.808 47.495 1.00 155.08 168 ILE A C 1
ATOM 5510 O O . ILE B 1 168 ? -9.074 20.802 46.902 1.00 167.80 168 ILE A O 1
ATOM 5515 N N . VAL B 1 169 ? -11.317 20.606 46.889 1.00 143.95 169 VAL A N 1
ATOM 5516 C CA . VAL B 1 169 ? -11.414 20.494 45.442 1.00 142.11 169 VAL A CA 1
ATOM 5517 C C . VAL B 1 169 ? -10.893 21.777 44.808 1.00 157.78 169 VAL A C 1
ATOM 5518 O O . VAL B 1 169 ? -10.270 21.747 43.749 1.00 159.47 169 VAL A O 1
ATOM 5522 N N . ALA B 1 170 ? -11.153 22.905 45.461 1.00 148.54 170 ALA A N 1
ATOM 5523 C CA . ALA B 1 170 ? -10.625 24.183 45.002 1.00 138.83 170 ALA A CA 1
ATOM 5524 C C . ALA B 1 170 ? -9.100 24.179 45.081 1.00 130.43 170 ALA A C 1
ATOM 5525 O O . ALA B 1 170 ? -8.424 24.443 44.088 1.00 141.48 170 ALA A O 1
ATOM 5527 N N . LEU B 1 171 ? -8.564 23.869 46.259 1.00 119.83 171 LEU A N 1
ATOM 5528 C CA . LEU B 1 171 ? -7.117 23.795 46.449 1.00 128.69 171 LEU A CA 1
ATOM 5529 C C . LEU B 1 171 ? -6.489 22.748 45.533 1.00 133.44 171 LEU A C 1
ATOM 5530 O O . LEU B 1 171 ? -5.361 22.913 45.068 1.00 127.42 171 LEU A O 1
ATOM 5535 N N . ALA B 1 172 ? -7.224 21.670 45.279 1.00 122.99 172 ALA A N 1
ATOM 5536 C CA . ALA B 1 172 ? -6.721 20.580 44.450 1.00 117.40 172 ALA A CA 1
ATOM 5537 C C . ALA B 1 172 ? -6.646 20.988 42.981 1.00 119.84 172 ALA A C 1
ATOM 5538 O O . ALA B 1 172 ? -5.750 20.556 42.257 1.00 132.14 172 ALA A O 1
ATOM 5540 N N . ILE B 1 173 ? -7.585 21.822 42.546 1.00 131.78 173 ILE A N 1
ATOM 5541 C CA . ILE B 1 173 ? -7.601 22.296 41.167 1.00 138.12 173 ILE A CA 1
ATOM 5542 C C . ILE B 1 173 ? -6.585 23.421 40.982 1.00 138.72 173 ILE A C 1
ATOM 5543 O O . ILE B 1 173 ? -6.020 23.579 39.901 1.00 159.42 173 ILE A O 1
ATOM 5548 N N . LEU B 1 174 ? -6.361 24.206 42.031 1.00 136.33 174 LEU A N 1
ATOM 5549 C CA . LEU B 1 174 ? -5.300 25.205 42.003 1.00 143.55 174 LEU A CA 1
ATOM 5550 C C . LEU B 1 174 ? -3.976 24.495 41.777 1.00 155.99 174 LEU A C 1
ATOM 5551 O O . LEU B 1 174 ? -3.148 24.940 40.987 1.00 165.33 174 LEU A O 1
ATOM 5556 N N . ASN B 1 175 ? -3.801 23.374 42.468 1.00 156.21 175 ASN A N 1
ATOM 5557 C CA . ASN B 1 175 ? -2.584 22.579 42.369 1.00 147.93 175 ASN A CA 1
ATOM 5558 C C . ASN B 1 175 ? -2.344 22.052 40.954 1.00 152.40 175 ASN A C 1
ATOM 5559 O O . ASN B 1 175 ? -1.203 21.819 40.556 1.00 168.28 175 ASN A O 1
ATOM 5564 N N . GLU B 1 176 ? -3.424 21.870 40.200 1.00 146.27 176 GLU A N 1
ATOM 5565 C CA . GLU B 1 176 ? -3.332 21.373 38.828 1.00 141.74 176 GLU A CA 1
ATOM 5566 C C . GLU B 1 176 ? -2.629 22.374 37.915 1.00 153.87 176 GLU A C 1
ATOM 5567 O O . GLU B 1 176 ? -1.510 22.136 37.460 1.00 162.98 176 GLU A O 1
ATOM 5573 N N . TYR B 1 177 ? -3.293 23.496 37.655 1.00 160.01 177 TYR A N 1
ATOM 5574 C CA . TYR B 1 177 ? -2.856 24.429 36.621 1.00 170.87 177 TYR A CA 1
ATOM 5575 C C . TYR B 1 177 ? -1.710 25.346 37.055 1.00 172.77 177 TYR A C 1
ATOM 5576 O O . TYR B 1 177 ? -1.386 26.307 36.354 1.00 183.68 177 TYR A O 1
ATOM 5585 N N . ILE B 1 178 ? -1.103 25.053 38.202 1.00 165.40 178 ILE A N 1
ATOM 5586 C CA . ILE B 1 178 ? 0.108 25.754 38.633 1.00 154.61 178 ILE A CA 1
ATOM 5587 C C . ILE B 1 178 ? 1.305 24.799 38.661 1.00 161.98 178 ILE A C 1
ATOM 5588 O O . ILE B 1 178 ? 2.422 25.204 38.985 1.00 171.33 178 ILE A O 1
ATOM 5593 N N . THR B 1 179 ? 1.062 23.534 38.322 1.00 154.06 179 THR A N 1
ATOM 5594 C CA . THR B 1 179 ? 2.118 22.524 38.260 1.00 154.03 179 THR A CA 1
ATOM 5595 C C . THR B 1 179 ? 2.026 21.680 36.990 1.00 170.47 179 THR A C 1
ATOM 5596 O O . THR B 1 179 ? 2.984 20.997 36.624 1.00 192.59 179 THR A O 1
ATOM 5600 N N . LYS B 1 180 ? 0.876 21.721 36.322 1.00 162.31 180 LYS A N 1
ATOM 5601 C CA . LYS B 1 180 ? 0.702 21.013 35.057 1.00 168.19 180 LYS A CA 1
ATOM 5602 C C . LYS B 1 180 ? 1.682 21.551 34.018 1.00 166.71 180 LYS A C 1
ATOM 5603 O O . LYS B 1 180 ? 2.024 20.864 33.056 1.00 163.14 180 LYS A O 1
ATOM 5609 N N . LYS B 1 181 ? 2.138 22.782 34.229 1.00 165.43 181 LYS A N 1
ATOM 5610 C CA . LYS B 1 181 ? 3.025 23.452 33.286 1.00 154.97 181 LYS A CA 1
ATOM 5611 C C . LYS B 1 181 ? 4.498 23.173 33.577 1.00 134.81 181 LYS A C 1
ATOM 5612 O O . LYS B 1 181 ? 5.317 23.137 32.658 1.00 126.55 181 LYS A O 1
ATOM 5618 N N . LYS B 1 182 ? 4.832 22.966 34.849 1.00 133.56 182 LYS A N 1
ATOM 5619 C CA . LYS B 1 182 ? 6.227 22.810 35.256 1.00 134.00 182 LYS A CA 1
ATOM 5620 C C . LYS B 1 182 ? 6.666 21.350 35.364 1.00 124.04 182 LYS A C 1
ATOM 5621 O O . LYS B 1 182 ? 7.832 21.037 35.124 1.00 138.61 182 LYS A O 1
ATOM 5627 N N . LEU B 1 183 ? 5.750 20.456 35.725 1.00 115.15 183 LEU A N 1
ATOM 5628 C CA . LEU B 1 183 ? 6.089 19.040 35.807 1.00 109.53 183 LEU A CA 1
ATOM 5629 C C . LEU B 1 183 ? 6.440 18.501 34.426 1.00 136.08 183 LEU A C 1
ATOM 5630 O O . LEU B 1 183 ? 7.349 17.683 34.284 1.00 135.52 183 LEU A O 1
ATOM 5635 N N . LYS B 1 184 ? 5.715 18.966 33.413 1.00 156.87 184 LYS A N 1
ATOM 5636 C CA . LYS B 1 184 ? 5.994 18.587 32.033 1.00 143.12 184 LYS A CA 1
ATOM 5637 C C . LYS B 1 184 ? 7.408 18.999 31.646 1.00 143.01 184 LYS A C 1
ATOM 5638 O O . LYS B 1 184 ? 8.127 18.248 30.988 1.00 150.72 184 LYS A O 1
ATOM 5644 N N . GLU B 1 185 ? 7.801 20.196 32.067 1.00 129.27 185 GLU A N 1
ATOM 5645 C CA . GLU B 1 185 ? 9.105 20.742 31.719 1.00 127.53 185 GLU A CA 1
ATOM 5646 C C . GLU B 1 185 ? 10.211 20.146 32.584 1.00 127.02 185 GLU A C 1
ATOM 5647 O O . GLU B 1 185 ? 11.267 19.765 32.075 1.00 141.79 185 GLU A O 1
ATOM 5653 N N . SER B 1 186 ? 9.964 20.069 33.889 1.00 112.71 186 SER A N 1
ATOM 5654 C CA . SER B 1 186 ? 10.950 19.548 34.831 1.00 117.20 186 SER A CA 1
ATOM 5655 C C . SER B 1 186 ? 11.366 18.133 34.457 1.00 115.00 186 SER A C 1
ATOM 5656 O O . SER B 1 186 ? 12.528 17.755 34.611 1.00 108.19 186 SER A O 1
ATOM 5659 N N . ASN B 1 187 ? 10.408 17.357 33.962 1.00 112.27 187 ASN A N 1
ATOM 5660 C CA . ASN B 1 187 ? 10.668 15.983 33.560 1.00 112.82 187 ASN A CA 1
ATOM 5661 C C . ASN B 1 187 ? 11.362 15.935 32.203 1.00 115.39 187 ASN A C 1
ATOM 5662 O O . ASN B 1 187 ? 12.422 15.325 32.063 1.00 120.33 187 ASN A O 1
ATOM 5667 N N . GLU B 1 188 ? 10.762 16.594 31.213 1.00 108.13 188 GLU A N 1
ATOM 5668 C CA . GLU B 1 188 ? 11.258 16.569 29.838 1.00 96.08 188 GLU A CA 1
ATOM 5669 C C . GLU B 1 188 ? 12.724 16.969 29.716 1.00 100.45 188 GLU A C 1
ATOM 5670 O O . GLU B 1 188 ? 13.477 16.362 28.953 1.00 108.04 188 GLU A O 1
ATOM 5676 N N . LEU B 1 189 ? 13.126 17.990 30.465 1.00 102.39 189 LEU A N 1
ATOM 5677 C CA . LEU B 1 189 ? 14.475 18.528 30.352 1.00 116.11 189 LEU A CA 1
ATOM 5678 C C . LEU B 1 189 ? 15.483 17.703 31.145 1.00 121.23 189 LEU A C 1
ATOM 5679 O O . LEU B 1 189 ? 16.674 17.704 30.831 1.00 130.82 189 LEU A O 1
ATOM 5684 N N . LEU B 1 190 ? 15.012 16.997 32.167 1.00 115.67 190 LEU A N 1
ATOM 5685 C CA . LEU B 1 190 ? 15.888 16.124 32.938 1.00 102.97 190 LEU A CA 1
ATOM 5686 C C . LEU B 1 190 ? 16.291 14.932 32.075 1.00 96.87 190 LEU A C 1
ATOM 5687 O O . LEU B 1 190 ? 17.400 14.410 32.197 1.00 113.06 190 LEU A O 1
ATOM 5692 N N . VAL B 1 191 ? 15.387 14.517 31.191 1.00 78.78 191 VAL A N 1
ATOM 5693 C CA . VAL B 1 191 ? 15.665 13.433 30.253 1.00 94.12 191 VAL A CA 1
ATOM 5694 C C . VAL B 1 191 ? 16.622 13.900 29.161 1.00 98.20 191 VAL A C 1
ATOM 5695 O O . VAL B 1 191 ? 17.505 13.154 28.741 1.00 106.07 191 VAL A O 1
ATOM 5699 N N . ARG B 1 192 ? 16.437 15.130 28.692 1.00 105.70 192 ARG A N 1
ATOM 5700 C CA . ARG B 1 192 ? 17.315 15.678 27.668 1.00 104.60 192 ARG A CA 1
ATOM 5701 C C . ARG B 1 192 ? 18.689 15.982 28.263 1.00 89.62 192 ARG A C 1
ATOM 5702 O O . ARG B 1 192 ? 19.693 15.981 27.552 1.00 90.93 192 ARG A O 1
ATOM 5710 N N . SER B 1 193 ? 18.727 16.237 29.569 1.00 74.01 193 SER A N 1
ATOM 5711 C CA . SER B 1 193 ? 19.992 16.414 30.280 1.00 78.50 193 SER A CA 1
ATOM 5712 C C . SER B 1 193 ? 20.676 15.066 30.457 1.00 90.74 193 SER A C 1
ATOM 5713 O O . SER B 1 193 ? 21.902 14.965 30.409 1.00 92.00 193 SER A O 1
ATOM 5716 N N . THR B 1 194 ? 19.865 14.034 30.669 1.00 99.19 194 THR A N 1
ATOM 5717 C CA . THR B 1 194 ? 20.356 12.665 30.749 1.00 92.42 194 THR A CA 1
ATOM 5718 C C . THR B 1 194 ? 20.897 12.222 29.393 1.00 98.44 194 THR A C 1
ATOM 5719 O O . THR B 1 194 ? 22.024 11.735 29.291 1.00 95.22 194 THR A O 1
ATOM 5723 N N . ASN B 1 195 ? 20.081 12.394 28.357 1.00 99.51 195 ASN A N 1
ATOM 5724 C CA . ASN B 1 195 ? 20.456 12.010 27.000 1.00 93.78 195 ASN A CA 1
ATOM 5725 C C . ASN B 1 195 ? 21.708 12.737 26.519 1.00 95.09 195 ASN A C 1
ATOM 5726 O O . ASN B 1 195 ? 22.596 12.127 25.925 1.00 89.51 195 ASN A O 1
ATOM 5731 N N . PHE B 1 196 ? 21.775 14.040 26.776 1.00 100.37 196 PHE A N 1
ATOM 5732 C CA . PHE B 1 196 ? 22.925 14.836 26.364 1.00 101.89 196 PHE A CA 1
ATOM 5733 C C . PHE B 1 196 ? 24.203 14.289 26.986 1.00 94.28 196 PHE A C 1
ATOM 5734 O O . PHE B 1 196 ? 25.224 14.162 26.312 1.00 110.43 196 PHE A O 1
ATOM 5742 N N . LEU B 1 197 ? 24.139 13.968 28.275 1.00 77.01 197 LEU A N 1
ATOM 5743 C CA . LEU B 1 197 ? 25.310 13.484 28.996 1.00 65.47 197 LEU A CA 1
ATOM 5744 C C . LEU B 1 197 ? 25.780 12.149 28.425 1.00 76.71 197 LEU A C 1
ATOM 5745 O O . LEU B 1 197 ? 26.951 12.001 28.086 1.00 68.64 197 LEU A O 1
ATOM 5750 N N . ASN B 1 198 ? 24.863 11.190 28.312 1.00 76.13 198 ASN A N 1
ATOM 5751 C CA . ASN B 1 198 ? 25.179 9.873 27.762 1.00 71.32 198 ASN A CA 1
ATOM 5752 C C . ASN B 1 198 ? 25.832 9.963 26.388 1.00 76.87 198 ASN A C 1
ATOM 5753 O O . ASN B 1 198 ? 26.859 9.334 26.136 1.00 85.79 198 ASN A O 1
ATOM 5758 N N . ARG B 1 199 ? 25.227 10.744 25.499 1.00 80.82 199 ARG A N 1
ATOM 5759 C CA . ARG B 1 199 ? 25.775 10.947 24.165 1.00 90.79 199 ARG A CA 1
ATOM 5760 C C . ARG B 1 199 ? 27.162 11.582 24.246 1.00 88.08 199 ARG A C 1
ATOM 5761 O O . ARG B 1 199 ? 28.087 11.164 23.550 1.00 66.82 199 ARG A O 1
ATOM 5769 N N . ALA B 1 200 ? 27.302 12.580 25.110 1.00 87.51 200 ALA A N 1
ATOM 5770 C CA . ALA B 1 200 ? 28.564 13.295 25.255 1.00 81.01 200 ALA A CA 1
ATOM 5771 C C . ALA B 1 200 ? 29.619 12.450 25.955 1.00 70.15 200 ALA A C 1
ATOM 5772 O O . ALA B 1 200 ? 30.816 12.686 25.792 1.00 88.22 200 ALA A O 1
ATOM 5774 N N . LEU B 1 201 ? 29.175 11.471 26.736 1.00 78.79 201 LEU A N 1
ATOM 5775 C CA . LEU B 1 201 ? 30.092 10.644 27.511 1.00 79.45 201 LEU A CA 1
ATOM 5776 C C . LEU B 1 201 ? 30.757 9.582 26.633 1.00 74.39 201 LEU A C 1
ATOM 5777 O O . LEU B 1 201 ? 31.753 8.978 27.030 1.00 74.20 201 LEU A O 1
ATOM 5782 N N . LEU B 1 202 ? 30.208 9.359 25.440 1.00 71.07 202 LEU A N 1
ATOM 5783 C CA . LEU B 1 202 ? 30.820 8.443 24.479 1.00 75.21 202 LEU A CA 1
ATOM 5784 C C . LEU B 1 202 ? 32.130 9.014 23.942 1.00 79.41 202 LEU A C 1
ATOM 5785 O O . LEU B 1 202 ? 33.013 8.274 23.503 1.00 75.92 202 LEU A O 1
ATOM 5790 N N . ASN B 1 203 ? 32.244 10.336 23.980 1.00 87.56 203 ASN A N 1
ATOM 5791 C CA . ASN B 1 203 ? 33.413 11.025 23.457 1.00 81.10 203 ASN A CA 1
ATOM 5792 C C . ASN B 1 203 ? 34.349 11.489 24.567 1.00 83.25 203 ASN A C 1
ATOM 5793 O O . ASN B 1 203 ? 35.070 12.472 24.408 1.00 96.29 203 ASN A O 1
ATOM 5798 N N . ALA B 1 204 ? 34.334 10.776 25.690 1.00 62.57 204 ALA A N 1
ATOM 5799 C CA . ALA B 1 204 ? 35.191 11.108 26.825 1.00 64.88 204 ALA A CA 1
ATOM 5800 C C . ALA B 1 204 ? 36.663 11.127 26.433 1.00 80.46 204 ALA A C 1
ATOM 5801 O O . ALA B 1 204 ? 37.470 11.811 27.061 1.00 96.24 204 ALA A O 1
ATOM 5803 N N . GLU B 1 205 ? 37.007 10.379 25.393 1.00 97.21 205 GLU A N 1
ATOM 5804 C CA . GLU B 1 205 ? 38.391 10.267 24.959 1.00 108.21 205 GLU A CA 1
ATOM 5805 C C . GLU B 1 205 ? 38.973 11.623 24.547 1.00 123.54 205 GLU A C 1
ATOM 5806 O O . GLU B 1 205 ? 40.087 11.965 24.939 1.00 135.24 205 GLU A O 1
ATOM 5812 N N . VAL B 1 206 ? 38.222 12.393 23.764 1.00 108.97 206 VAL A N 1
ATOM 5813 C CA . VAL B 1 206 ? 38.670 13.724 23.359 1.00 97.96 206 VAL A CA 1
ATOM 5814 C C . VAL B 1 206 ? 38.535 14.718 24.507 1.00 107.58 206 VAL A C 1
ATOM 5815 O O . VAL B 1 206 ? 39.419 15.546 24.725 1.00 110.02 206 VAL A O 1
ATOM 5819 N N . VAL B 1 207 ? 37.414 14.640 25.219 1.00 105.09 207 VAL A N 1
ATOM 5820 C CA . VAL B 1 207 ? 37.139 15.514 26.358 1.00 69.66 207 VAL A CA 1
ATOM 5821 C C . VAL B 1 207 ? 38.321 15.568 27.319 1.00 102.93 207 VAL A C 1
ATOM 5822 O O . VAL B 1 207 ? 38.735 16.643 27.751 1.00 125.38 207 VAL A O 1
ATOM 5826 N N . GLU B 1 208 ? 38.855 14.398 27.650 1.00 82.92 208 GLU A N 1
ATOM 5827 C CA . GLU B 1 208 ? 39.995 14.298 28.552 1.00 96.59 208 GLU A CA 1
ATOM 5828 C C . GLU B 1 208 ? 41.285 14.717 27.849 1.00 77.88 208 GLU A C 1
ATOM 5829 O O . GLU B 1 208 ? 42.201 15.244 28.479 1.00 93.50 208 GLU A O 1
ATOM 5835 N N . ALA B 1 209 ? 41.350 14.484 26.542 1.00 74.93 209 ALA A N 1
ATOM 5836 C CA . ALA B 1 209 ? 42.539 14.813 25.763 1.00 94.00 209 ALA A CA 1
ATOM 5837 C C . ALA B 1 209 ? 42.709 16.322 25.616 1.00 93.25 209 ALA A C 1
ATOM 5838 O O . ALA B 1 209 ? 43.785 16.864 25.866 1.00 81.79 209 ALA A O 1
ATOM 5840 N N . LEU B 1 210 ? 41.638 16.991 25.204 1.00 92.32 210 LEU A N 1
ATOM 5841 C CA . LEU B 1 210 ? 41.661 18.429 24.962 1.00 87.66 210 LEU A CA 1
ATOM 5842 C C . LEU B 1 210 ? 41.155 19.229 26.164 1.00 92.32 210 LEU A C 1
ATOM 5843 O O . LEU B 1 210 ? 41.084 20.458 26.111 1.00 92.19 210 LEU A O 1
ATOM 5848 N N . GLY B 1 211 ? 40.799 18.528 27.238 1.00 90.04 211 GLY A N 1
ATOM 5849 C CA . GLY B 1 211 ? 40.374 19.165 28.474 1.00 100.66 211 GLY A CA 1
ATOM 5850 C C . GLY B 1 211 ? 39.219 20.136 28.311 1.00 104.83 211 GLY A C 1
ATOM 5851 O O . GLY B 1 211 ? 39.286 21.268 28.793 1.00 88.67 211 GLY A O 1
ATOM 5852 N N . MET B 1 212 ? 38.160 19.695 27.640 1.00 106.08 212 MET A N 1
ATOM 5853 C CA . MET B 1 212 ? 37.016 20.558 27.362 1.00 113.92 212 MET A CA 1
ATOM 5854 C C . MET B 1 212 ? 35.790 20.153 28.174 1.00 116.69 212 MET A C 1
ATOM 5855 O O . MET B 1 212 ? 34.656 20.338 27.733 1.00 119.27 212 MET A O 1
ATOM 5860 N N . ARG B 1 213 ? 36.016 19.612 29.368 1.00 110.86 213 ARG A N 1
ATOM 5861 C CA . ARG B 1 213 ? 34.914 19.153 30.204 1.00 101.85 213 ARG A CA 1
ATOM 5862 C C . ARG B 1 213 ? 34.187 20.334 30.834 1.00 104.64 213 ARG A C 1
ATOM 5863 O O . ARG B 1 213 ? 32.959 20.344 30.920 1.00 93.68 213 ARG A O 1
ATOM 5871 N N . ASN B 1 214 ? 34.946 21.333 31.270 1.00 120.24 214 ASN A N 1
ATOM 5872 C CA . ASN B 1 214 ? 34.351 22.538 31.826 1.00 109.51 214 ASN A CA 1
ATOM 5873 C C . ASN B 1 214 ? 33.614 23.322 30.747 1.00 113.44 214 ASN A C 1
ATOM 5874 O O . ASN B 1 214 ? 32.638 24.014 31.028 1.00 121.19 214 ASN A O 1
ATOM 5879 N N . ASN B 1 215 ? 34.079 23.199 29.511 1.00 109.06 215 ASN A N 1
ATOM 5880 C CA . ASN B 1 215 ? 33.422 23.851 28.386 1.00 110.71 215 ASN A CA 1
ATOM 5881 C C . ASN B 1 215 ? 32.084 23.200 28.062 1.00 103.20 215 ASN A C 1
ATOM 5882 O O . ASN B 1 215 ? 31.103 23.886 27.774 1.00 105.00 215 ASN A O 1
ATOM 5887 N N . LEU B 1 216 ? 32.053 21.871 28.106 1.00 78.93 216 LEU A N 1
ATOM 5888 C CA . LEU B 1 216 ? 30.821 21.126 27.879 1.00 75.93 216 LEU A CA 1
ATOM 5889 C C . LEU B 1 216 ? 29.838 21.375 29.012 1.00 86.38 216 LEU A C 1
ATOM 5890 O O . LEU B 1 216 ? 28.622 21.323 28.816 1.00 85.74 216 LEU A O 1
ATOM 5895 N N . TYR B 1 217 ? 30.370 21.641 30.200 1.00 89.56 217 TYR A N 1
ATOM 5896 C CA . TYR B 1 217 ? 29.537 21.904 31.365 1.00 87.79 217 TYR A CA 1
ATOM 5897 C C . TYR B 1 217 ? 28.717 23.177 31.167 1.00 102.88 217 TYR A C 1
ATOM 5898 O O . TYR B 1 217 ? 27.536 23.221 31.509 1.00 118.80 217 TYR A O 1
ATOM 5907 N N . LYS B 1 218 ? 29.347 24.207 30.605 1.00 101.00 218 LYS A N 1
ATOM 5908 C CA . LYS B 1 218 ? 28.660 25.462 30.313 1.00 97.75 218 LYS A CA 1
ATOM 5909 C C . LYS B 1 218 ? 27.565 25.254 29.270 1.00 102.97 218 LYS A C 1
ATOM 5910 O O . LYS B 1 218 ? 26.508 25.882 29.332 1.00 115.98 218 LYS A O 1
ATOM 5916 N N . LYS B 1 219 ? 27.829 24.373 28.310 1.00 113.69 219 LYS A N 1
ATOM 5917 C CA . LYS B 1 219 ? 26.860 24.057 27.264 1.00 115.26 219 LYS A CA 1
ATOM 5918 C C . LYS B 1 219 ? 25.752 23.156 27.799 1.00 116.08 219 LYS A C 1
ATOM 5919 O O . LYS B 1 219 ? 24.609 23.232 27.348 1.00 125.34 219 LYS A O 1
ATOM 5925 N N . TRP B 1 220 ? 26.099 22.301 28.756 1.00 103.67 220 TRP A N 1
ATOM 5926 C CA . TRP B 1 220 ? 25.141 21.364 29.331 1.00 104.68 220 TRP A CA 1
ATOM 5927 C C . TRP B 1 220 ? 24.178 22.060 30.287 1.00 116.51 220 TRP A C 1
ATOM 5928 O O . TRP B 1 220 ? 23.056 21.597 30.496 1.00 114.85 220 TRP A O 1
ATOM 5939 N N . MET B 1 221 ? 24.616 23.174 30.863 1.00 116.61 221 MET A N 1
ATOM 5940 C CA . MET B 1 221 ? 23.812 23.878 31.855 1.00 103.64 221 MET A CA 1
ATOM 5941 C C . MET B 1 221 ? 22.629 24.597 31.213 1.00 112.65 221 MET A C 1
ATOM 5942 O O . MET B 1 221 ? 21.760 25.116 31.913 1.00 122.18 221 MET A O 1
ATOM 5947 N N . ASN B 1 222 ? 22.598 24.631 29.884 1.00 127.33 222 ASN A N 1
ATOM 5948 C CA . ASN B 1 222 ? 21.453 25.181 29.166 1.00 134.95 222 ASN A CA 1
ATOM 5949 C C . ASN B 1 222 ? 20.226 24.277 29.271 1.00 124.48 222 ASN A C 1
ATOM 5950 O O . ASN B 1 222 ? 19.142 24.641 28.813 1.00 121.09 222 ASN A O 1
ATOM 5955 N N . PHE B 1 223 ? 20.405 23.100 29.867 1.00 115.57 223 PHE A N 1
ATOM 5956 C CA . PHE B 1 223 ? 19.320 22.137 30.026 1.00 109.01 223 PHE A CA 1
ATOM 5957 C C . PHE B 1 223 ? 19.014 21.858 31.498 1.00 106.83 223 PHE A C 1
ATOM 5958 O O . PHE B 1 223 ? 17.850 21.801 31.899 1.00 112.12 223 PHE A O 1
ATOM 5966 N N . TYR B 1 224 ? 20.060 21.687 32.300 1.00 101.49 224 TYR A N 1
ATOM 5967 C CA . TYR B 1 224 ? 19.896 21.289 33.695 1.00 103.12 224 TYR A CA 1
ATOM 5968 C C . TYR B 1 224 ? 19.399 22.446 34.557 1.00 128.95 224 TYR A C 1
ATOM 5969 O O . TYR B 1 224 ? 18.570 22.251 35.445 1.00 144.32 224 TYR A O 1
ATOM 5978 N N . SER B 1 225 ? 19.905 23.647 34.296 1.00 132.39 225 SER A N 1
ATOM 5979 C CA . SER B 1 225 ? 19.484 24.824 35.047 1.00 135.31 225 SER A CA 1
ATOM 5980 C C . SER B 1 225 ? 18.004 25.107 34.810 1.00 135.99 225 SER A C 1
ATOM 5981 O O . SER B 1 225 ? 17.304 25.588 35.702 1.00 130.60 225 SER A O 1
ATOM 5984 N N . LYS B 1 226 ? 17.533 24.804 33.605 1.00 130.11 226 LYS A N 1
ATOM 5985 C CA . LYS B 1 226 ? 16.122 24.962 33.276 1.00 128.93 226 LYS A CA 1
ATOM 5986 C C . LYS B 1 226 ? 15.304 23.831 33.893 1.00 131.72 226 LYS A C 1
ATOM 5987 O O . LYS B 1 226 ? 14.109 23.984 34.142 1.00 146.52 226 LYS A O 1
ATOM 5993 N N . HIS B 1 227 ? 15.955 22.698 34.138 1.00 117.51 227 HIS A N 1
ATOM 5994 C CA . HIS B 1 227 ? 15.313 21.584 34.826 1.00 107.45 227 HIS A CA 1
ATOM 5995 C C . HIS B 1 227 ? 15.172 21.884 36.314 1.00 98.39 227 HIS A C 1
ATOM 5996 O O . HIS B 1 227 ? 14.119 21.646 36.906 1.00 116.61 227 HIS A O 1
ATOM 6003 N N . LEU B 1 228 ? 16.239 22.405 36.913 1.00 87.15 228 LEU A N 1
ATOM 6004 C CA . LEU B 1 228 ? 16.231 22.748 38.331 1.00 89.37 228 LEU A CA 1
ATOM 6005 C C . LEU B 1 228 ? 15.203 23.834 38.626 1.00 111.24 228 LEU A C 1
ATOM 6006 O O . LEU B 1 228 ? 14.419 23.716 39.564 1.00 108.18 228 LEU A O 1
ATOM 6011 N N . SER B 1 229 ? 15.207 24.891 37.820 1.00 122.68 229 SER A N 1
ATOM 6012 C CA . SER B 1 229 ? 14.247 25.977 37.978 1.00 124.13 229 SER A CA 1
ATOM 6013 C C . SER B 1 229 ? 12.814 25.480 37.791 1.00 115.85 229 SER A C 1
ATOM 6014 O O . SER B 1 229 ? 11.862 26.127 38.230 1.00 105.78 229 SER A O 1
ATOM 6017 N N . ALA B 1 230 ? 12.671 24.330 37.137 1.00 113.78 230 ALA A N 1
ATOM 6018 C CA . ALA B 1 230 ? 11.366 23.708 36.940 1.00 109.01 230 ALA A CA 1
ATOM 6019 C C . ALA B 1 230 ? 11.063 22.737 38.077 1.00 109.41 230 ALA A C 1
ATOM 6020 O O . ALA B 1 230 ? 9.936 22.674 38.568 1.00 121.78 230 ALA A O 1
ATOM 6022 N N . PHE B 1 231 ? 12.077 21.982 38.494 1.00 99.37 231 PHE A N 1
ATOM 6023 C CA . PHE B 1 231 ? 11.930 21.039 39.597 1.00 97.04 231 PHE A CA 1
ATOM 6024 C C . PHE B 1 231 ? 11.720 21.782 40.908 1.00 95.78 231 PHE A C 1
ATOM 6025 O O . PHE B 1 231 ? 10.949 21.347 41.761 1.00 107.51 231 PHE A O 1
ATOM 6033 N N . GLU B 1 232 ? 12.412 22.904 41.063 1.00 94.87 232 GLU A N 1
ATOM 6034 C CA . GLU B 1 232 ? 12.260 23.732 42.251 1.00 111.68 232 GLU A CA 1
ATOM 6035 C C . GLU B 1 232 ? 10.835 24.258 42.364 1.00 132.07 232 GLU A C 1
ATOM 6036 O O . GLU B 1 232 ? 10.099 23.879 43.273 1.00 135.48 232 GLU A O 1
ATOM 6042 N N . GLU B 1 233 ? 10.450 25.120 41.429 1.00 135.65 233 GLU A N 1
ATOM 6043 C CA . GLU B 1 233 ? 9.147 25.780 41.472 1.00 144.20 233 GLU A CA 1
ATOM 6044 C C . GLU B 1 233 ? 7.978 24.800 41.537 1.00 139.01 233 GLU A C 1
ATOM 6045 O O . GLU B 1 233 ? 6.979 25.066 42.203 1.00 141.12 233 GLU A O 1
ATOM 6051 N N . ALA B 1 234 ? 8.102 23.673 40.842 1.00 138.87 234 ALA A N 1
ATOM 6052 C CA . ALA B 1 234 ? 7.029 22.683 40.794 1.00 137.20 234 ALA A CA 1
ATOM 6053 C C . ALA B 1 234 ? 6.739 22.093 42.171 1.00 125.01 234 ALA A C 1
ATOM 6054 O O . ALA B 1 234 ? 5.581 21.910 42.544 1.00 125.59 234 ALA A O 1
ATOM 6056 N N . THR B 1 235 ? 7.795 21.791 42.920 1.00 122.56 235 THR A N 1
ATOM 6057 C CA . THR B 1 235 ? 7.648 21.200 44.245 1.00 128.57 235 THR A CA 1
ATOM 6058 C C . THR B 1 235 ? 7.250 22.247 45.285 1.00 155.40 235 THR A C 1
ATOM 6059 O O . THR B 1 235 ? 6.469 21.959 46.192 1.00 166.94 235 THR A O 1
ATOM 6063 N N . ASP B 1 236 ? 7.785 23.458 45.150 1.00 171.60 236 ASP A N 1
ATOM 6064 C CA . ASP B 1 236 ? 7.465 24.542 46.077 1.00 170.89 236 ASP A CA 1
ATOM 6065 C C . ASP B 1 236 ? 5.977 24.860 46.012 1.00 149.98 236 ASP A C 1
ATOM 6066 O O . ASP B 1 236 ? 5.299 24.924 47.037 1.00 144.61 236 ASP A O 1
ATOM 6071 N N . ARG B 1 237 ? 5.478 25.054 44.795 1.00 145.02 237 ARG A N 1
ATOM 6072 C CA . ARG B 1 237 ? 4.065 25.331 44.574 1.00 140.76 237 ARG A CA 1
ATOM 6073 C C . ARG B 1 237 ? 3.203 24.146 44.995 1.00 143.25 237 ARG A C 1
ATOM 6074 O O . ARG B 1 237 ? 2.151 24.322 45.609 1.00 154.38 237 ARG A O 1
ATOM 6082 N N . ASN B 1 238 ? 3.656 22.941 44.664 1.00 146.91 238 ASN A N 1
ATOM 6083 C CA . ASN B 1 238 ? 2.896 21.732 44.959 1.00 151.46 238 ASN A CA 1
ATOM 6084 C C . ASN B 1 238 ? 2.797 21.467 46.456 1.00 160.73 238 ASN A C 1
ATOM 6085 O O . ASN B 1 238 ? 1.726 21.132 46.965 1.00 163.61 238 ASN A O 1
ATOM 6090 N N . ASN B 1 239 ? 3.917 21.614 47.156 1.00 157.01 239 ASN A N 1
ATOM 6091 C CA . ASN B 1 239 ? 3.951 21.373 48.593 1.00 149.23 239 ASN A CA 1
ATOM 6092 C C . ASN B 1 239 ? 3.124 22.395 49.364 1.00 164.64 239 ASN A C 1
ATOM 6093 O O . ASN B 1 239 ? 2.374 22.027 50.261 1.00 181.04 239 ASN A O 1
ATOM 6098 N N . PHE B 1 240 ? 3.256 23.671 49.012 1.00 155.69 240 PHE A N 1
ATOM 6099 C CA . PHE B 1 240 ? 2.485 24.727 49.664 1.00 150.21 240 PHE A CA 1
ATOM 6100 C C . PHE B 1 240 ? 0.987 24.450 49.594 1.00 142.66 240 PHE A C 1
ATOM 6101 O O . PHE B 1 240 ? 0.263 24.681 50.559 1.00 149.07 240 PHE A O 1
ATOM 6109 N N . LEU B 1 241 ? 0.531 23.957 48.447 1.00 134.47 241 LEU A N 1
ATOM 6110 C CA . LEU B 1 241 ? -0.877 23.629 48.264 1.00 136.63 241 LEU A CA 1
ATOM 6111 C C . LEU B 1 241 ? -1.245 22.338 48.988 1.00 145.27 241 LEU A C 1
ATOM 6112 O O . LEU B 1 241 ? -2.320 22.239 49.579 1.00 160.55 241 LEU A O 1
ATOM 6117 N N . SER B 1 242 ? -0.356 21.349 48.936 1.00 140.44 242 SER A N 1
ATOM 6118 C CA . SER B 1 242 ? -0.585 20.084 49.629 1.00 140.67 242 SER A CA 1
ATOM 6119 C C . SER B 1 242 ? -0.682 20.316 51.128 1.00 147.09 242 SER A C 1
ATOM 6120 O O . SER B 1 242 ? -1.357 19.570 51.840 1.00 149.25 242 SER A O 1
ATOM 6123 N N . ASN B 1 243 ? -0.004 21.354 51.603 1.00 153.95 243 ASN A N 1
ATOM 6124 C CA . ASN B 1 243 ? -0.029 21.685 53.018 1.00 165.29 243 ASN A CA 1
ATOM 6125 C C . ASN B 1 243 ? -1.356 22.313 53.413 1.00 162.65 243 ASN A C 1
ATOM 6126 O O . ASN B 1 243 ? -1.820 22.146 54.539 1.00 146.61 243 ASN A O 1
ATOM 6131 N N . LEU B 1 244 ? -1.970 23.026 52.476 1.00 160.26 244 LEU A N 1
ATOM 6132 C CA . LEU B 1 244 ? -3.278 23.620 52.710 1.00 137.17 244 LEU A CA 1
ATOM 6133 C C . LEU B 1 244 ? -4.381 22.565 52.638 1.00 126.27 244 LEU A C 1
ATOM 6134 O O . LEU B 1 244 ? -5.537 22.850 52.949 1.00 153.21 244 LEU A O 1
ATOM 6139 N N . THR B 1 245 ? -4.023 21.352 52.226 1.00 129.76 245 THR A N 1
ATOM 6140 C CA . THR B 1 245 ? -4.981 20.253 52.151 1.00 141.32 245 THR A CA 1
ATOM 6141 C C . THR B 1 245 ? -4.884 19.348 53.375 1.00 156.79 245 THR A C 1
ATOM 6142 O O . THR B 1 245 ? -5.896 18.853 53.867 1.00 168.03 245 THR A O 1
ATOM 6146 N N . ARG B 1 246 ? -3.666 19.133 53.864 1.00 175.42 246 ARG A N 1
ATOM 6147 C CA . ARG B 1 246 ? -3.461 18.258 55.013 1.00 180.42 246 ARG A CA 1
ATOM 6148 C C . ARG B 1 246 ? -3.979 18.901 56.293 1.00 182.07 246 ARG A C 1
ATOM 6149 O O . ARG B 1 246 ? -4.636 18.241 57.097 1.00 188.69 246 ARG A O 1
ATOM 6157 N N . ILE B 1 247 ? -3.694 20.186 56.480 1.00 177.32 247 ILE A N 1
ATOM 6158 C CA . ILE B 1 247 ? -4.133 20.880 57.686 1.00 163.22 247 ILE A CA 1
ATOM 6159 C C . ILE B 1 247 ? -5.634 21.123 57.640 1.00 155.15 247 ILE A C 1
ATOM 6160 O O . ILE B 1 247 ? -6.309 21.114 58.671 1.00 159.77 247 ILE A O 1
ATOM 6165 N N . PHE B 1 248 ? -6.153 21.339 56.437 1.00 144.40 248 PHE A N 1
ATOM 6166 C CA . PHE B 1 248 ? -7.568 21.622 56.257 1.00 143.21 248 PHE A CA 1
ATOM 6167 C C . PHE B 1 248 ? -8.414 20.390 56.575 1.00 152.68 248 PHE A C 1
ATOM 6168 O O . PHE B 1 248 ? -9.552 20.515 57.025 1.00 155.10 248 PHE A O 1
ATOM 6176 N N . ARG B 1 249 ? -7.857 19.203 56.350 1.00 157.88 249 ARG A N 1
ATOM 6177 C CA . ARG B 1 249 ? -8.547 17.966 56.705 1.00 156.24 249 ARG A CA 1
ATOM 6178 C C . ARG B 1 249 ? -8.655 17.857 58.221 1.00 160.63 249 ARG A C 1
ATOM 6179 O O . ARG B 1 249 ? -9.691 17.466 58.754 1.00 168.95 249 ARG A O 1
ATOM 6187 N N . ILE B 1 250 ? -7.574 18.211 58.911 1.00 160.24 250 ILE A N 1
ATOM 6188 C CA . ILE B 1 250 ? -7.541 18.170 60.369 1.00 160.70 250 ILE A CA 1
ATOM 6189 C C . ILE B 1 250 ? -8.431 19.263 60.956 1.00 167.83 250 ILE A C 1
ATOM 6190 O O . ILE B 1 250 ? -9.032 19.084 62.017 1.00 167.21 250 ILE A O 1
ATOM 6195 N N . MET B 1 251 ? -8.507 20.395 60.263 1.00 169.24 251 MET A N 1
ATOM 6196 C CA . MET B 1 251 ? -9.298 21.529 60.728 1.00 156.90 251 MET A CA 1
ATOM 6197 C C . MET B 1 251 ? -10.774 21.355 60.377 1.00 158.39 251 MET A C 1
ATOM 6198 O O . MET B 1 251 ? -11.650 21.734 61.156 1.00 155.26 251 MET A O 1
ATOM 6203 N N . ALA B 1 252 ? -11.048 20.787 59.206 1.00 159.07 252 ALA A N 1
ATOM 6204 C CA . ALA B 1 252 ? -12.423 20.533 58.785 1.00 161.03 252 ALA A CA 1
ATOM 6205 C C . ALA B 1 252 ? -13.062 19.467 59.669 1.00 162.29 252 ALA A C 1
ATOM 6206 O O . ALA B 1 252 ? -14.266 19.496 59.921 1.00 178.26 252 ALA A O 1
ATOM 6208 N N . GLN B 1 253 ? -12.246 18.526 60.135 1.00 159.21 253 GLN A N 1
ATOM 6209 C CA . GLN B 1 253 ? -12.703 17.497 61.062 1.00 161.49 253 GLN A CA 1
ATOM 6210 C C . GLN B 1 253 ? -12.996 18.100 62.432 1.00 174.96 253 GLN A C 1
ATOM 6211 O O . GLN B 1 253 ? -13.895 17.648 63.142 1.00 182.61 253 GLN A O 1
ATOM 6217 N N . SER B 1 254 ? -12.230 19.122 62.797 1.00 175.28 254 SER A N 1
ATOM 6218 C CA . SER B 1 254 ? -12.394 19.790 64.082 1.00 173.58 254 SER A CA 1
ATOM 6219 C C . SER B 1 254 ? -13.580 20.749 64.055 1.00 175.73 254 SER A C 1
ATOM 6220 O O . SER B 1 254 ? -14.313 20.867 65.037 1.00 183.03 254 SER A O 1
ATOM 6223 N N . LEU B 1 255 ? -13.766 21.431 62.929 1.00 175.67 255 LEU A N 1
ATOM 6224 C CA . LEU B 1 255 ? -14.888 22.351 62.771 1.00 175.20 255 LEU A CA 1
ATOM 6225 C C . LEU B 1 255 ? -16.203 21.594 62.624 1.00 178.35 255 LEU A C 1
ATOM 6226 O O . LEU B 1 255 ? -17.280 22.171 62.778 1.00 183.50 255 LEU A O 1
ATOM 6231 N N . MET B 1 256 ? -16.114 20.301 62.320 1.00 184.13 256 MET A N 1
ATOM 6232 C CA . MET B 1 256 ? -17.296 19.448 62.269 1.00 186.36 256 MET A CA 1
ATOM 6233 C C . MET B 1 256 ? -17.855 19.271 63.676 1.00 179.70 256 MET A C 1
ATOM 6234 O O . MET B 1 256 ? -19.069 19.280 63.880 1.00 174.08 256 MET A O 1
ATOM 6239 N N . LEU B 1 257 ? -16.959 19.106 64.645 1.00 181.47 257 LEU A N 1
ATOM 6240 C CA . LEU B 1 257 ? -17.355 19.024 66.045 1.00 185.46 257 LEU A CA 1
ATOM 6241 C C . LEU B 1 257 ? -17.835 20.384 66.532 1.00 193.34 257 LEU A C 1
ATOM 6242 O O . LEU B 1 257 ? -18.607 20.475 67.486 1.00 186.40 257 LEU A O 1
ATOM 6247 N N . GLY B 1 258 ? -17.365 21.441 65.875 1.00 196.47 258 GLY A N 1
ATOM 6248 C CA . GLY B 1 258 ? -17.819 22.787 66.170 1.00 197.23 258 GLY A CA 1
ATOM 6249 C C . GLY B 1 258 ? -19.321 22.887 65.994 1.00 196.78 258 GLY A C 1
ATOM 6250 O O . GLY B 1 258 ? -20.022 23.418 66.855 1.00 177.93 258 GLY A O 1
ATOM 6251 N N . LEU B 1 259 ? -19.814 22.369 64.873 1.00 197.56 259 LEU A N 1
ATOM 6252 C CA . LEU B 1 259 ? -21.248 22.292 64.625 1.00 203.39 259 LEU A CA 1
ATOM 6253 C C . LEU B 1 259 ? -21.831 21.034 65.262 1.00 216.64 259 LEU A C 1
ATOM 6254 O O . LEU B 1 259 ? -23.033 20.953 65.509 1.00 230.43 259 LEU A O 1
ATOM 6259 N N . GLY B 1 260 ? -20.973 20.054 65.525 1.00 212.62 260 GLY A N 1
ATOM 6260 C CA . GLY B 1 260 ? -21.405 18.811 66.136 1.00 213.06 260 GLY A CA 1
ATOM 6261 C C . GLY B 1 260 ? -21.882 19.012 67.561 1.00 219.66 260 GLY A C 1
ATOM 6262 O O . GLY B 1 260 ? -22.735 18.268 68.049 1.00 239.18 260 GLY A O 1
ATOM 6263 N N . GLY B 1 261 ? -21.333 20.020 68.231 1.00 218.01 261 GLY A N 1
ATOM 6264 C CA . GLY B 1 261 ? -21.702 20.324 69.600 1.00 209.45 261 GLY A CA 1
ATOM 6265 C C . GLY B 1 261 ? -22.936 21.201 69.683 1.00 201.38 261 GLY A C 1
ATOM 6266 O O . GLY B 1 261 ? -23.776 21.021 70.566 1.00 195.00 261 GLY A O 1
ATOM 6267 N N . TYR B 1 262 ? -23.045 22.154 68.762 1.00 215.92 262 TYR A N 1
ATOM 6268 C CA . TYR B 1 262 ? -24.188 23.060 68.719 1.00 226.63 262 TYR A CA 1
ATOM 6269 C C . TYR B 1 262 ? -25.485 22.286 68.514 1.00 237.19 262 TYR A C 1
ATOM 6270 O O . TYR B 1 262 ? -26.535 22.659 69.037 1.00 246.10 262 TYR A O 1
ATOM 6279 N N . LEU B 1 263 ? -25.396 21.204 67.748 1.00 232.44 263 LEU A N 1
ATOM 6280 C CA . LEU B 1 263 ? -26.569 20.435 67.351 1.00 237.88 263 LEU A CA 1
ATOM 6281 C C . LEU B 1 263 ? -26.941 19.357 68.369 1.00 248.28 263 LEU A C 1
ATOM 6282 O O . LEU B 1 263 ? -27.784 18.503 68.095 1.00 253.98 263 LEU A O 1
ATOM 6287 N N . ALA B 1 264 ? -26.308 19.396 69.539 1.00 248.32 264 ALA A N 1
ATOM 6288 C CA . ALA B 1 264 ? -26.617 18.460 70.617 1.00 250.59 264 ALA A CA 1
ATOM 6289 C C . ALA B 1 264 ? -27.418 19.155 71.711 1.00 251.15 264 ALA A C 1
ATOM 6290 O O . ALA B 1 264 ? -28.189 18.521 72.434 1.00 251.62 264 ALA A O 1
ATOM 6292 N N . ILE B 1 265 ? -27.229 20.464 71.820 1.00 248.40 265 ILE A N 1
ATOM 6293 C CA . ILE B 1 265 ? -27.928 21.266 72.812 1.00 248.86 265 ILE A CA 1
ATOM 6294 C C . ILE B 1 265 ? -29.221 21.804 72.206 1.00 247.86 265 ILE A C 1
ATOM 6295 O O . ILE B 1 265 ? -30.211 21.999 72.911 1.00 261.94 265 ILE A O 1
ATOM 6300 N N . LYS B 1 266 ? -29.207 22.042 70.897 1.00 205.17 266 LYS A N 1
ATOM 6301 C CA . LYS B 1 266 ? -30.448 22.143 70.139 1.00 207.00 266 LYS A CA 1
ATOM 6302 C C . LYS B 1 266 ? -31.079 20.754 70.118 1.00 228.43 266 LYS A C 1
ATOM 6303 O O . LYS B 1 266 ? -30.369 19.750 70.177 1.00 228.26 266 LYS A O 1
ATOM 6309 N N . HIS B 1 267 ? -32.404 20.688 70.034 1.00 255.75 267 HIS A N 1
ATOM 6310 C CA . HIS B 1 267 ? -33.099 19.404 70.089 1.00 255.27 267 HIS A CA 1
ATOM 6311 C C . HIS B 1 267 ? -32.963 18.618 68.788 1.00 257.13 267 HIS A C 1
ATOM 6312 O O . HIS B 1 267 ? -33.769 18.765 67.868 1.00 259.32 267 HIS A O 1
ATOM 6319 N N . GLU B 1 268 ? -31.933 17.779 68.728 1.00 251.90 268 GLU A N 1
ATOM 6320 C CA . GLU B 1 268 ? -31.682 16.926 67.570 1.00 247.44 268 GLU A CA 1
ATOM 6321 C C . GLU B 1 268 ? -31.102 15.592 68.044 1.00 255.91 268 GLU A C 1
ATOM 6322 O O . GLU B 1 268 ? -30.545 15.506 69.140 1.00 260.12 268 GLU A O 1
ATOM 6328 N N . ILE B 1 269 ? -31.238 14.557 67.219 1.00 265.84 269 ILE A N 1
ATOM 6329 C CA . ILE B 1 269 ? -30.752 13.223 67.565 1.00 267.63 269 ILE A CA 1
ATOM 6330 C C . ILE B 1 269 ? -29.261 13.116 67.222 1.00 259.79 269 ILE A C 1
ATOM 6331 O O . ILE B 1 269 ? -28.829 12.234 66.484 1.00 252.43 269 ILE A O 1
ATOM 6336 N N . THR B 1 270 ? -28.471 14.029 67.781 1.00 256.43 270 THR A N 1
ATOM 6337 C CA . THR B 1 270 ? -27.038 14.075 67.507 1.00 254.53 270 THR A CA 1
ATOM 6338 C C . THR B 1 270 ? -26.189 13.493 68.629 1.00 251.08 270 THR A C 1
ATOM 6339 O O . THR B 1 270 ? -24.963 13.570 68.588 1.00 251.56 270 THR A O 1
ATOM 6343 N N . THR B 1 271 ? -26.838 12.908 69.628 1.00 243.26 271 THR A N 1
ATOM 6344 C CA . THR B 1 271 ? -26.134 12.418 70.805 1.00 220.88 271 THR A CA 1
ATOM 6345 C C . THR B 1 271 ? -25.296 11.179 70.486 1.00 206.00 271 THR A C 1
ATOM 6346 O O . THR B 1 271 ? -25.837 10.088 70.298 1.00 182.55 271 THR A O 1
ATOM 6350 N N . GLY B 1 272 ? -23.978 11.359 70.422 1.00 179.53 272 GLY A N 1
ATOM 6351 C CA . GLY B 1 272 ? -23.052 10.260 70.195 1.00 206.31 272 GLY A CA 1
ATOM 6352 C C . GLY B 1 272 ? -22.459 10.227 68.798 1.00 219.12 272 GLY A C 1
ATOM 6353 O O . GLY B 1 272 ? -21.326 9.783 68.613 1.00 183.56 272 GLY A O 1
ATOM 6354 N N . MET B 1 273 ? -23.223 10.689 67.814 1.00 233.87 273 MET A N 1
ATOM 6355 C CA . MET B 1 273 ? -22.756 10.736 66.432 1.00 245.81 273 MET A CA 1
ATOM 6356 C C . MET B 1 273 ? -21.954 12.025 66.196 1.00 247.02 273 MET A C 1
ATOM 6357 O O . MET B 1 273 ? -21.450 12.263 65.100 1.00 248.73 273 MET A O 1
ATOM 6362 N N . ILE B 1 274 ? -21.819 12.845 67.239 1.00 217.35 274 ILE A N 1
ATOM 6363 C CA . ILE B 1 274 ? -21.030 14.073 67.145 1.00 187.49 274 ILE A CA 1
ATOM 6364 C C . ILE B 1 274 ? -19.644 13.768 66.583 1.00 187.34 274 ILE A C 1
ATOM 6365 O O . ILE B 1 274 ? -19.092 14.544 65.804 1.00 201.04 274 ILE A O 1
ATOM 6370 N N . VAL B 1 275 ? -19.096 12.627 66.983 1.00 190.42 275 VAL A N 1
ATOM 6371 C CA . VAL B 1 275 ? -17.790 12.189 66.509 1.00 183.91 275 VAL A CA 1
ATOM 6372 C C . VAL B 1 275 ? -17.892 11.517 65.146 1.00 171.48 275 VAL A C 1
ATOM 6373 O O . VAL B 1 275 ? -17.062 11.750 64.267 1.00 155.49 275 VAL A O 1
ATOM 6377 N N . ALA B 1 276 ? -18.909 10.675 64.984 1.00 169.01 276 ALA A N 1
ATOM 6378 C CA . ALA B 1 276 ? -19.089 9.898 63.763 1.00 177.21 276 ALA A CA 1
ATOM 6379 C C . ALA B 1 276 ? -19.127 10.792 62.527 1.00 189.31 276 ALA A C 1
ATOM 6380 O O . ALA B 1 276 ? -18.773 10.361 61.429 1.00 198.12 276 ALA A O 1
ATOM 6382 N N . GLY B 1 277 ? -19.557 12.036 62.711 1.00 194.35 277 GLY A N 1
ATOM 6383 C CA . GLY B 1 277 ? -19.563 12.999 61.628 1.00 194.80 277 GLY A CA 1
ATOM 6384 C C . GLY B 1 277 ? -18.154 13.368 61.215 1.00 194.40 277 GLY A C 1
ATOM 6385 O O . GLY B 1 277 ? -17.827 13.375 60.029 1.00 198.85 277 GLY A O 1
ATOM 6386 N N . SER B 1 278 ? -17.318 13.670 62.202 1.00 196.61 278 SER A N 1
ATOM 6387 C CA . SER B 1 278 ? -15.930 14.041 61.952 1.00 193.65 278 SER A CA 1
ATOM 6388 C C . SER B 1 278 ? -15.149 12.885 61.332 1.00 186.69 278 SER A C 1
ATOM 6389 O O . SER B 1 278 ? -14.280 13.097 60.486 1.00 190.41 278 SER A O 1
ATOM 6392 N N . ILE B 1 279 ? -15.461 11.665 61.759 1.00 174.69 279 ILE A N 1
ATOM 6393 C CA . ILE B 1 279 ? -14.809 10.478 61.220 1.00 156.48 279 ILE A CA 1
ATOM 6394 C C . ILE B 1 279 ? -15.208 10.274 59.762 1.00 154.76 279 ILE A C 1
ATOM 6395 O O . ILE B 1 279 ? -14.352 10.062 58.902 1.00 158.10 279 ILE A O 1
ATOM 6400 N N . LEU B 1 280 ? -16.508 10.334 59.490 1.00 145.87 280 LEU A N 1
ATOM 6401 C CA . LEU B 1 280 ? -17.013 10.175 58.131 1.00 153.22 280 LEU A CA 1
ATOM 6402 C C . LEU B 1 280 ? -16.526 11.306 57.237 1.00 169.06 280 LEU A C 1
ATOM 6403 O O . LEU B 1 280 ? -16.298 11.110 56.044 1.00 180.12 280 LEU A O 1
ATOM 6408 N N . LEU B 1 281 ? -16.365 12.492 57.818 1.00 169.94 281 LEU A N 1
ATOM 6409 C CA . LEU B 1 281 ? -15.883 13.642 57.068 1.00 166.24 281 LEU A CA 1
ATOM 6410 C C . LEU B 1 281 ? -14.424 13.418 56.681 1.00 160.10 281 LEU A C 1
ATOM 6411 O O . LEU B 1 281 ? -14.007 13.754 55.574 1.00 152.33 281 LEU A O 1
ATOM 6416 N N . GLY B 1 282 ? -13.659 12.827 57.595 1.00 164.13 282 GLY A N 1
ATOM 6417 C CA . GLY B 1 282 ? -12.265 12.505 57.340 1.00 145.99 282 GLY A CA 1
ATOM 6418 C C . GLY B 1 282 ? -12.082 11.546 56.178 1.00 152.22 282 GLY A C 1
ATOM 6419 O O . GLY B 1 282 ? -11.002 11.466 55.592 1.00 156.66 282 GLY A O 1
ATOM 6420 N N . ARG B 1 283 ? -13.143 10.814 55.851 1.00 149.13 283 ARG A N 1
ATOM 6421 C CA . ARG B 1 283 ? -13.127 9.875 54.734 1.00 157.88 283 ARG A CA 1
ATOM 6422 C C . ARG B 1 283 ? -13.655 10.531 53.461 1.00 161.21 283 ARG A C 1
ATOM 6423 O O . ARG B 1 283 ? -13.318 10.114 52.352 1.00 166.36 283 ARG A O 1
ATOM 6431 N N . ILE B 1 284 ? -14.487 11.555 53.625 1.00 161.11 284 ILE A N 1
ATOM 6432 C CA . ILE B 1 284 ? -14.961 12.344 52.494 1.00 169.20 284 ILE A CA 1
ATOM 6433 C C . ILE B 1 284 ? -13.821 13.223 51.984 1.00 174.20 284 ILE A C 1
ATOM 6434 O O . ILE B 1 284 ? -13.727 13.502 50.787 1.00 165.66 284 ILE A O 1
ATOM 6439 N N . LEU B 1 285 ? -12.961 13.658 52.905 1.00 182.57 285 LEU A N 1
ATOM 6440 C CA . LEU B 1 285 ? -11.777 14.446 52.566 1.00 179.96 285 LEU A CA 1
ATOM 6441 C C . LEU B 1 285 ? -10.506 13.604 52.674 1.00 184.68 285 LEU A C 1
ATOM 6442 O O . LEU B 1 285 ? -9.397 14.139 52.683 1.00 183.83 285 LEU A O 1
ATOM 6447 N N . GLY B 1 286 ? -10.671 12.288 52.766 1.00 189.91 286 GLY A N 1
ATOM 6448 C CA . GLY B 1 286 ? -9.545 11.386 52.939 1.00 182.83 286 GLY A CA 1
ATOM 6449 C C . GLY B 1 286 ? -8.729 11.187 51.675 1.00 161.86 286 GLY A C 1
ATOM 6450 O O . GLY B 1 286 ? -7.529 11.461 51.663 1.00 150.90 286 GLY A O 1
ATOM 6451 N N . PRO B 1 287 ? -9.373 10.695 50.606 1.00 153.83 287 PRO A N 1
ATOM 6452 C CA . PRO B 1 287 ? -8.710 10.438 49.323 1.00 148.71 287 PRO A CA 1
ATOM 6453 C C . PRO B 1 287 ? -7.940 11.637 48.771 1.00 158.61 287 PRO A C 1
ATOM 6454 O O . PRO B 1 287 ? -6.754 11.506 48.473 1.00 177.02 287 PRO A O 1
ATOM 6458 N N . ILE B 1 288 ? -8.606 12.781 48.642 1.00 140.31 288 ILE A N 1
ATOM 6459 C CA . ILE B 1 288 ? -7.996 13.966 48.044 1.00 136.60 288 ILE A CA 1
ATOM 6460 C C . ILE B 1 288 ? -6.749 14.403 48.814 1.00 154.45 288 ILE A C 1
ATOM 6461 O O . ILE B 1 288 ? -5.782 14.875 48.217 1.00 146.36 288 ILE A O 1
ATOM 6466 N N . ASP B 1 289 ? -6.769 14.240 50.133 1.00 173.92 289 ASP A N 1
ATOM 6467 C CA . ASP B 1 289 ? -5.622 14.601 50.960 1.00 186.42 289 ASP A CA 1
ATOM 6468 C C . ASP B 1 289 ? -4.387 13.803 50.561 1.00 186.18 289 ASP A C 1
ATOM 6469 O O . ASP B 1 289 ? -3.285 14.346 50.484 1.00 198.26 289 ASP A O 1
ATOM 6474 N N . THR B 1 290 ? -4.576 12.514 50.303 1.00 174.06 290 THR A N 1
ATOM 6475 C CA . THR B 1 290 ? -3.474 11.648 49.907 1.00 167.87 290 THR A CA 1
ATOM 6476 C C . THR B 1 290 ? -3.075 11.904 48.457 1.00 158.15 290 THR A C 1
ATOM 6477 O O . THR B 1 290 ? -1.936 11.651 48.066 1.00 165.34 290 THR A O 1
ATOM 6481 N N . ILE B 1 291 ? -4.016 12.409 47.664 1.00 147.90 291 ILE A N 1
ATOM 6482 C CA . ILE B 1 291 ? -3.758 12.696 46.258 1.00 125.81 291 ILE A CA 1
ATOM 6483 C C . ILE B 1 291 ? -2.832 13.902 46.099 1.00 135.28 291 ILE A C 1
ATOM 6484 O O . ILE B 1 291 ? -1.789 13.809 45.454 1.00 136.35 291 ILE A O 1
ATOM 6489 N N . VAL B 1 292 ? -3.224 15.032 46.681 1.00 136.22 292 VAL A N 1
ATOM 6490 C CA . VAL B 1 292 ? -2.456 16.266 46.548 1.00 139.22 292 VAL A CA 1
ATOM 6491 C C . VAL B 1 292 ? -1.087 16.138 47.218 1.00 145.91 292 VAL A C 1
ATOM 6492 O O . VAL B 1 292 ? -0.109 16.726 46.756 1.00 157.04 292 VAL A O 1
ATOM 6496 N N . ASN B 1 293 ? -1.020 15.368 48.301 1.00 152.47 293 ASN A N 1
ATOM 6497 C CA . ASN B 1 293 ? 0.246 15.115 48.986 1.00 161.22 293 ASN A CA 1
ATOM 6498 C C . ASN B 1 293 ? 1.263 14.447 48.067 1.00 153.63 293 ASN A C 1
ATOM 6499 O O . ASN B 1 293 ? 2.471 14.551 48.284 1.00 166.27 293 ASN A O 1
ATOM 6504 N N . GLY B 1 294 ? 0.763 13.760 47.045 1.00 133.37 294 GLY A N 1
ATOM 6505 C CA . GLY B 1 294 ? 1.615 13.099 46.075 1.00 132.45 294 GLY A CA 1
ATOM 6506 C C . GLY B 1 294 ? 1.094 13.251 44.661 1.00 139.59 294 GLY A C 1
ATOM 6507 O O . GLY B 1 294 ? 0.936 12.266 43.940 1.00 151.90 294 GLY A O 1
ATOM 6508 N N . TRP B 1 295 ? 0.817 14.489 44.263 1.00 142.63 295 TRP A N 1
ATOM 6509 C CA . TRP B 1 295 ? 0.379 14.764 42.900 1.00 147.94 295 TRP A CA 1
ATOM 6510 C C . TRP B 1 295 ? 1.561 14.639 41.942 1.00 153.50 295 TRP A C 1
ATOM 6511 O O . TRP B 1 295 ? 1.379 14.523 40.730 1.00 157.78 295 TRP A O 1
ATOM 6522 N N . ARG B 1 296 ? 2.770 14.673 42.501 1.00 141.93 296 ARG A N 1
ATOM 6523 C CA . ARG B 1 296 ? 3.994 14.474 41.734 1.00 131.64 296 ARG A CA 1
ATOM 6524 C C . ARG B 1 296 ? 3.932 13.176 40.938 1.00 142.95 296 ARG A C 1
ATOM 6525 O O . ARG B 1 296 ? 4.237 13.155 39.744 1.00 166.42 296 ARG A O 1
ATOM 6533 N N . GLN B 1 297 ? 3.547 12.096 41.610 1.00 124.59 297 GLN A N 1
ATOM 6534 C CA . GLN B 1 297 ? 3.430 10.794 40.967 1.00 118.22 297 GLN A CA 1
ATOM 6535 C C . GLN B 1 297 ? 2.412 10.858 39.838 1.00 117.42 297 GLN A C 1
ATOM 6536 O O . GLN B 1 297 ? 2.723 10.534 38.693 1.00 112.69 297 GLN A O 1
ATOM 6542 N N . ILE B 1 298 ? 1.199 11.292 40.168 1.00 121.22 298 ILE A N 1
ATOM 6543 C CA . ILE B 1 298 ? 0.132 11.414 39.181 1.00 112.95 298 ILE A CA 1
ATOM 6544 C C . ILE B 1 298 ? 0.584 12.316 38.033 1.00 110.24 298 ILE A C 1
ATOM 6545 O O . ILE B 1 298 ? 0.225 12.093 36.877 1.00 113.66 298 ILE A O 1
ATOM 6550 N N . GLY B 1 299 ? 1.393 13.320 38.358 1.00 122.70 299 GLY A N 1
ATOM 6551 C CA . GLY B 1 299 ? 1.902 14.241 37.359 1.00 119.06 299 GLY A CA 1
ATOM 6552 C C . GLY B 1 299 ? 2.918 13.591 36.442 1.00 107.42 299 GLY A C 1
ATOM 6553 O O . GLY B 1 299 ? 2.790 13.658 35.221 1.00 117.86 299 GLY A O 1
ATOM 6554 N N . ASN B 1 300 ? 3.928 12.955 37.030 1.00 98.23 300 ASN A N 1
ATOM 6555 C CA . ASN B 1 300 ? 4.989 12.315 36.256 1.00 101.40 300 ASN A CA 1
ATOM 6556 C C . ASN B 1 300 ? 4.494 11.107 35.467 1.00 108.96 300 ASN A C 1
ATOM 6557 O O . ASN B 1 300 ? 5.052 10.771 34.423 1.00 113.49 300 ASN A O 1
ATOM 6562 N N . THR B 1 301 ? 3.454 10.452 35.971 1.00 111.03 301 THR A N 1
ATOM 6563 C CA . THR B 1 301 ? 2.875 9.308 35.277 1.00 103.36 301 THR A CA 1
ATOM 6564 C C . THR B 1 301 ? 2.074 9.764 34.064 1.00 95.75 301 THR A C 1
ATOM 6565 O O . THR B 1 301 ? 1.995 9.053 33.063 1.00 99.79 301 THR A O 1
ATOM 6569 N N . LYS B 1 302 ? 1.475 10.947 34.161 1.00 93.47 302 LYS A N 1
ATOM 6570 C CA . LYS B 1 302 ? 0.737 11.517 33.040 1.00 94.95 302 LYS A CA 1
ATOM 6571 C C . LYS B 1 302 ? 1.713 11.918 31.941 1.00 101.37 302 LYS A C 1
ATOM 6572 O O . LYS B 1 302 ? 1.392 11.855 30.755 1.00 107.21 302 LYS A O 1
ATOM 6578 N N . VAL B 1 303 ? 2.908 12.336 32.349 1.00 108.87 303 VAL A N 1
ATOM 6579 C CA . VAL B 1 303 ? 3.986 12.612 31.410 1.00 115.99 303 VAL A CA 1
ATOM 6580 C C . VAL B 1 303 ? 4.481 11.300 30.810 1.00 106.07 303 VAL A C 1
ATOM 6581 O O . VAL B 1 303 ? 4.675 11.192 29.599 1.00 118.70 303 VAL A O 1
ATOM 6585 N N . ALA B 1 304 ? 4.685 10.306 31.668 1.00 94.69 304 ALA A N 1
ATOM 6586 C CA . ALA B 1 304 ? 5.139 8.994 31.227 1.00 105.26 304 ALA A CA 1
ATOM 6587 C C . ALA B 1 304 ? 4.087 8.325 30.345 1.00 99.03 304 ALA A C 1
ATOM 6588 O O . ALA B 1 304 ? 4.421 7.611 29.399 1.00 89.09 304 ALA A O 1
ATOM 6590 N N . TYR B 1 305 ? 2.818 8.563 30.663 1.00 97.96 305 TYR A N 1
ATOM 6591 C CA . TYR B 1 305 ? 1.712 8.002 29.892 1.00 100.59 305 TYR A CA 1
ATOM 6592 C C . TYR B 1 305 ? 1.719 8.522 28.459 1.00 118.51 305 TYR A C 1
ATOM 6593 O O . TYR B 1 305 ? 1.784 7.743 27.509 1.00 145.46 305 TYR A O 1
ATOM 6602 N N . THR B 1 306 ? 1.662 9.842 28.312 1.00 93.15 306 THR A N 1
ATOM 6603 C CA . THR B 1 306 ? 1.559 10.468 26.998 1.00 108.51 306 THR A CA 1
ATOM 6604 C C . THR B 1 306 ? 2.799 10.217 26.148 1.00 111.26 306 THR A C 1
ATOM 6605 O O . THR B 1 306 ? 2.691 9.976 24.947 1.00 130.33 306 THR A O 1
ATOM 6609 N N . ARG B 1 307 ? 3.972 10.269 26.771 1.00 108.28 307 ARG A N 1
ATOM 6610 C CA . ARG B 1 307 ? 5.227 10.092 26.048 1.00 115.16 307 ARG A CA 1
ATOM 6611 C C . ARG B 1 307 ? 5.326 8.682 25.475 1.00 105.92 307 ARG A C 1
ATOM 6612 O O . ARG B 1 307 ? 5.670 8.499 24.307 1.00 89.93 307 ARG A O 1
ATOM 6620 N N . LEU B 1 308 ? 5.027 7.687 26.301 1.00 109.28 308 LEU A N 1
ATOM 6621 C CA . LEU B 1 308 ? 5.032 6.305 25.845 1.00 85.45 308 LEU A CA 1
ATOM 6622 C C . LEU B 1 308 ? 3.919 6.090 24.829 1.00 117.02 308 LEU A C 1
ATOM 6623 O O . LEU B 1 308 ? 4.074 5.324 23.880 1.00 108.51 308 LEU A O 1
ATOM 6628 N N . ASN B 1 309 ? 2.799 6.776 25.031 1.00 124.59 309 ASN A N 1
ATOM 6629 C CA . ASN B 1 309 ? 1.691 6.719 24.089 1.00 139.16 309 ASN A CA 1
ATOM 6630 C C . ASN B 1 309 ? 2.115 7.305 22.747 1.00 147.46 309 ASN A C 1
ATOM 6631 O O . ASN B 1 309 ? 1.826 6.741 21.691 1.00 161.92 309 ASN A O 1
ATOM 6636 N N . GLU B 1 310 ? 2.809 8.439 22.799 1.00 134.71 310 GLU A N 1
ATOM 6637 C CA . GLU B 1 310 ? 3.323 9.084 21.596 1.00 122.58 310 GLU A CA 1
ATOM 6638 C C . GLU B 1 310 ? 4.376 8.203 20.938 1.00 113.54 310 GLU A C 1
ATOM 6639 O O . GLU B 1 310 ? 4.413 8.068 19.717 1.00 117.36 310 GLU A O 1
ATOM 6645 N N . PHE B 1 311 ? 5.231 7.602 21.758 1.00 94.92 311 PHE A N 1
ATOM 6646 C CA . PHE B 1 311 ? 6.287 6.734 21.256 1.00 101.35 311 PHE A CA 1
ATOM 6647 C C . PHE B 1 311 ? 5.712 5.516 20.535 1.00 119.19 311 PHE A C 1
ATOM 6648 O O . PHE B 1 311 ? 6.332 4.982 19.615 1.00 137.61 311 PHE A O 1
ATOM 6656 N N . LEU B 1 312 ? 4.522 5.090 20.948 1.00 107.41 312 LEU A N 1
ATOM 6657 C CA . LEU B 1 312 ? 3.897 3.896 20.383 1.00 110.28 312 LEU A CA 1
ATOM 6658 C C . LEU B 1 312 ? 3.015 4.210 19.173 1.00 125.28 312 LEU A C 1
ATOM 6659 O O . LEU B 1 312 ? 2.498 3.299 18.529 1.00 137.18 312 LEU A O 1
ATOM 6664 N N . LYS B 1 313 ? 2.846 5.493 18.863 1.00 147.07 313 LYS A N 1
ATOM 6665 C CA . LYS B 1 313 ? 2.056 5.897 17.701 1.00 153.49 313 LYS A CA 1
ATOM 6666 C C . LYS B 1 313 ? 2.675 5.404 16.395 1.00 160.67 313 LYS A C 1
ATOM 6667 O O . LYS B 1 313 ? 1.990 5.293 15.379 1.00 154.11 313 LYS A O 1
ATOM 6673 N N . PHE B 1 314 ? 3.970 5.106 16.426 1.00 197.29 314 PHE A N 1
ATOM 6674 C CA . PHE B 1 314 ? 4.705 4.761 15.214 1.00 197.63 314 PHE A CA 1
ATOM 6675 C C . PHE B 1 314 ? 4.526 3.301 14.794 1.00 190.92 314 PHE A C 1
ATOM 6676 O O . PHE B 1 314 ? 5.023 2.891 13.745 1.00 189.83 314 PHE A O 1
ATOM 6684 N N . LEU B 1 315 ? 3.815 2.523 15.605 1.00 186.67 315 LEU A N 1
ATOM 6685 C CA . LEU B 1 315 ? 3.522 1.134 15.262 1.00 170.66 315 LEU A CA 1
ATOM 6686 C C . LEU B 1 315 ? 2.272 1.044 14.393 1.00 172.97 315 LEU A C 1
ATOM 6687 O O . LEU B 1 315 ? 1.181 1.426 14.816 1.00 167.67 315 LEU A O 1
ATOM 6692 N N . PRO B 1 326 ? 8.662 -14.918 -1.194 1.00 121.26 326 PRO A N 1
ATOM 6693 C CA . PRO B 1 326 ? 9.672 -15.647 -1.966 1.00 126.04 326 PRO A CA 1
ATOM 6694 C C . PRO B 1 326 ? 11.094 -15.304 -1.528 1.00 145.88 326 PRO A C 1
ATOM 6695 O O . PRO B 1 326 ? 11.272 -14.643 -0.505 1.00 155.60 326 PRO A O 1
ATOM 6699 N N . GLU B 1 327 ? 12.083 -15.753 -2.295 1.00 130.17 327 GLU A N 1
ATOM 6700 C CA . GLU B 1 327 ? 13.487 -15.485 -1.997 1.00 98.89 327 GLU A CA 1
ATOM 6701 C C . GLU B 1 327 ? 14.046 -14.496 -3.015 1.00 113.37 327 GLU A C 1
ATOM 6702 O O . GLU B 1 327 ? 13.687 -14.553 -4.191 1.00 137.37 327 GLU A O 1
ATOM 6708 N N . PRO B 1 328 ? 14.925 -13.582 -2.574 1.00 93.00 328 PRO A N 1
ATOM 6709 C CA . PRO B 1 328 ? 15.472 -12.632 -3.546 1.00 94.37 328 PRO A CA 1
ATOM 6710 C C . PRO B 1 328 ? 16.531 -13.269 -4.437 1.00 103.65 328 PRO A C 1
ATOM 6711 O O . PRO B 1 328 ? 17.370 -14.020 -3.943 1.00 88.55 328 PRO A O 1
ATOM 6715 N N . LYS B 1 329 ? 16.478 -12.981 -5.736 1.00 95.70 329 LYS A N 1
ATOM 6716 C CA . LYS B 1 329 ? 17.495 -13.448 -6.672 1.00 94.95 329 LYS A CA 1
ATOM 6717 C C . LYS B 1 329 ? 18.654 -12.456 -6.774 1.00 87.98 329 LYS A C 1
ATOM 6718 O O . LYS B 1 329 ? 19.684 -12.764 -7.374 1.00 82.20 329 LYS A O 1
ATOM 6724 N N . GLY B 1 330 ? 18.480 -11.270 -6.195 1.00 84.05 330 GLY A N 1
ATOM 6725 C CA . GLY B 1 330 ? 19.552 -10.293 -6.105 1.00 76.93 330 GLY A CA 1
ATOM 6726 C C . GLY B 1 330 ? 19.466 -9.150 -7.099 1.00 78.99 330 GLY A C 1
ATOM 6727 O O . GLY B 1 330 ? 20.473 -8.502 -7.388 1.00 97.27 330 GLY A O 1
ATOM 6728 N N . GLU B 1 331 ? 18.274 -8.896 -7.629 1.00 71.86 331 GLU A N 1
ATOM 6729 C CA . GLU B 1 331 ? 18.068 -7.736 -8.490 1.00 70.22 331 GLU A CA 1
ATOM 6730 C C . GLU B 1 331 ? 17.562 -6.562 -7.669 1.00 78.53 331 GLU A C 1
ATOM 6731 O O . GLU B 1 331 ? 16.523 -6.659 -7.020 1.00 60.62 331 GLU A O 1
ATOM 6737 N N . ILE B 1 332 ? 18.298 -5.455 -7.702 1.00 82.83 332 ILE A N 1
ATOM 6738 C CA . ILE B 1 332 ? 17.882 -4.227 -7.031 1.00 74.77 332 ILE A CA 1
ATOM 6739 C C . ILE B 1 332 ? 17.560 -3.165 -8.076 1.00 79.85 332 ILE A C 1
ATOM 6740 O O . ILE B 1 332 ? 18.230 -3.079 -9.106 1.00 99.53 332 ILE A O 1
ATOM 6745 N N . GLU B 1 333 ? 16.531 -2.365 -7.811 1.00 78.20 333 GLU A N 1
ATOM 6746 C CA . GLU B 1 333 ? 16.122 -1.321 -8.743 1.00 86.72 333 GLU A CA 1
ATOM 6747 C C . GLU B 1 333 ? 15.491 -0.129 -8.033 1.00 89.50 333 GLU A C 1
ATOM 6748 O O . GLU B 1 333 ? 14.546 -0.280 -7.260 1.00 81.29 333 GLU A O 1
ATOM 6754 N N . LEU B 1 334 ? 16.026 1.056 -8.313 1.00 85.68 334 LEU A N 1
ATOM 6755 C CA . LEU B 1 334 ? 15.460 2.301 -7.815 1.00 71.49 334 LEU A CA 1
ATOM 6756 C C . LEU B 1 334 ? 14.892 3.095 -8.984 1.00 85.10 334 LEU A C 1
ATOM 6757 O O . LEU B 1 334 ? 15.462 3.103 -10.076 1.00 98.82 334 LEU A O 1
ATOM 6762 N N . SER B 1 335 ? 13.762 3.755 -8.748 1.00 90.43 335 SER A N 1
ATOM 6763 C CA . SER B 1 335 ? 13.076 4.512 -9.790 1.00 108.22 335 SER A CA 1
ATOM 6764 C C . SER B 1 335 ? 12.459 5.789 -9.230 1.00 115.83 335 SER A C 1
ATOM 6765 O O . SER B 1 335 ? 11.620 5.743 -8.329 1.00 120.94 335 SER A O 1
ATOM 6768 N N . ASN B 1 336 ? 12.886 6.926 -9.774 1.00 113.82 336 ASN A N 1
ATOM 6769 C CA . ASN B 1 336 ? 12.367 8.232 -9.378 1.00 109.93 336 ASN A CA 1
ATOM 6770 C C . ASN B 1 336 ? 12.539 8.490 -7.884 1.00 100.28 336 ASN A C 1
ATOM 6771 O O . ASN B 1 336 ? 11.812 9.294 -7.296 1.00 93.56 336 ASN A O 1
ATOM 6776 N N . VAL B 1 337 ? 13.509 7.812 -7.280 1.00 90.98 337 VAL A N 1
ATOM 6777 C CA . VAL B 1 337 ? 13.718 7.876 -5.840 1.00 84.40 337 VAL A CA 1
ATOM 6778 C C . VAL B 1 337 ? 14.173 9.258 -5.380 1.00 81.30 337 VAL A C 1
ATOM 6779 O O . VAL B 1 337 ? 15.164 9.797 -5.874 1.00 79.77 337 VAL A O 1
ATOM 6783 N N . VAL B 1 338 ? 13.439 9.813 -4.423 1.00 69.01 338 VAL A N 1
ATOM 6784 C CA . VAL B 1 338 ? 13.813 11.059 -3.768 1.00 69.88 338 VAL A CA 1
ATOM 6785 C C . VAL B 1 338 ? 13.816 10.807 -2.272 1.00 68.24 338 VAL A C 1
ATOM 6786 O O . VAL B 1 338 ? 12.795 10.419 -1.709 1.00 83.42 338 VAL A O 1
ATOM 6790 N N . VAL B 1 339 ? 14.958 11.028 -1.631 1.00 87.51 339 VAL A N 1
ATOM 6791 C CA . VAL B 1 339 ? 15.106 10.689 -0.224 1.00 90.52 339 VAL A CA 1
ATOM 6792 C C . VAL B 1 339 ? 15.476 11.899 0.607 1.00 92.27 339 VAL A C 1
ATOM 6793 O O . VAL B 1 339 ? 16.444 12.600 0.314 1.00 96.47 339 VAL A O 1
ATOM 6797 N N . VAL B 1 340 ? 14.688 12.130 1.649 1.00 84.82 340 VAL A N 1
ATOM 6798 C CA . VAL B 1 340 ? 14.984 13.161 2.628 1.00 75.17 340 VAL A CA 1
ATOM 6799 C C . VAL B 1 340 ? 15.380 12.480 3.935 1.00 82.79 340 VAL A C 1
ATOM 6800 O O . VAL B 1 340 ? 14.614 11.670 4.462 1.00 111.22 340 VAL A O 1
ATOM 6804 N N . PRO B 1 341 ? 16.570 12.799 4.468 1.00 79.86 341 PRO A N 1
ATOM 6805 C CA . PRO B 1 341 ? 16.961 12.113 5.703 1.00 84.98 341 PRO A CA 1
ATOM 6806 C C . PRO B 1 341 ? 16.078 12.510 6.876 1.00 88.39 341 PRO A C 1
ATOM 6807 O O . PRO B 1 341 ? 15.508 13.601 6.850 1.00 109.47 341 PRO A O 1
ATOM 6811 N N . PRO B 1 342 ? 15.953 11.635 7.885 1.00 94.26 342 PRO A N 1
ATOM 6812 C CA . PRO B 1 342 ? 15.169 11.996 9.069 1.00 87.90 342 PRO A CA 1
ATOM 6813 C C . PRO B 1 342 ? 15.624 13.315 9.691 1.00 100.70 342 PRO A C 1
ATOM 6814 O O . PRO B 1 342 ? 16.822 13.525 9.885 1.00 120.28 342 PRO A O 1
ATOM 6818 N N . GLU B 1 343 ? 14.663 14.194 9.964 1.00 91.94 343 GLU A N 1
ATOM 6819 C CA . GLU B 1 343 ? 14.900 15.457 10.664 1.00 93.96 343 GLU A CA 1
ATOM 6820 C C . GLU B 1 343 ? 15.669 16.479 9.816 1.00 107.01 343 GLU A C 1
ATOM 6821 O O . GLU B 1 343 ? 16.209 17.453 10.344 1.00 134.51 343 GLU A O 1
ATOM 6827 N N . GLY B 1 344 ? 15.695 16.254 8.505 1.00 115.64 344 GLY A N 1
ATOM 6828 C CA . GLY B 1 344 ? 16.243 17.206 7.555 1.00 114.31 344 GLY A CA 1
ATOM 6829 C C . GLY B 1 344 ? 15.130 17.626 6.621 1.00 116.05 344 GLY A C 1
ATOM 6830 O O . GLY B 1 344 ? 14.264 16.818 6.287 1.00 120.55 344 GLY A O 1
ATOM 6831 N N . LYS B 1 345 ? 15.135 18.890 6.213 1.00 123.74 345 LYS A N 1
ATOM 6832 C CA . LYS B 1 345 ? 14.132 19.389 5.280 1.00 124.32 345 LYS A CA 1
ATOM 6833 C C . LYS B 1 345 ? 14.556 19.138 3.837 1.00 121.44 345 LYS A C 1
ATOM 6834 O O . LYS B 1 345 ? 13.725 18.820 2.987 1.00 123.42 345 LYS A O 1
ATOM 6840 N N . THR B 1 346 ? 15.850 19.275 3.567 1.00 106.13 346 THR A N 1
ATOM 6841 C CA . THR B 1 346 ? 16.366 19.132 2.210 1.00 108.97 346 THR A CA 1
ATOM 6842 C C . THR B 1 346 ? 16.510 17.661 1.813 1.00 100.61 346 THR A C 1
ATOM 6843 O O . THR B 1 346 ? 16.821 16.824 2.659 1.00 88.22 346 THR A O 1
ATOM 6847 N N . PRO B 1 347 ? 16.274 17.339 0.526 1.00 79.06 347 PRO A N 1
ATOM 6848 C CA . PRO B 1 347 ? 16.525 15.979 0.033 1.00 74.58 347 PRO A CA 1
ATOM 6849 C C . PRO B 1 347 ? 18.014 15.685 -0.119 1.00 89.60 347 PRO A C 1
ATOM 6850 O O . PRO B 1 347 ? 18.771 16.580 -0.494 1.00 90.77 347 PRO A O 1
ATOM 6854 N N . VAL B 1 348 ? 18.420 14.449 0.162 1.00 87.15 348 VAL A N 1
ATOM 6855 C CA . VAL B 1 348 ? 19.826 14.061 0.086 1.00 93.35 348 VAL A CA 1
ATOM 6856 C C . VAL B 1 348 ? 20.059 13.155 -1.123 1.00 82.63 348 VAL A C 1
ATOM 6857 O O . VAL B 1 348 ? 21.186 13.009 -1.599 1.00 61.12 348 VAL A O 1
ATOM 6861 N N . LEU B 1 349 ? 18.982 12.543 -1.608 1.00 62.44 349 LEU A N 1
ATOM 6862 C CA . LEU B 1 349 ? 19.002 11.822 -2.877 1.00 61.35 349 LEU A CA 1
ATOM 6863 C C . LEU B 1 349 ? 17.907 12.379 -3.777 1.00 86.71 349 LEU A C 1
ATOM 6864 O O . LEU B 1 349 ? 16.756 12.496 -3.357 1.00 82.83 349 LEU A O 1
ATOM 6869 N N . ARG B 1 350 ? 18.273 12.730 -5.007 1.00 65.87 350 ARG A N 1
ATOM 6870 C CA . ARG B 1 350 ? 17.343 13.369 -5.934 1.00 81.67 350 ARG A CA 1
ATOM 6871 C C . ARG B 1 350 ? 17.153 12.558 -7.210 1.00 85.03 350 ARG A C 1
ATOM 6872 O O . ARG B 1 350 ? 18.041 12.505 -8.062 1.00 86.74 350 ARG A O 1
ATOM 6880 N N . ASN B 1 351 ? 15.981 11.940 -7.329 1.00 81.81 351 ASN A N 1
ATOM 6881 C CA . ASN B 1 351 ? 15.588 11.223 -8.537 1.00 73.95 351 ASN A CA 1
ATOM 6882 C C . ASN B 1 351 ? 16.620 10.189 -8.963 1.00 81.45 351 ASN A C 1
ATOM 6883 O O . ASN B 1 351 ? 17.029 10.151 -10.123 1.00 85.23 351 ASN A O 1
ATOM 6888 N N . ILE B 1 352 ? 17.042 9.355 -8.020 1.00 79.63 352 ILE A N 1
ATOM 6889 C CA . ILE B 1 352 ? 18.017 8.316 -8.315 1.00 78.59 352 ILE A CA 1
ATOM 6890 C C . ILE B 1 352 ? 17.365 7.243 -9.175 1.00 89.69 352 ILE A C 1
ATOM 6891 O O . ILE B 1 352 ? 16.310 6.715 -8.819 1.00 92.17 352 ILE A O 1
ATOM 6896 N N . ASN B 1 353 ? 17.994 6.927 -10.304 1.00 97.35 353 ASN A N 1
ATOM 6897 C CA . ASN B 1 353 ? 17.489 5.906 -11.218 1.00 100.60 353 ASN A CA 1
ATOM 6898 C C . ASN B 1 353 ? 18.574 4.924 -11.638 1.00 100.27 353 ASN A C 1
ATOM 6899 O O . ASN B 1 353 ? 19.521 5.289 -12.335 1.00 117.19 353 ASN A O 1
ATOM 6904 N N . MET B 1 354 ? 18.426 3.674 -11.211 1.00 101.15 354 MET A N 1
ATOM 6905 C CA . MET B 1 354 ? 19.357 2.620 -11.588 1.00 104.26 354 MET A CA 1
ATOM 6906 C C . MET B 1 354 ? 18.778 1.246 -11.271 1.00 100.25 354 MET A C 1
ATOM 6907 O O . MET B 1 354 ? 17.957 1.107 -10.363 1.00 93.65 354 MET A O 1
ATOM 6912 N N . ARG B 1 355 ? 19.206 0.238 -12.029 1.00 82.99 355 ARG A N 1
ATOM 6913 C CA . ARG B 1 355 ? 18.845 -1.148 -11.750 1.00 93.32 355 ARG A CA 1
ATOM 6914 C C . ARG B 1 355 ? 20.093 -2.023 -11.666 1.00 100.10 355 ARG A C 1
ATOM 6915 O O . ARG B 1 355 ? 20.878 -2.103 -12.611 1.00 118.95 355 ARG A O 1
ATOM 6923 N N . ILE B 1 356 ? 20.273 -2.666 -10.519 1.00 88.49 356 ILE A N 1
ATOM 6924 C CA . ILE B 1 356 ? 21.374 -3.598 -10.329 1.00 83.12 356 ILE A CA 1
ATOM 6925 C C . ILE B 1 356 ? 20.879 -5.012 -10.597 1.00 87.10 356 ILE A C 1
ATOM 6926 O O . ILE B 1 356 ? 20.024 -5.523 -9.878 1.00 94.04 356 ILE A O 1
ATOM 6931 N N . LEU B 1 357 ? 21.410 -5.639 -11.640 1.00 67.77 357 LEU A N 1
ATOM 6932 C CA . LEU B 1 357 ? 21.017 -6.996 -11.985 1.00 79.32 357 LEU A CA 1
ATOM 6933 C C . LEU B 1 357 ? 21.598 -7.978 -10.974 1.00 95.02 357 LEU A C 1
ATOM 6934 O O . LEU B 1 357 ? 22.530 -7.640 -10.242 1.00 99.64 357 LEU A O 1
ATOM 6939 N N . PRO B 1 358 ? 21.037 -9.195 -10.915 1.00 84.85 358 PRO A N 1
ATOM 6940 C CA . PRO B 1 358 ? 21.554 -10.235 -10.019 1.00 88.36 358 PRO A CA 1
ATOM 6941 C C . PRO B 1 358 ? 23.020 -10.565 -10.269 1.00 80.31 358 PRO A C 1
ATOM 6942 O O . PRO B 1 358 ? 23.439 -10.662 -11.422 1.00 82.88 358 PRO A O 1
ATOM 6946 N N . GLY B 1 359 ? 23.783 -10.731 -9.195 1.00 80.81 359 GLY A N 1
ATOM 6947 C CA . GLY B 1 359 ? 25.172 -11.145 -9.298 1.00 94.71 359 GLY A CA 1
ATOM 6948 C C . GLY B 1 359 ? 26.072 -10.078 -9.880 1.00 84.53 359 GLY A C 1
ATOM 6949 O O . GLY B 1 359 ? 27.246 -10.324 -10.164 1.00 101.11 359 GLY A O 1
ATOM 6950 N N . GLU B 1 360 ? 25.515 -8.888 -10.057 1.00 78.98 360 GLU A N 1
ATOM 6951 C CA . GLU B 1 360 ? 26.248 -7.780 -10.635 1.00 81.08 360 GLU A CA 1
ATOM 6952 C C . GLU B 1 360 ? 26.929 -7.008 -9.520 1.00 77.93 360 GLU A C 1
ATOM 6953 O O . GLU B 1 360 ? 26.338 -6.785 -8.462 1.00 52.82 360 GLU A O 1
ATOM 6959 N N . PHE B 1 361 ? 28.181 -6.631 -9.752 1.00 86.73 361 PHE A N 1
ATOM 6960 C CA . PHE B 1 361 ? 28.912 -5.787 -8.818 1.00 79.93 361 PHE A CA 1
ATOM 6961 C C . PHE B 1 361 ? 28.673 -4.321 -9.147 1.00 89.12 361 PHE A C 1
ATOM 6962 O O . PHE B 1 361 ? 28.407 -3.976 -10.300 1.00 99.92 361 PHE A O 1
ATOM 6970 N N . VAL B 1 362 ? 28.752 -3.465 -8.132 1.00 97.58 362 VAL A N 1
ATOM 6971 C CA . VAL B 1 362 ? 28.555 -2.033 -8.323 1.00 61.69 362 VAL A CA 1
ATOM 6972 C C . VAL B 1 362 ? 29.454 -1.228 -7.393 1.00 49.02 362 VAL A C 1
ATOM 6973 O O . VAL B 1 362 ? 29.379 -1.372 -6.170 1.00 47.06 362 VAL A O 1
ATOM 6977 N N . ALA B 1 363 ? 30.300 -0.382 -7.980 1.00 71.01 363 ALA A N 1
ATOM 6978 C CA . ALA B 1 363 ? 31.089 0.579 -7.213 1.00 67.43 363 ALA A CA 1
ATOM 6979 C C . ALA B 1 363 ? 30.343 1.898 -7.141 1.00 73.16 363 ALA A C 1
ATOM 6980 O O . ALA B 1 363 ? 29.935 2.438 -8.168 1.00 83.64 363 ALA A O 1
ATOM 6982 N N . ILE B 1 364 ? 30.159 2.406 -5.926 1.00 71.37 364 ILE A N 1
ATOM 6983 C CA . ILE B 1 364 ? 29.604 3.739 -5.727 1.00 82.98 364 ILE A CA 1
ATOM 6984 C C . ILE B 1 364 ? 30.719 4.696 -5.333 1.00 88.32 364 ILE A C 1
ATOM 6985 O O . ILE B 1 364 ? 31.184 4.681 -4.194 1.00 88.78 364 ILE A O 1
ATOM 6990 N N . ILE B 1 365 ? 31.142 5.522 -6.286 1.00 100.08 365 ILE A N 1
ATOM 6991 C CA . ILE B 1 365 ? 32.185 6.512 -6.055 1.00 93.94 365 ILE A CA 1
ATOM 6992 C C . ILE B 1 365 ? 31.585 7.909 -6.124 1.00 74.22 365 ILE A C 1
ATOM 6993 O O . ILE B 1 365 ? 30.456 8.087 -6.579 1.00 65.99 365 ILE A O 1
ATOM 6998 N N . GLY B 1 366 ? 32.345 8.897 -5.670 1.00 59.86 366 GLY A N 1
ATOM 6999 C CA . GLY B 1 366 ? 31.895 10.276 -5.678 1.00 78.38 366 GLY A CA 1
ATOM 7000 C C . GLY B 1 366 ? 32.476 11.036 -4.504 1.00 58.84 366 GLY A C 1
ATOM 7001 O O . GLY B 1 366 ? 32.878 10.423 -3.515 1.00 58.03 366 GLY A O 1
ATOM 7002 N N . PRO B 1 367 ? 32.517 12.376 -4.601 1.00 75.37 367 PRO A N 1
ATOM 7003 C CA . PRO B 1 367 ? 33.132 13.203 -3.557 1.00 64.06 367 PRO A CA 1
ATOM 7004 C C . PRO B 1 367 ? 32.483 12.999 -2.195 1.00 71.32 367 PRO A C 1
ATOM 7005 O O . PRO B 1 367 ? 31.319 12.603 -2.119 1.00 62.50 367 PRO A O 1
ATOM 7009 N N . SER B 1 368 ? 33.238 13.259 -1.133 1.00 72.03 368 SER A N 1
ATOM 7010 C CA . SER B 1 368 ? 32.742 13.062 0.223 1.00 69.51 368 SER A CA 1
ATOM 7011 C C . SER B 1 368 ? 31.597 14.017 0.525 1.00 88.10 368 SER A C 1
ATOM 7012 O O . SER B 1 368 ? 31.770 15.237 0.503 1.00 116.17 368 SER A O 1
ATOM 7015 N N . GLY B 1 369 ? 30.429 13.450 0.806 1.00 78.57 369 GLY A N 1
ATOM 7016 C CA . GLY B 1 369 ? 29.237 14.229 1.081 1.00 63.89 369 GLY A CA 1
ATOM 7017 C C . GLY B 1 369 ? 28.250 14.215 -0.074 1.00 62.76 369 GLY A C 1
ATOM 7018 O O . GLY B 1 369 ? 27.199 14.851 -0.004 1.00 86.84 369 GLY A O 1
ATOM 7019 N N . SER B 1 370 ? 28.583 13.479 -1.133 1.00 60.86 370 SER A N 1
ATOM 7020 C CA . SER B 1 370 ? 27.752 13.426 -2.336 1.00 60.33 370 SER A CA 1
ATOM 7021 C C . SER B 1 370 ? 26.490 12.587 -2.152 1.00 74.54 370 SER A C 1
ATOM 7022 O O . SER B 1 370 ? 25.558 12.673 -2.955 1.00 65.63 370 SER A O 1
ATOM 7025 N N . GLY B 1 371 ? 26.467 11.769 -1.104 1.00 92.53 371 GLY A N 1
ATOM 7026 C CA . GLY B 1 371 ? 25.295 10.976 -0.783 1.00 102.81 371 GLY A CA 1
ATOM 7027 C C . GLY B 1 371 ? 25.434 9.538 -1.236 1.00 101.60 371 GLY A C 1
ATOM 7028 O O . GLY B 1 371 ? 24.596 9.027 -1.977 1.00 108.07 371 GLY A O 1
ATOM 7029 N N . LYS B 1 372 ? 26.506 8.889 -0.794 1.00 109.74 372 LYS A N 1
ATOM 7030 C CA . LYS B 1 372 ? 26.729 7.483 -1.104 1.00 77.93 372 LYS A CA 1
ATOM 7031 C C . LYS B 1 372 ? 26.106 6.608 -0.028 1.00 63.28 372 LYS A C 1
ATOM 7032 O O . LYS B 1 372 ? 25.316 5.714 -0.327 1.00 64.58 372 LYS A O 1
ATOM 7038 N N . SER B 1 373 ? 26.465 6.872 1.224 1.00 48.81 373 SER A N 1
ATOM 7039 C CA . SER B 1 373 ? 25.896 6.148 2.354 1.00 48.40 373 SER A CA 1
ATOM 7040 C C . SER B 1 373 ? 24.378 6.298 2.362 1.00 48.50 373 SER A C 1
ATOM 7041 O O . SER B 1 373 ? 23.661 5.407 2.811 1.00 93.93 373 SER A O 1
ATOM 7044 N N . SER B 1 374 ? 23.894 7.427 1.856 1.00 77.35 374 SER A N 1
ATOM 7045 C CA . SER B 1 374 ? 22.460 7.652 1.728 1.00 80.60 374 SER A CA 1
ATOM 7046 C C . SER B 1 374 ? 21.846 6.684 0.731 1.00 72.23 374 SER A C 1
ATOM 7047 O O . SER B 1 374 ? 20.807 6.084 0.998 1.00 78.57 374 SER A O 1
ATOM 7050 N N . LEU B 1 375 ? 22.484 6.547 -0.427 1.00 70.43 375 LEU A N 1
ATOM 7051 C CA . LEU B 1 375 ? 22.021 5.611 -1.444 1.00 63.10 375 LEU A CA 1
ATOM 7052 C C . LEU B 1 375 ? 22.082 4.190 -0.898 1.00 66.74 375 LEU A C 1
ATOM 7053 O O . LEU B 1 375 ? 21.213 3.366 -1.175 1.00 75.81 375 LEU A O 1
ATOM 7058 N N . VAL B 1 376 ? 23.123 3.913 -0.124 1.00 45.93 376 VAL A N 1
ATOM 7059 C CA . VAL B 1 376 ? 23.249 2.644 0.581 1.00 56.29 376 VAL A CA 1
ATOM 7060 C C . VAL B 1 376 ? 22.086 2.432 1.548 1.00 67.61 376 VAL A C 1
ATOM 7061 O O . VAL B 1 376 ? 21.417 1.402 1.510 1.00 74.70 376 VAL A O 1
ATOM 7065 N N . ARG B 1 377 ? 21.855 3.414 2.413 1.00 56.09 377 ARG A N 1
ATOM 7066 C CA . ARG B 1 377 ? 20.878 3.285 3.495 1.00 50.83 377 ARG A CA 1
ATOM 7067 C C . ARG B 1 377 ? 19.435 3.128 3.012 1.00 77.41 377 ARG A C 1
ATOM 7068 O O . ARG B 1 377 ? 18.562 2.738 3.787 1.00 97.09 377 ARG A O 1
ATOM 7076 N N . THR B 1 378 ? 19.188 3.433 1.742 1.00 56.23 378 THR A N 1
ATOM 7077 C CA . THR B 1 378 ? 17.842 3.354 1.178 1.00 78.68 378 THR A CA 1
ATOM 7078 C C . THR B 1 378 ? 17.657 2.084 0.359 1.00 102.47 378 THR A C 1
ATOM 7079 O O . THR B 1 378 ? 16.543 1.576 0.232 1.00 108.54 378 THR A O 1
ATOM 7083 N N . ILE B 1 379 ? 18.747 1.582 -0.209 1.00 93.98 379 ILE A N 1
ATOM 7084 C CA . ILE B 1 379 ? 18.720 0.282 -0.864 1.00 90.09 379 ILE A CA 1
ATOM 7085 C C . ILE B 1 379 ? 18.410 -0.801 0.170 1.00 84.66 379 ILE A C 1
ATOM 7086 O O . ILE B 1 379 ? 17.716 -1.772 -0.120 1.00 98.74 379 ILE A O 1
ATOM 7091 N N . LEU B 1 380 ? 18.934 -0.619 1.378 1.00 69.47 380 LEU A N 1
ATOM 7092 C CA . LEU B 1 380 ? 18.727 -1.560 2.476 1.00 50.81 380 LEU A CA 1
ATOM 7093 C C . LEU B 1 380 ? 17.398 -1.343 3.198 1.00 78.32 380 LEU A C 1
ATOM 7094 O O . LEU B 1 380 ? 16.979 -2.173 4.007 1.00 122.14 380 LEU A O 1
ATOM 7099 N N . GLY B 1 381 ? 16.749 -0.219 2.911 1.00 51.44 381 GLY A N 1
ATOM 7100 C CA . GLY B 1 381 ? 15.439 0.085 3.462 1.00 56.89 381 GLY A CA 1
ATOM 7101 C C . GLY B 1 381 ? 15.489 0.702 4.847 1.00 76.70 381 GLY A C 1
ATOM 7102 O O . GLY B 1 381 ? 14.497 0.690 5.574 1.00 92.84 381 GLY A O 1
ATOM 7103 N N . ILE B 1 382 ? 16.644 1.251 5.208 1.00 79.02 382 ILE A N 1
ATOM 7104 C CA . ILE B 1 382 ? 16.807 1.916 6.494 1.00 83.04 382 ILE A CA 1
ATOM 7105 C C . ILE B 1 382 ? 16.105 3.269 6.441 1.00 92.58 382 ILE A C 1
ATOM 7106 O O . ILE B 1 382 ? 15.382 3.646 7.363 1.00 101.44 382 ILE A O 1
ATOM 7111 N N . TRP B 1 383 ? 16.341 3.994 5.351 1.00 83.67 383 TRP A N 1
ATOM 7112 C CA . TRP B 1 383 ? 15.654 5.250 5.077 1.00 84.00 383 TRP A CA 1
ATOM 7113 C C . TRP B 1 383 ? 14.600 5.045 3.999 1.00 84.88 383 TRP A C 1
ATOM 7114 O O . TRP B 1 383 ? 14.852 4.374 2.999 1.00 92.38 383 TRP A O 1
ATOM 7125 N N . LEU B 1 384 ? 13.423 5.626 4.205 1.00 79.99 384 LEU A N 1
ATOM 7126 C CA . LEU B 1 384 ? 12.347 5.528 3.228 1.00 72.89 384 LEU A CA 1
ATOM 7127 C C . LEU B 1 384 ? 12.246 6.820 2.412 1.00 80.12 384 LEU A C 1
ATOM 7128 O O . LEU B 1 384 ? 12.343 7.914 2.968 1.00 93.00 384 LEU A O 1
ATOM 7133 N N . PRO B 1 385 ? 12.055 6.696 1.084 1.00 64.35 385 PRO A N 1
ATOM 7134 C CA . PRO B 1 385 ? 11.964 7.869 0.211 1.00 96.80 385 PRO A CA 1
ATOM 7135 C C . PRO B 1 385 ? 10.601 8.538 0.266 1.00 75.49 385 PRO A C 1
ATOM 7136 O O . PRO B 1 385 ? 9.612 7.886 0.594 1.00 72.65 385 PRO A O 1
ATOM 7140 N N . VAL B 1 386 ? 10.553 9.824 -0.061 1.00 97.56 386 VAL A N 1
ATOM 7141 C CA . VAL B 1 386 ? 9.290 10.550 -0.118 1.00 108.91 386 VAL A CA 1
ATOM 7142 C C . VAL B 1 386 ? 8.634 10.358 -1.482 1.00 106.85 386 VAL A C 1
ATOM 7143 O O . VAL B 1 386 ? 7.412 10.397 -1.602 1.00 113.36 386 VAL A O 1
ATOM 7147 N N . HIS B 1 387 ? 9.462 10.152 -2.502 1.00 113.92 387 HIS A N 1
ATOM 7148 C CA . HIS B 1 387 ? 8.985 9.856 -3.848 1.00 98.71 387 HIS A CA 1
ATOM 7149 C C . HIS B 1 387 ? 9.782 8.699 -4.431 1.00 102.96 387 HIS A C 1
ATOM 7150 O O . HIS B 1 387 ? 10.892 8.412 -3.986 1.00 97.34 387 HIS A O 1
ATOM 7157 N N . GLY B 1 388 ? 9.212 8.036 -5.429 1.00 109.07 388 GLY A N 1
ATOM 7158 C CA . GLY B 1 388 ? 9.897 6.957 -6.115 1.00 111.15 388 GLY A CA 1
ATOM 7159 C C . GLY B 1 388 ? 9.753 5.627 -5.406 1.00 118.27 388 GLY A C 1
ATOM 7160 O O . GLY B 1 388 ? 9.167 5.547 -4.324 1.00 99.00 388 GLY A O 1
ATOM 7161 N N . THR B 1 389 ? 10.306 4.585 -6.021 1.00 119.51 389 THR A N 1
ATOM 7162 C CA . THR B 1 389 ? 10.147 3.218 -5.541 1.00 120.92 389 THR A CA 1
ATOM 7163 C C . THR B 1 389 ? 11.477 2.478 -5.479 1.00 119.46 389 THR A C 1
ATOM 7164 O O . THR B 1 389 ? 12.346 2.667 -6.330 1.00 130.34 389 THR A O 1
ATOM 7168 N N . VAL B 1 390 ? 11.619 1.634 -4.460 1.00 108.23 390 VAL A N 1
ATOM 7169 C CA . VAL B 1 390 ? 12.762 0.737 -4.343 1.00 95.85 390 VAL A CA 1
ATOM 7170 C C . VAL B 1 390 ? 12.275 -0.699 -4.495 1.00 100.49 390 VAL A C 1
ATOM 7171 O O . VAL B 1 390 ? 11.643 -1.247 -3.592 1.00 114.29 390 VAL A O 1
ATOM 7175 N N . GLU B 1 391 ? 12.576 -1.297 -5.644 1.00 91.58 391 GLU A N 1
ATOM 7176 C CA . GLU B 1 391 ? 12.121 -2.643 -5.965 1.00 95.17 391 GLU A CA 1
ATOM 7177 C C . GLU B 1 391 ? 13.272 -3.642 -5.903 1.00 98.93 391 GLU A C 1
ATOM 7178 O O . GLU B 1 391 ? 14.350 -3.393 -6.444 1.00 89.20 391 GLU A O 1
ATOM 7184 N N . ILE B 1 392 ? 13.031 -4.765 -5.230 1.00 103.78 392 ILE A N 1
ATOM 7185 C CA . ILE B 1 392 ? 13.987 -5.865 -5.173 1.00 94.05 392 ILE A CA 1
ATOM 7186 C C . ILE B 1 392 ? 13.426 -7.053 -5.952 1.00 93.44 392 ILE A C 1
ATOM 7187 O O . ILE B 1 392 ? 12.427 -7.644 -5.547 1.00 78.80 392 ILE A O 1
ATOM 7192 N N . ASP B 1 393 ? 14.077 -7.397 -7.062 1.00 113.05 393 ASP A N 1
ATOM 7193 C CA . ASP B 1 393 ? 13.615 -8.464 -7.955 1.00 111.90 393 ASP A CA 1
ATOM 7194 C C . ASP B 1 393 ? 12.231 -8.172 -8.533 1.00 110.89 393 ASP A C 1
ATOM 7195 O O . ASP B 1 393 ? 12.090 -7.977 -9.740 1.00 118.77 393 ASP A O 1
ATOM 7200 N N . GLY B 1 394 ? 11.217 -8.161 -7.674 1.00 100.96 394 GLY A N 1
ATOM 7201 C CA . GLY B 1 394 ? 9.872 -7.776 -8.069 1.00 121.95 394 GLY A CA 1
ATOM 7202 C C . GLY B 1 394 ? 9.504 -6.454 -7.428 1.00 139.77 394 GLY A C 1
ATOM 7203 O O . GLY B 1 394 ? 10.199 -5.990 -6.525 1.00 127.35 394 GLY A O 1
ATOM 7204 N N . ALA B 1 395 ? 8.422 -5.837 -7.895 1.00 172.10 395 ALA A N 1
ATOM 7205 C CA . ALA B 1 395 ? 7.953 -4.588 -7.304 1.00 186.73 395 ALA A CA 1
ATOM 7206 C C . ALA B 1 395 ? 7.613 -4.790 -5.826 1.00 183.24 395 ALA A C 1
ATOM 7207 O O . ALA B 1 395 ? 6.551 -5.320 -5.492 1.00 197.43 395 ALA A O 1
ATOM 7209 N N . ASP B 1 396 ? 8.520 -4.352 -4.953 1.00 169.67 396 ASP A N 1
ATOM 7210 C CA . ASP B 1 396 ? 8.422 -4.622 -3.518 1.00 146.97 396 ASP A CA 1
ATOM 7211 C C . ASP B 1 396 ? 8.808 -3.416 -2.669 1.00 101.23 396 ASP A C 1
ATOM 7212 O O . ASP B 1 396 ? 9.923 -3.348 -2.151 1.00 96.74 396 ASP A O 1
ATOM 7217 N N . LEU B 1 397 ? 7.880 -2.476 -2.514 1.00 143.23 397 LEU A N 1
ATOM 7218 C CA . LEU B 1 397 ? 8.097 -1.328 -1.641 1.00 155.22 397 LEU A CA 1
ATOM 7219 C C . LEU B 1 397 ? 8.177 -1.789 -0.193 1.00 165.92 397 LEU A C 1
ATOM 7220 O O . LEU B 1 397 ? 7.212 -1.660 0.563 1.00 178.94 397 LEU A O 1
ATOM 7225 N N . LYS B 1 398 ? 9.342 -2.327 0.167 1.00 162.73 398 LYS A N 1
ATOM 7226 C CA . LYS B 1 398 ? 9.620 -2.860 1.500 1.00 164.02 398 LYS A CA 1
ATOM 7227 C C . LYS B 1 398 ? 8.440 -3.637 2.082 1.00 172.96 398 LYS A C 1
ATOM 7228 O O . LYS B 1 398 ? 8.077 -3.462 3.245 1.00 176.77 398 LYS A O 1
ATOM 7234 N N . GLN B 1 399 ? 7.849 -4.500 1.263 1.00 167.13 399 GLN A N 1
ATOM 7235 C CA . GLN B 1 399 ? 6.784 -5.383 1.722 1.00 106.12 399 GLN A CA 1
ATOM 7236 C C . GLN B 1 399 ? 7.385 -6.533 2.527 1.00 103.75 399 GLN A C 1
ATOM 7237 O O . GLN B 1 399 ? 6.676 -7.251 3.232 1.00 130.96 399 GLN A O 1
ATOM 7243 N N . TRP B 1 400 ? 8.699 -6.698 2.412 1.00 101.33 400 TRP A N 1
ATOM 7244 C CA . TRP B 1 400 ? 9.428 -7.699 3.180 1.00 106.58 400 TRP A CA 1
ATOM 7245 C C . TRP B 1 400 ? 9.378 -7.409 4.673 1.00 96.46 400 TRP A C 1
ATOM 7246 O O . TRP B 1 400 ? 9.437 -6.254 5.092 1.00 112.28 400 TRP A O 1
ATOM 7257 N N . ASP B 1 401 ? 9.267 -8.465 5.471 1.00 97.46 401 ASP A N 1
ATOM 7258 C CA . ASP B 1 401 ? 9.486 -8.354 6.904 1.00 110.06 401 ASP A CA 1
ATOM 7259 C C . ASP B 1 401 ? 10.987 -8.407 7.149 1.00 108.19 401 ASP A C 1
ATOM 7260 O O . ASP B 1 401 ? 11.636 -9.413 6.859 1.00 99.09 401 ASP A O 1
ATOM 7265 N N . ARG B 1 402 ? 11.533 -7.315 7.674 1.00 105.09 402 ARG A N 1
ATOM 7266 C CA . ARG B 1 402 ? 12.974 -7.180 7.857 1.00 96.27 402 ARG A CA 1
ATOM 7267 C C . ARG B 1 402 ? 13.566 -8.327 8.672 1.00 101.19 402 ARG A C 1
ATOM 7268 O O . ARG B 1 402 ? 14.751 -8.635 8.550 1.00 104.81 402 ARG A O 1
ATOM 7276 N N . ASP B 1 403 ? 12.736 -8.960 9.494 1.00 105.94 403 ASP A N 1
ATOM 7277 C CA . ASP B 1 403 ? 13.185 -10.072 10.322 1.00 114.04 403 ASP A CA 1
ATOM 7278 C C . ASP B 1 403 ? 13.556 -11.278 9.465 1.00 121.48 403 ASP A C 1
ATOM 7279 O O . ASP B 1 403 ? 14.459 -12.041 9.809 1.00 138.49 403 ASP A O 1
ATOM 7284 N N . TYR B 1 404 ? 12.857 -11.438 8.345 1.00 123.35 404 TYR A N 1
ATOM 7285 C CA . TYR B 1 404 ? 13.165 -12.495 7.388 1.00 115.54 404 TYR A CA 1
ATOM 7286 C C . TYR B 1 404 ? 14.164 -12.001 6.349 1.00 116.78 404 TYR A C 1
ATOM 7287 O O . TYR B 1 404 ? 15.057 -12.736 5.929 1.00 134.37 404 TYR A O 1
ATOM 7296 N N . PHE B 1 405 ? 14.002 -10.746 5.943 1.00 109.45 405 PHE A N 1
ATOM 7297 C CA . PHE B 1 405 ? 14.842 -10.140 4.915 1.00 87.48 405 PHE A CA 1
ATOM 7298 C C . PHE B 1 405 ? 16.298 -10.036 5.361 1.00 86.28 405 PHE A C 1
ATOM 7299 O O . PHE B 1 405 ? 17.215 -10.207 4.558 1.00 87.18 405 PHE A O 1
ATOM 7307 N N . GLY B 1 406 ? 16.499 -9.756 6.644 1.00 80.00 406 GLY A N 1
ATOM 7308 C CA . GLY B 1 406 ? 17.831 -9.592 7.196 1.00 73.75 406 GLY A CA 1
ATOM 7309 C C . GLY B 1 406 ? 18.718 -10.807 7.007 1.00 77.82 406 GLY A C 1
ATOM 7310 O O . GLY B 1 406 ? 19.941 -10.687 6.936 1.00 79.52 406 GLY A O 1
ATOM 7311 N N . LYS B 1 407 ? 18.102 -11.982 6.930 1.00 88.33 407 LYS A N 1
ATOM 7312 C CA . LYS B 1 407 ? 18.840 -13.225 6.732 1.00 105.29 407 LYS A CA 1
ATOM 7313 C C . LYS B 1 407 ? 19.513 -13.258 5.364 1.00 90.96 407 LYS A C 1
ATOM 7314 O O . LYS B 1 407 ? 20.546 -13.906 5.188 1.00 98.00 407 LYS A O 1
ATOM 7320 N N . PHE B 1 408 ? 18.924 -12.549 4.404 1.00 75.18 408 PHE A N 1
ATOM 7321 C CA . PHE B 1 408 ? 19.353 -12.623 3.010 1.00 77.77 408 PHE A CA 1
ATOM 7322 C C . PHE B 1 408 ? 20.280 -11.480 2.600 1.00 70.73 408 PHE A C 1
ATOM 7323 O O . PHE B 1 408 ? 20.832 -11.495 1.498 1.00 70.25 408 PHE A O 1
ATOM 7331 N N . VAL B 1 409 ? 20.447 -10.494 3.479 1.00 69.08 409 VAL A N 1
ATOM 7332 C CA . VAL B 1 409 ? 21.321 -9.360 3.193 1.00 73.68 409 VAL A CA 1
ATOM 7333 C C . VAL B 1 409 ? 22.531 -9.350 4.114 1.00 80.47 409 VAL A C 1
ATOM 7334 O O . VAL B 1 409 ? 22.485 -9.871 5.228 1.00 72.17 409 VAL A O 1
ATOM 7338 N N . GLY B 1 410 ? 23.617 -8.768 3.619 1.00 62.37 410 GLY A N 1
ATOM 7339 C CA . GLY B 1 410 ? 24.803 -8.517 4.414 1.00 71.00 410 GLY A CA 1
ATOM 7340 C C . GLY B 1 410 ? 25.104 -7.033 4.394 1.00 84.89 410 GLY A C 1
ATOM 7341 O O . GLY B 1 410 ? 24.935 -6.386 3.360 1.00 90.96 410 GLY A O 1
ATOM 7342 N N . TYR B 1 411 ? 25.545 -6.490 5.524 1.00 80.93 411 TYR A N 1
ATOM 7343 C CA . TYR B 1 411 ? 25.794 -5.058 5.616 1.00 57.03 411 TYR A CA 1
ATOM 7344 C C . TYR B 1 411 ? 26.999 -4.731 6.488 1.00 73.02 411 TYR A C 1
ATOM 7345 O O . TYR B 1 411 ? 27.146 -5.250 7.596 1.00 79.48 411 TYR A O 1
ATOM 7354 N N . LEU B 1 412 ? 27.865 -3.875 5.953 1.00 65.24 412 LEU A N 1
ATOM 7355 C CA . LEU B 1 412 ? 29.010 -3.345 6.681 1.00 56.05 412 LEU A CA 1
ATOM 7356 C C . LEU B 1 412 ? 28.952 -1.816 6.631 1.00 84.69 412 LEU A C 1
ATOM 7357 O O . LEU B 1 412 ? 29.355 -1.208 5.639 1.00 81.62 412 LEU A O 1
ATOM 7362 N N . PRO B 1 413 ? 28.428 -1.185 7.695 1.00 54.40 413 PRO A N 1
ATOM 7363 C CA . PRO B 1 413 ? 28.245 0.268 7.676 1.00 80.05 413 PRO A CA 1
ATOM 7364 C C . PRO B 1 413 ? 29.552 1.032 7.845 1.00 69.91 413 PRO A C 1
ATOM 7365 O O . PRO B 1 413 ? 30.558 0.455 8.254 1.00 80.69 413 PRO A O 1
ATOM 7369 N N . GLN B 1 414 ? 29.524 2.325 7.545 1.00 53.94 414 GLN A N 1
ATOM 7370 C CA . GLN B 1 414 ? 30.708 3.168 7.666 1.00 70.25 414 GLN A CA 1
ATOM 7371 C C . GLN B 1 414 ? 31.258 3.158 9.086 1.00 82.87 414 GLN A C 1
ATOM 7372 O O . GLN B 1 414 ? 32.472 3.237 9.282 1.00 67.36 414 GLN A O 1
ATOM 7378 N N . ASP B 1 415 ? 30.367 3.060 10.070 1.00 54.99 415 ASP A N 1
ATOM 7379 C CA . ASP B 1 415 ? 30.771 3.160 11.470 1.00 80.39 415 ASP A CA 1
ATOM 7380 C C . ASP B 1 415 ? 30.993 1.791 12.105 1.00 82.56 415 ASP A C 1
ATOM 7381 O O . ASP B 1 415 ? 31.300 1.705 13.294 1.00 96.60 415 ASP A O 1
ATOM 7386 N N . ILE B 1 416 ? 30.851 0.732 11.309 1.00 80.31 416 ILE A N 1
ATOM 7387 C CA . ILE B 1 416 ? 31.222 -0.617 11.737 1.00 88.75 416 ILE A CA 1
ATOM 7388 C C . ILE B 1 416 ? 30.542 -0.967 13.060 1.00 101.42 416 ILE A C 1
ATOM 7389 O O . ILE B 1 416 ? 31.177 -0.985 14.115 1.00 121.88 416 ILE A O 1
ATOM 7394 N N . GLU B 1 417 ? 29.245 -1.242 12.998 1.00 57.24 417 GLU A N 1
ATOM 7395 C CA . GLU B 1 417 ? 28.428 -1.326 14.200 1.00 81.25 417 GLU A CA 1
ATOM 7396 C C . GLU B 1 417 ? 28.439 -2.714 14.834 1.00 98.73 417 GLU A C 1
ATOM 7397 O O . GLU B 1 417 ? 27.592 -3.554 14.525 1.00 125.05 417 GLU A O 1
ATOM 7403 N N . LEU B 1 418 ? 29.406 -2.943 15.718 1.00 83.59 418 LEU A N 1
ATOM 7404 C CA . LEU B 1 418 ? 29.454 -4.165 16.512 1.00 62.38 418 LEU A CA 1
ATOM 7405 C C . LEU B 1 418 ? 28.662 -3.966 17.806 1.00 87.44 418 LEU A C 1
ATOM 7406 O O . LEU B 1 418 ? 28.306 -2.840 18.154 1.00 96.96 418 LEU A O 1
ATOM 7411 N N . PHE B 1 419 ? 28.389 -5.064 18.505 1.00 67.03 419 PHE A N 1
ATOM 7412 C CA . PHE B 1 419 ? 27.623 -5.037 19.748 1.00 92.34 419 PHE A CA 1
ATOM 7413 C C . PHE B 1 419 ? 28.409 -5.682 20.880 1.00 94.05 419 PHE A C 1
ATOM 7414 O O . PHE B 1 419 ? 29.357 -6.426 20.636 1.00 91.52 419 PHE A O 1
ATOM 7422 N N . GLU B 1 420 ? 28.011 -5.408 22.118 1.00 101.63 420 GLU A N 1
ATOM 7423 C CA . GLU B 1 420 ? 28.591 -6.104 23.258 1.00 105.40 420 GLU A CA 1
ATOM 7424 C C . GLU B 1 420 ? 28.174 -7.568 23.217 1.00 100.59 420 GLU A C 1
ATOM 7425 O O . GLU B 1 420 ? 26.992 -7.886 23.085 1.00 93.96 420 GLU A O 1
ATOM 7431 N N . GLY B 1 421 ? 29.155 -8.456 23.323 1.00 110.20 421 GLY A N 1
ATOM 7432 C CA . GLY B 1 421 ? 28.916 -9.882 23.206 1.00 133.67 421 GLY A CA 1
ATOM 7433 C C . GLY B 1 421 ? 30.086 -10.535 22.504 1.00 116.71 421 GLY A C 1
ATOM 7434 O O . GLY B 1 421 ? 31.061 -9.865 22.170 1.00 99.24 421 GLY A O 1
ATOM 7435 N N . THR B 1 422 ? 29.995 -11.839 22.275 1.00 112.82 422 THR A N 1
ATOM 7436 C CA . THR B 1 422 ? 31.102 -12.565 21.671 1.00 97.40 422 THR A CA 1
ATOM 7437 C C . THR B 1 422 ? 31.232 -12.278 20.181 1.00 95.50 422 THR A C 1
ATOM 7438 O O . THR B 1 422 ? 30.285 -11.822 19.539 1.00 99.26 422 THR A O 1
ATOM 7442 N N . VAL B 1 423 ? 32.419 -12.542 19.644 1.00 74.78 423 VAL A N 1
ATOM 7443 C CA . VAL B 1 423 ? 32.655 -12.441 18.212 1.00 78.19 423 VAL A CA 1
ATOM 7444 C C . VAL B 1 423 ? 31.669 -13.341 17.494 1.00 91.02 423 VAL A C 1
ATOM 7445 O O . VAL B 1 423 ? 31.026 -12.935 16.527 1.00 98.29 423 VAL A O 1
ATOM 7449 N N . ALA B 1 424 ? 31.571 -14.571 17.986 1.00 87.59 424 ALA A N 1
ATOM 7450 C CA . ALA B 1 424 ? 30.616 -15.545 17.483 1.00 96.68 424 ALA A CA 1
ATOM 7451 C C . ALA B 1 424 ? 29.229 -14.928 17.355 1.00 98.75 424 ALA A C 1
ATOM 7452 O O . ALA B 1 424 ? 28.612 -14.971 16.291 1.00 74.08 424 ALA A O 1
ATOM 7454 N N . GLU B 1 425 ? 28.754 -14.336 18.445 1.00 90.73 425 GLU A N 1
ATOM 7455 C CA . GLU B 1 425 ? 27.437 -13.715 18.472 1.00 76.51 425 GLU A CA 1
ATOM 7456 C C . GLU B 1 425 ? 27.326 -12.573 17.465 1.00 73.10 425 GLU A C 1
ATOM 7457 O O . GLU B 1 425 ? 26.342 -12.472 16.732 1.00 72.62 425 GLU A O 1
ATOM 7463 N N . ASN B 1 426 ? 28.339 -11.714 17.437 1.00 77.19 426 ASN A N 1
ATOM 7464 C CA . ASN B 1 426 ? 28.349 -10.572 16.530 1.00 73.77 426 ASN A CA 1
ATOM 7465 C C . ASN B 1 426 ? 28.323 -10.988 15.067 1.00 83.84 426 ASN A C 1
ATOM 7466 O O . ASN B 1 426 ? 27.613 -10.393 14.261 1.00 99.04 426 ASN A O 1
ATOM 7471 N N . ILE B 1 427 ? 29.105 -12.007 14.728 1.00 83.95 427 ILE A N 1
ATOM 7472 C CA . ILE B 1 427 ? 29.149 -12.511 13.360 1.00 65.94 427 ILE A CA 1
ATOM 7473 C C . ILE B 1 427 ? 27.847 -13.226 12.998 1.00 82.09 427 ILE A C 1
ATOM 7474 O O . ILE B 1 427 ? 27.439 -13.233 11.837 1.00 66.98 427 ILE A O 1
ATOM 7479 N N . ALA B 1 428 ? 27.196 -13.820 13.993 1.00 69.96 428 ALA A N 1
ATOM 7480 C CA . ALA B 1 428 ? 25.958 -14.558 13.763 1.00 71.97 428 ALA A CA 1
ATOM 7481 C C . ALA B 1 428 ? 24.725 -13.670 13.905 1.00 109.50 428 ALA A C 1
ATOM 7482 O O . ALA B 1 428 ? 23.598 -14.167 13.900 1.00 92.43 428 ALA A O 1
ATOM 7484 N N . ARG B 1 429 ? 24.942 -12.362 14.020 1.00 96.09 429 ARG A N 1
ATOM 7485 C CA . ARG B 1 429 ? 23.861 -11.415 14.283 1.00 70.57 429 ARG A CA 1
ATOM 7486 C C . ARG B 1 429 ? 23.053 -11.858 15.500 1.00 73.95 429 ARG A C 1
ATOM 7487 O O . ARG B 1 429 ? 21.832 -11.702 15.542 1.00 75.75 429 ARG A O 1
ATOM 7495 N N . PHE B 1 430 ? 23.751 -12.424 16.481 1.00 75.20 430 PHE A N 1
ATOM 7496 C CA . PHE B 1 430 ? 23.143 -12.884 17.729 1.00 104.20 430 PHE A CA 1
ATOM 7497 C C . PHE B 1 430 ? 22.050 -13.929 17.495 1.00 93.09 430 PHE A C 1
ATOM 7498 O O . PHE B 1 430 ? 21.150 -14.102 18.319 1.00 84.85 430 PHE A O 1
ATOM 7506 N N . GLY B 1 431 ? 22.141 -14.631 16.371 1.00 83.82 431 GLY A N 1
ATOM 7507 C CA . GLY B 1 431 ? 21.332 -15.815 16.154 1.00 104.17 431 GLY A CA 1
ATOM 7508 C C . GLY B 1 431 ? 21.931 -16.962 16.945 1.00 101.86 431 GLY A C 1
ATOM 7509 O O . GLY B 1 431 ? 22.895 -16.764 17.686 1.00 101.14 431 GLY A O 1
ATOM 7510 N N . GLU B 1 432 ? 21.367 -18.157 16.800 1.00 103.08 432 GLU A N 1
ATOM 7511 C CA . GLU B 1 432 ? 21.906 -19.330 17.481 1.00 117.46 432 GLU A CA 1
ATOM 7512 C C . GLU B 1 432 ? 23.348 -19.571 17.050 1.00 100.67 432 GLU A C 1
ATOM 7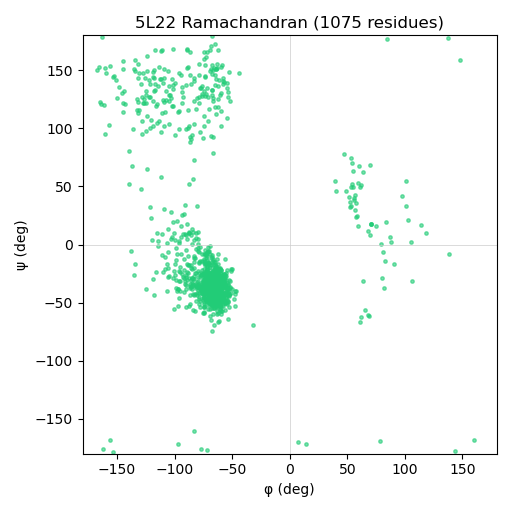513 O O . GLU B 1 432 ? 23.658 -19.583 15.859 1.00 92.92 432 GLU A O 1
ATOM 7519 N N . LEU B 1 433 ? 24.224 -19.758 18.030 1.00 97.78 433 LEU A N 1
ATOM 7520 C CA . LEU B 1 433 ? 25.653 -19.879 17.772 1.00 96.61 433 LEU A CA 1
ATOM 7521 C C . LEU B 1 433 ? 25.989 -21.145 16.994 1.00 101.10 433 LEU A C 1
ATOM 7522 O O . LEU B 1 433 ? 26.214 -22.204 17.581 1.00 112.03 433 LEU A O 1
ATOM 7527 N N . ASP B 1 434 ? 26.027 -21.026 15.671 1.00 103.74 434 ASP A N 1
ATOM 7528 C CA . ASP B 1 434 ? 26.382 -22.147 14.810 1.00 89.25 434 ASP A CA 1
ATOM 7529 C C . ASP B 1 434 ? 27.903 -22.253 14.712 1.00 122.49 434 ASP A C 1
ATOM 7530 O O . ASP B 1 434 ? 28.544 -21.477 14.004 1.00 142.24 434 ASP A O 1
ATOM 7535 N N . SER B 1 435 ? 28.467 -23.220 15.430 1.00 112.23 435 SER A N 1
ATOM 7536 C CA . SER B 1 435 ? 29.914 -23.421 15.490 1.00 118.85 435 SER A CA 1
ATOM 7537 C C . SER B 1 435 ? 30.542 -23.499 14.105 1.00 116.39 435 SER A C 1
ATOM 7538 O O . SER B 1 435 ? 31.647 -23.004 13.886 1.00 131.96 435 SER A O 1
ATOM 7541 N N . GLU B 1 436 ? 29.825 -24.108 13.168 1.00 103.93 436 GLU A N 1
ATOM 7542 C CA . GLU B 1 436 ? 30.317 -24.242 11.805 1.00 90.26 436 GLU A CA 1
ATOM 7543 C C . GLU B 1 436 ? 30.205 -22.923 11.055 1.00 93.49 436 GLU A C 1
ATOM 7544 O O . GLU B 1 436 ? 31.203 -22.371 10.591 1.00 90.10 436 GLU A O 1
ATOM 7550 N N . LYS B 1 437 ? 28.977 -22.421 10.973 1.00 115.11 437 LYS A N 1
ATOM 7551 C CA . LYS B 1 437 ? 28.623 -21.318 10.082 1.00 119.82 437 LYS A CA 1
ATOM 7552 C C . LYS B 1 437 ? 29.460 -20.065 10.314 1.00 98.14 437 LYS A C 1
ATOM 7553 O O . LYS B 1 437 ? 29.803 -19.356 9.368 1.00 75.54 437 LYS A O 1
ATOM 7559 N N . ILE B 1 438 ? 29.784 -19.798 11.575 1.00 78.10 438 ILE A N 1
ATOM 7560 C CA . ILE B 1 438 ? 30.572 -18.625 11.937 1.00 75.48 438 ILE A CA 1
ATOM 7561 C C . ILE B 1 438 ? 31.947 -18.666 11.274 1.00 87.05 438 ILE A C 1
ATOM 7562 O O . ILE B 1 438 ? 32.449 -17.649 10.794 1.00 107.65 438 ILE A O 1
ATOM 7567 N N . ILE B 1 439 ? 32.543 -19.852 11.240 1.00 87.69 439 ILE A N 1
ATOM 7568 C CA . ILE B 1 439 ? 33.907 -20.020 10.755 1.00 90.50 439 ILE A CA 1
ATOM 7569 C C . ILE B 1 439 ? 33.984 -19.860 9.237 1.00 88.57 439 ILE A C 1
ATOM 7570 O O . ILE B 1 439 ? 34.902 -19.219 8.724 1.00 123.01 439 ILE A O 1
ATOM 7575 N N . GLU B 1 440 ? 33.022 -20.441 8.524 1.00 79.62 440 GLU A N 1
ATOM 7576 C CA . GLU B 1 440 ? 32.986 -20.342 7.068 1.00 103.00 440 GLU A CA 1
ATOM 7577 C C . GLU B 1 440 ? 32.815 -18.889 6.650 1.00 108.08 440 GLU A C 1
ATOM 7578 O O . GLU B 1 440 ? 33.402 -18.445 5.664 1.00 118.76 440 GLU A O 1
ATOM 7584 N N . ALA B 1 441 ? 32.005 -18.154 7.404 1.00 99.18 441 ALA A N 1
ATOM 7585 C CA . ALA B 1 441 ? 31.825 -16.728 7.168 1.00 77.95 441 ALA A CA 1
ATOM 7586 C C . ALA B 1 441 ? 33.139 -15.989 7.405 1.00 67.41 441 ALA A C 1
ATOM 7587 O O . ALA B 1 441 ? 33.528 -15.122 6.623 1.00 93.03 441 ALA A O 1
ATOM 7589 N N . ALA B 1 442 ? 33.820 -16.349 8.489 1.00 68.64 442 ALA A N 1
ATOM 7590 C CA . ALA B 1 442 ? 35.101 -15.746 8.840 1.00 68.06 442 ALA A CA 1
ATOM 7591 C C . ALA B 1 442 ? 36.187 -16.100 7.830 1.00 79.69 442 ALA A C 1
ATOM 7592 O O . ALA B 1 442 ? 36.966 -15.240 7.421 1.00 101.31 442 ALA A O 1
ATOM 7594 N N . LYS B 1 443 ? 36.242 -17.370 7.439 1.00 71.81 443 LYS A N 1
ATOM 7595 C CA . LYS B 1 443 ? 37.229 -17.821 6.465 1.00 75.98 443 LYS A CA 1
ATOM 7596 C C . LYS B 1 443 ? 37.005 -17.134 5.122 1.00 71.84 443 LYS A C 1
ATOM 7597 O O . LYS B 1 443 ? 37.945 -16.949 4.348 1.00 72.46 443 LYS A O 1
ATOM 7603 N N . LEU B 1 444 ? 35.762 -16.747 4.854 1.00 77.56 444 LEU A N 1
ATOM 7604 C CA . LEU B 1 444 ? 35.435 -16.032 3.626 1.00 68.69 444 LEU A CA 1
ATOM 7605 C C . LEU B 1 444 ? 35.924 -14.592 3.727 1.00 88.56 444 LEU A C 1
ATOM 7606 O O . LEU B 1 444 ? 36.658 -14.107 2.866 1.00 103.36 444 LEU A O 1
ATOM 7611 N N . SER B 1 445 ? 35.515 -13.919 4.796 1.00 64.34 445 SER A N 1
ATOM 7612 C CA . SER B 1 445 ? 35.877 -12.528 5.028 1.00 68.26 445 SER A CA 1
ATOM 7613 C C . SER B 1 445 ? 37.371 -12.358 5.284 1.00 73.36 445 SER A C 1
ATOM 7614 O O . SER B 1 445 ? 37.925 -11.274 5.096 1.00 95.14 445 SER A O 1
ATOM 7617 N N . GLY B 1 446 ? 38.013 -13.435 5.720 1.00 69.86 446 GLY A N 1
ATOM 7618 C CA . GLY B 1 446 ? 39.411 -13.390 6.105 1.00 73.42 446 GLY A CA 1
ATOM 7619 C C . GLY B 1 446 ? 39.555 -12.980 7.558 1.00 71.36 446 GLY A C 1
ATOM 7620 O O . GLY B 1 446 ? 40.663 -12.766 8.049 1.00 79.46 446 GLY A O 1
ATOM 7621 N N . ALA B 1 447 ? 38.425 -12.868 8.248 1.00 64.91 447 ALA A N 1
ATOM 7622 C CA . ALA B 1 447 ? 38.419 -12.492 9.654 1.00 77.12 447 ALA A CA 1
ATOM 7623 C C . ALA B 1 447 ? 38.958 -13.622 10.526 1.00 94.84 447 ALA A C 1
ATOM 7624 O O . ALA B 1 447 ? 39.514 -13.376 11.595 1.00 68.70 447 ALA A O 1
ATOM 7626 N N . HIS B 1 448 ? 38.787 -14.856 10.053 1.00 107.76 448 HIS A N 1
ATOM 7627 C CA . HIS B 1 448 ? 39.200 -16.051 10.789 1.00 106.69 448 HIS A CA 1
ATOM 7628 C C . HIS B 1 448 ? 40.663 -15.991 11.206 1.00 85.33 448 HIS A C 1
ATOM 7629 O O . HIS B 1 448 ? 41.031 -16.451 12.284 1.00 100.53 448 HIS A O 1
ATOM 7636 N N . ASP B 1 449 ? 41.496 -15.434 10.334 1.00 85.18 449 ASP A N 1
ATOM 7637 C CA . ASP B 1 449 ? 42.907 -15.244 10.634 1.00 104.81 449 ASP A CA 1
ATOM 7638 C C . ASP B 1 449 ? 43.086 -14.370 11.872 1.00 98.86 449 ASP A C 1
ATOM 7639 O O . ASP B 1 449 ? 43.917 -14.660 12.733 1.00 89.51 449 ASP A O 1
ATOM 7644 N N . VAL B 1 450 ? 42.294 -13.306 11.954 1.00 115.34 450 VAL A N 1
ATOM 7645 C CA . VAL B 1 450 ? 42.416 -12.334 13.036 1.00 108.39 450 VAL A CA 1
ATOM 7646 C C . VAL B 1 450 ? 41.760 -12.828 14.321 1.00 101.97 450 VAL A C 1
ATOM 7647 O O . VAL B 1 450 ? 42.303 -12.649 15.410 1.00 88.50 450 VAL A O 1
ATOM 7651 N N . ILE B 1 451 ? 40.588 -13.441 14.184 1.00 95.86 451 ILE A N 1
ATOM 7652 C CA . ILE B 1 451 ? 39.786 -13.848 15.334 1.00 73.72 451 ILE A CA 1
ATOM 7653 C C . ILE B 1 451 ? 40.535 -14.810 16.256 1.00 95.12 451 ILE A C 1
ATOM 7654 O O . ILE B 1 451 ? 40.361 -14.769 17.472 1.00 91.08 451 ILE A O 1
ATOM 7659 N N . ILE B 1 452 ? 41.369 -15.670 15.679 1.00 87.39 452 ILE A N 1
ATOM 7660 C CA . ILE B 1 452 ? 42.085 -16.676 16.457 1.00 93.15 452 ILE A CA 1
ATOM 7661 C C . ILE B 1 452 ? 43.107 -16.063 17.416 1.00 108.29 452 ILE A C 1
ATOM 7662 O O . ILE B 1 452 ? 43.255 -16.526 18.546 1.00 133.42 452 ILE A O 1
ATOM 7667 N N . LYS B 1 453 ? 43.816 -15.035 16.960 1.00 102.58 453 LYS A N 1
ATOM 7668 C CA . LYS B 1 453 ? 44.904 -14.449 17.741 1.00 93.16 453 LYS A CA 1
ATOM 7669 C C . LYS B 1 453 ? 44.420 -13.795 19.034 1.00 93.13 453 LYS A C 1
ATOM 7670 O O . LYS B 1 453 ? 45.210 -13.579 19.954 1.00 107.88 453 LYS A O 1
ATOM 7676 N N . LEU B 1 454 ? 43.133 -13.471 19.101 1.00 83.42 454 LEU A N 1
ATOM 7677 C CA . LEU B 1 454 ? 42.546 -12.981 20.341 1.00 102.09 454 LEU A CA 1
ATOM 7678 C C . LEU B 1 454 ? 42.542 -14.122 21.358 1.00 113.27 454 LEU A C 1
ATOM 7679 O O . LEU B 1 454 ? 42.399 -15.285 20.978 1.00 135.78 454 LEU A O 1
ATOM 7684 N N . PRO B 1 455 ? 42.706 -13.802 22.652 1.00 110.07 455 PRO A N 1
ATOM 7685 C CA . PRO B 1 455 ? 42.674 -14.860 23.670 1.00 128.38 455 PRO A CA 1
ATOM 7686 C C . PRO B 1 455 ? 41.295 -15.495 23.729 1.00 141.36 455 PRO A C 1
ATOM 7687 O O . PRO B 1 455 ? 40.330 -14.749 23.698 1.00 136.01 455 PRO A O 1
ATOM 7691 N N . ASP B 1 456 ? 41.213 -16.820 23.832 1.00 148.69 456 ASP A N 1
ATOM 7692 C CA . ASP B 1 456 ? 39.964 -17.555 23.599 1.00 147.94 456 ASP A CA 1
ATOM 7693 C C . ASP B 1 456 ? 39.222 -16.929 22.417 1.00 125.93 456 ASP A C 1
ATOM 7694 O O . ASP B 1 456 ? 38.057 -16.551 22.519 1.00 129.31 456 ASP A O 1
ATOM 7699 N N . GLY B 1 457 ? 39.935 -16.845 21.295 1.00 134.34 457 GLY A N 1
ATOM 7700 C CA . GLY B 1 457 ? 39.527 -16.091 20.119 1.00 137.61 457 GLY A CA 1
ATOM 7701 C C . GLY B 1 457 ? 38.050 -15.965 19.798 1.00 132.18 457 GLY A C 1
ATOM 7702 O O . GLY B 1 457 ? 37.479 -14.880 19.907 1.00 133.11 457 GLY A O 1
ATOM 7703 N N . TYR B 1 458 ? 37.424 -17.064 19.394 1.00 84.47 458 TYR A N 1
ATOM 7704 C CA . TYR B 1 458 ? 36.062 -17.000 18.874 1.00 82.43 458 TYR A CA 1
ATOM 7705 C C . TYR B 1 458 ? 35.017 -16.728 19.951 1.00 100.24 458 TYR A C 1
ATOM 7706 O O . TYR B 1 458 ? 33.845 -16.513 19.639 1.00 81.96 458 TYR A O 1
ATOM 7715 N N . ASP B 1 459 ? 35.446 -16.726 21.210 1.00 106.18 459 ASP A N 1
ATOM 7716 C CA . ASP B 1 459 ? 34.552 -16.479 22.337 1.00 112.17 459 ASP A CA 1
ATOM 7717 C C . ASP B 1 459 ? 35.115 -15.393 23.252 1.00 115.26 459 ASP A C 1
ATOM 7718 O O . ASP B 1 459 ? 35.155 -15.549 24.472 1.00 134.07 459 ASP A O 1
ATOM 7723 N N . THR B 1 460 ? 35.549 -14.293 22.643 1.00 106.42 460 THR A N 1
ATOM 7724 C CA . THR B 1 460 ? 36.065 -13.142 23.379 1.00 112.94 460 THR A CA 1
ATOM 7725 C C . THR B 1 460 ? 34.945 -12.192 23.754 1.00 137.23 460 THR A C 1
ATOM 7726 O O . THR B 1 460 ? 33.939 -12.128 23.061 1.00 147.13 460 THR A O 1
ATOM 7730 N N . TYR B 1 461 ? 35.124 -11.437 24.832 1.00 144.83 461 TYR A N 1
ATOM 7731 C CA . TYR B 1 461 ? 34.149 -10.415 25.179 1.00 139.57 461 TYR A CA 1
ATOM 7732 C C . TYR B 1 461 ? 34.472 -9.094 24.501 1.00 133.88 461 TYR A C 1
ATOM 7733 O O . TYR B 1 461 ? 35.343 -8.348 24.947 1.00 135.64 461 TYR A O 1
ATOM 7742 N N . ILE B 1 462 ? 33.761 -8.820 23.414 1.00 122.00 462 ILE A N 1
ATOM 7743 C CA . ILE B 1 462 ? 33.822 -7.524 22.757 1.00 103.87 462 ILE A CA 1
ATOM 7744 C C . ILE B 1 462 ? 33.010 -6.531 23.582 1.00 102.47 462 ILE A C 1
ATOM 7745 O O . ILE B 1 462 ? 31.851 -6.785 23.910 1.00 124.56 462 ILE A O 1
ATOM 7750 N N . GLY B 1 463 ? 33.627 -5.407 23.928 1.00 86.59 463 GLY A N 1
ATOM 7751 C CA . GLY B 1 463 ? 32.942 -4.373 24.679 1.00 123.08 463 GLY A CA 1
ATOM 7752 C C . GLY B 1 463 ? 31.881 -3.717 23.819 1.00 120.47 463 GLY A C 1
ATOM 7753 O O . GLY B 1 463 ? 31.859 -3.921 22.604 1.00 111.69 463 GLY A O 1
ATOM 7754 N N . PRO B 1 464 ? 30.991 -2.926 24.438 1.00 98.29 464 PRO A N 1
ATOM 7755 C CA . PRO B 1 464 ? 29.904 -2.268 23.704 1.00 97.75 464 PRO A CA 1
ATOM 7756 C C . PRO B 1 464 ? 30.403 -1.443 22.518 1.00 93.52 464 PRO A C 1
ATOM 7757 O O . PRO B 1 464 ? 31.017 -0.394 22.705 1.00 99.23 464 PRO A O 1
ATOM 7761 N N . GLY B 1 465 ? 30.138 -1.927 21.309 1.00 88.80 465 GLY A N 1
ATOM 7762 C CA . GLY B 1 465 ? 30.584 -1.257 20.101 1.00 83.07 465 GLY A CA 1
ATOM 7763 C C . GLY B 1 465 ? 31.950 -1.737 19.645 1.00 92.55 465 GLY A C 1
ATOM 7764 O O . GLY B 1 465 ? 32.346 -1.511 18.499 1.00 91.21 465 GLY A O 1
ATOM 7765 N N . GLY B 1 466 ? 32.669 -2.401 20.547 1.00 87.78 466 GLY A N 1
ATOM 7766 C CA . GLY B 1 466 ? 33.999 -2.909 20.259 1.00 84.95 466 GLY A CA 1
ATOM 7767 C C . GLY B 1 466 ? 35.100 -2.038 20.829 1.00 99.12 466 GLY A C 1
ATOM 7768 O O . GLY B 1 466 ? 36.180 -1.926 20.253 1.00 105.47 466 GLY A O 1
ATOM 7769 N N . ILE B 1 467 ? 34.820 -1.423 21.973 1.00 110.03 467 ILE A N 1
ATOM 7770 C CA . ILE B 1 467 ? 35.801 -0.596 22.663 1.00 109.61 467 ILE A CA 1
ATOM 7771 C C . ILE B 1 467 ? 37.018 -1.431 23.052 1.00 126.82 467 ILE A C 1
ATOM 7772 O O . ILE B 1 467 ? 38.137 -0.922 23.113 1.00 156.85 467 ILE A O 1
ATOM 7777 N N . THR B 1 468 ? 36.791 -2.716 23.314 1.00 100.66 468 THR A N 1
ATOM 7778 C CA . THR B 1 468 ? 37.866 -3.628 23.700 1.00 90.98 468 THR A CA 1
ATOM 7779 C C . THR B 1 468 ? 38.603 -4.211 22.491 1.00 92.15 468 THR A C 1
ATOM 7780 O O . THR B 1 468 ? 39.360 -5.173 22.629 1.00 117.58 468 THR A O 1
ATOM 7784 N N . LEU B 1 469 ? 38.379 -3.628 21.315 1.00 91.62 469 LEU A N 1
ATOM 7785 C CA . LEU B 1 469 ? 39.063 -4.055 20.094 1.00 86.45 469 LEU A CA 1
ATOM 7786 C C . LEU B 1 469 ? 39.566 -2.877 19.274 1.00 82.57 469 LEU A C 1
ATOM 7787 O O . LEU B 1 469 ? 38.992 -1.789 19.300 1.00 92.81 469 LEU A O 1
ATOM 7792 N N . SER B 1 470 ? 40.648 -3.113 18.543 1.00 67.20 470 SER A N 1
ATOM 7793 C CA . SER B 1 470 ? 41.128 -2.168 17.550 1.00 65.60 470 SER A CA 1
ATOM 7794 C C . SER B 1 470 ? 40.066 -1.987 16.476 1.00 76.76 470 SER A C 1
ATOM 7795 O O . SER B 1 470 ? 39.461 -2.961 16.033 1.00 70.60 470 SER A O 1
ATOM 7798 N N . GLY B 1 471 ? 39.832 -0.744 16.066 1.00 83.71 471 GLY A N 1
ATOM 7799 C CA . GLY B 1 471 ? 38.874 -0.462 15.014 1.00 67.51 471 GLY A CA 1
ATOM 7800 C C . GLY B 1 471 ? 39.210 -1.215 13.742 1.00 60.34 471 GLY A C 1
ATOM 7801 O O . GLY B 1 471 ? 38.321 -1.575 12.968 1.00 61.19 471 GLY A O 1
ATOM 7802 N N . GLY B 1 472 ? 40.500 -1.461 13.534 1.00 59.49 472 GLY A N 1
ATOM 7803 C CA . GLY B 1 472 ? 40.957 -2.199 12.374 1.00 58.85 472 GLY A CA 1
ATOM 7804 C C . GLY B 1 472 ? 40.545 -3.655 12.426 1.00 73.00 472 GLY A C 1
ATOM 7805 O O . GLY B 1 472 ? 40.316 -4.286 11.395 1.00 90.32 472 GLY A O 1
ATOM 7806 N N . GLN B 1 473 ? 40.460 -4.189 13.639 1.00 77.35 473 GLN A N 1
ATOM 7807 C CA . GLN B 1 473 ? 39.983 -5.546 13.847 1.00 87.00 473 GLN A CA 1
ATOM 7808 C C . GLN B 1 473 ? 38.466 -5.576 13.726 1.00 80.30 473 GLN A C 1
ATOM 7809 O O . GLN B 1 473 ? 37.899 -6.510 13.160 1.00 59.54 473 GLN A O 1
ATOM 7815 N N . ARG B 1 474 ? 37.818 -4.537 14.249 1.00 82.69 474 ARG A N 1
ATOM 7816 C CA . ARG B 1 474 ? 36.362 -4.460 14.245 1.00 58.44 474 ARG A CA 1
ATOM 7817 C C . ARG B 1 474 ? 35.792 -4.574 12.836 1.00 63.91 474 ARG A C 1
ATOM 7818 O O . ARG B 1 474 ? 34.743 -5.188 12.636 1.00 56.63 474 ARG A O 1
ATOM 7826 N N . GLN B 1 475 ? 36.483 -3.996 11.858 1.00 55.78 475 GLN A N 1
ATOM 7827 C CA . GLN B 1 475 ? 35.968 -3.980 10.495 1.00 54.52 475 GLN A CA 1
ATOM 7828 C C . GLN B 1 475 ? 36.077 -5.352 9.837 1.00 77.24 475 GLN A C 1
ATOM 7829 O O . GLN B 1 475 ? 35.295 -5.682 8.945 1.00 96.05 475 GLN A O 1
ATOM 7835 N N . ARG B 1 476 ? 37.049 -6.145 10.277 1.00 56.31 476 ARG A N 1
ATOM 7836 C CA . ARG B 1 476 ? 37.218 -7.502 9.771 1.00 78.03 476 ARG A CA 1
ATOM 7837 C C . ARG B 1 476 ? 36.064 -8.383 10.239 1.00 80.30 476 ARG A C 1
ATOM 7838 O O . ARG B 1 476 ? 35.467 -9.116 9.452 1.00 92.99 476 ARG A O 1
ATOM 7846 N N . ILE B 1 477 ? 35.759 -8.303 11.530 1.00 70.90 477 ILE A N 1
ATOM 7847 C CA . ILE B 1 477 ? 34.632 -9.028 12.101 1.00 59.46 477 ILE A CA 1
ATOM 7848 C C . ILE B 1 477 ? 33.327 -8.562 11.477 1.00 68.00 477 ILE A C 1
ATOM 7849 O O . ILE B 1 477 ? 32.476 -9.376 11.129 1.00 58.82 477 ILE A O 1
ATOM 7854 N N . ALA B 1 478 ? 33.171 -7.249 11.348 1.00 79.94 478 ALA A N 1
ATOM 7855 C CA . ALA B 1 478 ? 31.960 -6.684 10.769 1.00 71.14 478 ALA A CA 1
ATOM 7856 C C . ALA B 1 478 ? 31.731 -7.222 9.355 1.00 73.79 478 ALA A C 1
ATOM 7857 O O . ALA B 1 478 ? 30.590 -7.320 8.898 1.00 61.00 478 ALA A O 1
ATOM 7859 N N . LEU B 1 479 ? 32.820 -7.575 8.673 1.00 55.50 479 LEU A N 1
ATOM 7860 C CA . LEU B 1 479 ? 32.736 -8.180 7.348 1.00 62.41 479 LEU A CA 1
ATOM 7861 C C . LEU B 1 479 ? 32.275 -9.626 7.462 1.00 62.59 479 LEU A C 1
ATOM 7862 O O . LEU B 1 479 ? 31.553 -10.123 6.602 1.00 86.14 479 LEU A O 1
ATOM 7867 N N . ALA B 1 480 ? 32.693 -10.301 8.525 1.00 65.62 480 ALA A N 1
ATOM 7868 C CA . ALA B 1 480 ? 32.265 -11.674 8.750 1.00 60.34 480 ALA A CA 1
ATOM 7869 C C . ALA B 1 480 ? 30.763 -11.706 9.030 1.00 77.46 480 ALA A C 1
ATOM 7870 O O . ALA B 1 480 ? 30.053 -12.586 8.539 1.00 70.89 480 ALA A O 1
ATOM 7872 N N . ARG B 1 481 ? 30.283 -10.747 9.821 1.00 60.01 481 ARG A N 1
ATOM 7873 C CA . ARG B 1 481 ? 28.848 -10.601 10.053 1.00 64.39 481 ARG A CA 1
ATOM 7874 C C . ARG B 1 481 ? 28.129 -10.308 8.748 1.00 65.84 481 ARG A C 1
ATOM 7875 O O . ARG B 1 481 ? 27.035 -10.814 8.502 1.00 71.31 481 ARG A O 1
ATOM 7883 N N . ALA B 1 482 ? 28.733 -9.468 7.920 1.00 72.35 482 ALA A N 1
ATOM 7884 C CA . ALA B 1 482 ? 28.129 -9.121 6.648 1.00 69.91 482 ALA A CA 1
ATOM 7885 C C . ALA B 1 482 ? 27.953 -10.359 5.772 1.00 59.42 482 ALA A C 1
ATOM 7886 O O . ALA B 1 482 ? 26.878 -10.586 5.225 1.00 60.50 482 ALA A O 1
ATOM 7888 N N . LEU B 1 483 ? 29.023 -11.092 5.599 1.00 59.80 483 LEU A N 1
ATOM 7889 C CA . LEU B 1 483 ? 29.025 -12.284 4.787 1.00 66.32 483 LEU A CA 1
ATOM 7890 C C . LEU B 1 483 ? 28.269 -13.484 5.343 1.00 63.68 483 LEU A C 1
ATOM 7891 O O . LEU B 1 483 ? 27.803 -14.325 4.605 1.00 78.60 483 LEU A O 1
ATOM 7896 N N . TYR B 1 484 ? 28.132 -13.551 6.648 1.00 67.05 484 TYR A N 1
ATOM 7897 C CA . TYR B 1 484 ? 27.559 -14.710 7.274 1.00 66.10 484 TYR A CA 1
ATOM 7898 C C . TYR B 1 484 ? 26.180 -14.996 6.752 1.00 109.73 484 TYR A C 1
ATOM 7899 O O . TYR B 1 484 ? 25.404 -14.104 6.565 1.00 135.89 484 TYR A O 1
ATOM 7908 N N . GLY B 1 485 ? 25.873 -16.267 6.540 1.00 118.88 485 GLY A N 1
ATOM 7909 C CA . GLY B 1 485 ? 24.595 -16.687 6.013 1.00 70.95 485 GLY A CA 1
ATOM 7910 C C . GLY B 1 485 ? 24.550 -16.714 4.512 1.00 82.40 485 GLY A C 1
ATOM 7911 O O . GLY B 1 485 ? 23.538 -17.030 3.926 1.00 73.85 485 GLY A O 1
ATOM 7912 N N . ASN B 1 486 ? 25.661 -16.404 3.878 1.00 120.04 486 ASN A N 1
ATOM 7913 C CA . ASN B 1 486 ? 25.713 -16.450 2.428 1.00 118.42 486 ASN A CA 1
ATOM 7914 C C . ASN B 1 486 ? 24.630 -15.623 1.769 1.00 106.74 486 ASN A C 1
ATOM 7915 O O . ASN B 1 486 ? 23.883 -16.104 0.940 1.00 122.26 486 ASN A O 1
ATOM 7920 N N . PRO B 1 487 ? 24.543 -14.374 2.186 1.00 84.74 487 PRO A N 1
ATOM 7921 C CA . PRO B 1 487 ? 23.470 -13.460 1.784 1.00 79.20 487 PRO A CA 1
ATOM 7922 C C . PRO B 1 487 ? 23.425 -13.250 0.277 1.00 78.67 487 PRO A C 1
ATOM 7923 O O . PRO B 1 487 ? 24.455 -13.366 -0.386 1.00 68.96 487 PRO A O 1
ATOM 7927 N N . ARG B 1 488 ? 22.247 -12.943 -0.253 1.00 84.14 488 ARG A N 1
ATOM 7928 C CA . ARG B 1 488 ? 22.096 -12.701 -1.681 1.00 80.87 488 ARG A CA 1
ATOM 7929 C C . ARG B 1 488 ? 22.659 -11.338 -2.051 1.00 91.29 488 ARG A C 1
ATOM 7930 O O . ARG B 1 488 ? 23.321 -11.187 -3.077 1.00 80.87 488 ARG A O 1
ATOM 7938 N N . ILE B 1 489 ? 22.380 -10.348 -1.208 1.00 100.99 489 ILE A N 1
ATOM 7939 C CA . ILE B 1 489 ? 22.828 -8.984 -1.437 1.00 66.61 489 ILE A CA 1
ATOM 7940 C C . ILE B 1 489 ? 23.821 -8.579 -0.353 1.00 83.76 489 ILE A C 1
ATOM 7941 O O . ILE B 1 489 ? 23.606 -8.848 0.828 1.00 90.56 489 ILE A O 1
ATOM 7946 N N . VAL B 1 490 ? 24.907 -7.933 -0.765 1.00 69.83 490 VAL A N 1
ATOM 7947 C CA . VAL B 1 490 ? 25.947 -7.500 0.160 1.00 60.23 490 VAL A CA 1
ATOM 7948 C C . VAL B 1 490 ? 26.325 -6.051 -0.114 1.00 75.31 490 VAL A C 1
ATOM 7949 O O . VAL B 1 490 ? 26.834 -5.725 -1.187 1.00 98.41 490 VAL A O 1
ATOM 7953 N N . ILE B 1 491 ? 26.064 -5.190 0.865 1.00 58.67 491 ILE A N 1
ATOM 7954 C CA . ILE B 1 491 ? 26.460 -3.787 0.799 1.00 67.41 491 ILE A CA 1
ATOM 7955 C C . ILE B 1 491 ? 27.626 -3.531 1.749 1.00 55.55 491 ILE A C 1
ATOM 7956 O O . ILE B 1 491 ? 27.532 -3.819 2.942 1.00 55.22 491 ILE A O 1
ATOM 7961 N N . LEU B 1 492 ? 28.719 -2.990 1.216 1.00 103.72 492 LEU A N 1
ATOM 7962 C CA . LEU B 1 492 ? 29.875 -2.626 2.029 1.00 86.46 492 LEU A CA 1
ATOM 7963 C C . LEU B 1 492 ? 30.140 -1.128 1.940 1.00 91.25 492 LEU A C 1
ATOM 7964 O O . LEU B 1 492 ? 30.702 -0.640 0.959 1.00 97.78 492 LEU A O 1
ATOM 7969 N N . ASP B 1 493 ? 29.739 -0.406 2.980 1.00 71.75 493 ASP A N 1
ATOM 7970 C CA . ASP B 1 493 ? 29.867 1.043 3.008 1.00 71.85 493 ASP A CA 1
ATOM 7971 C C . ASP B 1 493 ? 31.249 1.456 3.515 1.00 81.32 493 ASP A C 1
ATOM 7972 O O . ASP B 1 493 ? 31.461 1.614 4.719 1.00 70.68 493 ASP A O 1
ATOM 7977 N N . GLU B 1 494 ? 32.186 1.615 2.582 1.00 83.66 494 GLU A N 1
ATOM 7978 C CA . GLU B 1 494 ? 33.564 1.987 2.902 1.00 72.27 494 GLU A CA 1
ATOM 7979 C C . GLU B 1 494 ? 34.181 1.033 3.924 1.00 80.79 494 GLU A C 1
ATOM 7980 O O . GLU B 1 494 ? 34.411 1.411 5.073 1.00 96.76 494 GLU A O 1
ATOM 7986 N N . PRO B 1 495 ? 34.444 -0.215 3.500 1.00 51.91 495 PRO A N 1
ATOM 7987 C CA . PRO B 1 495 ? 34.981 -1.281 4.353 1.00 55.00 495 PRO A CA 1
ATOM 7988 C C . PRO B 1 495 ? 36.506 -1.291 4.463 1.00 71.30 495 PRO A C 1
ATOM 7989 O O . PRO B 1 495 ? 37.049 -2.236 5.033 1.00 94.46 495 PRO A O 1
ATOM 7993 N N . ASP B 1 496 ? 37.176 -0.268 3.934 1.00 72.65 496 ASP A N 1
ATOM 7994 C CA . ASP B 1 496 ? 38.641 -0.215 3.945 1.00 53.65 496 ASP A CA 1
ATOM 7995 C C . ASP B 1 496 ? 39.163 0.871 4.882 1.00 83.05 496 ASP A C 1
ATOM 7996 O O . ASP B 1 496 ? 40.363 0.948 5.143 1.00 86.56 496 ASP A O 1
ATOM 8001 N N . SER B 1 497 ? 38.262 1.708 5.383 1.00 81.59 497 SER A N 1
ATOM 8002 C CA . SER B 1 497 ? 38.628 2.685 6.395 1.00 53.67 497 SER A CA 1
ATOM 8003 C C . SER B 1 497 ? 39.102 1.945 7.638 1.00 88.83 497 SER A C 1
ATOM 8004 O O . SER B 1 497 ? 38.348 1.176 8.234 1.00 139.71 497 SER A O 1
ATOM 8007 N N . ASN B 1 498 ? 40.356 2.177 8.009 1.00 76.09 498 ASN A N 1
ATOM 8008 C CA . ASN B 1 498 ? 41.019 1.441 9.085 1.00 91.01 498 ASN A CA 1
ATOM 8009 C C . ASN B 1 498 ? 41.167 -0.046 8.761 1.00 68.11 498 ASN A C 1
ATOM 8010 O O . ASN B 1 498 ? 40.612 -0.889 9.458 1.00 82.16 498 ASN A O 1
ATOM 8015 N N . LEU B 1 499 ? 41.909 -0.365 7.704 1.00 56.82 499 LEU A N 1
ATOM 8016 C CA . LEU B 1 499 ? 42.256 -1.753 7.400 1.00 57.57 499 LEU A CA 1
ATOM 8017 C C . LEU B 1 499 ? 43.754 -1.921 7.164 1.00 71.24 499 LEU A C 1
ATOM 8018 O O . LEU B 1 499 ? 44.388 -1.102 6.497 1.00 85.59 499 LEU A O 1
ATOM 8023 N N . ASP B 1 500 ? 44.311 -2.997 7.717 1.00 84.61 500 ASP A N 1
ATOM 8024 C CA . ASP B 1 500 ? 45.707 -3.355 7.481 1.00 77.81 500 ASP A CA 1
ATOM 8025 C C . ASP B 1 500 ? 45.939 -3.655 6.014 1.00 71.07 500 ASP A C 1
ATOM 8026 O O . ASP B 1 500 ? 44.989 -3.826 5.250 1.00 77.14 500 ASP A O 1
ATOM 8031 N N . GLU B 1 501 ? 47.204 -3.739 5.623 1.00 73.76 501 GLU A N 1
ATOM 8032 C CA . GLU B 1 501 ? 47.530 -4.163 4.275 1.00 69.32 501 GLU A CA 1
ATOM 8033 C C . GLU B 1 501 ? 46.967 -5.563 4.088 1.00 73.61 501 GLU A C 1
ATOM 8034 O O . GLU B 1 501 ? 46.403 -5.884 3.042 1.00 70.27 501 GLU A O 1
ATOM 8040 N N . GLN B 1 502 ? 47.100 -6.378 5.132 1.00 80.07 502 GLN A N 1
ATOM 8041 C CA . GLN B 1 502 ? 46.574 -7.737 5.134 1.00 80.68 502 GLN A CA 1
ATOM 8042 C C . GLN B 1 502 ? 45.048 -7.730 5.134 1.00 79.61 502 GLN A C 1
ATOM 8043 O O . GLN B 1 502 ? 44.413 -8.512 4.426 1.00 82.64 502 GLN A O 1
ATOM 8049 N N . GLY B 1 503 ? 44.468 -6.845 5.937 1.00 75.39 503 GLY A N 1
ATOM 8050 C CA . GLY B 1 503 ? 43.024 -6.724 6.033 1.00 61.30 503 GLY A CA 1
ATOM 8051 C C . GLY B 1 503 ? 42.401 -6.247 4.736 1.00 72.87 503 GLY A C 1
ATOM 8052 O O . GLY B 1 503 ? 41.305 -6.669 4.369 1.00 79.50 503 GLY A O 1
ATOM 8053 N N . GLU B 1 504 ? 43.101 -5.353 4.046 1.00 73.78 504 GLU A N 1
ATOM 8054 C CA . GLU B 1 504 ? 42.670 -4.888 2.735 1.00 69.52 504 GLU A CA 1
ATOM 8055 C C . GLU B 1 504 ? 42.802 -6.015 1.725 1.00 71.60 504 GLU A C 1
ATOM 8056 O O . GLU B 1 504 ? 41.969 -6.164 0.832 1.00 95.62 504 GLU A O 1
ATOM 8062 N N . GLN B 1 505 ? 43.857 -6.808 1.873 1.00 84.19 505 GLN A N 1
ATOM 8063 C CA . GLN B 1 505 ? 44.074 -7.956 1.005 1.00 85.40 505 GLN A CA 1
ATOM 8064 C C . GLN B 1 505 ? 42.975 -8.987 1.225 1.00 68.17 505 GLN A C 1
ATOM 8065 O O . GLN B 1 505 ? 42.540 -9.650 0.287 1.00 66.39 505 GLN A O 1
ATOM 8071 N N . ALA B 1 506 ? 42.528 -9.112 2.471 1.00 81.14 506 ALA A N 1
ATOM 8072 C CA . ALA B 1 506 ? 41.470 -10.056 2.809 1.00 64.59 506 ALA A CA 1
ATOM 8073 C C . ALA B 1 506 ? 40.156 -9.666 2.138 1.00 80.10 506 ALA A C 1
ATOM 8074 O O . ALA B 1 506 ? 39.478 -10.505 1.544 1.00 77.22 506 ALA A O 1
ATOM 8076 N N . LEU B 1 507 ? 39.801 -8.390 2.246 1.00 77.61 507 LEU A N 1
ATOM 8077 C CA . LEU B 1 507 ? 38.584 -7.875 1.636 1.00 79.40 507 LEU A CA 1
ATOM 8078 C C . LEU B 1 507 ? 38.608 -8.090 0.127 1.00 75.48 507 LEU A C 1
ATOM 8079 O O . LEU B 1 507 ? 37.573 -8.336 -0.491 1.00 71.63 507 LEU A O 1
ATOM 8084 N N . TYR B 1 508 ? 39.795 -7.990 -0.461 1.00 65.57 508 TYR A N 1
ATOM 8085 C CA . TYR B 1 508 ? 39.953 -8.179 -1.898 1.00 64.49 508 TYR A CA 1
ATOM 8086 C C . TYR B 1 508 ? 39.622 -9.613 -2.283 1.00 97.67 508 TYR A C 1
ATOM 8087 O O . TYR B 1 508 ? 38.905 -9.857 -3.253 1.00 121.29 508 TYR A O 1
ATOM 8096 N N . ASN B 1 509 ? 40.149 -10.560 -1.513 1.00 86.82 509 ASN A N 1
ATOM 8097 C CA . ASN B 1 509 ? 39.867 -11.971 -1.738 1.00 82.59 509 ASN A CA 1
ATOM 8098 C C . ASN B 1 509 ? 38.398 -12.286 -1.492 1.00 85.21 509 ASN A C 1
ATOM 8099 O O . ASN B 1 509 ? 37.800 -13.094 -2.201 1.00 105.83 509 ASN A O 1
ATOM 8104 N N . ALA B 1 510 ? 37.822 -11.642 -0.484 1.00 89.06 510 ALA A N 1
ATOM 8105 C CA . ALA B 1 510 ? 36.422 -11.853 -0.146 1.00 65.24 510 ALA A CA 1
ATOM 8106 C C . ALA B 1 510 ? 35.518 -11.475 -1.316 1.00 64.73 510 ALA A C 1
ATOM 8107 O O . ALA B 1 510 ? 34.606 -12.219 -1.671 1.00 68.08 510 ALA A O 1
ATOM 8109 N N . LEU B 1 511 ? 35.785 -10.320 -1.918 1.00 66.18 511 LEU A N 1
ATOM 8110 C CA . LEU B 1 511 ? 35.002 -9.846 -3.055 1.00 62.41 511 LEU A CA 1
ATOM 8111 C C . LEU B 1 511 ? 35.124 -10.786 -4.251 1.00 82.40 511 LEU A C 1
ATOM 8112 O O . LEU B 1 511 ? 34.167 -10.976 -4.999 1.00 83.80 511 LEU A O 1
ATOM 8117 N N . ILE B 1 512 ? 36.304 -11.372 -4.428 1.00 85.47 512 ILE A N 1
ATOM 8118 C CA . ILE B 1 512 ? 36.541 -12.293 -5.533 1.00 96.69 512 ILE A CA 1
ATOM 8119 C C . ILE B 1 512 ? 35.680 -13.544 -5.380 1.00 98.94 512 ILE A C 1
ATOM 8120 O O . ILE B 1 512 ? 35.044 -13.989 -6.334 1.00 112.55 512 ILE A O 1
ATOM 8125 N N . GLU B 1 513 ? 35.673 -14.105 -4.175 1.00 73.89 513 GLU A N 1
ATOM 8126 C CA . GLU B 1 513 ? 34.876 -15.289 -3.881 1.00 84.19 513 GLU A CA 1
ATOM 8127 C C . GLU B 1 513 ? 33.388 -15.001 -4.051 1.00 88.68 513 GLU A C 1
ATOM 8128 O O . GLU B 1 513 ? 32.638 -15.845 -4.542 1.00 99.27 513 GLU A O 1
ATOM 8134 N N . LEU B 1 514 ? 32.966 -13.805 -3.652 1.00 75.48 514 LEU A N 1
ATOM 8135 C CA . LEU B 1 514 ? 31.568 -13.405 -3.776 1.00 70.80 514 LEU A CA 1
ATOM 8136 C C . LEU B 1 514 ? 31.149 -13.255 -5.233 1.00 72.00 514 LEU A C 1
ATOM 8137 O O . LEU B 1 514 ? 29.983 -13.449 -5.570 1.00 73.12 514 LEU A O 1
ATOM 8142 N N . LYS B 1 515 ? 32.094 -12.899 -6.095 1.00 72.11 515 LYS A N 1
ATOM 8143 C CA . LYS B 1 515 ? 31.787 -12.706 -7.504 1.00 85.38 515 LYS A CA 1
ATOM 8144 C C . LYS B 1 515 ? 31.676 -14.056 -8.192 1.00 99.48 515 LYS A C 1
ATOM 8145 O O . LYS B 1 515 ? 30.966 -14.202 -9.189 1.00 94.53 515 LYS A O 1
ATOM 8151 N N . LYS B 1 516 ? 32.385 -15.045 -7.654 1.00 110.13 516 LYS A N 1
ATOM 8152 C CA . LYS B 1 516 ? 32.284 -16.409 -8.152 1.00 109.40 516 LYS A CA 1
ATOM 8153 C C . LYS B 1 516 ? 30.980 -17.028 -7.664 1.00 86.40 516 LYS A C 1
ATOM 8154 O O . LYS B 1 516 ? 30.370 -17.830 -8.360 1.00 90.26 516 LYS A O 1
ATOM 8160 N N . ARG B 1 517 ? 30.542 -16.625 -6.476 1.00 83.46 517 ARG A N 1
ATOM 8161 C CA . ARG B 1 517 ? 29.254 -17.064 -5.944 1.00 84.55 517 ARG A CA 1
ATOM 8162 C C . ARG B 1 517 ? 28.094 -16.234 -6.515 1.00 83.21 517 ARG A C 1
ATOM 8163 O O . ARG B 1 517 ? 26.955 -16.351 -6.062 1.00 83.70 517 ARG A O 1
ATOM 8171 N N . LYS B 1 518 ? 28.399 -15.412 -7.519 1.00 81.89 518 LYS A N 1
ATOM 8172 C CA . LYS B 1 518 ? 27.410 -14.580 -8.207 1.00 80.90 518 LYS A CA 1
ATOM 8173 C C . LYS B 1 518 ? 26.522 -13.806 -7.235 1.00 90.49 518 LYS A C 1
ATOM 8174 O O . LYS B 1 518 ? 25.301 -13.755 -7.386 1.00 78.81 518 LYS A O 1
ATOM 8180 N N . VAL B 1 519 ? 27.157 -13.203 -6.238 1.00 102.56 519 VAL A N 1
ATOM 8181 C CA . VAL B 1 519 ? 26.475 -12.317 -5.306 1.00 71.47 519 VAL A CA 1
ATOM 8182 C C . VAL B 1 519 ? 26.360 -10.926 -5.913 1.00 96.14 519 VAL A C 1
ATOM 8183 O O . VAL B 1 519 ? 27.269 -10.468 -6.604 1.00 108.23 519 VAL A O 1
ATOM 8187 N N . THR B 1 520 ? 25.235 -10.262 -5.659 1.00 86.75 520 THR A N 1
ATOM 8188 C CA . THR B 1 520 ? 25.035 -8.891 -6.120 1.00 90.39 520 THR A CA 1
ATOM 8189 C C . THR B 1 520 ? 25.610 -7.916 -5.093 1.00 79.90 520 THR A C 1
ATOM 8190 O O . THR B 1 520 ? 24.931 -7.509 -4.151 1.00 70.25 520 THR A O 1
ATOM 8194 N N . THR B 1 521 ? 26.871 -7.543 -5.285 1.00 78.43 521 THR A N 1
ATOM 8195 C CA . THR B 1 521 ? 27.596 -6.769 -4.287 1.00 76.84 521 THR A CA 1
ATOM 8196 C C . THR B 1 521 ? 27.665 -5.289 -4.651 1.00 72.73 521 THR A C 1
ATOM 8197 O O . THR B 1 521 ? 27.957 -4.930 -5.791 1.00 85.18 521 THR A O 1
ATOM 8201 N N . ILE B 1 522 ? 27.382 -4.440 -3.666 1.00 67.46 522 ILE A N 1
ATOM 8202 C CA . ILE B 1 522 ? 27.520 -2.998 -3.817 1.00 56.20 522 ILE A CA 1
ATOM 8203 C C . ILE B 1 522 ? 28.603 -2.498 -2.872 1.00 49.82 522 ILE A C 1
ATOM 8204 O O . ILE B 1 522 ? 28.388 -2.394 -1.664 1.00 66.46 522 ILE A O 1
ATOM 8209 N N . ILE B 1 523 ? 29.769 -2.195 -3.434 1.00 49.62 523 ILE A N 1
ATOM 8210 C CA . ILE B 1 523 ? 30.910 -1.728 -2.655 1.00 62.62 523 ILE A CA 1
ATOM 8211 C C . ILE B 1 523 ? 31.061 -0.220 -2.805 1.00 62.16 523 ILE A C 1
ATOM 8212 O O . ILE B 1 523 ? 31.245 0.285 -3.912 1.00 76.08 523 ILE A O 1
ATOM 8217 N N . VAL B 1 524 ? 30.965 0.496 -1.689 1.00 57.96 524 VAL A N 1
ATOM 8218 C CA . VAL B 1 524 ? 31.252 1.922 -1.675 1.00 65.95 524 VAL A CA 1
ATOM 8219 C C . VAL B 1 524 ? 32.727 2.107 -1.374 1.00 45.59 524 VAL A C 1
ATOM 8220 O O . VAL B 1 524 ? 33.142 2.034 -0.218 1.00 45.39 524 VAL A O 1
ATOM 8224 N N . SER B 1 525 ? 33.518 2.339 -2.416 1.00 52.95 525 SER A N 1
ATOM 8225 C CA . SER B 1 525 ? 34.948 2.562 -2.251 1.00 70.88 525 SER A CA 1
ATOM 8226 C C . SER B 1 525 ? 35.562 3.109 -3.535 1.00 87.16 525 SER A C 1
ATOM 8227 O O . SER B 1 525 ? 35.093 2.810 -4.634 1.00 88.79 525 SER A O 1
ATOM 8230 N N . HIS B 1 526 ? 36.616 3.907 -3.382 1.00 103.73 526 HIS A N 1
ATOM 8231 C CA . HIS B 1 526 ? 37.302 4.518 -4.517 1.00 110.04 526 HIS A CA 1
ATOM 8232 C C . HIS B 1 526 ? 38.693 3.927 -4.709 1.00 115.41 526 HIS A C 1
ATOM 8233 O O . HIS B 1 526 ? 39.482 4.431 -5.508 1.00 127.08 526 HIS A O 1
ATOM 8240 N N . ARG B 1 527 ? 38.994 2.861 -3.974 1.00 109.24 527 ARG A N 1
ATOM 8241 C CA . ARG B 1 527 ? 40.306 2.234 -4.055 1.00 98.85 527 ARG A CA 1
ATOM 8242 C C . ARG B 1 527 ? 40.536 1.670 -5.450 1.00 99.85 527 ARG A C 1
ATOM 8243 O O . ARG B 1 527 ? 39.595 1.290 -6.141 1.00 109.04 527 ARG A O 1
ATOM 8251 N N . ILE B 1 528 ? 41.799 1.619 -5.852 1.00 111.59 528 ILE A N 1
ATOM 8252 C CA . ILE B 1 528 ? 42.161 1.287 -7.224 1.00 118.08 528 ILE A CA 1
ATOM 8253 C C . ILE B 1 528 ? 41.806 -0.151 -7.575 1.00 107.89 528 ILE A C 1
ATOM 8254 O O . ILE B 1 528 ? 41.234 -0.417 -8.632 1.00 106.46 528 ILE A O 1
ATOM 8259 N N . ARG B 1 529 ? 42.156 -1.075 -6.688 1.00 114.18 529 ARG A N 1
ATOM 8260 C CA . ARG B 1 529 ? 41.994 -2.498 -6.960 1.00 116.39 529 ARG A CA 1
ATOM 8261 C C . ARG B 1 529 ? 40.531 -2.894 -7.149 1.00 109.93 529 ARG A C 1
ATOM 8262 O O . ARG B 1 529 ? 40.198 -3.645 -8.065 1.00 97.08 529 ARG A O 1
ATOM 8270 N N . LEU B 1 530 ? 39.660 -2.376 -6.288 1.00 114.11 530 LEU A N 1
ATOM 8271 C CA . LEU B 1 530 ? 38.268 -2.812 -6.251 1.00 85.63 530 LEU A CA 1
ATOM 8272 C C . LEU B 1 530 ? 37.494 -2.420 -7.507 1.00 89.57 530 LEU A C 1
ATOM 8273 O O . LEU B 1 530 ? 36.591 -3.140 -7.932 1.00 112.22 530 LEU A O 1
ATOM 8278 N N . LEU B 1 531 ? 37.844 -1.280 -8.095 1.00 79.46 531 LEU A N 1
ATOM 8279 C CA . LEU B 1 531 ? 37.147 -0.791 -9.280 1.00 85.56 531 LEU A CA 1
ATOM 8280 C C . LEU B 1 531 ? 37.363 -1.707 -10.484 1.00 90.05 531 LEU A C 1
ATOM 8281 O O . LEU B 1 531 ? 36.613 -1.645 -11.458 1.00 87.48 531 LEU A O 1
ATOM 8286 N N . ASN B 1 532 ? 38.381 -2.559 -10.414 1.00 105.11 532 ASN A N 1
ATOM 8287 C CA . ASN B 1 532 ? 38.686 -3.468 -11.513 1.00 105.61 532 ASN A CA 1
ATOM 8288 C C . ASN B 1 532 ? 37.820 -4.725 -11.488 1.00 133.65 532 ASN A C 1
ATOM 8289 O O . ASN B 1 532 ? 37.610 -5.362 -12.520 1.00 159.50 532 ASN A O 1
ATOM 8294 N N . LEU B 1 533 ? 37.321 -5.075 -10.305 1.00 117.15 533 LEU A N 1
ATOM 8295 C CA . LEU B 1 533 ? 36.484 -6.259 -10.138 1.00 99.08 533 LEU A CA 1
ATOM 8296 C C . LEU B 1 533 ? 34.998 -5.955 -10.287 1.00 97.89 533 LEU A C 1
ATOM 8297 O O . LEU B 1 533 ? 34.183 -6.869 -10.405 1.00 123.23 533 LEU A O 1
ATOM 8302 N N . VAL B 1 534 ? 34.648 -4.675 -10.280 1.00 84.79 534 VAL A N 1
ATOM 8303 C CA . VAL B 1 534 ? 33.305 -4.275 -9.878 1.00 82.68 534 VAL A CA 1
ATOM 8304 C C . VAL B 1 534 ? 32.262 -4.220 -11.000 1.00 84.80 534 VAL A C 1
ATOM 8305 O O . VAL B 1 534 ? 31.131 -3.804 -10.767 1.00 109.36 534 VAL A O 1
ATOM 8309 N N . ASP B 1 535 ? 32.627 -4.632 -12.208 1.00 64.74 535 ASP A N 1
ATOM 8310 C CA . ASP B 1 535 ? 31.633 -4.841 -13.262 1.00 81.80 535 ASP A CA 1
ATOM 8311 C C . ASP B 1 535 ? 30.972 -3.539 -13.740 1.00 78.64 535 ASP A C 1
ATOM 8312 O O . ASP B 1 535 ? 31.056 -3.190 -14.918 1.00 103.58 535 ASP A O 1
ATOM 8317 N N . LYS B 1 536 ? 30.307 -2.840 -12.821 1.00 81.16 536 LYS A N 1
ATOM 8318 C CA . LYS B 1 536 ? 29.610 -1.586 -13.118 1.00 71.80 536 LYS A CA 1
ATOM 8319 C C . LYS B 1 536 ? 29.934 -0.536 -12.050 1.00 76.23 536 LYS A C 1
ATOM 8320 O O . LYS B 1 536 ? 30.172 -0.884 -10.897 1.00 75.20 536 LYS A O 1
ATOM 8326 N N . ILE B 1 537 ? 29.939 0.740 -12.433 1.00 98.27 537 ILE A N 1
ATOM 8327 C CA . ILE B 1 537 ? 30.275 1.819 -11.503 1.00 80.27 537 ILE A CA 1
ATOM 8328 C C . ILE B 1 537 ? 29.191 2.894 -11.491 1.00 75.26 537 ILE A C 1
ATOM 8329 O O . ILE B 1 537 ? 28.552 3.155 -12.510 1.00 86.16 537 ILE A O 1
ATOM 8334 N N . ALA B 1 538 ? 28.998 3.511 -10.325 1.00 83.13 538 ALA A N 1
ATOM 8335 C CA . ALA B 1 538 ? 28.023 4.585 -10.142 1.00 74.27 538 ALA A CA 1
ATOM 8336 C C . ALA B 1 538 ? 28.682 5.816 -9.530 1.00 72.46 538 ALA A C 1
ATOM 8337 O O . ALA B 1 538 ? 29.294 5.721 -8.469 1.00 63.31 538 ALA A O 1
ATOM 8339 N N . ILE B 1 539 ? 28.542 6.965 -10.189 1.00 97.41 539 ILE A N 1
ATOM 8340 C CA . ILE B 1 539 ? 29.099 8.219 -9.681 1.00 75.34 539 ILE A CA 1
ATOM 8341 C C . ILE B 1 539 ? 28.003 9.116 -9.105 1.00 60.55 539 ILE A C 1
ATOM 8342 O O . ILE B 1 539 ? 26.993 9.380 -9.759 1.00 84.56 539 ILE A O 1
ATOM 8347 N N . MET B 1 540 ? 28.222 9.588 -7.879 1.00 64.26 540 MET A N 1
ATOM 8348 C CA . MET B 1 540 ? 27.269 10.444 -7.178 1.00 90.55 540 MET A CA 1
ATOM 8349 C C . MET B 1 540 ? 27.769 11.883 -7.148 1.00 92.20 540 MET A C 1
ATOM 8350 O O . MET B 1 540 ? 28.974 12.130 -7.141 1.00 98.08 540 MET A O 1
ATOM 8355 N N . GLN B 1 541 ? 26.837 12.830 -7.135 1.00 105.39 541 GLN A N 1
ATOM 8356 C CA . GLN B 1 541 ? 27.179 14.241 -6.986 1.00 112.99 541 GLN A CA 1
ATOM 8357 C C . GLN B 1 541 ? 25.947 15.063 -6.615 1.00 92.24 541 GLN A C 1
ATOM 8358 O O . GLN B 1 541 ? 24.958 15.074 -7.349 1.00 102.23 541 GLN A O 1
ATOM 8364 N N . ASP B 1 542 ? 26.014 15.741 -5.472 1.00 84.94 542 ASP A N 1
ATOM 8365 C CA . ASP B 1 542 ? 24.923 16.592 -4.998 1.00 91.69 542 ASP A CA 1
ATOM 8366 C C . ASP B 1 542 ? 23.619 15.806 -4.902 1.00 91.27 542 ASP A C 1
ATOM 8367 O O . ASP B 1 542 ? 22.552 16.308 -5.257 1.00 112.61 542 ASP A O 1
ATOM 8372 N N . GLY B 1 543 ? 23.714 14.568 -4.430 1.00 81.84 543 GLY A N 1
ATOM 8373 C CA . GLY B 1 543 ? 22.542 13.736 -4.236 1.00 70.71 543 GLY A CA 1
ATOM 8374 C C . GLY B 1 543 ? 21.857 13.322 -5.525 1.00 65.67 543 GLY A C 1
ATOM 8375 O O . GLY B 1 543 ? 20.738 12.813 -5.499 1.00 76.89 543 GLY A O 1
ATOM 8376 N N . THR B 1 544 ? 22.521 13.550 -6.654 1.00 53.82 544 THR A N 1
ATOM 8377 C CA . THR B 1 544 ? 22.004 13.122 -7.948 1.00 74.15 544 THR A CA 1
ATOM 8378 C C . THR B 1 544 ? 22.954 12.102 -8.546 1.00 74.21 544 THR A C 1
ATOM 8379 O O . THR B 1 544 ? 24.168 12.303 -8.564 1.00 66.10 544 THR A O 1
ATOM 8383 N N . LEU B 1 545 ? 22.394 11.002 -9.031 1.00 79.14 545 LEU A N 1
ATOM 8384 C CA . LEU B 1 545 ? 23.195 9.964 -9.657 1.00 79.62 545 LEU A CA 1
ATOM 8385 C C . LEU B 1 545 ? 23.761 10.488 -10.975 1.00 74.15 545 LEU A C 1
ATOM 8386 O O . LEU B 1 545 ? 23.111 10.413 -12.018 1.00 61.22 545 LEU A O 1
ATOM 8391 N N . LYS B 1 546 ? 24.973 11.033 -10.909 1.00 89.06 546 LYS A N 1
ATOM 8392 C CA . LYS B 1 546 ? 25.609 11.664 -12.062 1.00 55.09 546 LYS A CA 1
ATOM 8393 C C . LYS B 1 546 ? 25.852 10.682 -13.207 1.00 76.19 546 LYS A C 1
ATOM 8394 O O . LYS B 1 546 ? 25.727 11.045 -14.376 1.00 87.07 546 LYS A O 1
ATOM 8400 N N . ALA B 1 547 ? 26.204 9.444 -12.872 1.00 82.86 547 ALA A N 1
ATOM 8401 C CA . ALA B 1 547 ? 26.499 8.440 -13.890 1.00 82.39 547 ALA A CA 1
ATOM 8402 C C . ALA B 1 547 ? 26.312 7.021 -13.359 1.00 96.65 547 ALA A C 1
ATOM 8403 O O . ALA B 1 547 ? 26.423 6.775 -12.157 1.00 97.24 547 ALA A O 1
ATOM 8405 N N . PHE B 1 548 ? 26.022 6.094 -14.267 1.00 90.23 548 PHE A N 1
ATOM 8406 C CA . PHE B 1 548 ? 25.869 4.686 -13.915 1.00 81.73 548 PHE A CA 1
ATOM 8407 C C . PHE B 1 548 ? 26.018 3.807 -15.153 1.00 99.15 548 PHE A C 1
ATOM 8408 O O . PHE B 1 548 ? 25.056 3.591 -15.891 1.00 119.25 548 PHE A O 1
ATOM 8416 N N . GLY B 1 549 ? 27.229 3.306 -15.375 1.00 82.87 549 GLY A N 1
ATOM 8417 C CA . GLY B 1 549 ? 27.514 2.478 -16.533 1.00 84.44 549 GLY A CA 1
ATOM 8418 C C . GLY B 1 549 ? 28.669 1.527 -16.291 1.00 93.67 549 GLY A C 1
ATOM 8419 O O . GLY B 1 549 ? 29.242 1.497 -15.200 1.00 86.21 549 GLY A O 1
ATOM 8420 N N . LYS B 1 550 ? 29.009 0.754 -17.319 1.00 96.84 550 LYS A N 1
ATOM 8421 C CA . LYS B 1 550 ? 30.060 -0.256 -17.228 1.00 91.73 550 LYS A CA 1
ATOM 8422 C C . LYS B 1 550 ? 31.383 0.331 -16.733 1.00 86.08 550 LYS A C 1
ATOM 8423 O O . LYS B 1 550 ? 31.776 1.429 -17.132 1.00 80.99 550 LYS A O 1
ATOM 8429 N N . ALA B 1 551 ? 32.058 -0.418 -15.865 1.00 88.60 551 ALA A N 1
ATOM 8430 C CA . ALA B 1 551 ? 33.254 0.058 -15.171 1.00 82.31 551 ALA A CA 1
ATOM 8431 C C . ALA B 1 551 ? 34.387 0.442 -16.122 1.00 86.42 551 ALA A C 1
ATOM 8432 O O . ALA B 1 551 ? 35.031 1.473 -15.936 1.00 82.91 551 ALA A O 1
ATOM 8434 N N . ASP B 1 552 ? 34.634 -0.390 -17.130 1.00 115.81 552 ASP A N 1
ATOM 8435 C CA . ASP B 1 552 ? 35.729 -0.152 -18.069 1.00 130.29 552 ASP A CA 1
ATOM 8436 C C . ASP B 1 552 ? 35.598 1.197 -18.778 1.00 130.73 552 ASP A C 1
ATOM 8437 O O . ASP B 1 552 ? 36.601 1.839 -19.091 1.00 147.73 552 ASP A O 1
ATOM 8442 N N . ILE B 1 553 ? 34.363 1.622 -19.023 1.00 120.95 553 ILE A N 1
ATOM 8443 C CA . ILE B 1 553 ? 34.108 2.914 -19.649 1.00 108.00 553 ILE A CA 1
ATOM 8444 C C . ILE B 1 553 ? 34.469 4.049 -18.697 1.00 110.43 553 ILE A C 1
ATOM 8445 O O . ILE B 1 553 ? 35.345 4.863 -18.987 1.00 116.63 553 ILE A O 1
ATOM 8450 N N . ILE B 1 554 ? 33.777 4.089 -17.563 1.00 107.95 554 ILE A N 1
ATOM 8451 C CA . ILE B 1 554 ? 33.962 5.138 -16.567 1.00 91.40 554 ILE A CA 1
ATOM 8452 C C . ILE B 1 554 ? 35.416 5.283 -16.123 1.00 91.14 554 ILE A C 1
ATOM 8453 O O . ILE B 1 554 ? 35.939 6.393 -16.068 1.00 101.88 554 ILE A O 1
ATOM 8458 N N . ILE B 1 555 ? 36.059 4.165 -15.799 1.00 96.02 555 ILE A N 1
ATOM 8459 C CA . ILE B 1 555 ? 37.437 4.181 -15.318 1.00 98.46 555 ILE A CA 1
ATOM 8460 C C . ILE B 1 555 ? 38.384 4.859 -16.307 1.00 116.08 555 ILE A C 1
ATOM 8461 O O . ILE B 1 555 ? 39.249 5.638 -15.907 1.00 113.01 555 ILE A O 1
ATOM 8466 N N . GLN B 1 556 ? 38.230 4.557 -17.593 1.00 138.95 556 GLN A N 1
ATOM 8467 C CA . GLN B 1 556 ? 39.065 5.176 -18.618 1.00 162.30 556 GLN A CA 1
ATOM 8468 C C . GLN B 1 556 ? 38.792 6.674 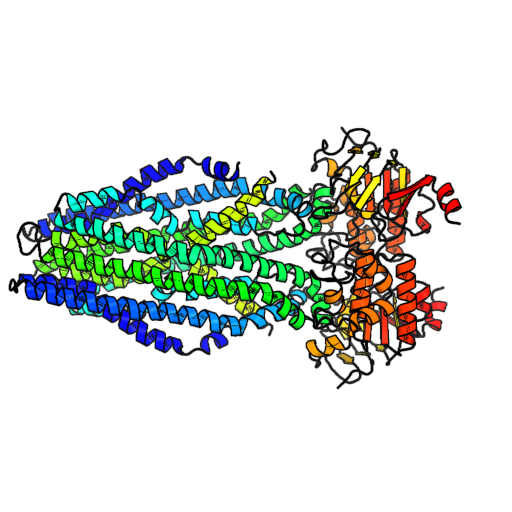-18.723 1.00 154.59 556 GLN A C 1
ATOM 8469 O O . GLN B 1 556 ? 39.702 7.460 -18.989 1.00 159.05 556 GLN A O 1
ATOM 8475 N N . LYS B 1 557 ? 37.539 7.064 -18.510 1.00 126.79 557 LYS A N 1
ATOM 8476 C CA . LYS B 1 557 ? 37.149 8.468 -18.595 1.00 115.87 557 LYS A CA 1
ATOM 8477 C C . LYS B 1 557 ? 37.517 9.242 -17.330 1.00 127.82 557 LYS A C 1
ATOM 8478 O O . LYS B 1 557 ? 37.346 10.460 -17.272 1.00 144.34 557 LYS A O 1
ATOM 8484 N N . LEU B 1 558 ? 38.021 8.536 -16.322 1.00 136.91 558 LEU A N 1
ATOM 8485 C CA . LEU B 1 558 ? 38.577 9.185 -15.139 1.00 130.06 558 LEU A CA 1
ATOM 8486 C C . LEU B 1 558 ? 40.051 9.485 -15.379 1.00 129.26 558 LEU A C 1
ATOM 8487 O O . LEU B 1 558 ? 40.911 9.110 -14.579 1.00 105.35 558 LEU A O 1
ATOM 8492 N N . LEU B 1 559 ? 40.332 10.154 -16.494 1.00 149.59 559 LEU A N 1
ATOM 8493 C CA . LEU B 1 559 ? 41.696 10.514 -16.861 1.00 153.48 559 LEU A CA 1
ATOM 8494 C C . LEU B 1 559 ? 41.720 11.858 -17.584 1.00 138.20 559 LEU A C 1
ATOM 8495 O O . LEU B 1 559 ? 40.684 12.352 -18.030 1.00 124.08 559 LEU A O 1
#